Protein AF-A0ABD3VM00-F1 (afdb_monomer_lite)

Organism: Sinanodonta woodiana (NCBI:txid1069815)

pLDDT: mean 71.61, std 20.71, range [21.34, 97.69]

Secondary structure (DSSP, 8-state):
-HHHHHHTT-TTSSS---HHHHHHHHHHHHHHS-SSSB-----TT-------B-S-TTTTT--GGGGG-TT--EEE-TTS---B--GGGGG-TT--EEE--S-TT--B--GGGGGS---EEE-TT-TT--BS-HHHHTT-HHHHHHHHHHHTT-EEE--EEEEEEE-STTS-HHHHHHHHHSTTS-----S--PPP-SEEEEEEEEPPTT-SS-EEEEEEEE--SGGGHHHHTTT--SSEEEEEEEEGGG-GGGTTHHHHHHHHHHH-TTS-EEEEEE-TTTS------HHHHHHH-TTEEEEEEE-TTT-TTHHHHHHHHHHHHHTSTTTT-EEEHHHHHHHHHHHHHHHHH---EEEHHHHHHHHHHTT---HHHHHHHHHHHHHHTS-B---STTTTTEEES-HHHHHHHHHHHH--SSSS-BTTEEEGGGHHHHTTTS-GGGHHHHHHHHHHTTS-EE-TTSSEEE-TTTS-SSPPS-PPPPP-GGGT-EEEEEEEEESS--TTHHHHHHHHTGGG--SSSEETTEEEEEETTEEEEEE--SSSEEEEEEEESSTHHHHHHHHHHHHHHHHHH-SS--EEEEEE-HHHHHTT-SS--EEEHHHHHHHHHTT-SEEE-TTT--EEEHHHHHTTS---TTTHHHHHHHHHHHHHHHHHTTS-SEEEE--GGG---TTT-TTS--HHHHHHHHHHTT--EEEES-TTSS-HHHHHHHHHH-SEEEEEE-TTGGG-HHHHHHHHIIIIIS-PPEEEEE-SS--GGGGSTHHHHH--------SEEEEE-GGG-SHHHHTT--PPTTS--S--HHHHHHHHHTTT--EEETTS--SSS-HHHHHHHHHHH-SEEEEE--TTGGG-HHHHHHHHIIIIIS---EEEEE-SS--GGGGSHHHHHHHHTT--EEE-SS--TTHHHHHHHHHHHHS----------THHHHHHHHHHHHHHHHHHHHHHHHHHHHHHHHH-SS---S-EEEEEPPTTTTT------------------------------------------------------------SSEEEEEB--BTTB--B-SSPEEPP---HHHHHHHHHHHHHHHHHHHHHHTTTT---HHHHSHHHHHHHHHHHHHHTT----HHHHHHHHHHHHHTT-TTS-TT-EEEEE-TTS-EEEEEHHHHHHTTTTTTTT--S---------PPPP-----PPP-------------------------------------------------

Sequence (1262 aa):
TRQQLFKEVDIDESYQLTQNEIELLNQQLYKKYSRLGDGYLVNTSSKTYKRVNLVNSATGGFPPVLLNMKSLRSLNLSYHGLRYIPDDIKQLSSLTELNLSNNPYLETLSAELGGIPLKSLILNECPALKTPPKEIVSRGFVAVFGYLKRLRLGSVPCKRTKLMLVGLGGAGKTSLVRAVTSPNYQAYMDYGESITDGIDIMDWQVPLMDEPLPLTYSVWDFAGQTVYYNTHQFFLSNRAVYLLLWNIRLGYEHAGLDFWLSSIACHAPKAPILVVGTHCDKVEKTKLPQEGLQSRFPQIAGFYYVSSYSGEGIQNLKEQLVKITLAQEYMGEQIPQAWLSFEKWLVEEHKNNGTSLLPFKTVESIASACGIFESNELIQAIQFLHDLGSVQFFNTDFLRDQVVIYPQWIVNVMACIVTVHVGPIQDGKLVLKDMKVVWKDYDEQLHPWLLRLTEEFDLTCPLPNEEANIVPCLLPDSEPQFEWPHADPAKNIKESKMVYHFKYLPAGLFNRAQVRLHQYSDGSVLWKKGSFLKKNNHIALILQTGTSEVTVKAQGFRPGNLLFVVHEVFETLISESYSGVKYDFSIPCLDCQNMNVKEPSMIAASKVHRAMELNAPFLQCEKFFHILSIPELQGSMPSDKSDFDNHLRKSVQELIEVNQNISTQVFFLYTKKNVPDLTKEKEVVHPGTLMEDLRKEGFRISYCDQPETADMEALTLSVKQVEVVLIGMSDELCSSDDAKKLLLYIKDVLRKPILLVLLGTTIKWQKSNLSMVFGTEAEDIPECFISYCWTNSHDAIEKGSKKKEGSLGWGDPREIKKFLQEKGISCWLDIERVGGGGLFEDIADGLRKAKVMVAFVSNEYVKSQNCLMEFRFGLTTLRIPVILAIVGTGYKWEESEIGMLAVGHHCPKVNFQFQNDTGHLELLKLVQECLPKGNNSSAKGNQSADVQRQAAFQEVLELAQRKFLRHVSAYAEEVDTIPYARLICVDLVNEEEKTRKTEKKKVNVDGTESNKETSSNKQDLADAGGKKEEVKKEDKQAKEVGQNNASGDVEIVHKSKYCFRLLCEHEQGWHVVFPAIPFPELTVSEEQDFLSSLAPYLMRLMVLLKHSNVQLTCLTTPDGQKFQQKLEEMVAKNEADFKEAYFKIRKSVMEKDMEMVMGNIKRVQLQNGKILWLCDEHKSLASSKTEALYKDKLTVQKVDIPIPTDVAEAPVPISQPQVEEKVEMVDKPNPAPSKRIFKQRGPQIQDRPRLQRQSSQACSVM

Foldseek 3Di:
DVVVLCCVLVVVVPLAGDPVSLVVSQVVCVVPAQLAQWDWDDPVVDPDTDTDRPQPPVAQQDDPVNLCNQNRAEHECASRLGQEHDLSVLSNQNYAYYEHAQNQNHAEYALNLLVHNYNYYHHHNHNLYQAVPPVQVVVHDVSSSVQSPLCVVDKDFDLEFEEEEAWAWPLCRVLQVQQLQDPQSAHDDDPDPDQDFFKDWDKDWACDPPDPGTRIYGYIHGRNDLLCLLVVLVLQEQRYAYEYGAAPVVPPVPGCCVQVLQSNCWFHLNHAYEYEHEDCVPDPDDDDPVVVSCVVRVSHPYYFYAYNHNSPGSVVVSVVSSVVSCPDSNGGYIGRPLLVVLLVVLVVCCVPVVDFKDFVVVSQVSSVVSVNNDVSVSVVSLVVCVNSPQKDADPFPLGNRMIGRHNVVVSLLVSLQRPDDPAPQALQKAALVCLCVSVVVDDPVCSVVSVVVCLLSLQWADAPPHNIIGRLSSHAPDWDPDDDDDADVVLLKFKWKKKKAWPADRPCLVSSLCSVQNVQANPPGGGNFWGWGHDLNKIKIWGPPDRGMIMIMIMGNCRLLVVLVSVVSSVLSSVVRTPPTDIWMWTFDPVCRVVVPPDGQTDIPVVLVVCVVVVNQWDARPPPGDTGGSLVVQLSDHDDPPGLVSVLVVLLVVLVVLVLLVAAQEEEEEAPVQQDDCVPCVPFDGPVVVVVVVVVVPGGYHYDHCLVPDDPVVVVVSLLSHQAYEYADDDVCLVDPSSVVVVCCVVQPSVHHYDYGYTDDDDCSCVPCVVVVVPDPPPVLQQEEEAEDLQAAPVSVVVPDDNDAFSYFQDHSVVLCVLLVVVVGGYDYLPPDDDDDPSLVVLLVSLSSYQAYEYADDPVLLVDPSSVVSLCCNCPVNVHQYAYEYGTADDCSCVGPSVVSCVVSVRHYQYRRHDDPCSSVVVSVVSVVSDDDDDDDDDDDCPVVVVSSVSVSLSSLLVSVVSLQVVQVVLQVVDDPDDDARAKAKFFDDPVLQDDDDDDDDDDDDDDDDDDDDDDDDDDDDDDDDDDDDDDDDDDDDDDDDDDDDPDPDDDHAPDRMFMWGWFPFSSDIETADDTFHADDDDPVVVLVLLLLLLLQRLSVVSSQLPDPYDGNLNPDPVVVVVNVSSVVSVVPDPHDNSSSSVSVVVRRCVRCVVVPGRQWAWFADSSRDITTHHPVVVVCVCVVVCVPQVDDGDGDDDDDDDDDDDDDDDDDDDDDDDDDDDDDDDDDDDDDDDDDDDDDDDDDDDDDDDDDDDDDDDDDD

Structure (mmCIF, N/CA/C/O backbone):
data_AF-A0ABD3VM00-F1
#
_entry.id   AF-A0ABD3VM00-F1
#
loop_
_atom_site.group_PDB
_atom_site.id
_atom_site.type_symbol
_atom_site.label_atom_id
_atom_site.label_alt_id
_atom_site.label_comp_id
_atom_site.label_asym_id
_atom_site.label_entity_id
_atom_site.label_seq_id
_atom_site.pdbx_PDB_ins_code
_atom_site.Cartn_x
_atom_site.Cartn_y
_atom_site.Cartn_z
_atom_site.occupancy
_atom_site.B_iso_or_equiv
_atom_site.auth_seq_id
_atom_site.auth_comp_id
_atom_site.auth_asym_id
_atom_site.auth_atom_id
_atom_site.pdbx_PDB_model_num
ATOM 1 N N . THR A 1 1 ? -52.172 -1.940 -5.697 1.00 51.38 1 THR A N 1
ATOM 2 C CA . THR A 1 1 ? -51.771 -1.663 -4.295 1.00 51.38 1 THR A CA 1
ATOM 3 C C . THR A 1 1 ? -50.749 -2.696 -3.845 1.00 51.38 1 THR A C 1
ATOM 5 O O . THR A 1 1 ? -50.561 -3.676 -4.557 1.00 51.38 1 THR A O 1
ATOM 8 N N . ARG A 1 2 ? -50.083 -2.522 -2.687 1.00 50.72 2 ARG A N 1
ATOM 9 C CA . ARG A 1 2 ? -49.079 -3.494 -2.192 1.00 50.72 2 ARG A CA 1
ATOM 10 C C . ARG A 1 2 ? -49.637 -4.923 -2.073 1.00 50.72 2 ARG A C 1
ATOM 12 O O . ARG A 1 2 ? -48.957 -5.852 -2.464 1.00 50.72 2 ARG A O 1
ATOM 19 N N . GLN A 1 3 ? -50.883 -5.090 -1.623 1.00 54.88 3 GLN A N 1
ATOM 20 C CA . GLN A 1 3 ? -51.535 -6.406 -1.495 1.00 54.88 3 GLN A CA 1
ATOM 21 C C . GLN A 1 3 ? -51.851 -7.091 -2.839 1.00 54.88 3 GLN A C 1
ATOM 23 O O . GLN A 1 3 ? -51.919 -8.313 -2.880 1.00 54.88 3 GLN A O 1
ATOM 28 N N . GLN A 1 4 ? -52.025 -6.337 -3.933 1.00 61.25 4 GLN A N 1
ATOM 29 C CA . GLN A 1 4 ? -52.283 -6.931 -5.255 1.00 61.25 4 GLN A CA 1
ATOM 30 C C . GLN A 1 4 ? -51.038 -7.617 -5.826 1.00 61.25 4 GLN A C 1
ATOM 32 O O . GLN A 1 4 ? -51.168 -8.718 -6.335 1.00 61.25 4 GLN A O 1
ATOM 37 N N . LEU A 1 5 ? -49.840 -7.040 -5.636 1.00 65.12 5 LEU A N 1
ATOM 38 C CA . LEU A 1 5 ? -48.574 -7.674 -6.034 1.00 65.12 5 LEU A CA 1
ATOM 39 C C . LEU A 1 5 ? -48.453 -9.100 -5.481 1.00 65.12 5 LEU A C 1
ATOM 41 O O . LEU A 1 5 ? -48.091 -10.005 -6.217 1.00 65.12 5 LEU A O 1
ATOM 45 N N . PHE A 1 6 ? -48.774 -9.312 -4.206 1.00 66.25 6 PHE A N 1
ATOM 46 C CA . PHE A 1 6 ? -48.646 -10.644 -3.617 1.00 66.25 6 PHE A CA 1
ATOM 47 C C . PHE A 1 6 ? -49.721 -11.605 -4.152 1.00 66.25 6 PHE A C 1
ATOM 49 O O . PHE A 1 6 ? -49.370 -12.711 -4.526 1.00 66.25 6 PHE A O 1
ATOM 56 N N . LYS A 1 7 ? -50.973 -11.164 -4.357 1.00 66.50 7 LYS A N 1
ATOM 57 C CA . LYS A 1 7 ? -52.011 -11.971 -5.044 1.00 66.50 7 LYS A CA 1
ATOM 58 C C . LYS A 1 7 ? -51.703 -12.290 -6.521 1.00 66.50 7 LYS A C 1
ATOM 60 O O . LYS A 1 7 ? -52.303 -13.197 -7.078 1.00 66.50 7 LYS A O 1
ATOM 65 N N . GLU A 1 8 ? -50.806 -11.546 -7.173 1.00 69.12 8 GLU A N 1
ATOM 66 C CA . GLU A 1 8 ? -50.330 -11.839 -8.538 1.00 69.12 8 GLU A CA 1
ATOM 67 C C . GLU A 1 8 ? -49.250 -12.944 -8.578 1.00 69.12 8 GLU A C 1
ATOM 69 O O . GLU A 1 8 ? -48.835 -13.330 -9.669 1.00 69.12 8 GLU A O 1
ATOM 74 N N . VAL A 1 9 ? -48.744 -13.400 -7.421 1.00 70.56 9 VAL A N 1
ATOM 75 C CA . VAL A 1 9 ? -47.571 -14.297 -7.320 1.00 70.56 9 VAL A CA 1
ATOM 76 C C . VAL A 1 9 ? -47.758 -15.441 -6.306 1.00 70.56 9 VAL A C 1
ATOM 78 O O . VAL A 1 9 ? -47.130 -16.479 -6.443 1.00 70.56 9 VAL A O 1
ATOM 81 N N . ASP A 1 10 ? -48.630 -15.271 -5.314 1.00 68.56 10 ASP A N 1
ATOM 82 C CA . ASP A 1 10 ? -49.062 -16.263 -4.321 1.00 68.56 10 ASP A CA 1
ATOM 83 C C . ASP A 1 10 ? -50.487 -16.713 -4.694 1.00 68.56 10 ASP A C 1
ATOM 85 O O . ASP A 1 10 ? -51.479 -16.231 -4.143 1.00 68.56 10 ASP A O 1
ATOM 89 N N . ILE A 1 11 ? -50.588 -17.527 -5.753 1.00 65.00 11 ILE A N 1
ATOM 90 C CA . ILE A 1 11 ? -51.828 -17.728 -6.532 1.00 65.00 11 ILE A CA 1
ATOM 91 C C . ILE A 1 11 ? -52.925 -18.461 -5.737 1.00 65.00 11 ILE A C 1
ATOM 93 O O . ILE A 1 11 ? -54.112 -18.241 -5.984 1.00 65.00 11 ILE A O 1
ATOM 97 N N . ASP A 1 12 ? -52.548 -19.309 -4.779 1.00 69.06 12 ASP A N 1
ATOM 98 C CA . ASP A 1 12 ? -53.469 -20.060 -3.916 1.00 69.06 12 ASP A CA 1
ATOM 99 C C . ASP A 1 12 ? -53.685 -19.420 -2.527 1.00 69.06 12 ASP A C 1
ATOM 101 O O . ASP A 1 12 ? -54.414 -19.968 -1.700 1.00 69.06 12 ASP A O 1
ATOM 105 N N . GLU A 1 13 ? -53.079 -18.250 -2.281 1.00 65.94 13 GLU A N 1
ATOM 106 C CA . GLU A 1 13 ? -53.069 -17.523 -1.000 1.00 65.94 13 GLU A CA 1
ATOM 107 C C . GLU A 1 13 ? -52.536 -18.353 0.195 1.00 65.94 13 GLU A C 1
ATOM 109 O O . GLU A 1 13 ? -52.840 -18.057 1.355 1.00 65.94 13 GLU A O 1
ATOM 114 N N . SER A 1 14 ? -51.734 -19.396 -0.069 1.00 67.38 14 SER A N 1
ATOM 115 C CA . SER A 1 14 ? -51.158 -20.281 0.956 1.00 67.38 14 SER A CA 1
ATOM 116 C C . SER A 1 14 ? -49.847 -19.772 1.567 1.00 67.38 14 SER A C 1
ATOM 118 O O . SER A 1 14 ? -49.382 -20.331 2.568 1.00 67.38 14 SER A O 1
ATOM 120 N N . TYR A 1 15 ? -49.238 -18.739 0.973 1.00 66.50 15 TYR A N 1
ATOM 121 C CA . TYR A 1 15 ? -47.872 -18.278 1.226 1.00 66.50 15 TYR A CA 1
ATOM 122 C C . TYR A 1 15 ? -46.773 -19.318 0.900 1.00 66.50 15 TYR A C 1
ATOM 124 O O . TYR A 1 15 ? -45.655 -19.211 1.425 1.00 66.50 15 TYR A O 1
ATOM 132 N N . GLN A 1 16 ? -47.055 -20.309 0.038 1.00 69.50 16 GLN A N 1
ATOM 133 C CA . GLN A 1 16 ? -46.108 -21.346 -0.408 1.00 69.50 16 GLN A CA 1
ATOM 134 C C . GLN A 1 16 ? -45.683 -21.179 -1.876 1.00 69.50 16 GLN A C 1
ATOM 136 O O . GLN A 1 16 ? -46.054 -21.963 -2.744 1.00 69.50 16 GLN A O 1
ATOM 141 N N . LEU A 1 17 ? -44.825 -20.193 -2.149 1.00 75.75 17 LEU A N 1
ATOM 142 C CA . LEU A 1 17 ? -44.301 -19.952 -3.499 1.00 75.75 17 LEU A CA 1
ATOM 143 C C . LEU A 1 17 ? -43.473 -21.124 -4.051 1.00 75.75 17 LEU A C 1
ATOM 145 O O . LEU A 1 17 ? -42.606 -21.667 -3.354 1.00 75.75 17 LEU A O 1
ATOM 149 N N . THR A 1 18 ? -43.657 -21.413 -5.340 1.00 80.12 18 THR A N 1
ATOM 150 C CA . THR A 1 18 ? -42.732 -22.194 -6.174 1.00 80.12 18 THR A CA 1
ATOM 151 C C . THR A 1 18 ? -41.503 -21.371 -6.590 1.00 80.12 18 THR A C 1
ATOM 153 O O . THR A 1 18 ? -41.467 -20.149 -6.447 1.00 80.12 18 THR A O 1
ATOM 156 N N . GLN A 1 19 ? -40.476 -22.021 -7.152 1.00 78.75 19 GLN A N 1
ATOM 157 C CA . GLN A 1 19 ? -39.251 -21.348 -7.614 1.00 78.75 19 GLN A CA 1
ATOM 158 C C . GLN A 1 19 ? -39.535 -20.234 -8.644 1.00 78.75 19 GLN A C 1
ATOM 160 O O . GLN A 1 19 ? -39.037 -19.118 -8.502 1.00 78.75 19 GLN A O 1
ATOM 165 N N . ASN A 1 20 ? -40.401 -20.502 -9.627 1.00 80.94 20 ASN A N 1
ATOM 166 C CA . ASN A 1 20 ? -40.765 -19.532 -10.665 1.00 80.94 20 ASN A CA 1
ATOM 167 C C . ASN A 1 20 ? -41.493 -18.310 -10.074 1.00 80.94 20 ASN A C 1
ATOM 169 O O . ASN A 1 20 ? -41.302 -17.182 -10.528 1.00 80.94 20 ASN A O 1
ATOM 173 N N . GLU A 1 21 ? -42.310 -18.519 -9.038 1.00 82.06 21 GLU A N 1
ATOM 174 C CA . GLU A 1 21 ? -43.005 -17.446 -8.321 1.00 82.06 21 GLU A CA 1
ATOM 175 C C . GLU A 1 21 ? -42.049 -16.648 -7.424 1.00 82.06 21 GLU A C 1
ATOM 177 O O . GLU A 1 21 ? -42.176 -15.430 -7.339 1.00 82.06 21 GLU A O 1
ATOM 182 N N . ILE A 1 22 ? -41.031 -17.277 -6.827 1.00 80.69 22 ILE A N 1
ATOM 183 C CA . ILE A 1 22 ? -39.949 -16.576 -6.110 1.00 80.69 22 ILE A CA 1
ATOM 184 C C . ILE A 1 22 ? -39.173 -15.654 -7.069 1.00 80.69 22 ILE A C 1
ATOM 186 O O . ILE A 1 22 ? -38.896 -14.496 -6.746 1.00 80.69 22 ILE A O 1
ATOM 190 N N . GLU A 1 23 ? -38.849 -16.124 -8.272 1.00 81.44 23 GLU A N 1
ATOM 191 C CA . GLU A 1 23 ? -38.171 -15.314 -9.291 1.00 81.44 23 GLU A CA 1
ATOM 192 C C . GLU A 1 23 ? -39.061 -14.173 -9.803 1.00 81.44 23 GLU A C 1
ATOM 194 O O . GLU A 1 23 ? -38.615 -13.022 -9.875 1.00 81.44 23 GLU A O 1
ATOM 199 N N . LEU A 1 24 ? -40.341 -14.453 -10.071 1.00 83.31 24 LEU A N 1
ATOM 200 C CA . LEU A 1 24 ? -41.330 -13.441 -10.438 1.00 83.31 24 LEU A CA 1
ATOM 201 C C . LEU A 1 24 ? -41.506 -12.395 -9.326 1.00 83.31 24 LEU A C 1
ATOM 203 O O . LEU A 1 24 ? -41.515 -11.198 -9.620 1.00 83.31 24 LEU A O 1
ATOM 207 N N . LEU A 1 25 ? -41.580 -12.811 -8.057 1.00 84.00 25 LEU A N 1
ATOM 208 C CA . LEU A 1 25 ? -41.658 -11.921 -6.898 1.00 84.00 25 LEU A CA 1
ATOM 209 C C . LEU A 1 25 ? -40.462 -10.969 -6.866 1.00 84.00 25 LEU A C 1
ATOM 211 O O . LEU A 1 25 ? -40.652 -9.758 -6.784 1.00 84.00 25 LEU A O 1
ATOM 215 N N . ASN A 1 26 ? -39.242 -11.494 -6.982 1.00 83.00 26 ASN A N 1
ATOM 216 C CA . ASN A 1 26 ? -38.019 -10.692 -6.956 1.00 83.00 26 ASN A CA 1
ATOM 217 C C . ASN A 1 26 ? -37.961 -9.690 -8.127 1.00 83.00 26 ASN A C 1
ATOM 219 O O . ASN A 1 26 ? -37.671 -8.507 -7.920 1.00 83.00 26 ASN A O 1
ATOM 223 N N . GLN A 1 27 ? -38.331 -10.110 -9.344 1.00 80.62 27 GLN A N 1
ATOM 224 C CA . GLN A 1 27 ? -38.457 -9.199 -10.489 1.00 80.62 27 GLN A CA 1
ATOM 225 C C . GLN A 1 27 ? -39.525 -8.116 -10.273 1.00 80.62 27 GLN A C 1
ATOM 227 O O . GLN A 1 27 ? -39.347 -6.970 -10.698 1.00 80.62 27 GLN A O 1
ATOM 232 N N . GLN A 1 28 ? -40.656 -8.465 -9.655 1.00 80.69 28 GLN A N 1
ATOM 233 C CA . GLN A 1 28 ? -41.757 -7.534 -9.434 1.00 80.69 28 GLN A CA 1
ATOM 234 C C . GLN A 1 28 ? -41.512 -6.582 -8.256 1.00 80.69 28 GLN A C 1
ATOM 236 O O . GLN A 1 28 ? -41.905 -5.421 -8.356 1.00 80.69 28 GLN A O 1
ATOM 241 N N . LEU A 1 29 ? -40.821 -7.005 -7.193 1.00 77.38 29 LEU A N 1
ATOM 242 C CA . LEU A 1 29 ? -40.355 -6.131 -6.109 1.00 77.38 29 LEU A CA 1
ATOM 243 C C . LEU A 1 29 ? -39.474 -5.014 -6.684 1.00 77.38 29 LEU A C 1
ATOM 245 O O . LEU A 1 29 ? -39.818 -3.838 -6.564 1.00 77.38 29 LEU A O 1
ATOM 249 N N . TYR A 1 30 ? -38.441 -5.379 -7.452 1.00 71.19 30 TYR A N 1
ATOM 250 C CA . TYR A 1 30 ? -37.545 -4.433 -8.127 1.00 71.19 30 TYR A CA 1
ATOM 251 C C . TYR A 1 30 ? -38.267 -3.443 -9.069 1.00 71.19 30 TYR A C 1
ATOM 253 O O . TYR A 1 30 ? -37.769 -2.338 -9.310 1.00 71.19 30 TYR A O 1
ATOM 261 N N . LYS A 1 31 ? -39.445 -3.805 -9.604 1.00 70.62 31 LYS A N 1
ATOM 262 C CA . LYS A 1 31 ? -40.283 -2.951 -10.473 1.00 70.62 31 LYS A CA 1
ATOM 263 C C . LYS A 1 31 ? -41.331 -2.119 -9.715 1.00 70.62 31 LYS A C 1
ATOM 265 O O . LYS A 1 31 ? -41.617 -1.005 -10.143 1.00 70.62 31 LYS A O 1
ATOM 270 N N . LYS A 1 32 ? -41.933 -2.640 -8.636 1.00 67.38 32 LYS A N 1
ATOM 271 C CA . LYS A 1 32 ? -43.089 -2.035 -7.935 1.00 67.38 32 LYS A CA 1
ATOM 272 C C . LYS A 1 32 ? -42.744 -1.360 -6.592 1.00 67.38 32 LYS A C 1
ATOM 274 O O . LYS A 1 32 ? -43.611 -0.678 -6.044 1.00 67.38 32 LYS A O 1
ATOM 279 N N . TYR A 1 33 ? -41.531 -1.519 -6.052 1.00 67.06 33 TYR A N 1
ATOM 280 C CA . TYR A 1 33 ? -41.062 -0.807 -4.849 1.00 67.06 33 TYR A CA 1
ATOM 281 C C . TYR A 1 33 ? -40.162 0.403 -5.169 1.00 67.06 33 TYR A C 1
ATOM 283 O O . TYR A 1 33 ? -39.498 0.474 -6.201 1.00 67.06 33 TYR A O 1
ATOM 291 N N . SER A 1 34 ? -40.171 1.394 -4.271 1.00 58.81 34 SER A N 1
ATOM 292 C CA . SER A 1 34 ? -39.415 2.648 -4.392 1.00 58.81 34 SER A CA 1
ATOM 293 C C . SER A 1 34 ? -37.933 2.444 -4.073 1.00 58.81 34 SER A C 1
ATOM 295 O O . SER A 1 34 ? -37.606 2.028 -2.963 1.00 58.81 34 SER A O 1
ATOM 297 N N . ARG A 1 35 ? -37.043 2.788 -5.011 1.00 60.94 35 ARG A N 1
ATOM 298 C CA . ARG A 1 35 ? -35.610 2.455 -4.904 1.00 60.94 35 ARG A CA 1
ATOM 299 C C . ARG A 1 35 ? -34.761 3.414 -4.065 1.00 60.94 35 ARG A C 1
ATOM 301 O O . ARG A 1 35 ? -33.701 3.036 -3.577 1.00 60.94 35 ARG A O 1
ATOM 308 N N . LEU A 1 36 ? -35.226 4.651 -3.893 1.00 53.88 36 LEU A N 1
ATOM 309 C CA . LEU A 1 36 ? -34.603 5.697 -3.078 1.00 53.88 36 LEU A CA 1
ATOM 310 C C . LEU A 1 36 ? -35.688 6.379 -2.230 1.00 53.88 36 LEU A C 1
ATOM 312 O O . LEU A 1 36 ? -36.848 6.438 -2.634 1.00 53.88 36 LEU A O 1
ATOM 316 N N . GLY A 1 37 ? -35.319 6.855 -1.037 1.00 47.41 37 GLY A N 1
ATOM 317 C CA . GLY A 1 37 ? -36.264 7.169 0.048 1.00 47.41 37 GLY A CA 1
ATOM 318 C C . GLY A 1 37 ? -37.098 8.454 -0.074 1.00 47.41 37 GLY A C 1
ATOM 319 O O . GLY A 1 37 ? -37.893 8.721 0.827 1.00 47.41 37 GLY A O 1
ATOM 320 N N . ASP A 1 38 ? -36.937 9.245 -1.139 1.00 38.06 38 ASP A N 1
ATOM 321 C CA . ASP A 1 38 ? -37.672 10.501 -1.369 1.00 38.06 38 ASP A CA 1
ATOM 322 C C . ASP A 1 38 ? -38.830 10.244 -2.359 1.00 38.06 38 ASP A C 1
ATOM 324 O O . ASP A 1 38 ? -38.613 9.980 -3.542 1.00 38.06 38 ASP A O 1
ATOM 328 N N . GLY A 1 39 ? -40.078 10.305 -1.878 1.00 42.88 39 GLY A N 1
ATOM 329 C CA . GLY A 1 39 ? -41.279 10.075 -2.687 1.00 42.88 39 GLY A CA 1
ATOM 330 C C . GLY A 1 39 ? -42.293 11.210 -2.556 1.00 42.88 39 GLY A C 1
ATOM 331 O O . GLY A 1 39 ? -42.884 11.415 -1.497 1.00 42.88 39 GLY A O 1
ATOM 332 N N . TYR A 1 40 ? -42.525 11.940 -3.648 1.00 38.34 40 TYR A N 1
ATOM 333 C CA . TYR A 1 40 ? -43.515 13.015 -3.702 1.00 38.34 40 TYR A CA 1
ATOM 334 C C . TYR A 1 40 ? -44.922 12.451 -3.943 1.00 38.34 40 TYR A C 1
ATOM 336 O O . TYR A 1 40 ? -45.174 11.822 -4.970 1.00 38.34 40 TYR A O 1
ATOM 344 N N . LEU A 1 41 ? -45.867 12.733 -3.041 1.00 40.31 41 LEU A N 1
ATOM 345 C CA . LEU A 1 41 ? -47.293 12.518 -3.302 1.00 40.31 41 LEU A CA 1
ATOM 346 C C . LEU A 1 41 ? -47.906 13.763 -3.952 1.00 40.31 41 LEU A C 1
ATOM 348 O O . LEU A 1 41 ? -47.885 14.853 -3.378 1.00 40.31 41 LEU A O 1
ATOM 352 N N . VAL A 1 42 ? -48.497 13.590 -5.134 1.00 35.53 42 VAL A N 1
ATOM 353 C CA . VAL A 1 42 ? -49.287 14.631 -5.802 1.00 35.53 42 VAL A CA 1
ATOM 354 C C . VAL A 1 42 ? -50.693 14.645 -5.204 1.00 35.53 42 VAL A C 1
ATOM 356 O O . VAL A 1 42 ? -51.497 13.754 -5.469 1.00 35.53 42 VAL A O 1
ATOM 359 N N . ASN A 1 43 ? -51.013 15.673 -4.417 1.00 36.12 43 ASN A N 1
ATOM 360 C CA . ASN A 1 43 ? -52.394 15.955 -4.033 1.00 36.12 43 ASN A CA 1
ATOM 361 C C . ASN A 1 43 ? -53.107 16.631 -5.217 1.00 36.12 43 ASN A C 1
ATOM 363 O O . ASN A 1 43 ? -52.932 17.822 -5.465 1.00 36.12 43 ASN A O 1
ATOM 367 N N . THR A 1 44 ? -53.912 15.869 -5.956 1.00 40.44 44 THR A N 1
ATOM 368 C CA . THR A 1 44 ? -54.622 16.343 -7.157 1.00 40.44 44 THR A CA 1
ATOM 369 C C . THR A 1 44 ? -55.660 17.437 -6.880 1.00 40.44 44 THR A C 1
ATOM 371 O O . THR A 1 44 ? -56.049 18.143 -7.807 1.00 40.44 44 THR A O 1
ATOM 374 N N . SER A 1 45 ? -56.065 17.628 -5.620 1.00 44.31 45 SER A N 1
ATOM 375 C CA . SER A 1 45 ? -56.992 18.682 -5.178 1.00 44.31 45 SER A CA 1
ATOM 376 C C . SER A 1 45 ? -56.321 19.982 -4.706 1.00 44.31 45 SER A C 1
ATOM 378 O O . SER A 1 45 ? -56.993 21.008 -4.628 1.00 44.31 45 SER A O 1
ATOM 380 N N . SER A 1 46 ? -55.013 19.996 -4.417 1.00 43.12 46 SER A N 1
ATOM 381 C CA . SER A 1 46 ? -54.297 21.227 -4.040 1.00 43.12 46 SER A CA 1
ATOM 382 C C . SER A 1 46 ? -52.830 21.191 -4.472 1.00 43.12 46 SER A C 1
ATOM 384 O O . SER A 1 46 ? -52.077 20.326 -4.027 1.00 43.12 46 SER A O 1
ATOM 386 N N . LYS A 1 47 ? -52.402 22.167 -5.288 1.00 40.31 47 LYS A N 1
ATOM 387 C CA . LYS A 1 47 ? -51.033 22.291 -5.837 1.00 40.31 47 LYS A CA 1
ATOM 388 C C . LYS A 1 47 ? -49.994 22.731 -4.786 1.00 40.31 47 LYS A C 1
ATOM 390 O O . LYS A 1 47 ? -49.329 23.751 -4.940 1.00 40.31 47 LYS A O 1
ATOM 395 N N . THR A 1 48 ? -49.861 21.969 -3.706 1.00 37.97 48 THR A N 1
ATOM 396 C CA . THR A 1 48 ? -48.974 22.233 -2.568 1.00 37.97 48 THR A CA 1
ATOM 397 C C . THR A 1 48 ? -48.098 21.014 -2.292 1.00 37.97 48 THR A C 1
ATOM 399 O O . THR A 1 48 ? -48.520 20.038 -1.674 1.00 37.97 48 THR A O 1
ATOM 402 N N . TYR A 1 49 ? -46.847 21.070 -2.753 1.00 37.34 49 TYR A N 1
ATOM 403 C CA . TYR A 1 49 ? -45.867 20.010 -2.526 1.00 37.34 49 TYR A CA 1
ATOM 404 C C . TYR A 1 49 ? -45.474 19.953 -1.047 1.00 37.34 49 TYR A C 1
ATOM 406 O O . TYR A 1 49 ? -44.796 20.846 -0.539 1.00 37.34 49 TYR A O 1
ATOM 414 N N . LYS A 1 50 ? -45.868 18.881 -0.356 1.00 37.50 50 LYS A N 1
ATOM 415 C CA . LYS A 1 50 ? -45.406 18.575 1.000 1.00 37.50 50 LYS A CA 1
ATOM 416 C C . LYS A 1 50 ? -44.502 17.347 0.930 1.00 37.50 50 LYS A C 1
ATOM 418 O O . LYS A 1 50 ? -44.938 16.300 0.460 1.00 37.50 50 LYS A O 1
ATOM 423 N N . ARG A 1 51 ? -43.250 17.467 1.388 1.00 37.94 51 ARG A N 1
ATOM 424 C CA . ARG A 1 51 ? -42.376 16.302 1.606 1.00 37.94 51 ARG A CA 1
ATOM 425 C C . ARG A 1 51 ? -43.040 15.384 2.635 1.00 37.94 51 ARG A C 1
ATOM 427 O O . ARG A 1 51 ? -43.434 15.850 3.703 1.00 37.94 51 ARG A O 1
ATOM 434 N N . VAL A 1 52 ? -43.155 14.100 2.310 1.00 39.31 52 VAL A N 1
ATOM 435 C CA . VAL A 1 52 ? -43.666 13.055 3.202 1.00 39.31 52 VAL A CA 1
ATOM 436 C C . VAL A 1 52 ? -42.641 11.929 3.213 1.00 39.31 52 VAL A C 1
ATOM 438 O O . VAL A 1 52 ? -42.353 11.350 2.170 1.00 39.31 52 VAL A O 1
ATOM 441 N N . ASN A 1 53 ? -42.102 11.604 4.389 1.00 43.91 53 ASN A N 1
ATOM 442 C CA . ASN A 1 53 ? -41.261 10.420 4.549 1.00 43.91 53 ASN A CA 1
ATOM 443 C C . ASN A 1 53 ? -42.145 9.173 4.377 1.00 43.91 53 ASN A C 1
ATOM 445 O O . ASN A 1 53 ? -42.936 8.854 5.261 1.00 43.91 53 ASN A O 1
ATOM 449 N N . LEU A 1 54 ? -42.024 8.483 3.238 1.00 44.91 54 LEU A N 1
ATOM 450 C CA . LEU A 1 54 ? -42.809 7.277 2.918 1.00 44.91 54 LEU A CA 1
ATOM 451 C C . LEU A 1 54 ? -42.163 5.965 3.404 1.00 44.91 54 LEU A C 1
ATOM 453 O O . LEU A 1 54 ? -42.734 4.886 3.223 1.00 44.91 54 LEU A O 1
ATOM 457 N N . VAL A 1 55 ? -40.996 6.044 4.050 1.00 52.97 55 VAL A N 1
ATOM 458 C CA . VAL A 1 55 ? -40.398 4.920 4.781 1.00 52.97 55 VAL A CA 1
ATOM 459 C C . VAL A 1 55 ? -41.265 4.619 6.003 1.00 52.97 55 VAL A C 1
ATOM 461 O O . VAL A 1 55 ? -41.409 5.461 6.887 1.00 52.97 55 VAL A O 1
ATOM 464 N N . ASN A 1 56 ? -41.823 3.407 6.074 1.00 52.66 56 ASN A N 1
ATOM 465 C CA . ASN A 1 56 ? -42.516 2.936 7.272 1.00 52.66 56 ASN A CA 1
ATOM 466 C C . ASN A 1 56 ? -41.511 2.822 8.427 1.00 52.66 56 ASN A C 1
ATOM 468 O O . ASN A 1 56 ? -40.682 1.908 8.430 1.00 52.66 56 ASN A O 1
ATOM 472 N N . SER A 1 57 ? -41.587 3.731 9.400 1.00 54.69 57 SER A N 1
ATOM 473 C CA . SER A 1 57 ? -40.656 3.791 10.533 1.00 54.69 57 SER A CA 1
ATOM 474 C C . SER A 1 57 ? -40.669 2.524 11.390 1.00 54.69 57 SER A C 1
ATOM 476 O O . SER A 1 57 ? -39.635 2.181 11.958 1.00 54.69 57 SER A O 1
ATOM 478 N N . ALA A 1 58 ? -41.798 1.808 11.431 1.00 59.31 58 ALA A N 1
ATOM 479 C CA . ALA A 1 58 ? -41.991 0.593 12.221 1.00 59.31 58 ALA A CA 1
ATOM 480 C C . ALA A 1 58 ? -41.394 -0.690 11.606 1.00 59.31 58 ALA A C 1
ATOM 482 O O . ALA A 1 58 ? -41.340 -1.702 12.294 1.00 59.31 58 ALA A O 1
ATOM 483 N N . THR A 1 59 ? -40.967 -0.681 10.334 1.00 63.66 59 THR A N 1
ATOM 484 C CA . THR A 1 59 ? -40.271 -1.834 9.713 1.00 63.66 59 THR A CA 1
ATOM 485 C C . THR A 1 59 ? -39.036 -1.446 8.899 1.00 63.66 59 THR A C 1
ATOM 487 O O . THR A 1 59 ? -38.575 -2.222 8.069 1.00 63.66 59 THR A O 1
ATOM 490 N N . GLY A 1 60 ? -38.513 -0.227 9.066 1.00 70.44 60 GLY A N 1
ATOM 491 C CA . GLY A 1 60 ? -37.296 0.224 8.378 1.00 70.44 60 GLY A CA 1
ATOM 492 C C . GLY A 1 60 ? -37.408 0.247 6.848 1.00 70.44 60 GLY A C 1
ATOM 493 O O . GLY A 1 60 ? -36.393 0.216 6.162 1.00 70.44 60 GLY A O 1
ATOM 494 N N . GLY A 1 61 ? -38.629 0.264 6.302 1.00 74.38 61 GLY A N 1
ATOM 495 C CA . GLY A 1 61 ? -38.902 0.084 4.870 1.00 74.38 61 GLY A CA 1
ATOM 496 C C . GLY A 1 61 ? -39.100 -1.372 4.417 1.00 74.38 61 GLY A C 1
ATOM 497 O O . GLY A 1 61 ? -39.645 -1.580 3.331 1.00 74.38 61 GLY A O 1
ATOM 498 N N . PHE A 1 62 ? -38.755 -2.370 5.241 1.00 81.94 62 PHE A N 1
ATOM 499 C CA . PHE A 1 62 ? -38.936 -3.789 4.923 1.00 81.94 62 PHE A CA 1
ATOM 500 C C . PHE A 1 62 ? -40.426 -4.117 4.678 1.00 81.94 62 PHE A C 1
ATOM 502 O O . PHE A 1 62 ? -41.269 -3.719 5.496 1.00 81.94 62 PHE A O 1
ATOM 509 N N . PRO A 1 63 ? -40.792 -4.824 3.585 1.00 79.44 63 PRO A N 1
ATOM 510 C CA . PRO A 1 63 ? -42.177 -5.210 3.305 1.00 79.44 63 PRO A CA 1
ATOM 511 C C . PRO A 1 63 ? -42.703 -6.245 4.323 1.00 79.44 63 PRO A C 1
ATOM 513 O O . PRO A 1 63 ? -42.260 -7.392 4.288 1.00 79.44 63 PRO A O 1
ATOM 516 N N . PRO A 1 64 ? -43.680 -5.919 5.196 1.00 76.94 64 PRO A N 1
ATOM 517 C CA . PRO A 1 64 ? -44.053 -6.822 6.292 1.00 76.94 64 PRO A CA 1
ATOM 518 C C . PRO A 1 64 ? -44.700 -8.128 5.813 1.00 76.94 64 PRO A C 1
ATOM 520 O O . PRO A 1 64 ? -44.556 -9.159 6.453 1.00 76.94 64 PRO A O 1
ATOM 523 N N . VAL A 1 65 ? -45.383 -8.095 4.662 1.00 76.81 65 VAL A N 1
ATOM 524 C CA . VAL A 1 65 ? -46.063 -9.262 4.069 1.00 76.81 65 VAL A CA 1
ATOM 525 C C . VAL A 1 65 ? -45.079 -10.382 3.719 1.00 76.81 65 VAL A C 1
ATOM 527 O O . VAL A 1 65 ? -45.437 -11.549 3.846 1.00 76.81 65 VAL A O 1
ATOM 530 N N . LEU A 1 66 ? -43.836 -10.044 3.346 1.00 82.81 66 LEU A N 1
ATOM 531 C CA . LEU A 1 66 ? -42.816 -11.043 3.014 1.00 82.81 66 LEU A CA 1
ATOM 532 C C . LEU A 1 66 ? -42.525 -11.973 4.193 1.00 82.81 66 LEU A C 1
ATOM 534 O O . LEU A 1 66 ? -42.291 -13.149 3.965 1.00 82.81 66 LEU A O 1
ATOM 538 N N . LEU A 1 67 ? -42.590 -11.473 5.433 1.00 84.44 67 LEU A N 1
ATOM 539 C CA . LEU A 1 67 ? -42.256 -12.211 6.660 1.00 84.44 67 LEU A CA 1
ATOM 540 C C . LEU A 1 67 ? -43.142 -13.455 6.866 1.00 84.44 67 LEU A C 1
ATOM 542 O O . LEU A 1 67 ? -42.702 -14.433 7.463 1.00 84.44 67 LEU A O 1
ATOM 546 N N . ASN A 1 68 ? -44.359 -13.450 6.314 1.00 82.19 68 ASN A N 1
ATOM 547 C CA . ASN A 1 68 ? -45.283 -14.583 6.374 1.00 82.19 68 ASN A CA 1
ATOM 548 C C . ASN A 1 68 ? -44.927 -15.715 5.386 1.00 82.19 68 ASN A C 1
ATOM 550 O O . ASN A 1 68 ? -45.478 -16.810 5.498 1.00 82.19 68 ASN A O 1
ATOM 554 N N . MET A 1 69 ? -44.043 -15.473 4.411 1.00 83.38 69 MET A N 1
ATOM 555 C CA . MET A 1 69 ? -43.800 -16.352 3.258 1.00 83.38 69 MET A CA 1
ATOM 556 C C . MET A 1 69 ? -42.778 -17.446 3.589 1.00 83.38 69 MET A C 1
ATOM 558 O O . MET A 1 69 ? -41.639 -17.435 3.129 1.00 83.38 69 MET A O 1
ATOM 562 N N . LYS A 1 70 ? -43.180 -18.401 4.435 1.00 83.62 70 LYS A N 1
ATOM 563 C CA . LYS A 1 70 ? -42.272 -19.373 5.077 1.00 83.62 70 LYS A CA 1
ATOM 564 C C . LYS A 1 70 ? -41.533 -20.309 4.112 1.00 83.62 70 LYS A C 1
ATOM 566 O O . LYS A 1 70 ? -40.518 -20.876 4.515 1.00 83.62 70 LYS A O 1
ATOM 571 N N . SER A 1 71 ? -42.000 -20.481 2.869 1.00 83.44 71 SER A N 1
ATOM 572 C CA . SER A 1 71 ? -41.308 -21.275 1.835 1.00 83.44 71 SER A CA 1
ATOM 573 C C . SER A 1 71 ? -40.208 -20.510 1.085 1.00 83.44 71 SER A C 1
ATOM 575 O O . SER A 1 71 ? -39.416 -21.139 0.384 1.00 83.44 71 SER A O 1
ATOM 577 N N . LEU A 1 72 ? -40.149 -19.178 1.214 1.00 86.88 72 LEU A N 1
ATOM 578 C CA . LEU A 1 72 ? -39.284 -18.294 0.429 1.00 86.88 72 LEU A CA 1
ATOM 579 C C . LEU A 1 72 ? -37.800 -18.656 0.601 1.00 86.88 72 LEU A C 1
ATOM 581 O O . LEU A 1 72 ? -37.265 -18.581 1.705 1.00 86.88 72 LEU A O 1
ATOM 585 N N . ARG A 1 73 ? -37.139 -19.032 -0.504 1.00 89.38 73 ARG A N 1
ATOM 586 C CA . ARG A 1 73 ? -35.735 -19.497 -0.524 1.00 89.38 73 ARG A CA 1
ATOM 587 C C . ARG A 1 73 ? -34.718 -18.417 -0.883 1.00 89.38 73 ARG A C 1
ATOM 589 O O . ARG A 1 73 ? -33.641 -18.389 -0.294 1.00 89.38 73 ARG A O 1
ATOM 596 N N . SER A 1 74 ? -35.058 -17.531 -1.818 1.00 91.19 74 SER A N 1
ATOM 597 C CA . SER A 1 74 ? -34.170 -16.467 -2.301 1.00 91.19 74 SER A CA 1
ATOM 598 C C . SER A 1 74 ? -34.910 -15.135 -2.365 1.00 91.19 74 SER A C 1
ATOM 600 O O . SER A 1 74 ? -35.990 -15.046 -2.953 1.00 91.19 74 SER A O 1
ATOM 602 N N . LEU A 1 75 ? -34.357 -14.100 -1.730 1.00 92.06 75 LEU A N 1
ATOM 603 C CA . LEU A 1 75 ? -34.977 -12.779 -1.613 1.00 92.06 75 LEU A CA 1
ATOM 604 C C . LEU A 1 75 ? -34.001 -11.671 -2.024 1.00 92.06 75 LEU A C 1
ATOM 606 O O . LEU A 1 75 ? -32.936 -11.497 -1.432 1.00 92.06 75 LEU A O 1
ATOM 610 N N . ASN A 1 76 ? -34.393 -10.873 -3.013 1.00 88.06 76 ASN A N 1
ATOM 611 C CA . ASN A 1 76 ? -33.633 -9.736 -3.509 1.00 88.06 76 ASN A CA 1
ATOM 612 C C . ASN A 1 76 ? -34.339 -8.418 -3.161 1.00 88.06 76 ASN A C 1
ATOM 614 O O . ASN A 1 76 ? -35.334 -8.039 -3.777 1.00 88.06 76 ASN A O 1
ATOM 618 N N . LEU A 1 77 ? -33.779 -7.706 -2.183 1.00 88.38 77 LEU A N 1
ATOM 619 C CA . LEU A 1 77 ? -34.170 -6.357 -1.776 1.00 88.38 77 LEU A CA 1
ATOM 620 C C . LEU A 1 77 ? -33.049 -5.344 -2.066 1.00 88.38 77 LEU A C 1
ATOM 622 O O . LEU A 1 77 ? -32.909 -4.337 -1.367 1.00 88.38 77 LEU A O 1
ATOM 626 N N . SER A 1 78 ? -32.235 -5.589 -3.098 1.00 86.94 78 SER A N 1
ATOM 627 C CA . SER A 1 78 ? -31.252 -4.602 -3.551 1.00 86.94 78 SER A CA 1
ATOM 628 C C . SER A 1 78 ? -31.938 -3.336 -4.074 1.00 86.94 78 SER A C 1
ATOM 630 O O . SER A 1 78 ? -33.014 -3.414 -4.671 1.00 86.94 78 SER A O 1
ATOM 632 N N . TYR A 1 79 ? -31.353 -2.160 -3.829 1.00 82.94 79 TYR A N 1
ATOM 633 C CA . TYR A 1 79 ? -31.955 -0.860 -4.173 1.00 82.94 79 TYR A CA 1
ATOM 634 C C . TYR A 1 79 ? -33.402 -0.687 -3.651 1.00 82.94 79 TYR A C 1
ATOM 636 O O . TYR A 1 79 ? -34.301 -0.390 -4.435 1.00 82.94 79 TYR A O 1
ATOM 644 N N . HIS A 1 80 ? -33.666 -0.897 -2.354 1.00 80.75 80 HIS A N 1
ATOM 645 C CA . HIS A 1 80 ? -35.010 -0.739 -1.753 1.00 80.75 80 HIS A CA 1
ATOM 646 C C . HIS A 1 80 ? -35.104 0.373 -0.686 1.00 80.75 80 HIS A C 1
ATOM 648 O O . HIS A 1 80 ? -36.160 0.568 -0.081 1.00 80.75 80 HIS A O 1
ATOM 654 N N . GLY A 1 81 ? -34.020 1.119 -0.444 1.00 75.75 81 GLY A N 1
ATOM 655 C CA . GLY A 1 81 ? -33.972 2.200 0.547 1.00 75.75 81 GLY A CA 1
ATOM 656 C C . GLY A 1 81 ? -34.160 1.742 2.000 1.00 75.75 81 GLY A C 1
ATOM 657 O O . GLY A 1 81 ? -34.631 2.532 2.822 1.00 75.75 81 GLY A O 1
ATOM 658 N N . LEU A 1 82 ? -33.833 0.482 2.308 1.00 85.19 82 LEU A N 1
ATOM 659 C CA . LEU A 1 82 ? -33.986 -0.108 3.642 1.00 85.19 82 LEU A CA 1
ATOM 660 C C . LEU A 1 82 ? -33.136 0.618 4.695 1.00 85.19 82 LEU A C 1
ATOM 662 O O . LEU A 1 82 ? -32.042 1.088 4.390 1.00 85.19 82 LEU A O 1
ATOM 666 N N . ARG A 1 83 ? -33.628 0.650 5.941 1.00 86.19 83 ARG A N 1
ATOM 667 C CA . ARG A 1 83 ? -32.903 1.137 7.129 1.00 86.19 83 ARG A CA 1
ATOM 668 C C . ARG A 1 83 ? -32.483 0.052 8.106 1.00 86.19 83 ARG A C 1
ATOM 670 O O . ARG A 1 83 ? -31.415 0.153 8.693 1.00 86.19 83 ARG A O 1
ATOM 677 N N . TYR A 1 84 ? -33.302 -0.977 8.281 1.00 88.25 84 TYR A N 1
ATOM 678 C CA . TYR A 1 84 ? -32.955 -2.142 9.089 1.00 88.25 84 TYR A CA 1
ATOM 679 C C . TYR A 1 84 ? -33.741 -3.370 8.630 1.00 88.25 84 TYR A C 1
ATOM 681 O O . TYR A 1 84 ? -34.783 -3.245 7.980 1.00 88.25 84 TYR A O 1
ATOM 689 N N . ILE A 1 85 ? -33.242 -4.555 8.979 1.00 91.12 85 ILE A N 1
ATOM 690 C CA . ILE A 1 85 ? -33.975 -5.821 8.843 1.00 91.12 85 ILE A CA 1
ATOM 691 C C . ILE A 1 85 ? -34.680 -6.118 10.178 1.00 91.12 85 ILE A C 1
ATOM 693 O O . ILE A 1 85 ? -34.003 -6.089 11.204 1.00 91.12 85 ILE A O 1
ATOM 697 N N . PRO A 1 86 ? -36.002 -6.378 10.209 1.00 90.56 86 PRO A N 1
ATOM 698 C CA . PRO A 1 86 ? -36.734 -6.644 11.450 1.00 90.56 86 PRO A CA 1
ATOM 699 C C . PRO A 1 86 ? -36.471 -8.058 11.997 1.00 90.56 86 PRO A C 1
ATOM 701 O O . PRO A 1 86 ? -36.247 -8.991 11.229 1.00 90.56 86 PRO A O 1
ATOM 704 N N . ASP A 1 87 ? -36.586 -8.241 13.315 1.00 90.62 87 ASP A N 1
ATOM 705 C CA . ASP A 1 87 ? -36.363 -9.534 13.996 1.00 90.62 87 ASP A CA 1
ATOM 706 C C . ASP A 1 87 ? -37.331 -10.647 13.570 1.00 90.62 87 ASP A C 1
ATOM 708 O O . ASP A 1 87 ? -37.015 -11.832 13.676 1.00 90.62 87 ASP A O 1
ATOM 712 N N . ASP A 1 88 ? -38.492 -10.283 13.025 1.00 90.31 88 ASP A N 1
ATOM 713 C CA . ASP A 1 88 ? -39.441 -11.208 12.400 1.00 90.31 88 ASP A CA 1
ATOM 714 C C . ASP A 1 88 ? -38.883 -11.940 11.170 1.00 90.31 88 ASP A C 1
ATOM 716 O O . ASP A 1 88 ? -39.494 -12.900 10.706 1.00 90.31 88 ASP A O 1
ATOM 720 N N . ILE A 1 89 ? -37.707 -11.562 10.657 1.00 91.25 89 ILE A N 1
ATOM 721 C CA . ILE A 1 89 ? -37.041 -12.267 9.552 1.00 91.25 89 ILE A CA 1
ATOM 722 C C . ILE A 1 89 ? -36.802 -13.762 9.853 1.00 91.25 89 ILE A C 1
ATOM 724 O O . ILE A 1 89 ? -36.772 -14.573 8.930 1.00 91.25 89 ILE A O 1
ATOM 728 N N . LYS A 1 90 ? -36.751 -14.157 11.137 1.00 91.12 90 LYS A N 1
ATOM 729 C CA . LYS A 1 90 ? -36.741 -15.567 11.588 1.00 91.12 90 LYS A CA 1
ATOM 730 C C . LYS A 1 90 ? -37.933 -16.406 11.135 1.00 91.12 90 LYS A C 1
ATOM 732 O O . LYS A 1 90 ? -37.844 -17.630 11.137 1.00 91.12 90 LYS A O 1
ATOM 737 N N . GLN A 1 91 ? -39.047 -15.774 10.767 1.00 89.81 91 GLN A N 1
ATOM 738 C CA . GLN A 1 91 ? -40.214 -16.472 10.235 1.00 89.81 91 GLN A CA 1
ATOM 739 C C . GLN A 1 91 ? -39.927 -17.087 8.849 1.00 89.81 91 GLN A C 1
ATOM 741 O O . GLN A 1 91 ? -40.577 -18.061 8.468 1.00 89.81 91 GLN A O 1
ATOM 746 N N . LEU A 1 92 ? -38.903 -16.598 8.134 1.00 90.56 92 LEU A N 1
ATOM 747 C CA . LEU A 1 92 ? -38.437 -17.118 6.845 1.00 90.56 92 LEU A CA 1
ATOM 748 C C . LEU A 1 92 ? -37.507 -18.328 7.014 1.00 90.56 92 LEU A C 1
ATOM 750 O O . LEU A 1 92 ? -36.358 -18.331 6.574 1.00 90.56 92 LEU A O 1
ATOM 754 N N . SER A 1 93 ? -38.007 -19.383 7.655 1.00 88.62 93 SER A N 1
ATOM 755 C CA . SER A 1 93 ? -37.221 -20.573 8.008 1.00 88.62 93 SER A CA 1
ATOM 756 C C . SER A 1 93 ? -36.662 -21.365 6.815 1.00 88.62 93 SER A C 1
ATOM 758 O O . SER A 1 93 ? -35.838 -22.250 7.026 1.00 88.62 93 SER A O 1
ATOM 760 N N . SER A 1 94 ? -37.095 -21.070 5.584 1.00 90.19 94 SER A N 1
ATOM 761 C CA . SER A 1 94 ? -36.589 -21.683 4.342 1.00 90.19 94 SER A CA 1
ATOM 762 C C . SER A 1 94 ? -35.578 -20.812 3.580 1.00 90.19 94 SER A C 1
ATOM 764 O O . SER A 1 94 ? -35.089 -21.243 2.536 1.00 90.19 94 SER A O 1
ATOM 766 N N . LEU A 1 95 ? -35.275 -19.598 4.059 1.00 94.06 95 LEU A N 1
ATOM 767 C CA . LEU A 1 95 ? -34.479 -18.621 3.314 1.00 94.06 95 LEU A CA 1
ATOM 768 C C . LEU A 1 95 ? -32.990 -18.990 3.312 1.00 94.06 95 LEU A C 1
ATOM 770 O O . LEU A 1 95 ? -32.323 -18.963 4.347 1.00 94.06 95 LEU A O 1
ATOM 774 N N . THR A 1 96 ? -32.469 -19.294 2.125 1.00 93.31 96 THR A N 1
ATOM 775 C CA . THR A 1 96 ? -31.061 -19.628 1.881 1.00 93.31 96 THR A CA 1
ATOM 776 C C . THR A 1 96 ? -30.268 -18.475 1.269 1.00 93.31 96 THR A C 1
ATOM 778 O O . THR A 1 96 ? -29.049 -18.445 1.413 1.00 93.31 96 THR A O 1
ATOM 781 N N . GLU A 1 97 ? -30.913 -17.506 0.620 1.00 93.88 97 GLU A N 1
ATOM 782 C CA . GLU A 1 97 ? -30.234 -16.406 -0.078 1.00 93.88 97 GLU A CA 1
ATOM 783 C C . GLU A 1 97 ? -30.911 -15.058 0.184 1.00 93.88 97 GLU A C 1
ATOM 785 O O . GLU A 1 97 ? -32.132 -14.929 0.065 1.00 93.88 97 GLU A O 1
ATOM 790 N N . LEU A 1 98 ? -30.115 -14.033 0.501 1.00 95.06 98 LEU A N 1
ATOM 791 C CA . LEU A 1 98 ? -30.610 -12.680 0.747 1.00 95.06 98 LEU A CA 1
ATOM 792 C C . LEU A 1 98 ? -29.682 -11.621 0.127 1.00 95.06 98 LEU A C 1
ATOM 794 O O . LEU A 1 98 ? -28.526 -11.478 0.518 1.00 95.06 98 LEU A O 1
ATOM 798 N N . ASN A 1 99 ? -30.186 -10.832 -0.821 1.00 91.75 99 ASN A N 1
ATOM 799 C CA . ASN A 1 99 ? -29.456 -9.700 -1.400 1.00 91.75 99 ASN A CA 1
ATOM 800 C C . ASN A 1 99 ? -30.014 -8.377 -0.858 1.00 91.75 99 ASN A C 1
ATOM 802 O O . ASN A 1 99 ? -31.169 -8.039 -1.115 1.00 91.75 99 ASN A O 1
ATOM 806 N N . LEU A 1 100 ? -29.182 -7.631 -0.125 1.00 92.31 100 LEU A N 1
ATOM 807 C CA . LEU A 1 100 ? -29.496 -6.319 0.454 1.00 92.31 100 LEU A CA 1
ATOM 808 C C . LEU A 1 100 ? -28.609 -5.205 -0.125 1.00 92.31 100 LEU A C 1
ATOM 810 O O . LEU A 1 100 ? -28.562 -4.118 0.446 1.00 92.31 100 LEU A O 1
ATOM 814 N N . SER A 1 101 ? -27.891 -5.454 -1.222 1.00 90.62 101 SER A N 1
ATOM 815 C CA . SER A 1 101 ? -26.930 -4.492 -1.775 1.00 90.62 101 SER A CA 1
ATOM 816 C C . SER A 1 101 ? -27.572 -3.172 -2.222 1.00 90.62 101 SER A C 1
ATOM 818 O O . SER A 1 101 ? -28.757 -3.108 -2.550 1.00 90.62 101 SER A O 1
ATOM 820 N N . ASN A 1 102 ? -26.780 -2.104 -2.284 1.00 86.31 102 ASN A N 1
ATOM 821 C CA . ASN A 1 102 ? -27.215 -0.774 -2.711 1.00 86.31 102 ASN A CA 1
ATOM 822 C C . ASN A 1 102 ? -28.379 -0.215 -1.864 1.00 86.31 102 ASN A C 1
ATOM 824 O O . ASN A 1 102 ? -29.284 0.445 -2.379 1.00 86.31 102 ASN A O 1
ATOM 828 N N . ASN A 1 103 ? -28.376 -0.482 -0.554 1.00 87.12 103 ASN A N 1
ATOM 829 C CA . ASN A 1 103 ? -29.274 0.154 0.410 1.00 87.12 103 ASN A CA 1
ATOM 830 C C . ASN A 1 103 ? -28.475 1.176 1.244 1.00 87.12 103 ASN A C 1
ATOM 832 O O . ASN A 1 103 ? -28.013 0.854 2.340 1.00 87.12 103 ASN A O 1
ATOM 836 N N . PRO A 1 104 ? -28.307 2.426 0.765 1.00 85.00 104 PRO A N 1
ATOM 837 C CA . PRO A 1 104 ? -27.380 3.389 1.368 1.00 85.00 104 PRO A CA 1
ATOM 838 C C . PRO A 1 104 ? -27.781 3.880 2.763 1.00 85.00 104 PRO A C 1
ATOM 840 O O . PRO A 1 104 ? -26.967 4.509 3.432 1.00 85.00 104 PRO A O 1
ATOM 843 N N . TYR A 1 105 ? -29.007 3.589 3.205 1.00 86.31 105 TYR A N 1
ATOM 844 C CA . TYR A 1 105 ? -29.528 3.939 4.527 1.00 86.31 105 TYR A CA 1
ATOM 845 C C . TYR A 1 105 ? -29.600 2.747 5.493 1.00 86.31 105 TYR A C 1
ATOM 847 O O . TYR A 1 105 ? -30.128 2.920 6.585 1.00 86.31 105 TYR A O 1
ATOM 855 N N . LEU A 1 106 ? -29.119 1.556 5.109 1.00 89.75 106 LEU A N 1
ATOM 856 C CA . LEU A 1 106 ? -29.201 0.349 5.934 1.00 89.75 106 LEU A CA 1
ATOM 857 C C . LEU A 1 106 ? -28.212 0.446 7.102 1.00 89.75 106 LEU A C 1
ATOM 859 O O . LEU A 1 106 ? -27.017 0.266 6.907 1.00 89.75 106 LEU A O 1
ATOM 863 N N . GLU A 1 107 ? -28.716 0.734 8.300 1.00 88.75 107 GLU A N 1
ATOM 864 C CA . GLU A 1 107 ? -27.939 0.944 9.526 1.00 88.75 107 GLU A CA 1
ATOM 865 C C . GLU A 1 107 ? -27.633 -0.379 10.250 1.00 88.75 107 GLU A C 1
ATOM 867 O O . GLU A 1 107 ? -26.523 -0.561 10.758 1.00 88.75 107 GLU A O 1
ATOM 872 N N . THR A 1 108 ? -28.587 -1.320 10.290 1.00 89.88 108 THR A N 1
ATOM 873 C CA . THR A 1 108 ? -28.446 -2.588 11.032 1.00 89.88 108 THR A CA 1
ATOM 874 C C . THR A 1 108 ? -29.089 -3.797 10.342 1.00 89.88 108 THR A C 1
ATOM 876 O O . THR A 1 108 ? -30.134 -3.718 9.691 1.00 89.88 108 THR A O 1
ATOM 879 N N . LEU A 1 109 ? -28.476 -4.962 10.543 1.00 93.56 109 LEU A N 1
ATOM 880 C CA . LEU A 1 109 ? -29.084 -6.270 10.328 1.00 93.56 109 LEU A CA 1
ATOM 881 C C . LEU A 1 109 ? -29.606 -6.826 11.659 1.00 93.56 109 LEU A C 1
ATOM 883 O O . LEU A 1 109 ? -28.938 -6.694 12.685 1.00 93.56 109 LEU A O 1
ATOM 887 N N . SER A 1 110 ? -30.757 -7.502 11.641 1.00 91.94 110 SER A N 1
ATOM 888 C CA . SER A 1 110 ? -31.207 -8.279 12.800 1.00 91.94 110 SER A CA 1
ATOM 889 C C . SER A 1 110 ? -30.277 -9.468 13.045 1.00 91.94 110 SER A C 1
ATOM 891 O O . SER A 1 110 ? -29.958 -10.223 12.121 1.00 91.94 110 SER A O 1
ATOM 893 N N . ALA A 1 111 ? -29.918 -9.686 14.312 1.00 93.00 111 ALA A N 1
ATOM 894 C CA . ALA A 1 111 ? -29.208 -10.879 14.765 1.00 93.00 111 ALA A CA 1
ATOM 895 C C . ALA A 1 111 ? -29.957 -12.178 14.413 1.00 93.00 111 ALA A C 1
ATOM 897 O O . ALA A 1 111 ? -29.332 -13.211 14.183 1.00 93.00 111 ALA A O 1
ATOM 898 N N . GLU A 1 112 ? -31.290 -12.135 14.311 1.00 94.19 112 GLU A N 1
ATOM 899 C CA . GLU A 1 112 ? -32.136 -13.293 14.004 1.00 94.19 112 GLU A CA 1
ATOM 900 C C . GLU A 1 112 ? -31.905 -13.865 12.593 1.00 94.19 112 GLU A C 1
ATOM 902 O O . GLU A 1 112 ? -32.240 -15.026 12.350 1.00 94.19 112 GLU A O 1
ATOM 907 N N . LEU A 1 113 ? -31.225 -13.132 11.697 1.00 94.06 113 LEU A N 1
ATOM 908 C CA . LEU A 1 113 ? -30.663 -13.696 10.460 1.00 94.06 113 LEU A CA 1
ATOM 909 C C . LEU A 1 113 ? -29.695 -14.862 10.728 1.00 94.06 113 LEU A C 1
ATOM 911 O O . LEU A 1 113 ? -29.610 -15.774 9.916 1.00 94.06 113 LEU A O 1
ATOM 915 N N . GLY A 1 114 ? -29.003 -14.883 11.871 1.00 90.38 114 GLY A N 1
ATOM 916 C CA . GLY A 1 114 ? -28.184 -16.022 12.300 1.00 90.38 114 GLY A CA 1
ATOM 917 C C . GLY A 1 114 ? -28.994 -17.249 12.749 1.00 90.38 114 GLY A C 1
ATOM 918 O O . GLY A 1 114 ? -28.412 -18.286 13.061 1.00 90.38 114 GLY A O 1
ATOM 919 N N . GLY A 1 115 ? -30.326 -17.143 12.836 1.00 89.19 115 GLY A N 1
ATOM 920 C CA . GLY A 1 115 ? -31.233 -18.231 13.212 1.00 89.19 115 GLY A CA 1
ATOM 921 C C . GLY A 1 115 ? -31.855 -18.998 12.041 1.00 89.19 115 GLY A C 1
ATOM 922 O O . GLY A 1 115 ? -32.418 -20.066 12.269 1.00 89.19 115 GLY A O 1
ATOM 923 N N . ILE A 1 116 ? -31.757 -18.478 10.816 1.00 92.56 116 ILE A N 1
ATOM 924 C CA . ILE A 1 116 ? -32.289 -19.091 9.585 1.00 92.56 116 ILE A CA 1
ATOM 925 C C . ILE A 1 116 ? -31.173 -19.815 8.801 1.00 92.56 116 ILE A C 1
ATOM 927 O O . ILE A 1 116 ? -29.997 -19.497 8.998 1.00 92.56 116 ILE A O 1
ATOM 931 N N . PRO A 1 117 ? -31.486 -20.785 7.915 1.00 91.62 117 PRO A N 1
ATOM 932 C CA . PRO A 1 117 ? -30.490 -21.590 7.193 1.00 91.62 117 PRO A CA 1
ATOM 933 C C . PRO A 1 117 ? -29.867 -20.846 5.993 1.00 91.62 117 PRO A C 1
ATOM 935 O O . PRO A 1 117 ? -29.759 -21.385 4.889 1.00 91.62 117 PRO A O 1
ATOM 938 N N . LEU A 1 118 ? -29.452 -19.597 6.212 1.00 93.38 118 LEU A N 1
ATOM 939 C CA . LEU A 1 118 ? -28.871 -18.738 5.190 1.00 93.38 118 LEU A CA 1
ATOM 940 C C . LEU A 1 118 ? -27.527 -19.311 4.700 1.00 93.38 118 LEU A C 1
ATOM 942 O O . LEU A 1 118 ? -26.710 -19.787 5.487 1.00 93.38 118 LEU A O 1
ATOM 946 N N . LYS A 1 119 ? -27.306 -19.253 3.385 1.00 92.19 119 LYS A N 1
ATOM 947 C CA . LYS A 1 119 ? -26.097 -19.698 2.671 1.00 92.19 119 LYS A CA 1
ATOM 948 C C . LYS A 1 119 ? -25.387 -18.558 1.935 1.00 92.19 119 LYS A C 1
ATOM 950 O O . LYS A 1 119 ? -24.207 -18.683 1.629 1.00 92.19 119 LYS A O 1
ATOM 955 N N . SER A 1 120 ? -26.101 -17.472 1.631 1.00 92.62 120 SER A N 1
ATOM 956 C CA . SER A 1 120 ? -25.565 -16.291 0.953 1.00 92.62 120 SER A CA 1
ATOM 957 C C . SER A 1 120 ? -26.233 -15.010 1.456 1.00 92.62 120 SER A C 1
ATOM 959 O O . SER A 1 120 ? -27.457 -14.953 1.603 1.00 92.62 120 SER A O 1
ATOM 961 N N . LEU A 1 121 ? -25.423 -13.976 1.695 1.00 94.81 121 LEU A N 1
ATOM 962 C CA . LEU A 1 121 ? -25.858 -12.630 2.067 1.00 94.81 121 LEU A CA 1
ATOM 963 C C . LEU A 1 121 ? -25.001 -11.592 1.332 1.00 94.81 121 LEU A C 1
ATOM 965 O O . LEU A 1 121 ? -23.783 -11.572 1.506 1.00 94.81 121 LEU A O 1
ATOM 969 N N . ILE A 1 122 ? -25.626 -10.719 0.539 1.00 91.31 122 ILE A N 1
ATOM 970 C CA . ILE A 1 122 ? -24.926 -9.702 -0.268 1.00 91.31 122 ILE A CA 1
ATOM 971 C C . ILE A 1 122 ? -25.182 -8.305 0.318 1.00 91.31 122 ILE A C 1
ATOM 973 O O . ILE A 1 122 ? -26.336 -7.886 0.427 1.00 91.31 122 ILE A O 1
ATOM 977 N N . LEU A 1 123 ? -24.108 -7.588 0.680 1.00 91.81 123 LEU A N 1
ATOM 978 C CA . LEU A 1 123 ? -24.134 -6.317 1.436 1.00 91.81 123 LEU A CA 1
ATOM 979 C C . LEU A 1 123 ? -23.395 -5.149 0.744 1.00 91.81 123 LEU A C 1
ATOM 981 O O . LEU A 1 123 ? -23.133 -4.123 1.369 1.00 91.81 123 LEU A O 1
ATOM 985 N N . ASN A 1 124 ? -23.037 -5.303 -0.533 1.00 89.69 124 ASN A N 1
ATOM 986 C CA . ASN A 1 124 ? -22.280 -4.311 -1.308 1.00 89.69 124 ASN A CA 1
ATOM 987 C C . ASN A 1 124 ? -23.034 -2.966 -1.365 1.00 89.69 124 ASN A C 1
ATOM 989 O O . ASN A 1 124 ? -24.256 -2.963 -1.466 1.00 89.69 124 ASN A O 1
ATOM 993 N N . GLU A 1 125 ? -22.336 -1.827 -1.346 1.00 86.50 125 GLU A N 1
ATOM 994 C CA . GLU A 1 125 ? -22.951 -0.483 -1.380 1.00 86.50 125 GLU A CA 1
ATOM 995 C C . GLU A 1 125 ? -23.999 -0.205 -0.277 1.00 86.50 125 GLU A C 1
ATOM 997 O O . GLU A 1 125 ? -25.046 0.405 -0.511 1.00 86.50 125 GLU A O 1
ATOM 1002 N N . CYS A 1 126 ? -23.692 -0.613 0.960 1.00 89.19 126 CYS A N 1
ATOM 1003 C CA . CYS A 1 126 ? -24.449 -0.267 2.173 1.00 89.19 126 CYS A CA 1
ATOM 1004 C C . CYS A 1 126 ? -23.623 0.620 3.141 1.00 89.19 126 CYS A C 1
ATOM 1006 O O . CYS A 1 126 ? -23.292 0.184 4.245 1.00 89.19 126 CYS A O 1
ATOM 1008 N N . PRO A 1 127 ? -23.250 1.863 2.764 1.00 85.94 127 PRO A N 1
ATOM 1009 C CA . PRO A 1 127 ? -22.359 2.727 3.550 1.00 85.94 127 PRO A CA 1
ATOM 1010 C C . PRO A 1 127 ? -22.832 3.058 4.974 1.00 85.94 127 PRO A C 1
ATOM 1012 O O . PRO A 1 127 ? -21.980 3.244 5.838 1.00 85.94 127 PRO A O 1
ATOM 1015 N N . ALA A 1 128 ? -24.137 3.108 5.259 1.00 87.19 128 ALA A N 1
ATOM 1016 C CA . ALA A 1 128 ? -24.642 3.392 6.609 1.00 87.19 128 ALA A CA 1
ATOM 1017 C C . ALA A 1 128 ? -24.507 2.220 7.608 1.00 87.19 128 ALA A C 1
ATOM 1019 O O . ALA A 1 128 ? -24.792 2.405 8.791 1.00 87.19 128 ALA A O 1
ATOM 1020 N N . LEU A 1 129 ? -24.085 1.032 7.157 1.00 90.12 129 LEU A N 1
ATOM 1021 C CA . LEU A 1 129 ? -24.137 -0.194 7.953 1.00 90.12 129 LEU A CA 1
ATOM 1022 C C . LEU A 1 129 ? -23.154 -0.163 9.133 1.00 90.12 129 LEU A C 1
ATOM 1024 O O . LEU A 1 129 ? -21.940 -0.052 8.948 1.00 90.12 129 LEU A O 1
ATOM 1028 N N . LYS A 1 130 ? -23.714 -0.283 10.343 1.00 87.75 130 LYS A N 1
ATOM 1029 C CA . LYS A 1 130 ? -23.008 -0.310 11.636 1.00 87.75 130 LYS A CA 1
ATOM 1030 C C . LYS A 1 130 ? -22.941 -1.698 12.264 1.00 87.75 130 LYS A C 1
ATOM 1032 O O . LYS A 1 130 ? -22.121 -1.962 13.133 1.00 87.75 130 LYS A O 1
ATOM 1037 N N . THR A 1 131 ? -23.897 -2.562 11.948 1.00 89.50 131 THR A N 1
ATOM 1038 C CA . THR A 1 131 ? -24.076 -3.865 12.601 1.00 89.50 131 THR A CA 1
ATOM 1039 C C . THR A 1 131 ? -24.523 -4.859 11.534 1.00 89.50 131 THR A C 1
ATOM 1041 O O . THR A 1 131 ? -25.693 -4.822 11.147 1.00 89.50 131 THR A O 1
ATOM 1044 N N . PRO A 1 132 ? -23.617 -5.714 11.019 1.00 89.19 132 PRO A N 1
ATOM 1045 C CA . PRO A 1 132 ? -22.216 -5.884 11.433 1.00 89.19 132 PRO A CA 1
ATOM 1046 C C . PRO A 1 132 ? -21.301 -4.674 11.159 1.00 89.19 132 PRO A C 1
ATOM 1048 O O . PRO A 1 132 ? -21.542 -3.950 10.192 1.00 89.19 132 PRO A O 1
ATOM 1051 N N . PRO A 1 133 ? -20.229 -4.485 11.956 1.00 86.00 133 PRO A N 1
ATOM 1052 C CA . PRO A 1 133 ? -19.118 -3.595 11.635 1.00 86.00 133 PRO A CA 1
ATOM 1053 C C . PRO A 1 133 ? -18.522 -3.884 10.254 1.00 86.00 133 PRO A C 1
ATOM 1055 O O . PRO A 1 133 ? -18.496 -5.030 9.788 1.00 86.00 133 PRO A O 1
ATOM 1058 N N . LYS A 1 134 ? -18.000 -2.845 9.599 1.00 81.88 134 LYS A N 1
ATOM 1059 C CA . LYS A 1 134 ? -17.492 -2.911 8.216 1.00 81.88 134 LYS A CA 1
ATOM 1060 C C . LYS A 1 134 ? -16.286 -3.849 8.094 1.00 81.88 134 LYS A C 1
ATOM 1062 O O . LYS A 1 134 ? -16.102 -4.491 7.064 1.00 81.88 134 LYS A O 1
ATOM 1067 N N . GLU A 1 135 ? -15.536 -3.984 9.181 1.00 78.00 135 GLU A N 1
ATOM 1068 C CA . GLU A 1 135 ? -14.397 -4.874 9.385 1.00 78.00 135 GLU A CA 1
ATOM 1069 C C . GLU A 1 135 ? -14.800 -6.357 9.422 1.00 78.00 135 GLU A C 1
ATOM 1071 O O . GLU A 1 135 ? -13.963 -7.209 9.146 1.00 78.00 135 GLU A O 1
ATOM 1076 N N . ILE A 1 136 ? -16.062 -6.674 9.745 1.00 82.44 136 ILE A N 1
ATOM 1077 C CA . ILE A 1 136 ? -16.630 -8.032 9.677 1.00 82.44 136 ILE A CA 1
ATOM 1078 C C . ILE A 1 136 ? -17.257 -8.268 8.297 1.00 82.44 136 ILE A C 1
ATOM 1080 O O . ILE A 1 136 ? -17.081 -9.339 7.721 1.00 82.44 136 ILE A O 1
ATOM 1084 N N . VAL A 1 137 ? -17.927 -7.259 7.724 1.00 85.44 137 VAL A N 1
ATOM 1085 C CA . VAL A 1 137 ? -18.499 -7.336 6.364 1.00 85.44 137 VAL A CA 1
ATOM 1086 C C . VAL A 1 137 ? -17.419 -7.592 5.307 1.00 85.44 137 VAL A C 1
ATOM 1088 O O . VAL A 1 137 ? -17.629 -8.411 4.413 1.00 85.44 137 VAL A O 1
ATOM 1091 N N . SER A 1 138 ? -16.239 -6.975 5.431 1.00 79.06 138 SER A N 1
ATOM 1092 C CA . SER A 1 138 ? -15.105 -7.205 4.522 1.00 79.06 138 SER A CA 1
ATOM 1093 C C . SER A 1 138 ? -14.519 -8.623 4.589 1.00 79.06 138 SER A C 1
ATOM 1095 O O . SER A 1 138 ? -13.870 -9.051 3.638 1.00 79.06 138 SER A O 1
ATOM 1097 N N . ARG A 1 139 ? -14.779 -9.378 5.669 1.00 75.12 139 ARG A N 1
ATOM 1098 C CA . ARG A 1 139 ? -14.387 -10.794 5.832 1.00 75.12 139 ARG A CA 1
ATOM 1099 C C . ARG A 1 139 ? -15.413 -11.765 5.214 1.00 75.12 139 ARG A C 1
ATOM 1101 O O . ARG A 1 139 ? -15.236 -12.979 5.286 1.00 75.12 139 ARG A O 1
ATOM 1108 N N . GLY A 1 140 ? -16.467 -11.245 4.580 1.00 82.56 140 GLY A N 1
ATOM 1109 C CA . GLY A 1 140 ? -17.437 -12.014 3.802 1.00 82.56 140 GLY A CA 1
ATOM 1110 C C . GLY A 1 140 ? -18.497 -12.751 4.628 1.00 82.56 140 GLY A C 1
ATOM 1111 O O . GLY A 1 140 ? -18.623 -12.588 5.844 1.00 82.56 140 GLY A O 1
ATOM 1112 N N . PHE A 1 141 ? -19.295 -13.571 3.933 1.00 87.50 141 PHE A N 1
ATOM 1113 C CA . PHE A 1 141 ? -20.523 -14.169 4.471 1.00 87.50 141 PHE A CA 1
ATOM 1114 C C . PHE A 1 141 ? -20.323 -14.945 5.782 1.00 87.50 141 PHE A C 1
ATOM 1116 O O . PHE A 1 141 ? -21.091 -14.753 6.721 1.00 87.50 141 PHE A O 1
ATOM 1123 N N . VAL A 1 142 ? -19.293 -15.794 5.868 1.00 84.06 142 VAL A N 1
ATOM 1124 C CA . VAL A 1 142 ? -19.084 -16.687 7.024 1.00 84.06 142 VAL A CA 1
ATOM 1125 C C . VAL A 1 142 ? -18.828 -15.896 8.311 1.00 84.06 142 VAL A C 1
ATOM 1127 O O . VAL A 1 142 ? -19.409 -16.219 9.348 1.00 84.06 142 VAL A O 1
ATOM 1130 N N . ALA A 1 143 ? -18.025 -14.829 8.242 1.00 83.50 143 ALA A N 1
ATOM 1131 C CA . ALA A 1 143 ? -17.759 -13.955 9.383 1.00 83.50 143 ALA A CA 1
ATOM 1132 C C . ALA A 1 143 ? -19.028 -13.200 9.812 1.00 83.50 143 ALA A C 1
ATOM 1134 O O . ALA A 1 143 ? -19.431 -13.257 10.973 1.00 83.50 143 ALA A O 1
ATOM 1135 N N . VAL A 1 144 ? -19.730 -12.582 8.853 1.00 88.94 144 VAL A N 1
ATOM 1136 C CA . VAL A 1 144 ? -21.012 -11.903 9.102 1.00 88.94 144 VAL A CA 1
ATOM 1137 C C . VAL A 1 144 ? -22.033 -12.840 9.754 1.00 88.94 144 VAL A C 1
ATOM 1139 O O . VAL A 1 144 ? -22.663 -12.468 10.742 1.00 88.94 144 VAL A O 1
ATOM 1142 N N . PHE A 1 145 ? -22.190 -14.060 9.244 1.00 88.88 145 PHE A N 1
ATOM 1143 C CA . PHE A 1 145 ? -23.176 -15.021 9.736 1.00 88.88 145 PHE A CA 1
ATOM 1144 C C . PHE A 1 145 ? -22.817 -15.585 11.121 1.00 88.88 145 PHE A C 1
ATOM 1146 O O . PHE A 1 145 ? -23.704 -15.727 11.963 1.00 88.88 145 PHE A O 1
ATOM 1153 N N . GLY A 1 146 ? -21.532 -15.842 11.394 1.00 86.19 146 GLY A N 1
ATOM 1154 C CA . GLY A 1 146 ? -21.043 -16.232 12.723 1.00 86.19 146 GLY A CA 1
ATOM 1155 C C . GLY A 1 146 ? -21.251 -15.132 13.771 1.00 86.19 146 GLY A C 1
ATOM 1156 O O . GLY A 1 146 ? -21.799 -15.384 14.845 1.00 86.19 146 GLY A O 1
ATOM 1157 N N . TYR A 1 147 ? -20.917 -13.888 13.428 1.00 89.06 147 TYR A N 1
ATOM 1158 C CA . TYR A 1 147 ? -21.178 -12.719 14.268 1.00 89.06 147 TYR A CA 1
ATOM 1159 C C . TYR A 1 147 ? -22.685 -12.506 14.525 1.00 89.06 147 TYR A C 1
ATOM 1161 O O . TYR A 1 147 ? -23.086 -12.325 15.675 1.00 89.06 147 TYR A O 1
ATOM 1169 N N . LEU A 1 148 ? -23.544 -12.608 13.498 1.00 91.62 148 LEU A N 1
ATOM 1170 C CA . LEU A 1 148 ? -25.003 -12.490 13.656 1.00 91.62 148 LEU A CA 1
ATOM 1171 C C . LEU A 1 148 ? -25.567 -13.603 14.550 1.00 91.62 148 LEU A C 1
ATOM 1173 O O . LEU A 1 148 ? -26.313 -13.305 15.481 1.00 91.62 148 LEU A O 1
ATOM 1177 N N . LYS A 1 149 ? -25.155 -14.864 14.339 1.00 88.88 149 LYS A N 1
ATOM 1178 C CA . LYS A 1 149 ? -25.457 -15.994 15.240 1.00 88.88 149 LYS A CA 1
ATOM 1179 C C . LYS A 1 149 ? -25.116 -15.667 16.688 1.00 88.88 149 LYS A C 1
ATOM 1181 O O . LYS A 1 149 ? -25.931 -15.914 17.575 1.00 88.88 149 LYS A O 1
ATOM 1186 N N . ARG A 1 150 ? -23.927 -15.109 16.926 1.00 87.69 150 ARG A N 1
ATOM 1187 C CA . ARG A 1 150 ? -23.453 -14.790 18.270 1.00 87.69 150 ARG A CA 1
ATOM 1188 C C . ARG A 1 150 ? -24.226 -13.635 18.911 1.00 87.69 150 A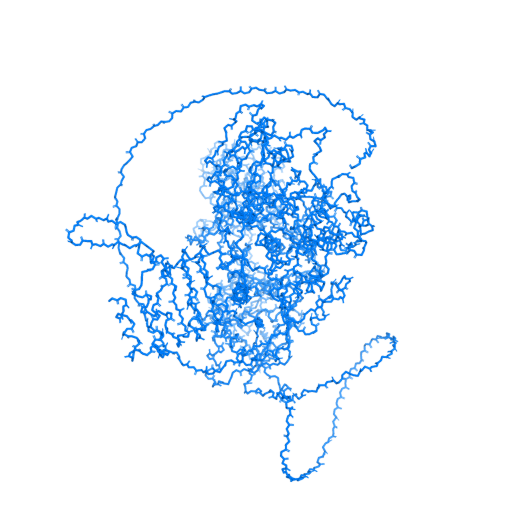RG A C 1
ATOM 1190 O O . ARG A 1 150 ? -24.523 -13.733 20.100 1.00 87.69 150 ARG A O 1
ATOM 1197 N N . LEU A 1 151 ? -24.600 -12.589 18.167 1.00 91.31 151 LEU A N 1
ATOM 1198 C CA . LEU A 1 151 ? -25.422 -11.488 18.697 1.00 91.31 151 LEU A CA 1
ATOM 1199 C C . LEU A 1 151 ? -26.746 -11.985 19.310 1.00 91.31 151 LEU A C 1
ATOM 1201 O O . LEU A 1 151 ? -27.194 -11.427 20.309 1.00 91.31 151 LEU A O 1
ATOM 1205 N N . ARG A 1 152 ? -27.336 -13.073 18.783 1.00 90.25 152 ARG A N 1
ATOM 1206 C CA . ARG A 1 152 ? -28.565 -13.693 19.329 1.00 90.25 152 ARG A CA 1
ATOM 1207 C C . ARG A 1 152 ? -28.413 -14.204 20.766 1.00 90.25 152 ARG A C 1
ATOM 1209 O O . ARG A 1 152 ? -29.413 -14.375 21.453 1.00 90.25 152 ARG A O 1
ATOM 1216 N N . LEU A 1 153 ? -27.182 -14.461 21.216 1.00 88.00 153 LEU A N 1
ATOM 1217 C CA . LEU A 1 153 ? -26.871 -14.899 22.582 1.00 88.00 153 LEU A CA 1
ATOM 1218 C C . LEU A 1 153 ? -26.677 -13.722 23.559 1.00 88.00 153 LEU A C 1
ATOM 1220 O O . LEU A 1 153 ? -26.454 -13.949 24.746 1.00 88.00 153 LEU A O 1
ATOM 1224 N N . GLY A 1 154 ? -26.755 -12.479 23.073 1.00 89.88 154 GLY A N 1
ATOM 1225 C CA . GLY A 1 154 ? -26.636 -11.253 23.859 1.00 89.88 154 GLY A CA 1
ATOM 1226 C C . GLY A 1 154 ? -25.648 -10.264 23.240 1.00 89.88 154 GLY A C 1
ATOM 1227 O O . GLY A 1 154 ? -24.535 -10.635 22.854 1.00 89.88 154 GLY A O 1
ATOM 1228 N N . SER A 1 155 ? -26.037 -8.989 23.189 1.00 90.50 155 SER A N 1
ATOM 1229 C CA . SER A 1 155 ? -25.223 -7.904 22.640 1.00 90.50 155 SER A CA 1
ATOM 1230 C C . SER A 1 155 ? -25.213 -6.654 23.517 1.00 90.50 155 SER A C 1
ATOM 1232 O O . SER A 1 155 ? -26.090 -6.455 24.356 1.00 90.50 155 SER A O 1
ATOM 1234 N N . VAL A 1 156 ? -24.206 -5.807 23.307 1.00 88.44 156 VAL A N 1
ATOM 1235 C CA . VAL A 1 156 ? -24.025 -4.519 23.990 1.00 88.44 156 VAL A CA 1
ATOM 1236 C C . VAL A 1 156 ? -23.678 -3.445 22.950 1.00 88.44 156 VAL A C 1
ATOM 1238 O O . VAL A 1 156 ? -22.840 -3.714 22.085 1.00 88.44 156 VAL A O 1
ATOM 1241 N N . PRO A 1 157 ? -24.257 -2.228 23.013 1.00 89.44 157 PRO A N 1
ATOM 1242 C CA . PRO A 1 157 ? -23.847 -1.119 22.153 1.00 89.44 157 PRO A CA 1
ATOM 1243 C C . PRO A 1 157 ? -22.422 -0.640 22.476 1.00 89.44 157 PRO A C 1
ATOM 1245 O O . PRO A 1 157 ? -22.118 -0.278 23.614 1.00 89.44 157 PRO A O 1
ATOM 1248 N N . CYS A 1 158 ? -21.556 -0.562 21.466 1.00 88.12 158 CYS A N 1
ATOM 1249 C CA . CYS A 1 158 ? -20.218 -0.002 21.601 1.00 88.12 158 CYS A CA 1
ATOM 1250 C C . CYS A 1 158 ? -20.253 1.528 21.670 1.00 88.12 158 CYS A C 1
ATOM 1252 O O . CYS A 1 158 ? -20.749 2.203 20.763 1.00 88.12 158 CYS A O 1
ATOM 1254 N N . LYS A 1 159 ? -19.631 2.079 22.713 1.00 90.00 159 LYS A N 1
ATOM 1255 C CA . LYS A 1 159 ? -19.292 3.503 22.831 1.00 90.00 159 LYS A CA 1
ATOM 1256 C C . LYS A 1 159 ? -17.809 3.650 23.164 1.00 90.00 159 LYS A C 1
ATOM 1258 O O . LYS A 1 159 ? -17.446 4.232 24.184 1.00 90.00 159 LYS A O 1
ATOM 1263 N N . ARG A 1 160 ? -16.948 3.053 22.327 1.00 89.00 160 ARG A N 1
ATOM 1264 C CA . ARG A 1 160 ? -15.489 3.062 22.500 1.00 89.00 160 ARG A CA 1
ATOM 1265 C C . ARG A 1 160 ? -14.740 3.379 21.206 1.00 89.00 160 ARG A C 1
ATOM 1267 O O . ARG A 1 160 ? -15.088 2.882 20.136 1.00 89.00 160 ARG A O 1
ATOM 1274 N N . THR A 1 161 ? -13.704 4.208 21.320 1.00 91.75 161 THR A N 1
ATOM 1275 C CA . THR A 1 161 ? -12.824 4.628 20.217 1.00 91.75 161 THR A CA 1
ATOM 1276 C C . THR A 1 161 ? -11.402 4.884 20.715 1.00 91.75 161 THR A C 1
ATOM 1278 O O . THR A 1 161 ? -11.193 5.121 21.906 1.00 91.75 161 THR A O 1
ATOM 1281 N N . LYS A 1 162 ? -10.433 4.928 19.798 1.00 92.75 162 LYS A N 1
ATOM 1282 C CA . LYS A 1 162 ? -9.122 5.542 20.048 1.00 92.75 162 LYS A CA 1
ATOM 1283 C C . LYS A 1 162 ? -9.222 7.078 20.000 1.00 92.75 162 LYS A C 1
ATOM 1285 O O . LYS A 1 162 ? -9.991 7.614 19.195 1.00 92.75 162 LYS A O 1
ATOM 1290 N N . LEU A 1 163 ? -8.445 7.773 20.833 1.00 94.44 163 LEU A N 1
ATOM 1291 C CA . LEU A 1 163 ? -8.204 9.221 20.822 1.00 94.44 163 LEU A CA 1
ATOM 1292 C C . LEU A 1 163 ? -6.703 9.461 20.648 1.00 94.44 163 LEU A C 1
ATOM 1294 O O . LEU A 1 163 ? -5.921 9.210 21.561 1.00 94.44 163 LEU A O 1
ATOM 1298 N N . MET A 1 164 ? -6.306 9.936 19.475 1.00 94.12 164 MET A N 1
ATOM 1299 C CA . MET A 1 164 ? -4.913 9.940 19.032 1.00 94.12 164 MET A CA 1
ATOM 1300 C C . MET A 1 164 ? -4.352 11.360 19.101 1.00 94.12 164 MET A C 1
ATOM 1302 O O . MET A 1 164 ? -4.768 12.223 18.324 1.00 94.12 164 MET A O 1
ATOM 1306 N N . LEU A 1 165 ? -3.412 11.622 20.011 1.00 94.19 165 LEU A N 1
ATOM 1307 C CA . LEU A 1 165 ? -2.736 12.914 20.107 1.00 94.19 165 LEU A CA 1
ATOM 1308 C C . LEU A 1 165 ? -1.429 12.889 19.319 1.00 94.19 165 LEU A C 1
ATOM 1310 O O . LEU A 1 165 ? -0.466 12.218 19.689 1.00 94.19 165 LEU A O 1
ATOM 1314 N N . VAL A 1 166 ? -1.375 13.679 18.250 1.00 93.19 166 VAL A N 1
ATOM 1315 C CA . VAL A 1 166 ? -0.200 13.803 17.378 1.00 93.19 166 VAL A CA 1
ATOM 1316 C C . VAL A 1 166 ? 0.201 15.264 17.192 1.00 93.19 166 VAL A C 1
ATOM 1318 O O . VAL A 1 166 ? -0.566 16.181 17.485 1.00 93.19 166 VAL A O 1
ATOM 1321 N N . GLY A 1 167 ? 1.442 15.492 16.769 1.00 90.75 167 GLY A N 1
ATOM 1322 C CA . GLY A 1 167 ? 2.066 16.816 16.757 1.00 90.75 167 GLY A CA 1
ATOM 1323 C C . GLY A 1 167 ? 3.506 16.770 17.265 1.00 90.75 167 GLY A C 1
ATOM 1324 O O . GLY A 1 167 ? 3.905 15.820 17.949 1.00 90.75 167 GLY A O 1
ATOM 1325 N N . LEU A 1 168 ? 4.282 17.804 16.928 1.00 88.38 168 LEU A N 1
ATOM 1326 C CA . LEU A 1 168 ? 5.715 17.914 17.235 1.00 88.38 168 LEU A CA 1
ATOM 1327 C C . LEU A 1 168 ? 6.034 17.813 18.743 1.00 88.38 168 LEU A C 1
ATOM 1329 O O . LEU A 1 168 ? 5.174 18.000 19.608 1.00 88.38 168 LEU A O 1
ATOM 1333 N N . GLY A 1 169 ? 7.300 17.532 19.067 1.00 85.19 169 GLY A N 1
ATOM 1334 C CA . GLY A 1 169 ? 7.803 17.604 20.443 1.00 85.19 169 GLY A CA 1
ATOM 1335 C C . GLY A 1 169 ? 7.550 18.992 21.046 1.00 85.19 169 GLY A C 1
ATOM 1336 O O . GLY A 1 169 ? 7.687 20.001 20.360 1.00 85.19 169 GLY A O 1
ATOM 1337 N N . GLY A 1 170 ? 7.117 19.056 22.309 1.00 83.88 170 GLY A N 1
ATOM 1338 C CA . GLY A 1 170 ? 6.764 20.329 22.957 1.00 83.88 170 GLY A CA 1
ATOM 1339 C C . GLY A 1 170 ? 5.459 20.986 22.465 1.00 83.88 170 GLY A C 1
ATOM 1340 O O . GLY A 1 170 ? 5.175 22.131 22.822 1.00 83.88 170 GLY A O 1
ATOM 1341 N N . ALA A 1 171 ? 4.622 20.285 21.685 1.00 88.75 171 ALA A N 1
ATOM 1342 C CA . ALA A 1 171 ? 3.293 20.777 21.291 1.00 88.75 171 ALA A CA 1
ATOM 1343 C C . ALA A 1 171 ? 2.265 20.835 22.447 1.00 88.75 171 ALA A C 1
ATOM 1345 O O . ALA A 1 171 ? 1.158 21.332 22.242 1.00 88.75 171 ALA A O 1
ATOM 1346 N N . GLY A 1 172 ? 2.611 20.360 23.651 1.00 88.88 172 GLY A N 1
ATOM 1347 C CA . GLY A 1 172 ? 1.738 20.367 24.835 1.00 88.88 172 GLY A CA 1
ATOM 1348 C C . GLY A 1 172 ? 0.713 19.229 24.873 1.00 88.88 172 GLY A C 1
ATOM 1349 O O . GLY A 1 172 ? -0.390 19.430 25.370 1.00 88.88 172 GLY A O 1
ATOM 1350 N N . LYS A 1 173 ? 1.045 18.054 24.316 1.00 91.69 173 LYS A N 1
ATOM 1351 C CA . LYS A 1 173 ? 0.110 16.923 24.168 1.00 91.69 173 LYS A CA 1
ATOM 1352 C C . LYS A 1 173 ? -0.268 16.301 25.510 1.00 91.69 173 LYS A C 1
ATOM 1354 O O . LYS A 1 173 ? -1.424 16.409 25.911 1.00 91.69 173 LYS A O 1
ATOM 1359 N N . THR A 1 174 ? 0.713 15.827 26.270 1.00 89.69 174 THR A N 1
ATOM 1360 C CA . THR A 1 174 ? 0.535 15.299 27.632 1.00 89.69 174 THR A CA 1
ATOM 1361 C C . THR A 1 174 ? -0.108 16.333 28.563 1.00 89.69 174 THR A C 1
ATOM 1363 O O . THR A 1 174 ? -0.998 16.018 29.353 1.00 89.69 174 THR A O 1
ATOM 1366 N N . SER A 1 175 ? 0.269 17.607 28.412 1.00 90.25 175 SER A N 1
ATOM 1367 C CA . SER A 1 175 ? -0.314 18.743 29.135 1.00 90.25 175 SER A CA 1
ATOM 1368 C C . SER A 1 175 ? -1.786 18.983 28.762 1.00 90.25 175 SER A C 1
ATOM 1370 O O . SER A 1 175 ? -2.573 19.394 29.612 1.00 90.25 175 SER A O 1
ATOM 1372 N N . LEU A 1 176 ? -2.207 18.729 27.516 1.00 92.75 176 LEU A N 1
ATOM 1373 C CA . LEU A 1 176 ? -3.620 18.775 27.125 1.00 92.75 176 LEU A CA 1
ATOM 1374 C C . LEU A 1 176 ? -4.389 17.562 27.651 1.00 92.75 176 LEU A C 1
ATOM 1376 O O . LEU A 1 176 ? -5.492 17.750 28.152 1.00 92.75 176 LEU A O 1
ATOM 1380 N N . VAL A 1 177 ? -3.813 16.354 27.610 1.00 91.94 177 VAL A N 1
ATOM 1381 C CA . VAL A 1 177 ? -4.429 15.147 28.194 1.00 91.94 177 VAL A CA 1
ATOM 1382 C C . VAL A 1 177 ? -4.759 15.382 29.669 1.00 91.94 177 VAL A C 1
ATOM 1384 O O . VAL A 1 177 ? -5.925 15.297 30.050 1.00 91.94 177 VAL A O 1
ATOM 1387 N N . ARG A 1 178 ? -3.760 15.779 30.473 1.00 90.31 178 ARG A N 1
ATOM 1388 C CA . ARG A 1 178 ? -3.914 16.077 31.912 1.00 90.31 178 ARG A CA 1
ATOM 1389 C C . ARG A 1 178 ? -4.974 17.150 32.194 1.00 90.31 178 ARG A C 1
ATOM 1391 O O . ARG A 1 178 ? -5.653 17.080 33.212 1.00 90.31 178 ARG A O 1
ATOM 1398 N N . ALA A 1 179 ? -5.126 18.135 31.309 1.00 91.31 179 ALA A N 1
ATOM 1399 C CA . ALA A 1 179 ? -6.112 19.204 31.457 1.00 91.31 179 ALA A CA 1
ATOM 1400 C C . ALA A 1 179 ? -7.528 18.800 30.992 1.00 91.31 179 ALA A C 1
ATOM 1402 O O . ALA A 1 179 ? -8.511 19.207 31.595 1.00 91.31 179 ALA A O 1
ATOM 1403 N N . VAL A 1 180 ? -7.668 17.979 29.949 1.00 91.25 180 VAL A N 1
ATOM 1404 C CA . VAL A 1 180 ? -8.973 17.498 29.448 1.00 91.25 180 VAL A CA 1
ATOM 1405 C C . VAL A 1 180 ? -9.616 16.486 30.411 1.00 91.25 180 VAL A C 1
ATOM 1407 O O . VAL A 1 180 ? -10.852 16.431 30.522 1.00 91.25 180 VAL A O 1
ATOM 1410 N N . THR A 1 181 ? -8.795 15.711 31.129 1.00 88.44 181 THR A N 1
ATOM 1411 C CA . THR A 1 181 ? -9.250 14.759 32.152 1.00 88.44 181 THR A CA 1
ATOM 1412 C C . THR A 1 181 ? -9.492 15.383 33.527 1.00 88.44 181 THR A C 1
ATOM 1414 O O . THR A 1 181 ? -10.331 14.858 34.259 1.00 88.44 181 THR A O 1
ATOM 1417 N N . SER A 1 182 ? -8.831 16.492 33.890 1.00 87.69 182 SER A N 1
ATOM 1418 C CA . SER A 1 182 ? -9.003 17.099 35.218 1.00 87.69 182 SER A CA 1
ATOM 1419 C C . SER A 1 182 ? -10.357 17.819 35.384 1.00 87.69 182 SER A C 1
ATOM 1421 O O . SER A 1 182 ? -10.912 18.335 34.408 1.00 87.69 182 SER A O 1
ATOM 1423 N N . PRO A 1 183 ? -10.912 17.904 36.615 1.00 82.88 183 PRO A N 1
ATOM 1424 C CA . PRO A 1 183 ? -12.188 18.589 36.859 1.00 82.88 183 PRO A CA 1
ATOM 1425 C C . PRO A 1 183 ? -12.150 20.097 36.575 1.00 82.88 183 PRO A C 1
ATOM 1427 O O . PRO A 1 183 ? -13.163 20.677 36.195 1.00 82.88 183 PRO A O 1
ATOM 1430 N N . ASN A 1 184 ? -10.981 20.722 36.747 1.00 85.25 184 ASN A N 1
ATOM 1431 C CA . ASN A 1 184 ? -10.794 22.174 36.658 1.00 85.25 184 ASN A CA 1
ATOM 1432 C C . ASN A 1 184 ? -10.293 22.638 35.276 1.00 85.25 184 ASN A C 1
ATOM 1434 O O . ASN A 1 184 ? -9.951 23.806 35.113 1.00 85.25 184 ASN A O 1
ATOM 1438 N N . TYR A 1 185 ? -10.198 21.730 34.299 1.00 88.56 185 TYR A N 1
ATOM 1439 C CA . TYR A 1 185 ? -9.640 21.973 32.963 1.00 88.56 185 TYR A CA 1
ATOM 1440 C C . TYR A 1 185 ? -8.181 22.460 32.924 1.00 88.56 185 TYR A C 1
ATOM 1442 O O . TYR A 1 185 ? -7.739 23.029 31.930 1.00 88.56 185 TYR A O 1
ATOM 1450 N N . GLN A 1 186 ? -7.413 22.226 33.988 1.00 85.69 186 GLN A N 1
ATOM 1451 C CA . GLN A 1 186 ? -6.024 22.669 34.130 1.00 85.69 186 GLN A CA 1
ATOM 1452 C C . GLN A 1 186 ? -5.098 21.474 34.372 1.00 85.69 186 GLN A C 1
ATOM 1454 O O . GLN A 1 186 ? -5.481 20.504 35.030 1.00 85.69 186 GLN A O 1
ATOM 1459 N N . ALA A 1 187 ? -3.879 21.537 33.842 1.00 80.81 187 ALA A N 1
ATOM 1460 C CA . ALA A 1 187 ? -2.833 20.563 34.123 1.00 80.81 187 ALA A CA 1
ATOM 1461 C C . ALA A 1 187 ? -2.062 20.975 35.383 1.00 80.81 187 ALA A C 1
ATOM 1463 O O . ALA A 1 187 ? -1.507 22.072 35.448 1.00 80.81 187 ALA A O 1
ATOM 1464 N N . TYR A 1 188 ? -1.992 20.079 36.368 1.00 68.38 188 TYR A N 1
ATOM 1465 C CA . TYR A 1 188 ? -1.127 20.269 37.530 1.00 68.38 188 TYR A CA 1
ATOM 1466 C C . TYR A 1 188 ? 0.342 20.288 37.086 1.00 68.38 188 TYR A C 1
ATOM 1468 O O . TYR A 1 188 ? 0.806 19.370 36.404 1.00 68.38 188 TYR A O 1
ATOM 1476 N N . MET A 1 189 ? 1.059 21.349 37.460 1.00 55.00 189 MET A N 1
ATOM 1477 C CA . MET A 1 189 ? 2.498 21.470 37.238 1.00 55.00 189 MET A CA 1
ATOM 1478 C C . MET A 1 189 ? 3.249 20.741 38.347 1.00 55.00 189 MET A C 1
ATOM 1480 O O . MET A 1 189 ? 3.384 21.267 39.450 1.00 55.00 189 MET A O 1
ATOM 1484 N N . ASP A 1 190 ? 3.757 19.557 38.022 1.00 45.88 190 ASP A N 1
ATOM 1485 C CA . ASP A 1 190 ? 4.866 18.948 38.753 1.00 45.88 190 ASP A CA 1
ATOM 1486 C C . ASP A 1 190 ? 6.175 19.192 37.981 1.00 45.88 190 ASP A C 1
ATOM 1488 O O . ASP A 1 190 ? 6.161 19.349 36.754 1.00 45.88 190 ASP A O 1
ATOM 1492 N N . TYR A 1 191 ? 7.299 19.301 38.687 1.00 38.66 191 TYR A N 1
ATOM 1493 C CA . TYR A 1 191 ? 8.538 19.900 38.174 1.00 38.66 191 TYR A CA 1
ATOM 1494 C C . TYR A 1 191 ? 9.377 18.932 37.318 1.00 38.66 191 TYR A C 1
ATOM 1496 O O . TYR A 1 191 ? 10.492 18.549 37.666 1.00 38.66 191 TYR A O 1
ATOM 1504 N N . GLY A 1 192 ? 8.853 18.576 36.143 1.00 44.22 192 GLY A N 1
ATOM 1505 C CA . GLY A 1 192 ? 9.567 17.769 35.156 1.00 44.22 192 GLY A CA 1
ATOM 1506 C C . GLY A 1 192 ? 8.786 17.544 33.863 1.00 44.22 192 GLY A C 1
ATOM 1507 O O . GLY A 1 192 ? 8.174 16.495 33.689 1.00 44.22 192 GLY A O 1
ATOM 1508 N N . GLU A 1 193 ? 8.848 18.490 32.919 1.00 49.91 193 GLU A N 1
ATOM 1509 C CA . GLU A 1 193 ? 8.446 18.232 31.525 1.00 49.91 193 GLU A CA 1
ATOM 1510 C C . GLU A 1 193 ? 9.539 17.419 30.805 1.00 49.91 193 GLU A C 1
ATOM 1512 O O . GLU A 1 193 ? 10.285 17.932 29.967 1.00 49.91 193 GLU A O 1
ATOM 1517 N N . SER A 1 194 ? 9.653 16.132 31.147 1.00 57.72 194 SER A N 1
ATOM 1518 C CA . SER A 1 194 ? 10.329 15.163 30.286 1.00 57.72 194 SER A CA 1
ATOM 1519 C C . SER A 1 194 ? 9.597 15.076 28.942 1.00 57.72 194 SER A C 1
ATOM 1521 O O . SER A 1 194 ? 8.370 15.151 28.866 1.00 57.72 194 SER A O 1
ATOM 1523 N N . ILE A 1 195 ? 10.355 14.938 27.854 1.00 66.25 195 ILE A N 1
ATOM 1524 C CA . ILE A 1 195 ? 9.771 14.705 26.530 1.00 66.25 195 ILE A CA 1
ATOM 1525 C C . ILE A 1 195 ? 9.244 13.268 26.509 1.00 66.25 195 ILE A C 1
ATOM 1527 O O . ILE A 1 195 ? 9.996 12.352 26.831 1.00 66.25 195 ILE A O 1
ATOM 1531 N N . THR A 1 196 ? 7.983 13.081 26.111 1.00 72.62 196 THR A N 1
ATOM 1532 C CA . THR A 1 196 ? 7.370 11.762 25.893 1.00 72.62 196 THR A CA 1
ATOM 1533 C C . THR A 1 196 ? 8.264 10.892 25.009 1.00 72.62 196 THR A C 1
ATOM 1535 O O . THR A 1 196 ? 8.738 11.350 23.958 1.00 72.62 196 THR A O 1
ATOM 1538 N N . ASP A 1 197 ? 8.467 9.645 25.421 1.00 70.19 197 ASP A N 1
ATOM 1539 C CA . ASP A 1 197 ? 9.333 8.675 24.758 1.00 70.19 197 ASP A CA 1
ATOM 1540 C C . ASP A 1 197 ? 8.495 7.436 24.408 1.00 70.19 197 ASP A C 1
ATOM 1542 O O . ASP A 1 197 ? 7.801 6.896 25.263 1.00 70.19 197 ASP A O 1
ATOM 1546 N N . GLY A 1 198 ? 8.466 7.037 23.134 1.00 75.69 198 GLY A N 1
ATOM 1547 C CA . GLY A 1 198 ? 7.493 6.056 22.638 1.00 75.69 198 GLY A CA 1
ATOM 1548 C C . GLY A 1 198 ? 6.078 6.635 22.466 1.00 75.69 198 GLY A C 1
ATOM 1549 O O . GLY A 1 198 ? 5.888 7.636 21.775 1.00 75.69 198 GLY A O 1
ATOM 1550 N N . ILE A 1 199 ? 5.062 5.971 23.021 1.00 82.19 199 ILE A N 1
ATOM 1551 C CA . ILE A 1 199 ? 3.648 6.390 22.974 1.00 82.19 199 ILE A CA 1
ATOM 1552 C C . ILE A 1 199 ? 3.009 6.004 24.312 1.00 82.19 199 ILE A C 1
ATOM 1554 O O . ILE A 1 199 ? 3.085 4.835 24.673 1.00 82.19 199 ILE A O 1
ATOM 1558 N N . ASP A 1 200 ? 2.360 6.926 25.021 1.00 85.38 200 ASP A N 1
ATOM 1559 C CA . ASP A 1 200 ? 1.662 6.611 26.279 1.00 85.38 200 ASP A CA 1
ATOM 1560 C C . ASP A 1 200 ? 0.186 6.264 26.019 1.00 85.38 200 ASP A C 1
ATOM 1562 O O . ASP A 1 200 ? -0.512 7.017 25.334 1.00 85.38 200 ASP A O 1
ATOM 1566 N N . ILE A 1 201 ? -0.309 5.155 26.584 1.00 87.44 201 ILE A N 1
ATOM 1567 C CA . ILE A 1 201 ? -1.699 4.689 26.434 1.00 87.44 201 ILE A CA 1
ATOM 1568 C C . ILE A 1 201 ? -2.438 4.693 27.782 1.00 87.44 201 ILE A C 1
ATOM 1570 O O . ILE A 1 201 ? -1.983 4.098 28.758 1.00 87.44 201 ILE A O 1
ATOM 1574 N N . MET A 1 202 ? -3.633 5.293 27.830 1.00 88.81 202 MET A N 1
ATOM 1575 C CA . MET A 1 202 ? -4.523 5.262 29.004 1.00 88.81 202 MET A CA 1
ATOM 1576 C C . MET A 1 202 ? -6.011 5.209 28.614 1.00 88.81 202 MET A C 1
ATOM 1578 O O . MET A 1 202 ? -6.403 5.770 27.595 1.00 88.81 202 MET A O 1
ATOM 1582 N N . ASP A 1 203 ? -6.874 4.599 29.431 1.00 89.00 203 ASP A N 1
ATOM 1583 C CA . ASP A 1 203 ? -8.331 4.697 29.242 1.00 89.00 203 ASP A CA 1
ATOM 1584 C C . ASP A 1 203 ? -8.894 5.967 29.913 1.00 89.00 203 ASP A C 1
ATOM 1586 O O . ASP A 1 203 ? -8.585 6.284 31.063 1.00 89.00 203 ASP A O 1
ATOM 1590 N N . TRP A 1 204 ? -9.783 6.677 29.216 1.00 91.88 204 TRP A N 1
ATOM 1591 C CA . TRP A 1 204 ? -10.512 7.844 29.713 1.00 91.88 204 TRP A CA 1
ATOM 1592 C C . TRP A 1 204 ? -12.014 7.687 29.465 1.00 91.88 204 TRP A C 1
ATOM 1594 O O . TRP A 1 204 ? -12.471 7.627 28.323 1.00 91.88 204 TRP A O 1
ATOM 1604 N N . GLN A 1 205 ? -12.799 7.640 30.541 1.00 93.12 205 GLN A N 1
ATOM 1605 C CA . GLN A 1 205 ? -14.258 7.553 30.471 1.00 93.12 205 GLN A CA 1
ATOM 1606 C C . GLN A 1 205 ? -14.897 8.937 30.617 1.00 93.12 205 GLN A C 1
ATOM 1608 O O . GLN A 1 205 ? -14.546 9.714 31.507 1.00 93.12 205 GLN A O 1
ATOM 1613 N N . VAL A 1 206 ? -15.867 9.228 29.752 1.00 92.38 206 VAL A N 1
ATOM 1614 C CA . VAL A 1 206 ? -16.674 10.449 29.774 1.00 92.38 206 VAL A CA 1
ATOM 1615 C C . VAL A 1 206 ? -18.137 10.065 30.013 1.00 92.38 206 VAL A C 1
ATOM 1617 O O . VAL A 1 206 ? -18.721 9.376 29.170 1.00 92.38 206 VAL A O 1
ATOM 1620 N N . PRO A 1 207 ? -18.755 10.485 31.134 1.00 90.31 207 PRO A N 1
ATOM 1621 C CA . PRO A 1 207 ? -20.178 10.263 31.351 1.00 90.31 207 PRO A CA 1
ATOM 1622 C C . PRO A 1 207 ? -20.991 11.042 30.313 1.00 90.31 207 PRO A C 1
ATOM 1624 O O . PRO A 1 207 ? -20.675 12.187 29.985 1.00 90.31 207 PRO A O 1
ATOM 1627 N N . LEU A 1 208 ? -22.040 10.407 29.801 1.00 88.19 208 LEU A N 1
ATOM 1628 C CA . LEU A 1 208 ? -23.000 11.011 28.885 1.00 88.19 208 LEU A CA 1
ATOM 1629 C C . LEU A 1 208 ? -24.258 11.407 29.668 1.00 88.19 208 LEU A C 1
ATOM 1631 O O . LEU A 1 208 ? -24.612 10.751 30.646 1.00 88.19 208 LEU A O 1
ATOM 1635 N N . MET A 1 209 ? -24.929 12.481 29.250 1.00 81.44 209 MET A N 1
ATOM 1636 C CA . MET A 1 209 ? -26.245 12.825 29.798 1.00 81.44 209 MET A CA 1
ATOM 1637 C C . MET A 1 209 ? -27.285 11.814 29.298 1.00 81.44 209 MET A C 1
ATOM 1639 O O . MET A 1 209 ? -27.197 11.364 28.157 1.00 81.44 209 MET A O 1
ATOM 1643 N N . ASP A 1 210 ? -28.242 11.466 30.162 1.00 80.50 210 ASP A N 1
ATOM 1644 C CA . ASP A 1 210 ? -29.404 10.607 29.872 1.00 80.50 210 ASP A CA 1
ATOM 1645 C C . ASP A 1 210 ? -29.089 9.187 29.342 1.00 80.50 210 ASP A C 1
ATOM 1647 O O . ASP A 1 210 ? -29.951 8.507 28.787 1.00 80.50 210 ASP A O 1
ATOM 1651 N N . GLU A 1 211 ? -27.858 8.706 29.547 1.00 80.75 211 GLU A N 1
ATOM 1652 C CA . GLU A 1 211 ? -27.314 7.488 28.933 1.00 80.75 211 GLU A CA 1
ATOM 1653 C C . GLU A 1 211 ? -26.573 6.614 29.970 1.00 80.75 211 GLU A C 1
ATOM 1655 O O . GLU A 1 211 ? -25.667 7.105 30.646 1.00 80.75 211 GLU A O 1
ATOM 1660 N N . PRO A 1 212 ? -26.905 5.312 30.115 1.00 78.75 212 PRO A N 1
ATOM 1661 C CA . PRO A 1 212 ? -26.380 4.468 31.196 1.00 78.75 212 PRO A CA 1
ATOM 1662 C C . PRO A 1 212 ? -24.945 3.964 30.972 1.00 78.75 212 PRO A C 1
ATOM 1664 O O . PRO A 1 212 ? -24.346 3.406 31.891 1.00 78.75 212 PRO A O 1
ATOM 1667 N N . LEU A 1 213 ? -24.395 4.118 29.762 1.00 83.25 213 LEU A N 1
ATOM 1668 C CA . LEU A 1 213 ? -23.042 3.688 29.404 1.00 83.25 213 LEU A CA 1
ATOM 1669 C C . LEU A 1 213 ? -22.185 4.902 29.003 1.00 83.25 213 LEU A C 1
ATOM 1671 O O . LEU A 1 213 ? -22.582 5.640 28.094 1.00 83.25 213 LEU A O 1
ATOM 1675 N N . PRO A 1 214 ? -21.010 5.113 29.632 1.00 91.19 214 PRO A N 1
ATOM 1676 C CA . PRO A 1 214 ? -20.127 6.226 29.303 1.00 91.19 214 PRO A CA 1
ATOM 1677 C C . PRO A 1 214 ? -19.468 6.040 27.933 1.00 91.19 214 PRO A C 1
ATOM 1679 O O . PRO A 1 214 ? -19.266 4.923 27.452 1.00 91.19 214 PRO A O 1
ATOM 1682 N N . LEU A 1 215 ? -19.052 7.154 27.334 1.00 93.00 215 LEU A N 1
ATOM 1683 C CA . LEU A 1 215 ? -18.168 7.149 26.175 1.00 93.00 215 LEU A CA 1
ATOM 1684 C C . LEU A 1 215 ? -16.733 6.891 26.646 1.00 93.00 215 LEU A C 1
ATOM 1686 O O . LEU A 1 215 ? -16.191 7.660 27.437 1.00 93.00 215 LEU A O 1
ATOM 1690 N N . THR A 1 216 ? -16.117 5.812 26.168 1.00 92.12 216 THR A N 1
ATOM 1691 C CA . THR A 1 216 ? -14.756 5.415 26.552 1.00 92.12 216 THR A CA 1
ATOM 1692 C C . THR A 1 216 ? -13.767 5.733 25.434 1.00 92.12 216 THR A C 1
ATOM 1694 O O . THR A 1 216 ? -13.913 5.272 24.303 1.00 92.12 216 THR A O 1
ATOM 1697 N N . TYR A 1 217 ? -12.723 6.484 25.755 1.00 92.69 217 TYR A N 1
ATOM 1698 C CA . TYR A 1 217 ? -11.578 6.705 24.883 1.00 92.69 217 TYR A CA 1
ATOM 1699 C C . TYR A 1 217 ? -10.402 5.856 25.361 1.00 92.69 217 TYR A C 1
ATOM 1701 O O . TYR A 1 217 ? -10.009 5.967 26.517 1.00 92.69 217 TYR A O 1
ATOM 1709 N N . SER A 1 218 ? -9.796 5.076 24.470 1.00 91.12 218 SER A N 1
ATOM 1710 C CA . SER A 1 218 ? -8.394 4.685 24.636 1.00 91.12 218 SER A CA 1
ATOM 1711 C C . SER A 1 218 ? -7.557 5.854 24.115 1.00 91.12 218 SER A C 1
ATOM 1713 O O . SER A 1 218 ? -7.622 6.173 22.930 1.00 91.12 218 SER A O 1
ATOM 1715 N N . VAL A 1 219 ? -6.860 6.569 24.992 1.00 92.31 219 VAL A N 1
ATOM 1716 C CA . VAL A 1 219 ? -6.091 7.782 24.681 1.00 92.31 219 VAL A CA 1
ATOM 1717 C C . VAL A 1 219 ? -4.635 7.406 24.434 1.00 92.31 219 VAL A C 1
ATOM 1719 O O . VAL A 1 219 ? -4.042 6.743 25.276 1.00 92.31 219 VAL A O 1
ATOM 1722 N N . TRP A 1 220 ? -4.084 7.829 23.295 1.00 91.94 220 TRP A N 1
ATOM 1723 C CA . TRP A 1 220 ? -2.721 7.523 22.847 1.00 91.94 220 TRP A CA 1
ATOM 1724 C C . TRP A 1 220 ? -1.956 8.840 22.635 1.00 91.94 220 TRP A C 1
ATOM 1726 O O . TRP A 1 220 ? -2.302 9.610 21.731 1.00 91.94 220 TRP A O 1
ATOM 1736 N N . ASP A 1 221 ? -0.936 9.118 23.450 1.00 89.56 221 ASP A N 1
ATOM 1737 C CA . ASP A 1 221 ? -0.080 10.310 23.342 1.00 89.56 221 ASP A CA 1
ATOM 1738 C C . ASP A 1 221 ? 1.275 9.965 22.712 1.00 89.56 221 ASP A C 1
ATOM 1740 O O . ASP A 1 221 ? 2.141 9.356 23.335 1.00 89.56 221 ASP A O 1
ATOM 1744 N N . PHE A 1 222 ? 1.450 10.324 21.439 1.00 84.94 222 PHE A N 1
ATOM 1745 C CA . PHE A 1 222 ? 2.604 9.921 20.631 1.00 84.94 222 PHE A CA 1
ATOM 1746 C C . PHE A 1 222 ? 3.819 10.827 20.865 1.00 84.94 222 PHE A C 1
ATOM 1748 O O . PHE A 1 222 ? 3.705 12.050 20.749 1.00 84.94 222 PHE A O 1
ATOM 1755 N N . ALA A 1 223 ? 5.019 10.277 21.071 1.00 81.56 223 ALA A N 1
ATOM 1756 C CA . ALA A 1 223 ? 6.246 11.070 21.130 1.00 81.56 223 ALA A CA 1
ATOM 1757 C C . ALA A 1 223 ? 6.415 11.929 19.866 1.00 81.56 223 ALA A C 1
ATOM 1759 O O . ALA A 1 223 ? 6.481 11.450 18.739 1.00 81.56 223 ALA A O 1
ATOM 1760 N N . GLY A 1 224 ? 6.518 13.250 20.031 1.00 71.88 224 GLY A N 1
ATOM 1761 C CA . GLY A 1 224 ? 6.573 14.182 18.896 1.00 71.88 224 GLY A CA 1
ATOM 1762 C C . GLY A 1 224 ? 7.906 14.197 18.127 1.00 71.88 224 GLY A C 1
ATOM 1763 O O . GLY A 1 224 ? 8.135 15.115 17.337 1.00 71.88 224 GLY A O 1
ATOM 1764 N N . GLN A 1 225 ? 8.785 13.226 18.385 1.00 73.50 225 GLN A N 1
ATOM 1765 C CA . GLN A 1 225 ? 10.163 13.139 17.900 1.00 73.50 225 GLN A CA 1
ATOM 1766 C C . GLN A 1 225 ? 10.227 12.355 16.577 1.00 73.50 225 GLN A C 1
ATOM 1768 O O . GLN A 1 225 ? 9.582 11.319 16.438 1.00 73.50 225 GLN A O 1
ATOM 1773 N N . THR A 1 226 ? 11.031 12.814 15.614 1.00 71.38 226 THR A N 1
ATOM 1774 C CA . THR A 1 226 ? 11.063 12.270 14.237 1.00 71.38 226 THR A CA 1
ATOM 1775 C C . THR A 1 226 ? 11.470 10.799 14.133 1.00 71.38 226 THR A C 1
ATOM 1777 O O . THR A 1 226 ? 11.101 10.139 13.165 1.00 71.38 226 THR A O 1
ATOM 1780 N N . VAL A 1 227 ? 12.200 10.276 15.120 1.00 69.12 227 VAL A N 1
ATOM 1781 C CA . VAL A 1 227 ? 12.647 8.874 15.180 1.00 69.12 227 VAL A CA 1
ATOM 1782 C C . VAL A 1 227 ? 11.483 7.881 15.252 1.00 69.12 227 VAL A C 1
ATOM 1784 O O . VAL A 1 227 ? 11.523 6.838 14.603 1.00 69.12 227 VAL A O 1
ATOM 1787 N N . TYR A 1 228 ? 10.406 8.238 15.958 1.00 77.06 228 TYR A N 1
ATOM 1788 C CA . TYR A 1 228 ? 9.248 7.368 16.163 1.00 77.06 228 TYR A CA 1
ATOM 1789 C C . TYR A 1 228 ? 8.275 7.371 14.978 1.00 77.06 228 TYR A C 1
ATOM 1791 O O . TYR A 1 228 ? 7.380 6.534 14.907 1.00 77.06 228 TYR A O 1
ATOM 1799 N N . TYR A 1 229 ? 8.440 8.260 13.991 1.00 78.44 229 TYR A N 1
ATOM 1800 C CA . TYR A 1 229 ? 7.464 8.406 12.902 1.00 78.44 229 TYR A CA 1
ATOM 1801 C C . TYR A 1 229 ? 7.318 7.129 12.052 1.00 78.44 229 TYR A C 1
ATOM 1803 O O . TYR A 1 229 ? 6.256 6.898 11.479 1.00 78.44 229 TYR A O 1
ATOM 1811 N N . ASN A 1 230 ? 8.342 6.268 12.034 1.00 75.81 230 ASN A N 1
ATOM 1812 C CA . ASN A 1 230 ? 8.316 4.975 11.345 1.00 75.81 230 ASN A CA 1
ATOM 1813 C C . ASN A 1 230 ? 7.626 3.858 12.149 1.00 75.81 230 ASN A C 1
ATOM 1815 O O . ASN A 1 230 ? 7.226 2.864 11.551 1.00 75.81 230 ASN A O 1
ATOM 1819 N N . THR A 1 231 ? 7.469 4.003 13.471 1.00 79.75 231 THR A N 1
ATOM 1820 C CA . THR A 1 231 ? 6.705 3.065 14.316 1.00 79.75 231 THR A CA 1
ATOM 1821 C C . THR A 1 231 ? 5.272 3.548 14.548 1.00 79.75 231 THR A C 1
ATOM 1823 O O . THR A 1 231 ? 4.360 2.734 14.653 1.00 79.75 231 THR A O 1
ATOM 1826 N N . HIS A 1 232 ? 5.038 4.866 14.533 1.00 78.44 232 HIS A N 1
ATOM 1827 C CA . HIS A 1 232 ? 3.711 5.478 14.669 1.00 78.44 232 HIS A CA 1
ATOM 1828 C C . HIS A 1 232 ? 2.673 4.899 13.701 1.00 78.44 232 HIS A C 1
ATOM 1830 O O . HIS A 1 232 ? 1.537 4.646 14.100 1.00 78.44 232 HIS A O 1
ATOM 1836 N N . GLN A 1 233 ? 3.064 4.690 12.438 1.00 77.31 233 GLN A N 1
ATOM 1837 C CA . GLN A 1 233 ? 2.180 4.242 11.357 1.00 77.31 233 GLN A CA 1
ATOM 1838 C C . GLN A 1 233 ? 1.427 2.938 11.662 1.00 77.31 233 GLN A C 1
ATOM 1840 O O . GLN A 1 233 ? 0.300 2.785 11.206 1.00 77.31 233 GLN A O 1
ATOM 1845 N N . PHE A 1 234 ? 1.992 2.044 12.481 1.00 76.94 234 PHE A N 1
ATOM 1846 C CA . PHE A 1 234 ? 1.373 0.762 12.841 1.00 76.94 234 PHE A CA 1
ATOM 1847 C C . PHE A 1 234 ? 0.225 0.892 13.855 1.00 76.94 234 PHE A C 1
ATOM 1849 O O . PHE A 1 234 ? -0.557 -0.038 14.026 1.00 76.94 234 PHE A O 1
ATOM 1856 N N . PHE A 1 235 ? 0.112 2.045 14.519 1.00 80.31 235 PHE A N 1
ATOM 1857 C CA . PHE A 1 235 ? -0.924 2.329 15.516 1.00 80.31 235 PHE A CA 1
ATOM 1858 C C . PHE A 1 235 ? -2.002 3.294 14.991 1.00 80.31 235 PHE A C 1
ATOM 1860 O O . PHE A 1 235 ? -3.092 3.392 15.564 1.00 80.31 235 PHE A O 1
ATOM 1867 N N . LEU A 1 236 ? -1.733 3.997 13.883 1.00 84.94 236 LEU A N 1
ATOM 1868 C CA . LEU A 1 236 ? -2.721 4.829 13.194 1.00 84.94 236 LEU A CA 1
ATOM 1869 C C . LEU A 1 236 ? -3.838 3.948 12.613 1.00 84.94 236 LEU A C 1
ATOM 1871 O O . LEU A 1 236 ? -3.578 2.910 12.018 1.00 84.94 236 LEU A O 1
ATOM 1875 N N . SER A 1 237 ? -5.099 4.343 12.799 1.00 85.06 237 SER A N 1
ATOM 1876 C CA . SER A 1 237 ? -6.246 3.537 12.361 1.00 85.06 237 SER A CA 1
ATOM 1877 C C . SER A 1 237 ? -7.488 4.395 12.119 1.00 85.06 237 SER A C 1
ATOM 1879 O O . SER A 1 237 ? -7.676 5.432 12.750 1.00 85.06 237 SER A O 1
ATOM 1881 N N . ASN A 1 238 ? -8.358 3.964 11.197 1.00 86.69 238 ASN A N 1
ATOM 1882 C CA . ASN A 1 238 ? -9.575 4.707 10.834 1.00 86.69 238 ASN A CA 1
ATOM 1883 C C . ASN A 1 238 ? -10.613 4.775 11.972 1.00 86.69 238 ASN A C 1
ATOM 1885 O O . ASN A 1 238 ? -11.433 5.689 11.994 1.00 86.69 238 ASN A O 1
ATOM 1889 N N . ARG A 1 239 ? -10.573 3.836 12.928 1.00 89.50 239 ARG A N 1
ATOM 1890 C CA . ARG A 1 239 ? -11.475 3.771 14.090 1.00 89.50 239 ARG A CA 1
ATOM 1891 C C . ARG A 1 239 ? -10.966 4.627 15.261 1.00 89.50 239 ARG A C 1
ATOM 1893 O O . ARG A 1 239 ? -10.793 4.159 16.390 1.00 89.50 239 ARG A O 1
ATOM 1900 N N . ALA A 1 240 ? -10.663 5.884 14.963 1.00 93.06 240 ALA A N 1
ATOM 1901 C CA . ALA A 1 240 ? -10.036 6.818 15.884 1.00 93.06 240 ALA A CA 1
ATOM 1902 C C . ALA A 1 240 ? -10.536 8.251 15.671 1.00 93.06 240 ALA A C 1
ATOM 1904 O O . ALA A 1 240 ? -11.007 8.608 14.596 1.00 93.06 240 ALA A O 1
ATOM 1905 N N . VAL A 1 241 ? -10.360 9.093 16.688 1.00 95.81 241 VAL A N 1
ATOM 1906 C CA . VAL A 1 241 ? -10.500 10.550 16.577 1.00 95.81 241 VAL A CA 1
ATOM 1907 C C . VAL A 1 241 ? -9.143 11.185 16.859 1.00 95.81 241 VAL A C 1
ATOM 1909 O O . VAL A 1 241 ? -8.485 10.835 17.838 1.00 95.81 241 VAL A O 1
ATOM 1912 N N . TYR A 1 242 ? -8.705 12.101 15.998 1.00 97.31 242 TYR A N 1
ATOM 1913 C CA . TYR A 1 242 ? -7.372 12.696 16.058 1.00 97.31 242 TYR A CA 1
ATOM 1914 C C . TYR A 1 242 ? -7.403 14.106 16.643 1.00 97.31 242 TYR A C 1
ATOM 1916 O O . TYR A 1 242 ? -8.150 14.970 16.181 1.00 97.31 242 TYR A O 1
ATOM 1924 N N . LEU A 1 243 ? -6.520 14.365 17.605 1.00 97.31 243 LEU A N 1
ATOM 1925 C CA . LEU A 1 243 ? -6.147 15.710 18.026 1.00 97.31 243 LEU A CA 1
ATOM 1926 C C . LEU A 1 243 ? -4.764 16.021 17.440 1.00 97.31 243 LEU A C 1
ATOM 1928 O O . LEU A 1 243 ? -3.757 15.461 17.876 1.00 97.31 243 LEU A O 1
ATOM 1932 N N . LEU A 1 244 ? -4.707 16.921 16.456 1.00 96.25 244 LEU A N 1
ATOM 1933 C CA . LEU A 1 244 ? -3.446 17.433 15.918 1.00 96.25 244 LEU A CA 1
ATOM 1934 C C . LEU A 1 244 ? -3.060 18.708 16.669 1.00 96.25 244 LEU A C 1
ATOM 1936 O O . LEU A 1 244 ? -3.599 19.784 16.399 1.00 96.25 244 LEU A O 1
ATOM 1940 N N . LEU A 1 245 ? -2.134 18.581 17.617 1.00 94.62 245 LEU A N 1
ATOM 1941 C CA . LEU A 1 245 ? -1.685 19.684 18.458 1.00 94.62 245 LEU A CA 1
ATOM 1942 C C . LEU A 1 245 ? -0.495 20.417 17.841 1.00 94.62 245 LEU A C 1
ATOM 1944 O O . LEU A 1 245 ? 0.452 19.808 17.340 1.00 94.62 245 LEU A O 1
ATOM 1948 N N . TRP A 1 246 ? -0.501 21.740 17.977 1.00 93.56 246 TRP A N 1
ATOM 1949 C CA . TRP A 1 246 ? 0.642 22.589 17.663 1.00 93.56 246 TRP A CA 1
ATOM 1950 C C . TRP A 1 246 ? 0.787 23.727 18.672 1.00 93.56 246 TRP A C 1
ATOM 1952 O O . TRP A 1 246 ? -0.199 24.276 19.159 1.00 93.56 246 TRP A O 1
ATOM 1962 N N . ASN A 1 247 ? 2.030 24.098 18.977 1.00 90.81 247 ASN A N 1
ATOM 1963 C CA . ASN A 1 247 ? 2.332 25.206 19.876 1.00 90.81 247 ASN A CA 1
ATOM 1964 C C . ASN A 1 247 ? 2.247 26.530 19.105 1.00 90.81 247 ASN A C 1
ATOM 1966 O O . ASN A 1 247 ? 3.090 26.790 18.242 1.00 90.81 247 ASN A O 1
ATOM 1970 N N . ILE A 1 248 ? 1.258 27.380 19.407 1.00 91.31 248 ILE A N 1
ATOM 1971 C CA . ILE A 1 248 ? 1.019 28.585 18.593 1.00 91.31 248 ILE A CA 1
ATOM 1972 C C . ILE A 1 248 ? 2.169 29.599 18.657 1.00 91.31 248 ILE A C 1
ATOM 1974 O O . ILE A 1 248 ? 2.342 30.397 17.738 1.00 91.31 248 ILE A O 1
ATOM 1978 N N . ARG A 1 249 ? 3.013 29.519 19.697 1.00 88.06 249 ARG A N 1
ATOM 1979 C CA . ARG A 1 249 ? 4.204 30.364 19.885 1.00 88.06 249 ARG A CA 1
ATOM 1980 C C . ARG A 1 249 ? 5.261 30.178 18.788 1.00 88.06 249 ARG A C 1
ATOM 1982 O O . ARG A 1 249 ? 6.112 31.046 18.636 1.00 88.06 249 ARG A O 1
ATOM 1989 N N . LEU A 1 250 ? 5.224 29.061 18.056 1.00 84.56 250 LEU A N 1
ATOM 1990 C CA . LEU A 1 250 ? 6.150 28.755 16.957 1.00 84.56 250 LEU A CA 1
ATOM 1991 C C . LEU A 1 250 ? 5.659 29.266 15.590 1.00 84.56 250 LEU A C 1
ATOM 1993 O O . LEU A 1 250 ? 6.419 29.249 14.626 1.00 84.56 250 LEU A O 1
ATOM 1997 N N . GLY A 1 251 ? 4.398 29.704 15.494 1.00 82.62 251 GLY A N 1
ATOM 1998 C CA . GLY A 1 251 ? 3.736 29.968 14.217 1.00 82.62 251 GLY A CA 1
ATOM 1999 C C . GLY A 1 251 ? 3.355 28.685 13.463 1.00 82.62 251 GLY A C 1
ATOM 2000 O O . GLY A 1 251 ? 3.940 27.617 13.642 1.00 82.62 251 GLY A O 1
ATOM 2001 N N . TYR A 1 252 ? 2.338 28.778 12.605 1.00 81.75 252 TYR A N 1
ATOM 2002 C CA . TYR A 1 252 ? 1.791 27.609 11.902 1.00 81.75 252 TYR A CA 1
ATOM 2003 C C . TYR A 1 252 ? 2.746 27.042 10.830 1.00 81.75 252 TYR A C 1
ATOM 2005 O O . TYR A 1 252 ? 2.713 25.849 10.544 1.00 81.75 252 TYR A O 1
ATOM 2013 N N . GLU A 1 253 ? 3.639 27.875 10.289 1.00 78.94 253 GLU A N 1
ATOM 2014 C CA . GLU A 1 253 ? 4.630 27.508 9.262 1.00 78.94 253 GLU A CA 1
ATOM 2015 C C . GLU A 1 253 ? 5.728 26.577 9.808 1.00 78.94 253 GLU A C 1
ATOM 2017 O O . GLU A 1 253 ? 6.332 25.813 9.058 1.00 78.94 253 GLU A O 1
ATOM 2022 N N . HIS A 1 254 ? 5.954 26.585 11.126 1.00 77.25 254 HIS A N 1
ATOM 2023 C CA . HIS A 1 254 ? 6.909 25.707 11.815 1.00 77.25 254 HIS A CA 1
ATOM 2024 C C . HIS A 1 254 ? 6.226 24.619 12.659 1.00 77.25 254 HIS A C 1
ATOM 2026 O O . HIS A 1 254 ? 6.893 23.807 13.293 1.00 77.25 254 HIS A O 1
ATOM 2032 N N . ALA A 1 255 ? 4.892 24.558 12.640 1.00 79.19 255 ALA A N 1
ATOM 2033 C CA . ALA A 1 255 ? 4.094 23.612 13.418 1.00 79.19 255 ALA A CA 1
ATOM 2034 C C . ALA A 1 255 ? 4.077 22.173 12.864 1.00 79.19 255 ALA A C 1
ATOM 2036 O O . ALA A 1 255 ? 3.544 21.272 13.511 1.00 79.19 255 ALA A O 1
ATOM 2037 N N . GLY A 1 256 ? 4.604 21.944 11.656 1.00 83.81 256 GLY A N 1
ATOM 2038 C CA . GLY A 1 256 ? 4.594 20.627 11.006 1.00 83.81 256 GLY A CA 1
ATOM 2039 C C . GLY A 1 256 ? 3.197 20.126 10.609 1.00 83.81 256 GLY A C 1
ATOM 2040 O O . GLY A 1 256 ? 3.031 18.932 10.367 1.00 83.81 256 GLY A O 1
ATOM 2041 N N . LEU A 1 257 ? 2.191 21.011 10.545 1.00 88.69 257 LEU A N 1
ATOM 2042 C CA . LEU A 1 257 ? 0.791 20.642 10.286 1.00 88.69 257 LEU A CA 1
ATOM 2043 C C . LEU A 1 257 ? 0.632 19.861 8.977 1.00 88.69 257 LEU A C 1
ATOM 2045 O O . LEU A 1 257 ? -0.003 18.814 8.977 1.00 88.69 257 LEU A O 1
ATOM 2049 N N . ASP A 1 258 ? 1.256 20.312 7.886 1.00 87.19 258 ASP A N 1
ATOM 2050 C CA . ASP A 1 258 ? 1.221 19.618 6.594 1.00 87.19 258 ASP A CA 1
ATOM 2051 C C . ASP A 1 258 ? 1.777 18.191 6.646 1.00 87.19 258 ASP A C 1
ATOM 2053 O O . ASP A 1 258 ? 1.225 17.302 5.997 1.00 87.19 258 ASP A O 1
ATOM 2057 N N . PHE A 1 259 ? 2.829 17.951 7.436 1.00 86.56 259 PHE A N 1
ATOM 2058 C CA . PHE A 1 259 ? 3.390 16.614 7.625 1.00 86.56 259 PHE A CA 1
ATOM 2059 C C . PHE A 1 259 ? 2.393 15.701 8.349 1.00 86.56 259 PHE A C 1
ATOM 2061 O O . PHE A 1 259 ? 2.082 14.620 7.853 1.00 86.56 259 PHE A O 1
ATOM 2068 N N . TRP A 1 260 ? 1.850 16.148 9.485 1.00 89.56 260 TRP A N 1
ATOM 2069 C CA . TRP A 1 260 ? 0.931 15.337 10.288 1.00 89.56 260 TRP A CA 1
ATOM 2070 C C . TRP A 1 260 ? -0.425 15.127 9.609 1.00 89.56 260 TRP A C 1
ATOM 2072 O O . TRP A 1 260 ? -0.941 14.014 9.626 1.00 89.56 260 TRP A O 1
ATOM 2082 N N . LEU A 1 261 ? -0.983 16.151 8.955 1.00 91.88 261 LEU A N 1
ATOM 2083 C CA . LEU A 1 261 ? -2.221 16.030 8.178 1.00 91.88 261 LEU A CA 1
ATOM 2084 C C . LEU A 1 261 ? -2.057 15.056 7.006 1.00 91.88 261 LEU A C 1
ATOM 2086 O O . LEU A 1 261 ? -2.959 14.258 6.758 1.00 91.88 261 LEU A O 1
ATOM 2090 N N . SER A 1 262 ? -0.906 15.080 6.324 1.00 89.06 262 SER A N 1
ATOM 2091 C CA . SER A 1 262 ? -0.610 14.132 5.241 1.00 89.06 262 SER A CA 1
ATOM 2092 C C . SER A 1 262 ? -0.371 12.717 5.769 1.00 89.06 26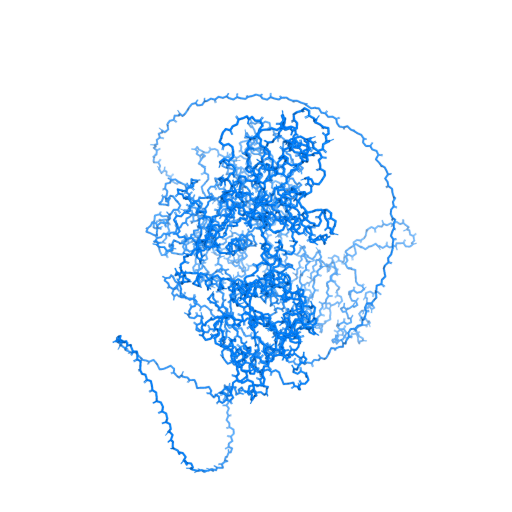2 SER A C 1
ATOM 2094 O O . SER A 1 262 ? -0.883 11.773 5.181 1.00 89.06 262 SER A O 1
ATOM 2096 N N . SER A 1 263 ? 0.317 12.559 6.906 1.00 88.25 263 SER A N 1
ATOM 2097 C CA . SER A 1 263 ? 0.493 11.262 7.573 1.00 88.25 263 SER A CA 1
ATOM 2098 C C . SER A 1 263 ? -0.853 10.648 7.984 1.00 88.25 263 SER A C 1
ATOM 2100 O O . SER A 1 263 ? -1.145 9.523 7.586 1.00 88.25 263 SER A O 1
ATOM 2102 N N . ILE A 1 264 ? -1.730 11.393 8.673 1.00 90.75 264 ILE A N 1
ATOM 2103 C CA . ILE A 1 264 ? -3.073 10.896 9.028 1.00 90.75 264 ILE A CA 1
ATOM 2104 C C . ILE A 1 264 ? -3.880 10.582 7.760 1.00 90.75 264 ILE A C 1
ATOM 2106 O O . ILE A 1 264 ? -4.470 9.511 7.680 1.00 90.75 264 ILE A O 1
ATOM 2110 N N . ALA A 1 265 ? -3.856 11.444 6.735 1.00 90.38 265 ALA A N 1
ATOM 2111 C CA . ALA A 1 265 ? -4.536 11.169 5.463 1.00 90.38 265 ALA A CA 1
ATOM 2112 C C . ALA A 1 265 ? -4.024 9.898 4.751 1.00 90.38 265 ALA A C 1
ATOM 2114 O O . ALA A 1 265 ? -4.788 9.267 4.025 1.00 90.38 265 ALA A O 1
ATOM 2115 N N . CYS A 1 266 ? -2.760 9.511 4.959 1.00 88.25 266 CYS A N 1
ATOM 2116 C CA . CYS A 1 266 ? -2.181 8.302 4.370 1.00 88.25 266 CYS A CA 1
ATOM 2117 C C . CYS A 1 266 ? -2.516 7.009 5.132 1.00 88.25 266 CYS A C 1
ATOM 2119 O O . CYS A 1 266 ? -2.408 5.948 4.533 1.00 88.25 266 CYS A O 1
ATOM 2121 N N . HIS A 1 267 ? -2.920 7.061 6.407 1.00 86.38 267 HIS A N 1
ATOM 2122 C CA . HIS A 1 267 ? -3.168 5.851 7.218 1.00 86.38 267 HIS A CA 1
ATOM 2123 C C . HIS A 1 267 ? -4.597 5.743 7.782 1.00 86.38 267 HIS A C 1
ATOM 2125 O O . HIS A 1 267 ? -5.112 4.645 7.991 1.00 86.38 267 HIS A O 1
ATOM 2131 N N . ALA A 1 268 ? -5.263 6.873 8.016 1.00 89.88 268 ALA A N 1
ATOM 2132 C CA . ALA A 1 268 ? -6.595 6.962 8.607 1.00 89.88 268 ALA A CA 1
ATOM 2133 C C . ALA A 1 268 ? -7.479 8.016 7.889 1.00 89.88 268 ALA A C 1
ATOM 2135 O O . ALA A 1 268 ? -8.013 8.912 8.542 1.00 89.88 268 ALA A O 1
ATOM 2136 N N . PRO A 1 269 ? -7.671 7.928 6.554 1.00 89.75 269 PRO A N 1
ATOM 2137 C CA . PRO A 1 269 ? -8.345 8.946 5.730 1.00 89.75 269 PRO A CA 1
ATOM 2138 C C . PRO A 1 269 ? -9.827 9.184 6.065 1.00 89.75 269 PRO A C 1
ATOM 2140 O O . PRO A 1 269 ? -10.427 10.127 5.550 1.00 89.75 269 PRO A O 1
ATOM 2143 N N . LYS A 1 270 ? -10.448 8.303 6.861 1.00 89.12 270 LYS A N 1
ATOM 2144 C CA . LYS A 1 270 ? -11.837 8.437 7.327 1.00 89.12 270 LYS A CA 1
ATOM 2145 C C . LYS A 1 270 ? -11.939 9.014 8.744 1.00 89.12 270 LYS A C 1
ATOM 2147 O O . LYS A 1 270 ? -13.040 9.340 9.174 1.00 89.12 270 LYS A O 1
ATOM 2152 N N . ALA A 1 271 ? -10.826 9.123 9.471 1.00 93.12 271 ALA A N 1
ATOM 2153 C CA . ALA A 1 271 ? -10.820 9.520 10.873 1.00 93.12 271 ALA A CA 1
ATOM 2154 C C . ALA A 1 271 ? -10.867 11.056 11.026 1.00 93.12 271 ALA A C 1
ATOM 2156 O O . ALA A 1 271 ? -10.047 11.756 10.425 1.00 93.12 271 ALA A O 1
ATOM 2157 N N . PRO A 1 272 ? -11.781 11.617 11.838 1.00 96.81 272 PRO A N 1
ATOM 2158 C CA . PRO A 1 272 ? -11.895 13.061 12.016 1.00 96.81 272 PRO A CA 1
ATOM 2159 C C . PRO A 1 272 ? -10.688 13.649 12.757 1.00 96.81 272 PRO A C 1
ATOM 2161 O O . PRO A 1 272 ? -10.238 13.115 13.773 1.00 96.81 272 PRO A O 1
ATOM 2164 N N . ILE A 1 273 ? -10.218 14.808 12.291 1.00 97.69 273 ILE A N 1
ATOM 2165 C CA . ILE A 1 273 ? -9.137 15.586 12.906 1.00 97.69 273 ILE A CA 1
ATOM 2166 C C . ILE A 1 273 ? -9.694 16.878 13.506 1.00 97.69 273 ILE A C 1
ATOM 2168 O O . ILE A 1 273 ? -10.292 17.695 12.804 1.00 97.69 273 ILE A O 1
ATOM 2172 N N . LEU A 1 274 ? -9.415 17.109 14.786 1.00 97.56 274 LEU A N 1
ATOM 2173 C CA . LEU A 1 274 ? -9.521 18.415 15.426 1.00 97.56 274 LEU A CA 1
ATOM 2174 C C . LEU A 1 274 ? -8.110 19.019 15.483 1.00 97.56 274 LEU A C 1
ATOM 2176 O O . LEU A 1 274 ? -7.198 18.430 16.064 1.00 97.56 274 LEU A O 1
ATOM 2180 N N . VAL A 1 275 ? -7.909 20.189 14.874 1.00 96.44 275 VAL A N 1
ATOM 2181 C CA . VAL A 1 275 ? -6.612 20.887 14.884 1.00 96.44 275 VAL A CA 1
ATOM 2182 C C . VAL A 1 275 ? -6.579 21.855 16.066 1.00 96.44 275 VAL A C 1
ATOM 2184 O O . VAL A 1 275 ? -7.409 22.759 16.158 1.00 96.44 275 VAL A O 1
ATOM 2187 N N . VAL A 1 276 ? -5.629 21.667 16.982 1.00 96.00 276 VAL A N 1
ATOM 2188 C CA . VAL A 1 276 ? -5.621 22.302 18.307 1.00 96.00 276 VAL A CA 1
ATOM 2189 C C . VAL A 1 276 ? -4.356 23.142 18.504 1.00 96.00 276 VAL A C 1
ATOM 2191 O O . VAL A 1 276 ? -3.257 22.617 18.661 1.00 96.00 276 VAL A O 1
ATOM 2194 N N . GLY A 1 277 ? -4.512 24.466 18.521 1.00 94.50 277 GLY A N 1
ATOM 2195 C CA . GLY A 1 277 ? -3.453 25.404 18.889 1.00 94.50 277 GLY A CA 1
ATOM 2196 C C . GLY A 1 277 ? -3.327 25.524 20.407 1.00 94.50 277 GLY A C 1
ATOM 2197 O O . GLY A 1 277 ? -4.198 26.107 21.052 1.00 94.50 277 GLY A O 1
ATOM 2198 N N . THR A 1 278 ? -2.253 24.994 20.986 1.00 93.12 278 THR A N 1
ATOM 2199 C CA . THR A 1 278 ? -1.968 25.075 22.428 1.00 93.12 278 THR A CA 1
ATOM 2200 C C . THR A 1 278 ? -1.220 26.360 22.790 1.00 93.12 278 THR A C 1
ATOM 2202 O O . THR A 1 278 ? -0.569 26.962 21.936 1.00 93.12 278 THR A O 1
ATOM 2205 N N . HIS A 1 279 ? -1.245 26.733 24.075 1.00 91.31 279 HIS A N 1
ATOM 2206 C CA . HIS A 1 279 ? -0.614 27.938 24.641 1.00 91.31 279 HIS A CA 1
ATOM 2207 C C . HIS A 1 279 ? -1.294 29.266 24.241 1.00 91.31 279 HIS A C 1
ATOM 2209 O O . HIS A 1 279 ? -0.620 30.289 24.086 1.00 91.31 279 HIS A O 1
ATOM 2215 N N . CYS A 1 280 ? -2.627 29.282 24.091 1.00 90.81 280 CYS A N 1
ATOM 2216 C CA . CYS A 1 280 ? -3.368 30.506 23.739 1.00 90.81 280 CYS A CA 1
ATOM 2217 C C . CYS A 1 280 ? -3.341 31.617 24.805 1.00 90.81 280 CYS A C 1
ATOM 2219 O O . CYS A 1 280 ? -3.712 32.747 24.510 1.00 90.81 280 CYS A O 1
ATOM 2221 N N . ASP A 1 281 ? -2.839 31.322 26.005 1.00 87.50 281 ASP A N 1
ATOM 2222 C CA . ASP A 1 281 ? -2.581 32.283 27.078 1.00 87.50 281 ASP A CA 1
ATOM 2223 C C . ASP A 1 281 ? -1.247 33.044 26.927 1.00 87.50 281 ASP A C 1
ATOM 2225 O O . ASP A 1 281 ? -0.979 33.960 27.703 1.00 87.50 281 ASP A O 1
ATOM 2229 N N . LYS A 1 282 ? -0.380 32.660 25.973 1.00 86.19 282 LYS A N 1
ATOM 2230 C CA . LYS A 1 282 ? 0.969 33.243 25.816 1.00 86.19 282 LYS A CA 1
ATOM 2231 C C . LYS A 1 282 ? 1.121 34.215 24.644 1.00 86.19 282 LYS A C 1
ATOM 2233 O O . LYS A 1 282 ? 2.020 35.049 24.697 1.00 86.19 282 LYS A O 1
ATOM 2238 N N . VAL A 1 283 ? 0.303 34.104 23.595 1.00 85.38 283 VAL A N 1
ATOM 2239 C CA . VAL A 1 283 ? 0.319 34.979 22.403 1.00 85.38 283 VAL A CA 1
ATOM 2240 C C . VAL A 1 283 ? -1.078 35.066 21.778 1.00 85.38 283 VAL A C 1
ATOM 2242 O O . VAL A 1 283 ? -1.919 34.198 22.006 1.00 85.38 283 VAL A O 1
ATOM 2245 N N . GLU A 1 284 ? -1.322 36.088 20.953 1.00 80.19 284 GLU A N 1
ATOM 2246 C CA . GLU A 1 284 ? -2.581 36.219 20.210 1.00 80.19 284 GLU A CA 1
ATOM 2247 C C . GLU A 1 284 ? -2.836 35.038 19.253 1.00 80.19 284 GLU A C 1
ATOM 2249 O O . GLU A 1 284 ? -1.919 34.435 18.688 1.00 80.19 284 GLU A O 1
ATOM 2254 N N . LYS A 1 285 ? -4.119 34.721 19.042 1.00 81.06 285 LYS A N 1
ATOM 2255 C CA . LYS A 1 285 ? -4.568 33.554 18.268 1.00 81.06 285 LYS A CA 1
ATOM 2256 C C . LYS A 1 285 ? -4.259 33.732 16.778 1.00 81.06 285 LYS A C 1
ATOM 2258 O O . LYS A 1 285 ? -4.977 34.415 16.048 1.00 81.06 285 LYS A O 1
ATOM 2263 N N . THR A 1 286 ? -3.177 33.099 16.326 1.00 74.31 286 THR A N 1
ATOM 2264 C CA . THR A 1 286 ? -2.676 33.164 14.946 1.00 74.31 286 THR A CA 1
ATOM 2265 C C . THR A 1 286 ? -3.719 32.668 13.944 1.00 74.31 286 THR A C 1
ATOM 2267 O O . THR A 1 286 ? -4.271 31.581 14.115 1.00 74.31 286 THR A O 1
ATOM 2270 N N . LYS A 1 287 ? -3.955 33.414 12.858 1.00 76.25 287 LYS A N 1
ATOM 2271 C CA . LYS A 1 287 ? -4.893 33.011 11.797 1.00 76.25 287 LYS A CA 1
ATOM 2272 C C . LYS A 1 287 ? -4.319 31.868 10.954 1.00 76.25 287 LYS A C 1
ATOM 2274 O O . LYS A 1 287 ? -3.397 32.082 10.174 1.00 76.25 287 LYS A O 1
ATOM 2279 N N . LEU A 1 288 ? -4.895 30.674 11.090 1.00 85.56 288 LEU A N 1
ATOM 2280 C CA . LEU A 1 288 ? -4.641 29.539 10.197 1.00 85.56 288 LEU A CA 1
ATOM 2281 C C . LEU A 1 288 ? -5.356 29.720 8.841 1.00 85.56 288 LEU A C 1
ATOM 2283 O O . LEU A 1 288 ? -6.464 30.262 8.815 1.00 85.56 288 LEU A O 1
ATOM 2287 N N . PRO A 1 289 ? -4.803 29.204 7.726 1.00 88.12 289 PRO A N 1
ATOM 2288 C CA . PRO A 1 289 ? -5.475 29.158 6.424 1.00 88.12 289 PRO A CA 1
ATOM 2289 C C . PRO A 1 289 ? -6.518 28.019 6.375 1.00 88.12 289 PRO A C 1
ATOM 2291 O O . PRO A 1 289 ? -6.361 27.038 5.649 1.00 88.12 289 PRO A O 1
ATOM 2294 N N . GLN A 1 290 ? -7.575 28.135 7.188 1.00 91.00 290 GLN A N 1
ATOM 2295 C CA . GLN A 1 290 ? -8.532 27.056 7.481 1.00 91.00 290 GLN A CA 1
ATOM 2296 C C . GLN A 1 290 ? -9.175 26.444 6.225 1.00 91.00 290 GLN A C 1
ATOM 2298 O O . GLN A 1 290 ? -9.088 25.233 6.036 1.00 91.00 290 GLN A O 1
ATOM 2303 N N . GLU A 1 291 ? -9.722 27.270 5.326 1.00 88.94 291 GLU A N 1
ATOM 2304 C CA . GLU A 1 291 ? -10.349 26.824 4.068 1.00 88.94 291 GLU A CA 1
ATOM 2305 C C . GLU A 1 291 ? -9.378 26.027 3.178 1.00 88.94 291 GLU A C 1
ATOM 2307 O O . GLU A 1 291 ? -9.733 24.987 2.624 1.00 88.94 291 GLU A O 1
ATOM 2312 N N . GLY A 1 292 ? -8.126 26.486 3.071 1.00 90.31 292 GLY A N 1
ATOM 2313 C CA . GLY A 1 292 ? -7.087 25.831 2.273 1.00 90.31 292 GLY A CA 1
ATOM 2314 C C . GLY A 1 292 ? -6.631 24.495 2.861 1.00 90.31 292 GLY A C 1
ATOM 2315 O O . GLY A 1 292 ? -6.300 23.575 2.112 1.00 90.31 292 GLY A O 1
ATOM 2316 N N . LEU A 1 293 ? -6.652 24.360 4.191 1.00 90.69 293 LEU A N 1
ATOM 2317 C CA . LEU A 1 293 ? -6.397 23.091 4.872 1.00 90.69 293 LEU A CA 1
ATOM 2318 C C . LEU A 1 293 ? -7.586 22.132 4.727 1.00 90.69 293 LEU A C 1
ATOM 2320 O O . LEU A 1 293 ? -7.374 20.988 4.343 1.00 90.69 293 LEU A O 1
ATOM 2324 N N . GLN A 1 294 ? -8.824 22.585 4.943 1.00 93.00 294 GLN A N 1
ATOM 2325 C CA . GLN A 1 294 ? -10.027 21.745 4.820 1.00 93.00 294 GLN A CA 1
ATOM 2326 C C . GLN A 1 294 ? -10.277 21.270 3.381 1.00 93.00 294 GLN A C 1
ATOM 2328 O O . GLN A 1 294 ? -10.619 20.112 3.169 1.00 93.00 294 GLN A O 1
ATOM 2333 N N . SER A 1 295 ? -10.020 22.118 2.379 1.00 91.19 295 SER A N 1
ATOM 2334 C CA . SER A 1 295 ? -10.082 21.745 0.956 1.00 91.19 295 SER A CA 1
ATOM 2335 C C . SER A 1 295 ? -9.072 20.646 0.585 1.00 91.19 295 SER A C 1
ATOM 2337 O O . SER A 1 295 ? -9.352 19.778 -0.241 1.00 91.19 295 SER A O 1
ATOM 2339 N N . ARG A 1 296 ? -7.896 20.637 1.231 1.00 88.56 296 ARG A N 1
ATOM 2340 C CA . ARG A 1 296 ? -6.861 19.605 1.042 1.00 88.56 296 ARG A CA 1
ATOM 2341 C C . ARG A 1 296 ? -7.077 18.356 1.897 1.00 88.56 296 ARG A C 1
ATOM 2343 O O . ARG A 1 296 ? -6.657 17.278 1.485 1.00 88.56 296 ARG A O 1
ATOM 2350 N N . PHE A 1 297 ? -7.699 18.510 3.062 1.00 92.31 297 PHE A N 1
ATOM 2351 C CA . PHE A 1 297 ? -7.899 17.477 4.074 1.00 92.31 297 PHE A CA 1
ATOM 2352 C C . PHE A 1 297 ? -9.346 17.544 4.612 1.00 92.31 297 PHE A C 1
ATOM 2354 O O . PHE A 1 297 ? -9.569 18.079 5.702 1.00 92.31 297 PHE A O 1
ATOM 2361 N N . PRO A 1 298 ? -10.341 16.987 3.887 1.00 91.81 298 PRO A N 1
ATOM 2362 C CA . PRO A 1 298 ? -11.760 17.067 4.270 1.00 91.81 298 PRO A CA 1
ATOM 2363 C C . PRO A 1 298 ? -12.091 16.455 5.641 1.00 91.81 298 PRO A C 1
ATOM 2365 O O . PRO A 1 298 ? -13.101 16.795 6.246 1.00 91.81 298 PRO A O 1
ATOM 2368 N N . GLN A 1 299 ? -11.209 15.592 6.148 1.00 93.75 299 GLN A N 1
ATOM 2369 C CA . GLN A 1 299 ? -11.236 15.009 7.491 1.00 93.75 299 GLN A CA 1
ATOM 2370 C C . GLN A 1 299 ? -11.072 16.028 8.646 1.00 93.75 299 GLN A C 1
ATOM 2372 O O . GLN A 1 299 ? -11.281 15.668 9.803 1.00 93.75 299 GLN A O 1
ATOM 2377 N N . ILE A 1 300 ? -10.698 17.290 8.384 1.00 96.62 300 ILE A N 1
ATOM 2378 C CA . ILE A 1 300 ? -10.584 18.327 9.428 1.00 96.62 300 ILE A CA 1
ATOM 2379 C C . ILE A 1 300 ? -11.979 18.806 9.866 1.00 96.62 300 ILE A C 1
ATOM 2381 O O . ILE A 1 300 ? -12.601 19.663 9.231 1.00 96.62 300 ILE A O 1
ATOM 2385 N N . ALA A 1 301 ? -12.430 18.286 11.008 1.00 95.50 301 ALA A N 1
ATOM 2386 C CA . ALA A 1 301 ? -13.730 18.567 11.611 1.00 95.50 301 ALA A CA 1
ATOM 2387 C C . ALA A 1 301 ? -13.801 19.932 12.326 1.00 95.50 301 ALA A C 1
ATOM 2389 O O . ALA A 1 301 ? -14.891 20.479 12.489 1.00 95.50 301 ALA A O 1
ATOM 2390 N N . GLY A 1 302 ? -12.665 20.505 12.746 1.00 94.75 302 GLY A N 1
ATOM 2391 C CA . GLY A 1 302 ? -12.642 21.828 13.375 1.00 94.75 302 GLY A CA 1
ATOM 2392 C C . GLY A 1 302 ? -11.260 22.321 13.808 1.00 94.75 302 GLY A C 1
ATOM 2393 O O . GLY A 1 302 ? -10.290 21.562 13.851 1.00 94.75 302 GLY A O 1
ATOM 2394 N N . PHE A 1 303 ? -11.197 23.609 14.157 1.00 95.19 303 PHE A N 1
ATOM 2395 C CA . PHE A 1 303 ? -10.006 24.297 14.661 1.00 95.19 303 PHE A CA 1
ATOM 2396 C C . PHE A 1 303 ? -10.287 24.900 16.040 1.00 95.19 303 PHE A C 1
ATOM 2398 O O . PHE A 1 303 ? -11.277 25.611 16.216 1.00 95.19 303 PHE A O 1
ATOM 2405 N N . TYR A 1 304 ? -9.398 24.657 17.002 1.00 95.31 304 TYR A N 1
ATOM 2406 C CA . TYR A 1 304 ? -9.566 25.056 18.401 1.00 95.31 304 TYR A CA 1
ATOM 2407 C C . TYR A 1 304 ? -8.285 25.693 18.942 1.00 95.31 304 TYR A C 1
ATOM 2409 O O . TYR A 1 304 ? -7.186 25.358 18.507 1.00 95.31 304 TYR A O 1
ATOM 2417 N N . TYR A 1 305 ? -8.426 26.595 19.912 1.00 94.75 305 TYR A N 1
ATOM 2418 C CA . TYR A 1 305 ? -7.308 27.212 20.629 1.00 94.75 305 TYR A CA 1
ATOM 2419 C C . TYR A 1 305 ? -7.509 26.992 22.123 1.00 94.75 305 TYR A C 1
ATOM 2421 O O . TYR A 1 305 ? -8.612 27.227 22.620 1.00 94.75 305 TYR A O 1
ATOM 2429 N N . VAL A 1 306 ? -6.470 26.514 22.807 1.00 94.75 306 VAL A N 1
ATOM 2430 C CA . VAL A 1 306 ? -6.547 26.068 24.202 1.00 94.75 306 VAL A CA 1
ATOM 2431 C C . VAL A 1 306 ? -5.317 26.447 25.022 1.00 94.75 306 VAL A C 1
ATOM 2433 O O . VAL A 1 306 ? -4.204 26.578 24.500 1.00 94.75 306 VAL A O 1
ATOM 2436 N N . SER A 1 307 ? -5.503 26.541 26.337 1.00 93.25 307 SER A N 1
ATOM 2437 C CA . SER A 1 307 ? -4.409 26.593 27.303 1.00 93.25 307 SER A CA 1
ATOM 2438 C C . SER A 1 307 ? -4.633 25.589 28.425 1.00 93.25 307 SER A C 1
ATOM 2440 O O . SER A 1 307 ? -5.559 25.732 29.218 1.00 93.25 307 SER A O 1
ATOM 2442 N N . SER A 1 308 ? -3.728 24.617 28.543 1.00 91.25 308 SER A N 1
ATOM 2443 C CA . SER A 1 308 ? -3.666 23.691 29.682 1.00 91.25 308 SER A CA 1
ATOM 2444 C C . SER A 1 308 ? -3.302 24.368 31.007 1.00 91.25 308 SER A C 1
ATOM 2446 O O . SER A 1 308 ? -3.402 23.730 32.050 1.00 91.25 308 SER A O 1
ATOM 2448 N N . TYR A 1 309 ? -2.856 25.630 30.975 1.00 88.69 309 TYR A N 1
ATOM 2449 C CA . TYR A 1 309 ? -2.482 26.394 32.163 1.00 88.69 309 TYR A CA 1
ATOM 2450 C C . TYR A 1 309 ? -3.667 27.183 32.734 1.00 88.69 309 TYR A C 1
ATOM 2452 O O . TYR A 1 309 ? -3.935 27.100 33.927 1.00 88.69 309 TYR A O 1
ATOM 2460 N N . SER A 1 310 ? -4.407 27.923 31.898 1.00 89.19 310 SER A N 1
ATOM 2461 C CA . SER A 1 310 ? -5.587 28.675 32.357 1.00 89.19 310 SER A CA 1
ATOM 2462 C C . SER A 1 310 ? -6.888 27.868 32.315 1.00 89.19 310 SER A C 1
ATOM 2464 O O . SER A 1 310 ? -7.828 28.201 33.035 1.00 89.19 310 SER A O 1
ATOM 2466 N N . GLY A 1 311 ? -6.955 26.821 31.489 1.00 89.88 311 GLY A N 1
ATOM 2467 C CA . GLY A 1 311 ? -8.180 26.090 31.149 1.00 89.88 311 GLY A CA 1
ATOM 2468 C C . GLY A 1 311 ? -8.989 26.714 30.007 1.00 89.88 311 GLY A C 1
ATOM 2469 O O . GLY A 1 311 ? -10.043 26.192 29.636 1.00 89.88 311 GLY A O 1
ATOM 2470 N N . GLU A 1 312 ? -8.508 27.812 29.408 1.00 93.56 312 GLU A N 1
ATOM 2471 C CA . GLU A 1 312 ? -9.196 28.471 28.295 1.00 93.56 312 GLU A CA 1
ATOM 2472 C C . GLU A 1 312 ? -9.422 27.499 27.123 1.00 93.56 312 GLU A C 1
ATOM 2474 O O . GLU A 1 312 ? -8.516 26.776 26.707 1.00 93.56 312 GLU A O 1
ATOM 2479 N N . GLY A 1 313 ? -10.645 27.485 26.583 1.00 93.38 313 GLY A N 1
ATOM 2480 C CA . GLY A 1 313 ? -11.028 26.720 25.391 1.00 93.38 313 GLY A CA 1
ATOM 2481 C C . GLY A 1 313 ? -11.211 25.211 25.595 1.00 93.38 313 GLY A C 1
ATOM 2482 O O . GLY A 1 313 ? -11.867 24.574 24.770 1.00 93.38 313 GLY A O 1
ATOM 2483 N N . ILE A 1 314 ? -10.698 24.634 26.687 1.00 94.81 314 ILE A N 1
ATOM 2484 C CA . ILE A 1 314 ? -10.658 23.178 26.899 1.00 94.81 314 ILE A CA 1
ATOM 2485 C C . ILE A 1 314 ? -12.056 22.569 27.067 1.00 94.81 314 ILE A C 1
ATOM 2487 O O . ILE A 1 314 ? -12.318 21.510 26.497 1.00 94.81 314 ILE A O 1
ATOM 2491 N N . GLN A 1 315 ? -12.985 23.254 27.744 1.00 94.12 315 GLN A N 1
ATOM 2492 C CA . GLN A 1 315 ? -14.381 22.804 27.832 1.00 94.12 315 GLN A CA 1
ATOM 2493 C C . GLN A 1 315 ? -15.034 22.689 26.440 1.00 94.12 315 GLN A C 1
ATOM 2495 O O . GLN A 1 315 ? -15.568 21.638 26.099 1.00 94.12 315 GLN A O 1
ATOM 2500 N N . ASN A 1 316 ? -14.930 23.727 25.602 1.00 95.56 316 ASN A N 1
ATOM 2501 C CA . ASN A 1 316 ? -15.480 23.717 24.240 1.00 95.56 316 ASN A CA 1
ATOM 2502 C C . ASN A 1 316 ? -14.829 22.620 23.374 1.00 95.56 316 ASN A C 1
ATOM 2504 O O . ASN A 1 316 ? -15.523 21.901 22.659 1.00 95.56 316 ASN A O 1
ATOM 2508 N N . LEU A 1 317 ? -13.505 22.432 23.478 1.00 96.44 317 LEU A N 1
ATOM 2509 C CA . LEU A 1 317 ? -12.817 21.328 22.802 1.00 96.44 317 LEU A CA 1
ATOM 2510 C C . LEU A 1 317 ? -13.375 19.963 23.242 1.00 96.44 317 LEU A C 1
ATOM 2512 O O . LEU A 1 317 ? -13.635 19.122 22.390 1.00 96.44 317 LEU A O 1
ATOM 2516 N N . LYS A 1 318 ? -13.603 19.753 24.544 1.00 95.06 318 LYS A N 1
ATOM 2517 C CA . LYS A 1 318 ? -14.174 18.518 25.109 1.00 95.06 318 LYS A CA 1
ATOM 2518 C C . LYS A 1 318 ? -15.610 18.273 24.633 1.00 95.06 318 LYS A C 1
ATOM 2520 O O . LYS A 1 318 ? -15.933 17.157 24.236 1.00 95.06 318 LYS A O 1
ATOM 2525 N N . GLU A 1 319 ? -16.446 19.309 24.606 1.00 94.19 319 GLU A N 1
ATOM 2526 C CA . GLU A 1 319 ? -17.826 19.246 24.105 1.00 94.19 319 GLU A CA 1
ATOM 2527 C C . GLU A 1 319 ? -17.884 18.906 22.607 1.00 94.19 319 GLU A C 1
ATOM 2529 O O . GLU A 1 319 ? -18.605 17.987 22.209 1.00 94.19 319 GLU A O 1
ATOM 2534 N N . GLN A 1 320 ? -17.095 19.588 21.764 1.00 96.56 320 GLN A N 1
ATOM 2535 C CA . GLN A 1 320 ? -17.057 19.272 20.332 1.00 96.56 320 GLN A CA 1
ATOM 2536 C C . GLN A 1 320 ? -16.392 17.918 20.058 1.00 96.56 320 GLN A C 1
ATOM 2538 O O . GLN A 1 320 ? -16.856 17.206 19.173 1.00 96.56 320 GLN A O 1
ATOM 2543 N N . LEU A 1 321 ? -15.374 17.518 20.829 1.00 96.31 321 LEU A N 1
ATOM 2544 C CA . LEU A 1 321 ? -14.765 16.189 20.740 1.00 96.31 321 LEU A CA 1
ATOM 2545 C C . LEU A 1 321 ? -15.804 15.092 20.999 1.00 96.31 321 LEU A C 1
ATOM 2547 O O . LEU A 1 321 ? -15.972 14.219 20.156 1.00 96.31 321 LEU A O 1
ATOM 2551 N N . VAL A 1 322 ? -16.560 15.158 22.100 1.00 95.25 322 VAL A N 1
ATOM 2552 C CA . VAL A 1 322 ? -17.633 14.186 22.393 1.00 95.25 322 VAL A CA 1
ATOM 2553 C C . VAL A 1 322 ? -18.683 14.163 21.278 1.00 95.25 322 VAL A C 1
ATOM 2555 O O . VAL A 1 322 ? -19.060 13.088 20.818 1.00 95.25 322 VAL A O 1
ATOM 2558 N N . LYS A 1 323 ? -19.107 15.330 20.783 1.00 95.31 323 LYS A N 1
ATOM 2559 C CA . LYS A 1 323 ? -20.081 15.446 19.687 1.00 95.31 323 LYS A CA 1
ATOM 2560 C C . LYS A 1 323 ? -19.582 14.838 18.367 1.00 95.31 323 LYS A C 1
ATOM 2562 O O . LYS A 1 323 ? -20.332 14.115 17.717 1.00 95.31 323 LYS A O 1
ATOM 2567 N N . ILE A 1 324 ? -18.340 15.121 17.968 1.00 96.25 324 ILE A N 1
ATOM 2568 C CA . ILE A 1 324 ? -17.713 14.580 16.749 1.00 96.25 324 ILE A CA 1
ATOM 2569 C C . ILE A 1 324 ? -17.511 13.068 16.886 1.00 96.25 324 ILE A C 1
ATOM 2571 O O . ILE A 1 324 ? -17.796 12.330 15.944 1.00 96.25 324 ILE A O 1
ATOM 2575 N N . THR A 1 325 ? -17.087 12.605 18.064 1.00 95.25 325 THR A N 1
ATOM 2576 C CA . THR A 1 325 ? -16.930 11.182 18.376 1.00 95.25 325 THR A CA 1
ATOM 2577 C C . THR A 1 325 ? -18.255 10.436 18.263 1.00 95.25 325 THR A C 1
ATOM 2579 O O . THR A 1 325 ? -18.324 9.463 17.523 1.00 95.25 325 THR A O 1
ATOM 2582 N N . LEU A 1 326 ? -19.324 10.899 18.924 1.00 92.88 326 LEU A N 1
ATOM 2583 C CA . LEU A 1 326 ? -20.645 10.251 18.882 1.00 92.88 326 LEU A CA 1
ATOM 2584 C C . LEU A 1 326 ? -21.291 10.259 17.485 1.00 92.88 326 LEU A C 1
ATOM 2586 O O . LEU A 1 326 ? -22.156 9.430 17.212 1.00 92.88 326 LEU A O 1
ATOM 2590 N N . ALA A 1 327 ? -20.863 11.162 16.599 1.00 92.38 327 ALA A N 1
ATOM 2591 C CA . ALA A 1 327 ? -21.302 11.216 15.206 1.00 92.38 327 ALA A CA 1
ATOM 2592 C C . ALA A 1 327 ? -20.568 10.230 14.271 1.00 92.38 327 ALA A C 1
ATOM 2594 O O . ALA A 1 327 ? -20.926 10.150 13.096 1.00 92.38 327 ALA A O 1
ATOM 2595 N N . GLN A 1 328 ? -19.555 9.491 14.746 1.00 91.25 328 GLN A N 1
ATOM 2596 C CA . GLN A 1 328 ? -18.843 8.513 13.915 1.00 91.25 328 GLN A CA 1
ATOM 2597 C C . GLN A 1 328 ? -19.718 7.306 13.559 1.00 91.25 328 GLN A C 1
ATOM 2599 O O . GLN A 1 328 ? -20.535 6.847 14.357 1.00 91.25 328 GLN A O 1
ATOM 2604 N N . GLU A 1 329 ? -19.514 6.761 12.355 1.00 86.94 329 GLU A N 1
ATOM 2605 C CA . GLU A 1 329 ? -20.336 5.675 11.801 1.00 86.94 329 GLU A CA 1
ATOM 2606 C C . GLU A 1 329 ? -20.406 4.459 12.739 1.00 86.94 329 GLU A C 1
ATOM 2608 O O . GLU A 1 329 ? -21.484 3.924 12.976 1.00 86.94 329 GLU A O 1
ATOM 2613 N N . TYR A 1 330 ? -19.273 4.079 13.335 1.00 87.31 330 TYR A N 1
ATOM 2614 C CA . TYR A 1 330 ? -19.125 2.919 14.219 1.00 87.31 330 TYR A CA 1
ATOM 2615 C C . TYR A 1 330 ? -19.666 3.120 15.650 1.00 87.31 330 TYR A C 1
ATOM 2617 O O . TYR A 1 330 ? -19.601 2.210 16.473 1.00 87.31 330 TYR A O 1
ATOM 2625 N N . MET A 1 331 ? -20.219 4.290 15.992 1.00 89.38 331 MET A N 1
ATOM 2626 C CA . MET A 1 331 ? -20.821 4.504 17.314 1.00 89.38 331 MET A CA 1
ATOM 2627 C C . MET A 1 331 ? -22.199 3.855 17.427 1.00 89.38 331 MET A C 1
ATOM 2629 O O . MET A 1 331 ? -23.077 4.070 16.583 1.00 89.38 331 MET A O 1
ATOM 2633 N N . GLY A 1 332 ? -22.400 3.108 18.516 1.00 86.25 332 GLY A N 1
ATOM 2634 C CA . GLY A 1 332 ? -23.644 2.399 18.817 1.00 86.25 332 GLY A CA 1
ATOM 2635 C C . GLY A 1 332 ? -23.808 1.053 18.102 1.00 86.25 332 GLY A C 1
ATOM 2636 O O . GLY A 1 332 ? -24.863 0.436 18.245 1.00 86.25 332 GLY A O 1
ATOM 2637 N N . GLU A 1 333 ? -22.793 0.584 17.364 1.00 89.69 333 GLU A N 1
ATOM 2638 C CA . GLU A 1 333 ? -22.758 -0.787 16.835 1.00 89.69 333 GLU A CA 1
ATOM 2639 C C . GLU A 1 333 ? -22.972 -1.818 17.955 1.00 89.69 333 GLU A C 1
ATOM 2641 O O . GLU A 1 333 ? -22.564 -1.601 19.096 1.00 89.69 333 GLU A O 1
ATOM 2646 N N . GLN A 1 334 ? -23.591 -2.954 17.649 1.00 90.31 334 GLN A N 1
ATOM 2647 C CA . GLN A 1 334 ? -23.731 -4.039 18.617 1.00 90.31 334 GLN A CA 1
ATOM 2648 C C . GLN A 1 334 ? -22.482 -4.929 18.624 1.00 90.31 334 GLN A C 1
ATOM 2650 O O . GLN A 1 334 ? -22.012 -5.359 17.573 1.00 90.31 334 GLN A O 1
ATOM 2655 N N . ILE A 1 335 ? -21.971 -5.267 19.807 1.00 90.12 335 ILE A N 1
ATOM 2656 C CA . ILE A 1 335 ? -20.909 -6.267 19.990 1.00 90.12 335 ILE A CA 1
ATOM 2657 C C . ILE A 1 335 ? -21.492 -7.463 20.753 1.00 90.12 335 ILE A C 1
ATOM 2659 O O . ILE A 1 335 ? -22.220 -7.246 21.726 1.00 90.12 335 ILE A O 1
ATOM 2663 N N . PRO A 1 336 ? -21.157 -8.713 20.386 1.00 91.69 336 PRO A N 1
ATOM 2664 C CA . PRO A 1 336 ? -21.312 -9.877 21.251 1.00 91.69 336 PRO A CA 1
ATOM 2665 C C . PRO A 1 336 ? -20.914 -9.641 22.713 1.00 91.69 336 PRO A C 1
ATOM 2667 O O . PRO A 1 336 ? -19.767 -9.310 23.016 1.00 91.69 336 PRO A O 1
ATOM 2670 N N . GLN A 1 337 ? -21.828 -9.921 23.646 1.00 89.94 337 GLN A N 1
ATOM 2671 C CA . GLN A 1 337 ? -21.547 -9.826 25.083 1.00 89.94 337 GLN A CA 1
ATOM 2672 C C . GLN A 1 337 ? -20.347 -10.705 25.492 1.00 89.94 337 GLN A C 1
ATOM 2674 O O . GLN A 1 337 ? -19.550 -10.301 26.339 1.00 89.94 337 GLN A O 1
ATOM 2679 N N . ALA A 1 338 ? -20.176 -11.870 24.857 1.00 89.88 338 ALA A N 1
ATOM 2680 C CA . ALA A 1 338 ? -19.055 -12.777 25.106 1.00 89.88 338 ALA A CA 1
ATOM 2681 C C . ALA A 1 338 ? -17.683 -12.164 24.764 1.00 89.88 338 ALA A C 1
ATOM 2683 O O . ALA A 1 338 ? -16.728 -12.385 25.504 1.00 89.88 338 ALA A O 1
ATOM 2684 N N . TRP A 1 339 ? -17.579 -11.351 23.704 1.00 90.75 339 TRP A N 1
ATOM 2685 C CA . TRP A 1 339 ? -16.312 -10.714 23.313 1.00 90.75 339 TRP A CA 1
ATOM 2686 C C . TRP A 1 339 ? -15.877 -9.658 24.337 1.00 90.75 339 TRP A C 1
ATOM 2688 O O . TRP A 1 339 ? -14.691 -9.535 24.623 1.00 90.75 339 TRP A O 1
ATOM 2698 N N . LEU A 1 340 ? -16.834 -8.951 24.950 1.00 87.00 340 LEU A N 1
ATOM 2699 C CA . LEU A 1 340 ? -16.566 -8.009 26.044 1.00 87.00 340 LEU A CA 1
ATOM 2700 C C . LEU A 1 340 ? -16.243 -8.716 27.370 1.00 87.00 340 LEU A C 1
ATOM 2702 O O . LEU A 1 340 ? -15.458 -8.200 28.161 1.00 87.00 340 LEU A O 1
ATOM 2706 N N . SER A 1 341 ? -16.825 -9.890 27.634 1.00 89.44 341 SER A N 1
ATOM 2707 C CA . SER A 1 341 ? -16.442 -10.721 28.788 1.00 89.44 341 SER A CA 1
ATOM 2708 C C . SER A 1 341 ? -15.013 -11.254 28.640 1.00 89.44 341 SER A C 1
ATOM 2710 O O . SER A 1 341 ? -14.237 -11.209 29.590 1.00 89.44 341 SER A O 1
ATOM 2712 N N . PHE A 1 342 ? -14.658 -11.690 27.431 1.00 92.25 342 PHE A N 1
ATOM 2713 C CA . PHE A 1 342 ? -13.313 -12.114 27.050 1.00 92.25 342 PHE A CA 1
ATOM 2714 C C . PHE A 1 342 ? -12.299 -10.961 27.141 1.00 92.25 342 PHE A C 1
ATOM 2716 O O . PHE A 1 342 ? -11.272 -11.116 27.794 1.00 92.25 342 PHE A O 1
ATOM 2723 N N . GLU A 1 343 ? -12.614 -9.775 26.605 1.00 90.88 343 GLU A N 1
ATOM 2724 C CA . GLU A 1 343 ? -11.777 -8.573 26.751 1.00 90.88 343 GLU A CA 1
ATOM 2725 C C . GLU A 1 343 ? -11.486 -8.238 28.221 1.00 90.88 343 GLU A C 1
ATOM 2727 O O . GLU A 1 343 ? -10.330 -8.022 28.589 1.00 90.88 343 GLU A O 1
ATOM 2732 N N . LYS A 1 344 ? -12.521 -8.220 29.073 1.00 89.06 344 LYS A N 1
ATOM 2733 C CA . LYS A 1 344 ? -12.363 -7.957 30.512 1.00 89.06 344 LYS A CA 1
ATOM 2734 C C . LYS A 1 344 ? -11.427 -8.958 31.172 1.00 89.06 344 LYS A C 1
ATOM 2736 O O . LYS A 1 344 ? -10.553 -8.535 31.921 1.00 89.06 344 LYS A O 1
ATOM 2741 N N . TRP A 1 345 ? -11.565 -10.246 30.853 1.00 91.19 345 TRP A N 1
ATOM 2742 C CA . TRP A 1 345 ? -10.695 -11.287 31.392 1.00 91.19 345 TRP A CA 1
ATOM 2743 C C . TRP A 1 345 ? -9.225 -11.033 31.028 1.00 91.19 345 TRP A C 1
ATOM 2745 O O . TRP A 1 345 ? -8.374 -11.040 31.911 1.00 91.19 345 TRP A O 1
ATOM 2755 N N . LEU A 1 346 ? -8.918 -10.721 29.760 1.00 91.12 346 LEU A N 1
ATOM 2756 C CA . LEU A 1 346 ? -7.542 -10.419 29.325 1.00 91.12 346 LEU A CA 1
ATOM 2757 C C . LEU A 1 346 ? -6.963 -9.183 30.045 1.00 91.12 346 LEU A C 1
ATOM 2759 O O . LEU A 1 346 ? -5.790 -9.168 30.417 1.00 91.12 346 LEU A O 1
ATOM 2763 N N . VAL A 1 347 ? -7.787 -8.159 30.286 1.00 86.19 347 VAL A N 1
ATOM 2764 C CA . VAL A 1 347 ? -7.391 -6.947 31.026 1.00 86.19 347 VAL A CA 1
ATOM 2765 C C . VAL A 1 347 ? -7.205 -7.214 32.527 1.00 86.19 347 VAL A C 1
ATOM 2767 O O . VAL A 1 347 ? -6.343 -6.599 33.158 1.00 86.19 347 VAL A O 1
ATOM 2770 N N . GLU A 1 348 ? -7.996 -8.108 33.120 1.00 88.31 348 GLU A N 1
ATOM 2771 C CA . GLU A 1 348 ? -7.869 -8.524 34.522 1.00 88.31 348 GLU A CA 1
ATOM 2772 C C . GLU A 1 348 ? -6.643 -9.423 34.738 1.00 88.31 348 GLU A C 1
ATOM 2774 O O . GLU A 1 348 ? -5.907 -9.212 35.698 1.00 88.31 348 GLU A O 1
ATOM 2779 N N . GLU A 1 349 ? -6.345 -10.337 33.811 1.00 89.19 349 GLU A N 1
ATOM 2780 C CA . GLU A 1 349 ? -5.124 -11.157 33.812 1.00 89.19 349 GLU A CA 1
ATOM 2781 C C . GLU A 1 349 ? -3.856 -10.291 33.814 1.00 89.19 349 GLU A C 1
ATOM 2783 O O . GLU A 1 349 ? -2.964 -10.491 34.642 1.00 89.19 349 GLU A O 1
ATOM 2788 N N . HIS A 1 350 ? -3.803 -9.260 32.961 1.00 89.12 350 HIS A N 1
ATOM 2789 C CA . HIS A 1 350 ? -2.697 -8.302 32.973 1.00 89.12 350 HIS A CA 1
ATOM 2790 C C . HIS A 1 350 ? -2.568 -7.573 34.322 1.00 89.12 350 HIS A C 1
ATOM 2792 O O . HIS A 1 350 ? -1.470 -7.463 34.865 1.00 89.12 350 HIS A O 1
ATOM 2798 N N . LYS A 1 351 ? -3.683 -7.102 34.894 1.00 86.06 351 LYS A N 1
ATOM 2799 C CA . LYS A 1 351 ? -3.689 -6.355 36.167 1.00 86.06 351 LYS A CA 1
ATOM 2800 C C . LYS A 1 351 ? -3.314 -7.208 37.378 1.00 86.06 351 LYS A C 1
ATOM 2802 O O . LYS A 1 351 ? -2.692 -6.691 38.300 1.00 86.06 351 LYS A O 1
ATOM 2807 N N . ASN A 1 352 ? -3.704 -8.481 37.385 1.00 88.31 352 ASN A N 1
ATOM 2808 C CA . ASN A 1 352 ? -3.484 -9.388 38.510 1.00 88.31 352 ASN A CA 1
ATOM 2809 C C . ASN A 1 352 ? -2.093 -10.037 38.459 1.00 88.31 352 ASN A C 1
ATOM 2811 O O . ASN A 1 352 ? -1.423 -10.124 39.485 1.00 88.31 352 ASN A O 1
ATOM 2815 N N . ASN A 1 353 ? -1.651 -10.459 37.268 1.00 87.50 353 ASN A N 1
ATOM 2816 C CA . ASN A 1 353 ? -0.452 -11.283 37.083 1.00 87.50 353 ASN A CA 1
ATOM 2817 C C . ASN A 1 353 ? 0.685 -10.558 36.332 1.00 87.50 353 ASN A C 1
ATOM 2819 O O . ASN A 1 353 ? 1.692 -11.182 36.002 1.00 87.50 353 ASN A O 1
ATOM 2823 N N . GLY A 1 354 ? 0.529 -9.271 35.988 1.00 83.88 354 GLY A N 1
ATOM 2824 C CA . GLY A 1 354 ? 1.507 -8.469 35.227 1.00 83.88 354 GLY A CA 1
ATOM 2825 C C . GLY A 1 354 ? 1.710 -8.905 33.767 1.00 83.88 354 GLY A C 1
ATOM 2826 O O . GLY A 1 354 ? 2.496 -8.311 33.024 1.00 83.88 354 GLY A O 1
ATOM 2827 N N . THR A 1 355 ? 1.014 -9.956 33.334 1.00 86.75 355 THR A N 1
ATOM 2828 C CA . THR A 1 355 ? 1.273 -10.640 32.066 1.00 86.75 355 THR A CA 1
ATOM 2829 C C . THR A 1 355 ? 0.832 -9.772 30.892 1.00 86.75 355 THR A C 1
ATOM 2831 O O . THR A 1 355 ? -0.289 -9.280 30.856 1.00 86.75 355 THR A O 1
ATOM 2834 N N . SER A 1 356 ? 1.729 -9.533 29.933 1.00 89.62 356 SER A N 1
ATOM 2835 C CA . SER A 1 356 ? 1.475 -8.647 28.778 1.00 89.62 356 SER A CA 1
ATOM 2836 C C . SER A 1 356 ? 1.347 -9.396 27.444 1.00 89.62 356 SER A C 1
ATOM 2838 O O . SER A 1 356 ? 0.872 -8.832 26.458 1.00 89.62 356 SER A O 1
ATOM 2840 N N . LEU A 1 357 ? 1.740 -10.672 27.424 1.00 90.88 357 LEU A N 1
ATOM 2841 C CA . LEU A 1 357 ? 1.783 -11.561 26.265 1.00 90.88 357 LEU A CA 1
ATOM 2842 C C . LEU A 1 357 ? 1.256 -12.940 26.692 1.00 90.88 357 LEU A C 1
ATOM 2844 O O . LEU A 1 357 ? 1.685 -13.450 27.725 1.00 90.88 357 LEU A O 1
ATOM 2848 N N . LEU A 1 358 ? 0.351 -13.541 25.918 1.00 91.88 358 LEU A N 1
ATOM 2849 C CA . LEU A 1 358 ? -0.177 -14.887 26.165 1.00 91.88 358 LEU A CA 1
ATOM 2850 C C . LEU A 1 358 ? -0.027 -15.789 24.930 1.00 91.88 358 LEU A C 1
ATOM 2852 O O . LEU A 1 358 ? -0.386 -15.359 23.831 1.00 91.88 358 LEU A O 1
ATOM 2856 N N . PRO A 1 359 ? 0.383 -17.062 25.091 1.00 92.12 359 PRO A N 1
ATOM 2857 C CA . PRO A 1 359 ? 0.347 -18.038 24.007 1.00 92.12 359 PRO A CA 1
ATOM 2858 C C . PRO A 1 359 ? -1.077 -18.257 23.488 1.00 92.12 359 PRO A C 1
ATOM 2860 O O . PRO A 1 359 ? -2.019 -18.365 24.279 1.00 92.12 359 PRO A O 1
ATOM 2863 N N . PHE A 1 360 ? -1.242 -18.409 22.172 1.00 90.75 360 PHE A N 1
ATOM 2864 C CA . PHE A 1 360 ? -2.565 -18.511 21.538 1.00 90.75 360 PHE A CA 1
ATOM 2865 C C . PHE A 1 360 ? -3.439 -19.632 22.128 1.00 90.75 360 PHE A C 1
ATOM 2867 O O . PHE A 1 360 ? -4.621 -19.422 22.370 1.00 90.75 360 PHE A O 1
ATOM 2874 N N . LYS A 1 361 ? -2.851 -20.784 22.484 1.00 90.75 361 LYS A N 1
ATOM 2875 C CA . LYS A 1 361 ? -3.562 -21.911 23.128 1.00 90.75 361 LYS A CA 1
ATOM 2876 C C . LYS A 1 361 ? -4.125 -21.578 24.515 1.00 90.75 361 LYS A C 1
ATOM 2878 O O . LYS A 1 361 ? -5.169 -22.097 24.915 1.00 90.75 361 LYS A O 1
ATOM 2883 N N . THR A 1 362 ? -3.442 -20.711 25.262 1.00 92.00 362 THR A N 1
ATOM 2884 C CA . THR A 1 362 ? -3.951 -20.185 26.534 1.00 92.00 362 THR A CA 1
ATOM 2885 C C . THR A 1 362 ? -5.158 -19.294 26.256 1.00 92.00 362 THR A C 1
ATOM 2887 O O . THR A 1 362 ? -6.198 -19.451 26.889 1.00 92.00 362 THR A O 1
ATOM 2890 N N . VAL A 1 363 ? -5.061 -18.436 25.236 1.00 92.38 363 VAL A N 1
ATOM 2891 C CA . VAL A 1 363 ? -6.153 -17.561 24.786 1.00 92.38 363 VAL A CA 1
ATOM 2892 C C . VAL A 1 363 ? -7.357 -18.355 24.254 1.00 92.38 363 VAL A C 1
ATOM 2894 O O . VAL A 1 363 ? -8.482 -18.003 24.587 1.00 92.38 363 VAL A O 1
ATOM 2897 N N . GLU A 1 364 ? -7.160 -19.472 23.544 1.00 92.06 364 GLU A N 1
ATOM 2898 C CA . GLU A 1 364 ? -8.223 -20.425 23.163 1.00 92.06 364 GLU A CA 1
ATOM 2899 C C . GLU A 1 364 ? -8.932 -21.039 24.380 1.00 92.06 364 GLU A C 1
ATOM 2901 O O . GLU A 1 364 ? -10.158 -21.187 24.393 1.00 92.06 364 GLU A O 1
ATOM 2906 N N . SER A 1 365 ? -8.174 -21.360 25.430 1.00 90.88 365 SER A N 1
ATOM 2907 C CA . SER A 1 365 ? -8.714 -21.925 26.673 1.00 90.88 365 SER A CA 1
ATOM 2908 C C . SER A 1 365 ? -9.546 -20.892 27.448 1.00 90.88 365 SER A C 1
ATOM 2910 O O . SER A 1 365 ? -10.644 -21.197 27.916 1.00 90.88 365 SER A O 1
ATOM 2912 N N . ILE A 1 366 ? -9.060 -19.648 27.522 1.00 90.50 366 ILE A N 1
ATOM 2913 C CA . ILE A 1 366 ? -9.766 -18.495 28.106 1.00 90.50 366 ILE A CA 1
ATOM 2914 C C . ILE A 1 366 ? -11.042 -18.189 27.313 1.00 90.50 366 ILE A C 1
ATOM 2916 O O . ILE A 1 366 ? -12.120 -18.053 27.889 1.00 90.50 366 ILE A O 1
ATOM 2920 N N . ALA A 1 367 ? -10.940 -18.133 25.985 1.00 91.44 367 ALA A N 1
ATOM 2921 C CA . ALA A 1 367 ? -12.062 -17.908 25.082 1.00 91.44 367 ALA A CA 1
ATOM 2922 C C . ALA A 1 367 ? -13.165 -18.954 25.284 1.00 91.44 367 ALA A C 1
ATOM 2924 O O . ALA A 1 367 ? -14.331 -18.593 25.451 1.00 91.44 367 ALA A O 1
ATOM 2925 N N . SER A 1 368 ? -12.785 -20.231 25.379 1.00 90.06 368 SER A N 1
ATOM 2926 C CA . SER A 1 368 ? -13.702 -21.339 25.660 1.00 90.06 368 SER A CA 1
ATOM 2927 C C . SER A 1 368 ? -14.415 -21.168 27.008 1.00 90.06 368 SER A C 1
ATOM 2929 O O . SER A 1 368 ? -15.621 -21.391 27.093 1.00 90.06 368 SER A O 1
ATOM 2931 N N . ALA A 1 369 ? -13.719 -20.696 28.049 1.00 87.81 369 ALA A N 1
ATOM 2932 C CA . ALA A 1 369 ? -14.332 -20.368 29.341 1.00 87.81 369 ALA A CA 1
ATOM 2933 C C . ALA A 1 369 ? -15.286 -19.155 29.264 1.00 87.81 369 ALA A C 1
ATOM 2935 O O . ALA A 1 369 ? -16.306 -19.126 29.950 1.00 87.81 369 ALA A O 1
ATOM 2936 N N . CYS A 1 370 ? -15.019 -18.192 28.375 1.00 87.06 370 CYS A N 1
ATOM 2937 C CA . CYS A 1 370 ? -15.946 -17.112 28.011 1.00 87.06 370 CYS A CA 1
ATOM 2938 C C . CYS A 1 370 ? -17.063 -17.552 27.036 1.00 87.06 370 CYS A C 1
ATOM 2940 O O . CYS A 1 370 ? -17.872 -16.726 26.605 1.00 87.06 370 CYS A O 1
ATOM 2942 N N . GLY A 1 371 ? -17.130 -18.842 26.687 1.00 83.75 371 GLY A N 1
ATOM 2943 C CA . GLY A 1 371 ? -18.140 -19.432 25.810 1.00 83.75 371 GLY A CA 1
ATOM 2944 C C . GLY A 1 371 ? -17.889 -19.251 24.310 1.00 83.75 371 GLY A C 1
ATOM 2945 O O . GLY A 1 371 ? -18.831 -19.408 23.532 1.00 83.75 371 GLY A O 1
ATOM 2946 N N . ILE A 1 372 ? -16.676 -18.869 23.897 1.00 87.25 372 ILE A N 1
ATOM 2947 C CA . ILE A 1 372 ? -16.192 -18.754 22.508 1.00 87.25 372 ILE A CA 1
ATOM 2948 C C . ILE A 1 372 ? -15.461 -20.058 22.161 1.00 87.25 372 ILE A C 1
ATOM 2950 O O . ILE A 1 372 ? -14.292 -20.227 22.495 1.00 87.25 372 ILE A O 1
ATOM 2954 N N . PHE A 1 373 ? -16.170 -21.000 21.532 1.00 84.56 373 PHE A N 1
ATOM 2955 C CA . PHE A 1 373 ? -15.674 -22.367 21.297 1.00 84.56 373 PHE A CA 1
ATOM 2956 C C . PHE A 1 373 ? -15.123 -22.610 19.883 1.00 84.56 373 PHE A C 1
ATOM 2958 O O . PHE A 1 373 ? -14.364 -23.552 19.673 1.00 84.56 373 PHE A O 1
ATOM 2965 N N . GLU A 1 374 ? -15.515 -21.799 18.898 1.00 82.06 374 GLU A N 1
ATOM 2966 C CA . GLU A 1 374 ? -15.046 -21.935 17.516 1.00 82.06 374 GLU A CA 1
ATOM 2967 C C . GLU A 1 374 ? -13.796 -21.069 17.300 1.00 82.06 374 GLU A C 1
ATOM 2969 O O . GLU A 1 374 ? -13.862 -19.848 17.455 1.00 82.06 374 GLU A O 1
ATOM 2974 N N . SER A 1 375 ? -12.672 -21.651 16.859 1.00 80.81 375 SER A N 1
ATOM 2975 C CA . SER A 1 375 ? -11.438 -20.887 16.577 1.00 80.81 375 SER A CA 1
ATOM 2976 C C . SER A 1 375 ? -11.659 -19.767 15.544 1.00 80.81 375 SER A C 1
ATOM 2978 O O . SER A 1 375 ? -11.039 -18.709 15.631 1.00 80.81 375 SER A O 1
ATOM 2980 N N . ASN A 1 376 ? -12.605 -19.945 14.612 1.00 78.38 376 ASN A N 1
ATOM 2981 C CA . ASN A 1 376 ? -13.021 -18.901 13.669 1.00 78.38 376 ASN A CA 1
ATOM 2982 C C . ASN A 1 376 ? -13.741 -17.724 14.351 1.00 78.38 376 ASN A C 1
ATOM 2984 O O . ASN A 1 376 ? -13.586 -16.588 13.904 1.00 78.38 376 ASN A O 1
ATOM 2988 N N . GLU A 1 377 ? -14.523 -17.962 15.410 1.00 82.31 377 GLU A N 1
ATOM 2989 C CA . GLU A 1 377 ? -15.133 -16.890 16.209 1.00 82.31 377 GLU A CA 1
ATOM 2990 C C . GLU A 1 377 ? -14.067 -16.182 17.055 1.00 82.31 377 GLU A C 1
ATOM 2992 O O . GLU A 1 377 ? -14.051 -14.955 17.129 1.00 82.31 377 GLU A O 1
ATOM 2997 N N . LEU A 1 378 ? -13.127 -16.940 17.630 1.00 88.44 378 LEU A N 1
ATOM 2998 C CA . LEU A 1 378 ? -12.025 -16.384 18.411 1.00 88.44 378 LEU A CA 1
ATOM 2999 C C . LEU A 1 378 ? -11.132 -15.452 17.585 1.00 88.44 378 LEU A C 1
ATOM 3001 O O . LEU A 1 378 ? -10.825 -14.349 18.029 1.00 88.44 378 LEU A O 1
ATOM 3005 N N . ILE A 1 379 ? -10.743 -15.859 16.374 1.00 85.19 379 ILE A N 1
ATOM 3006 C CA . ILE A 1 379 ? -9.936 -15.017 15.479 1.00 85.19 379 ILE A CA 1
ATOM 3007 C C . ILE A 1 379 ? -10.687 -13.718 15.145 1.00 85.19 379 ILE A C 1
ATOM 3009 O O . ILE A 1 379 ? -10.085 -12.645 15.179 1.00 85.19 379 ILE A O 1
ATOM 3013 N N . GLN A 1 380 ? -12.004 -13.780 14.907 1.00 82.31 380 GLN A N 1
ATOM 3014 C CA . GLN A 1 380 ? -12.830 -12.584 14.697 1.00 82.31 380 GLN A CA 1
ATOM 3015 C C . GLN A 1 380 ? -12.851 -11.672 15.932 1.00 82.31 380 GLN A C 1
ATOM 3017 O O . GLN A 1 380 ? -12.647 -10.465 15.784 1.00 82.31 380 GLN A O 1
ATOM 3022 N N . ALA A 1 381 ? -13.035 -12.241 17.128 1.00 87.88 381 ALA A N 1
ATOM 3023 C CA . ALA A 1 381 ? -13.043 -11.511 18.391 1.00 87.88 381 ALA A CA 1
ATOM 3024 C C . ALA A 1 381 ? -11.692 -10.830 18.669 1.00 87.88 381 ALA A C 1
ATOM 3026 O O . ALA A 1 381 ? -11.654 -9.626 18.902 1.00 87.88 381 ALA A O 1
ATOM 3027 N N . ILE A 1 382 ? -10.573 -11.561 18.581 1.00 89.38 382 ILE A N 1
ATOM 3028 C CA . ILE A 1 382 ? -9.219 -11.020 18.796 1.00 89.38 382 ILE A CA 1
ATOM 3029 C C . ILE A 1 382 ? -8.912 -9.900 17.794 1.00 89.38 382 ILE A C 1
ATOM 3031 O O . ILE A 1 382 ? -8.423 -8.844 18.191 1.00 89.38 382 ILE A O 1
ATOM 3035 N N . GLN A 1 383 ? -9.232 -10.094 16.510 1.00 83.00 383 GLN A N 1
ATOM 3036 C CA . GLN A 1 383 ? -9.048 -9.062 15.485 1.00 83.00 383 GLN A CA 1
ATOM 3037 C C . GLN A 1 383 ? -9.882 -7.809 15.791 1.00 83.00 383 GLN A C 1
ATOM 3039 O O . GLN A 1 383 ? -9.360 -6.704 15.715 1.00 83.00 383 GLN A O 1
ATOM 3044 N N . PHE A 1 384 ? -11.134 -7.963 16.229 1.00 83.38 384 PHE A N 1
ATOM 3045 C CA . PHE A 1 384 ? -11.971 -6.834 16.641 1.00 83.38 384 PHE A CA 1
ATOM 3046 C C . PHE A 1 384 ? -11.423 -6.104 17.888 1.00 83.38 384 PHE A C 1
ATOM 3048 O O . PHE A 1 384 ? -11.453 -4.874 17.954 1.00 83.38 384 PHE A O 1
ATOM 3055 N N . LEU A 1 385 ? -10.852 -6.825 18.861 1.00 86.88 385 LEU A N 1
ATOM 3056 C CA . LEU A 1 385 ? -10.163 -6.213 20.008 1.00 86.88 385 LEU A CA 1
ATOM 3057 C C . LEU A 1 385 ? -8.854 -5.502 19.606 1.00 86.88 385 LEU A C 1
ATOM 3059 O O . LEU A 1 385 ? -8.461 -4.533 20.257 1.00 86.88 385 LEU A O 1
ATOM 3063 N N . HIS A 1 386 ? -8.208 -5.920 18.516 1.00 85.00 386 HIS A N 1
ATOM 3064 C CA . HIS A 1 386 ? -7.085 -5.209 17.893 1.00 85.00 386 HIS A CA 1
ATOM 3065 C C . HIS A 1 386 ? -7.534 -3.942 17.139 1.00 85.00 386 HIS A C 1
ATOM 3067 O O . HIS A 1 386 ? -6.934 -2.874 17.313 1.00 85.00 386 HIS A O 1
ATOM 3073 N N . ASP A 1 387 ? -8.661 -4.005 16.423 1.00 78.75 387 ASP A N 1
ATOM 3074 C CA . ASP A 1 387 ? -9.299 -2.844 15.788 1.00 78.75 387 ASP A CA 1
ATOM 3075 C C . ASP A 1 387 ? -9.680 -1.775 16.841 1.00 78.75 387 ASP A C 1
ATOM 3077 O O . ASP A 1 387 ? -9.388 -0.585 16.662 1.00 78.75 387 ASP A O 1
ATOM 3081 N N . LEU A 1 388 ? -10.222 -2.190 17.998 1.00 79.69 388 LEU A N 1
ATOM 3082 C CA . LEU A 1 388 ? -10.435 -1.330 19.178 1.00 79.69 388 LEU A CA 1
ATOM 3083 C C . LEU A 1 388 ? -9.131 -0.842 19.831 1.00 79.69 388 LEU A C 1
ATOM 3085 O O . LEU A 1 388 ? -9.113 0.236 20.424 1.00 79.69 388 LEU A O 1
ATOM 3089 N N . GLY A 1 389 ? -8.034 -1.587 19.683 1.00 77.94 389 GLY A N 1
ATOM 3090 C CA . GLY A 1 389 ? -6.727 -1.280 20.265 1.00 77.94 389 GLY A CA 1
ATOM 3091 C C . GLY A 1 389 ? -6.545 -1.759 21.702 1.00 77.94 389 GLY A C 1
ATOM 3092 O O . GLY A 1 389 ? -5.695 -1.205 22.387 1.00 77.94 389 GLY A O 1
ATOM 3093 N N . SER A 1 390 ? -7.315 -2.752 22.153 1.00 82.50 390 SER A N 1
ATOM 3094 C CA . SER A 1 390 ? -7.192 -3.377 23.485 1.00 82.50 390 SER A CA 1
ATOM 3095 C C . SER A 1 390 ? -6.217 -4.553 23.515 1.00 82.50 390 SER A C 1
ATOM 3097 O O . SER A 1 390 ? -5.682 -4.882 24.565 1.00 82.50 390 SER A O 1
ATOM 3099 N N . VAL A 1 391 ? -6.017 -5.197 22.365 1.00 88.56 391 VAL A N 1
ATOM 3100 C CA . VAL A 1 391 ? -5.151 -6.366 22.140 1.00 88.56 391 VAL A CA 1
ATOM 3101 C C . VAL A 1 391 ? -4.286 -6.065 20.910 1.00 88.56 391 VAL A C 1
ATOM 3103 O O . VAL A 1 391 ? -4.656 -5.224 20.093 1.00 88.56 391 VAL A O 1
ATOM 3106 N N . GLN A 1 392 ? -3.136 -6.715 20.738 1.00 86.75 392 GLN A N 1
ATOM 3107 C CA . GLN A 1 392 ? -2.390 -6.699 19.473 1.00 86.75 392 GLN A CA 1
ATOM 3108 C C . GLN A 1 392 ? -2.082 -8.141 19.050 1.00 86.75 392 GLN A C 1
ATOM 3110 O O . GLN A 1 392 ? -1.550 -8.930 19.832 1.00 86.75 392 GLN A O 1
ATOM 3115 N N . PHE A 1 393 ? -2.472 -8.505 17.827 1.00 86.06 393 PHE A N 1
ATOM 3116 C CA . PHE A 1 393 ? -2.390 -9.873 17.317 1.00 86.06 393 PHE A CA 1
ATOM 3117 C C . PHE A 1 393 ? -2.014 -9.869 15.839 1.00 86.06 393 PHE A C 1
ATOM 3119 O O . PHE A 1 393 ? -2.653 -9.198 15.031 1.00 86.06 393 PHE A O 1
ATOM 3126 N N . PHE A 1 394 ? -0.996 -10.650 15.489 1.00 82.75 394 PHE A N 1
ATOM 3127 C CA . PHE A 1 394 ? -0.412 -10.670 14.153 1.00 82.75 394 PHE A CA 1
ATOM 3128 C C . PHE A 1 394 ? -0.575 -12.071 13.570 1.00 82.75 394 PHE A C 1
ATOM 3130 O O . PHE A 1 394 ? 0.102 -13.014 13.972 1.00 82.75 394 PHE A O 1
ATOM 3137 N N . ASN A 1 395 ? -1.524 -12.223 12.646 1.00 74.31 395 ASN A N 1
ATOM 3138 C CA . ASN A 1 395 ? -1.969 -13.524 12.143 1.00 74.31 395 ASN A CA 1
ATOM 3139 C C . ASN A 1 395 ? -1.036 -14.108 11.054 1.00 74.31 395 ASN A C 1
ATOM 3141 O O . ASN A 1 395 ? -1.504 -14.506 9.989 1.00 74.31 395 ASN A O 1
ATOM 3145 N N . THR A 1 396 ? 0.277 -14.135 11.307 1.00 74.19 396 THR A N 1
ATOM 3146 C CA . THR A 1 396 ? 1.300 -14.767 10.447 1.00 74.19 396 THR A CA 1
ATOM 3147 C C . THR A 1 396 ? 1.850 -16.035 11.116 1.00 74.19 396 THR A C 1
ATOM 3149 O O . THR A 1 396 ? 1.792 -16.161 12.339 1.00 74.19 396 THR A O 1
ATOM 3152 N N . ASP A 1 397 ? 2.364 -17.012 10.352 1.00 61.03 397 ASP A N 1
ATOM 3153 C CA . ASP A 1 397 ? 2.728 -18.358 10.859 1.00 61.03 397 ASP A CA 1
ATOM 3154 C C . ASP A 1 397 ? 3.775 -18.387 11.998 1.00 61.03 397 ASP A C 1
ATOM 3156 O O . ASP A 1 397 ? 3.895 -19.405 12.692 1.00 61.03 397 ASP A O 1
ATOM 3160 N N . PHE A 1 398 ? 4.516 -17.292 12.205 1.00 69.00 398 PHE A N 1
ATOM 3161 C CA . PHE A 1 398 ? 5.481 -17.123 13.299 1.00 69.00 398 PHE A CA 1
ATOM 3162 C C . PHE A 1 398 ? 4.967 -16.243 14.445 1.00 69.00 398 PHE A C 1
ATOM 3164 O O . PHE A 1 398 ? 5.308 -16.506 15.598 1.00 69.00 398 PHE A O 1
ATOM 3171 N N . LEU A 1 399 ? 4.145 -15.227 14.165 1.00 80.88 399 LEU A N 1
ATOM 3172 C CA . LEU A 1 399 ? 3.674 -14.302 15.198 1.00 80.88 399 LEU A CA 1
ATOM 3173 C C . LEU A 1 399 ? 2.370 -14.752 15.868 1.00 80.88 399 LEU A C 1
ATOM 3175 O O . LEU A 1 399 ? 2.206 -14.500 17.061 1.00 80.88 399 LEU A O 1
ATOM 3179 N N . ARG A 1 400 ? 1.495 -15.485 15.160 1.00 84.00 400 ARG A N 1
ATOM 3180 C CA . ARG A 1 400 ? 0.170 -15.909 15.663 1.00 84.00 400 ARG A CA 1
ATOM 3181 C C . ARG A 1 400 ? 0.217 -16.778 16.917 1.00 84.00 400 ARG A C 1
ATOM 3183 O O . ARG A 1 400 ? -0.794 -16.921 17.594 1.00 84.00 400 ARG A O 1
ATOM 3190 N N . ASP A 1 401 ? 1.360 -17.404 17.194 1.00 85.38 401 ASP A N 1
ATOM 3191 C CA . ASP A 1 401 ? 1.532 -18.299 18.339 1.00 85.38 401 ASP A CA 1
ATOM 3192 C C . ASP A 1 401 ? 1.474 -17.519 19.678 1.00 85.38 401 ASP A C 1
ATOM 3194 O O . ASP A 1 401 ? 1.311 -18.131 20.735 1.00 85.38 401 ASP A O 1
ATOM 3198 N N . GLN A 1 402 ? 1.544 -16.178 19.632 1.00 88.69 402 GLN A N 1
ATOM 3199 C CA . GLN A 1 402 ? 1.441 -15.253 20.765 1.00 88.69 402 GLN A CA 1
ATOM 3200 C C . GLN A 1 402 ? 0.388 -14.152 20.522 1.00 88.69 402 GLN A C 1
ATOM 3202 O O . GLN A 1 402 ? 0.163 -13.704 19.398 1.00 88.69 402 GLN A O 1
ATOM 3207 N N . VAL A 1 403 ? -0.226 -13.667 21.602 1.00 90.50 403 VAL A N 1
ATOM 3208 C CA . VAL A 1 403 ? -1.217 -12.580 21.616 1.00 90.50 403 VAL A CA 1
ATOM 3209 C C . VAL A 1 403 ? -0.783 -11.534 22.643 1.00 90.50 403 VAL A C 1
ATOM 3211 O O . VAL A 1 403 ? -0.618 -11.853 23.820 1.00 90.50 403 VAL A O 1
ATOM 3214 N N . VAL A 1 404 ? -0.605 -10.278 22.230 1.00 90.62 404 VAL A N 1
ATOM 3215 C CA . VAL A 1 404 ? -0.247 -9.184 23.146 1.00 90.62 404 VAL A CA 1
ATOM 3216 C C . VAL A 1 404 ? -1.523 -8.656 23.793 1.00 90.62 404 VAL A C 1
ATOM 3218 O O . VAL A 1 404 ? -2.340 -8.013 23.136 1.00 90.62 404 VAL A O 1
ATOM 3221 N N . ILE A 1 405 ? -1.694 -8.907 25.087 1.00 91.50 405 ILE A N 1
ATOM 3222 C CA . ILE A 1 405 ? -2.892 -8.504 25.842 1.00 91.50 405 ILE A CA 1
ATOM 3223 C C . ILE A 1 405 ? -2.769 -7.116 26.483 1.00 91.50 405 ILE A C 1
ATOM 3225 O O . ILE A 1 405 ? -3.756 -6.584 26.979 1.00 91.50 405 ILE A O 1
ATOM 3229 N N . TYR A 1 406 ? -1.578 -6.507 26.435 1.00 89.94 406 TYR A N 1
ATOM 3230 C CA . TYR A 1 406 ? -1.344 -5.136 26.887 1.00 89.94 406 TYR A CA 1
ATOM 3231 C C . TYR A 1 406 ? -0.644 -4.300 25.794 1.00 89.94 406 TYR A C 1
ATOM 3233 O O . TYR A 1 406 ? 0.565 -4.427 25.605 1.00 89.94 406 TYR A O 1
ATOM 3241 N N . PRO A 1 407 ? -1.365 -3.437 25.050 1.00 86.44 407 PRO A N 1
ATOM 3242 C CA . PRO A 1 407 ? -0.833 -2.726 23.878 1.00 86.44 407 PRO A CA 1
ATOM 3243 C C . PRO A 1 407 ? 0.408 -1.859 24.137 1.00 86.44 407 PRO A C 1
ATOM 3245 O O . PRO A 1 407 ? 1.272 -1.761 23.268 1.00 86.44 407 PRO A O 1
ATOM 3248 N N . GLN A 1 408 ? 0.545 -1.283 25.336 1.00 87.19 408 GLN A N 1
ATOM 3249 C CA . GLN A 1 408 ? 1.725 -0.501 25.731 1.00 87.19 408 GLN A CA 1
ATOM 3250 C C . GLN A 1 408 ? 3.019 -1.329 25.651 1.00 87.19 408 GLN A C 1
ATOM 3252 O O . GLN A 1 408 ? 4.081 -0.805 25.326 1.00 87.19 408 GLN A O 1
ATOM 3257 N N . TRP A 1 409 ? 2.936 -2.641 25.887 1.00 88.56 409 TRP A N 1
ATOM 3258 C CA . TRP A 1 409 ? 4.078 -3.546 25.800 1.00 88.56 409 TRP A CA 1
ATOM 3259 C C . TRP A 1 409 ? 4.660 -3.597 24.380 1.00 88.56 409 TRP A C 1
ATOM 3261 O O . TRP A 1 409 ? 5.872 -3.483 24.220 1.00 88.56 409 TRP A O 1
ATOM 3271 N N . ILE A 1 410 ? 3.820 -3.670 23.334 1.00 86.25 410 ILE A N 1
ATOM 3272 C CA . ILE A 1 410 ? 4.322 -3.699 21.947 1.00 86.25 410 ILE A CA 1
ATOM 3273 C C . ILE A 1 410 ? 4.863 -2.337 21.498 1.00 86.25 410 ILE A C 1
ATOM 3275 O O . ILE A 1 410 ? 5.822 -2.284 20.731 1.00 86.25 410 ILE A O 1
ATOM 3279 N N . VAL A 1 411 ? 4.301 -1.234 22.008 1.00 82.94 411 VAL A N 1
ATOM 3280 C CA . VAL A 1 411 ? 4.867 0.111 21.815 1.00 82.94 411 VAL A CA 1
ATOM 3281 C C . VAL A 1 411 ? 6.286 0.168 22.375 1.00 82.94 411 VAL A C 1
ATOM 3283 O O . VAL A 1 411 ? 7.202 0.594 21.672 1.00 82.94 411 VAL A O 1
ATOM 3286 N N . ASN A 1 412 ? 6.481 -0.302 23.609 1.00 84.56 412 ASN A N 1
ATOM 3287 C CA . ASN A 1 412 ? 7.779 -0.275 24.277 1.00 84.56 412 ASN A CA 1
ATOM 3288 C C . ASN A 1 412 ? 8.801 -1.178 23.558 1.00 84.56 412 ASN A C 1
ATOM 3290 O O . ASN A 1 412 ? 9.941 -0.763 23.362 1.00 84.56 412 ASN A O 1
ATOM 3294 N N . VAL A 1 413 ? 8.389 -2.361 23.080 1.00 85.88 413 VAL A N 1
ATOM 3295 C CA . VAL A 1 413 ? 9.219 -3.256 22.244 1.00 85.88 413 VAL A CA 1
ATOM 3296 C C . VAL A 1 413 ? 9.713 -2.555 20.977 1.00 85.88 413 VAL A C 1
ATOM 3298 O O . VAL A 1 413 ? 10.889 -2.673 20.629 1.00 85.88 413 VAL A O 1
ATOM 3301 N N . MET A 1 414 ? 8.834 -1.813 20.294 1.00 81.75 414 MET A N 1
ATOM 3302 C CA . MET A 1 414 ? 9.192 -1.053 19.092 1.00 81.75 414 MET A CA 1
ATOM 3303 C C . MET A 1 414 ? 10.069 0.160 19.416 1.00 81.75 414 MET A C 1
ATOM 3305 O O . MET A 1 414 ? 10.961 0.499 18.637 1.00 81.75 414 MET A O 1
ATOM 3309 N N . ALA A 1 415 ? 9.850 0.803 20.568 1.00 79.25 415 ALA A N 1
ATOM 3310 C CA . ALA A 1 415 ? 10.662 1.923 21.025 1.00 79.25 415 ALA A CA 1
ATOM 3311 C C . ALA A 1 415 ? 12.132 1.517 21.211 1.00 79.25 415 ALA A C 1
ATOM 3313 O O . ALA A 1 415 ? 12.995 2.237 20.717 1.00 79.25 415 ALA A O 1
ATOM 3314 N N . CYS A 1 416 ? 12.422 0.335 21.775 1.00 81.50 416 CYS A N 1
ATOM 3315 C CA . CYS A 1 416 ? 13.788 -0.187 21.967 1.00 81.50 416 CYS A CA 1
ATOM 3316 C C . CYS A 1 416 ? 14.677 -0.171 20.701 1.00 81.50 416 CYS A C 1
ATOM 3318 O O . CYS A 1 416 ? 15.902 -0.154 20.818 1.00 81.50 416 CYS A O 1
ATOM 3320 N N . ILE A 1 417 ? 14.088 -0.172 19.498 1.00 79.81 417 ILE A N 1
ATOM 3321 C CA . ILE A 1 417 ? 14.810 -0.170 18.212 1.00 79.81 417 ILE A CA 1
ATOM 3322 C C . ILE A 1 417 ? 15.030 1.242 17.655 1.00 79.81 417 ILE A C 1
ATOM 3324 O O . ILE A 1 417 ? 15.945 1.444 16.859 1.00 79.81 417 ILE A O 1
ATOM 3328 N N . VAL A 1 418 ? 14.212 2.225 18.047 1.00 73.19 418 VAL A N 1
ATOM 3329 C CA . VAL A 1 418 ? 14.233 3.592 17.482 1.00 73.19 418 VAL A CA 1
ATOM 3330 C C . VAL A 1 418 ? 14.559 4.693 18.505 1.00 73.19 418 VAL A C 1
ATOM 3332 O O . VAL A 1 418 ? 14.789 5.838 18.112 1.00 73.19 418 VAL A O 1
ATOM 3335 N N . THR A 1 419 ? 14.628 4.360 19.800 1.00 68.69 419 THR A N 1
ATOM 3336 C CA . THR A 1 419 ? 15.150 5.217 20.882 1.00 68.69 419 THR A CA 1
ATOM 3337 C C . THR A 1 419 ? 16.585 5.671 20.602 1.00 68.69 419 THR A C 1
ATOM 3339 O O . THR A 1 419 ? 17.385 4.935 20.023 1.00 68.69 419 THR A O 1
ATOM 3342 N N . VAL A 1 420 ? 16.935 6.894 21.012 1.00 54.94 420 VAL A N 1
ATOM 3343 C CA . VAL A 1 420 ? 18.051 7.629 20.391 1.00 54.94 420 VAL A CA 1
ATOM 3344 C C . VAL A 1 420 ? 19.330 7.704 21.235 1.00 54.94 420 VAL A C 1
ATOM 3346 O O . VAL A 1 420 ? 19.313 7.920 22.443 1.00 54.94 420 VAL A O 1
ATOM 3349 N N . HIS A 1 421 ? 20.465 7.652 20.534 1.00 47.72 421 HIS A N 1
ATOM 3350 C CA . HIS A 1 421 ? 21.796 8.135 20.937 1.00 47.72 421 HIS A CA 1
ATOM 3351 C C . HIS A 1 421 ? 22.595 7.402 22.035 1.00 47.72 421 HIS A C 1
ATOM 3353 O O . HIS A 1 421 ? 23.787 7.687 22.134 1.00 47.72 421 HIS A O 1
ATOM 3359 N N . VAL A 1 422 ? 22.043 6.453 22.805 1.00 50.28 422 VAL A N 1
ATOM 3360 C CA . VAL A 1 422 ? 22.850 5.608 23.731 1.00 50.28 422 VAL A CA 1
ATOM 3361 C C . VAL A 1 422 ? 22.416 4.126 23.745 1.00 50.28 422 VAL A C 1
ATOM 3363 O O . VAL A 1 422 ? 22.499 3.449 24.767 1.00 50.28 422 VAL A O 1
ATOM 3366 N N . GLY A 1 423 ? 21.930 3.613 22.612 1.00 63.81 423 GLY A N 1
ATOM 3367 C CA . GLY A 1 423 ? 21.645 2.183 22.428 1.00 63.81 423 GLY A CA 1
ATOM 3368 C C . GLY A 1 423 ? 22.868 1.379 21.952 1.00 63.81 423 GLY A C 1
ATOM 3369 O O . GLY A 1 423 ? 23.858 1.969 21.513 1.00 63.81 423 GLY A O 1
ATOM 3370 N N . PRO A 1 424 ? 22.809 0.033 21.974 1.00 70.12 424 PRO A N 1
ATOM 3371 C CA . PRO A 1 424 ? 23.831 -0.813 21.350 1.00 70.12 424 PRO A CA 1
ATOM 3372 C C . PRO A 1 424 ? 23.773 -0.774 19.811 1.00 70.12 424 PRO A C 1
ATOM 3374 O O . PRO A 1 424 ? 24.753 -1.099 19.152 1.00 70.12 424 PRO A O 1
ATOM 3377 N N . ILE A 1 425 ? 22.643 -0.346 19.233 1.00 80.81 425 ILE A N 1
ATOM 3378 C CA . ILE A 1 425 ? 22.470 -0.164 17.789 1.00 80.81 425 ILE A CA 1
ATOM 3379 C C . ILE A 1 425 ? 23.274 1.070 17.359 1.00 80.81 425 ILE A C 1
ATOM 3381 O O . ILE A 1 425 ? 22.880 2.204 17.637 1.00 80.81 425 ILE A O 1
ATOM 3385 N N . GLN A 1 426 ? 24.408 0.846 16.696 1.00 79.94 426 GLN A N 1
ATOM 3386 C CA . GLN A 1 426 ? 25.321 1.888 16.214 1.00 79.94 426 GLN A CA 1
ATOM 3387 C C . GLN A 1 426 ? 25.296 1.929 14.684 1.00 79.94 426 GLN A C 1
ATOM 3389 O O . GLN A 1 426 ? 25.221 0.883 14.043 1.00 79.94 426 GLN A O 1
ATOM 3394 N N . ASP A 1 427 ? 25.290 3.133 14.102 1.00 82.81 427 ASP A N 1
ATOM 3395 C CA . ASP A 1 427 ? 25.188 3.379 12.651 1.00 82.81 427 ASP A CA 1
ATOM 3396 C C . ASP A 1 427 ? 24.093 2.555 11.936 1.00 82.81 427 ASP A C 1
ATOM 3398 O O . ASP A 1 427 ? 24.231 2.152 10.783 1.00 82.81 427 ASP A O 1
ATOM 3402 N N . GLY A 1 428 ? 22.980 2.291 12.628 1.00 86.12 428 GLY A N 1
ATOM 3403 C CA . GLY A 1 428 ? 21.859 1.507 12.107 1.00 86.12 428 GLY A CA 1
ATOM 3404 C C . GLY A 1 428 ? 22.089 -0.004 12.043 1.00 86.12 428 GLY A C 1
ATOM 3405 O O . GLY A 1 428 ? 21.313 -0.682 11.378 1.00 86.12 428 GLY A O 1
ATOM 3406 N N . LYS A 1 429 ? 23.106 -0.551 12.718 1.00 88.00 429 LYS A N 1
ATOM 3407 C CA . LYS A 1 429 ? 23.403 -1.991 12.774 1.00 88.00 429 LYS A CA 1
ATOM 3408 C C . LYS A 1 429 ? 23.111 -2.566 14.165 1.00 88.00 429 LYS A C 1
ATOM 3410 O O . LYS A 1 429 ? 23.679 -2.128 15.162 1.00 88.00 429 LYS A O 1
ATOM 3415 N N . LEU A 1 430 ? 22.229 -3.562 14.216 1.00 89.38 430 LEU A N 1
ATOM 3416 C CA . LEU A 1 430 ? 21.872 -4.355 15.394 1.00 89.38 430 LEU A CA 1
ATOM 3417 C C . LEU A 1 430 ? 22.585 -5.709 15.315 1.00 89.38 430 LEU A C 1
ATOM 3419 O O . LEU A 1 430 ? 22.162 -6.587 14.569 1.00 89.38 430 LEU A O 1
ATOM 3423 N N . VAL A 1 431 ? 23.663 -5.893 16.076 1.00 89.06 431 VAL A N 1
ATOM 3424 C CA . VAL A 1 431 ? 24.349 -7.192 16.178 1.00 89.06 431 VAL A CA 1
ATOM 3425 C C . VAL A 1 431 ? 23.509 -8.140 17.037 1.00 89.06 431 VAL A C 1
ATOM 3427 O O . VAL A 1 431 ? 23.052 -7.758 18.112 1.00 89.06 431 VAL A O 1
ATOM 3430 N N . LEU A 1 432 ? 23.327 -9.394 16.608 1.00 85.44 432 LEU A N 1
ATOM 3431 C CA . LEU A 1 432 ? 22.436 -10.349 17.293 1.00 85.44 432 LEU A CA 1
ATOM 3432 C C . LEU A 1 432 ? 22.868 -10.642 18.747 1.00 85.44 432 LEU A C 1
ATOM 3434 O O . LEU A 1 432 ? 22.045 -10.935 19.610 1.00 85.44 432 LEU A O 1
ATOM 3438 N N . LYS A 1 433 ? 24.160 -10.487 19.053 1.00 85.38 433 LYS A N 1
ATOM 3439 C CA . LYS A 1 433 ? 24.720 -10.613 20.414 1.00 85.38 433 LYS A CA 1
ATOM 3440 C C . LYS A 1 433 ? 24.204 -9.530 21.370 1.00 85.38 433 LYS A C 1
ATOM 3442 O O . LYS A 1 433 ? 24.061 -9.796 22.561 1.00 85.38 433 LYS A O 1
ATOM 3447 N N . ASP A 1 434 ? 23.852 -8.360 20.841 1.00 86.12 434 ASP A N 1
ATOM 3448 C CA . ASP A 1 434 ? 23.366 -7.213 21.610 1.00 86.12 434 ASP A CA 1
ATOM 3449 C C . ASP A 1 434 ? 21.832 -7.161 21.726 1.00 86.12 434 ASP A C 1
ATOM 3451 O O . ASP A 1 434 ? 21.298 -6.271 22.390 1.00 86.12 434 ASP A O 1
ATOM 3455 N N . MET A 1 435 ? 21.101 -8.142 21.174 1.00 86.25 435 MET A N 1
ATOM 3456 C CA . MET A 1 435 ? 19.650 -8.304 21.395 1.00 86.25 435 MET A CA 1
ATOM 3457 C C . MET A 1 435 ? 19.307 -8.323 22.894 1.00 86.25 435 MET A C 1
ATOM 3459 O O . MET A 1 435 ? 18.344 -7.687 23.321 1.00 86.25 435 MET A O 1
ATOM 3463 N N . LYS A 1 436 ? 20.173 -8.951 23.703 1.00 85.12 436 LYS A N 1
ATOM 3464 C CA . LYS A 1 436 ? 20.090 -8.987 25.172 1.00 85.12 436 LYS A CA 1
ATOM 3465 C C . LYS A 1 436 ? 20.229 -7.620 25.848 1.00 85.12 436 LYS A C 1
ATOM 3467 O O . LYS A 1 436 ? 19.807 -7.458 26.987 1.00 85.12 436 LYS A O 1
ATOM 3472 N N . VAL A 1 437 ? 20.829 -6.645 25.166 1.00 86.00 437 VAL A N 1
ATOM 3473 C CA . VAL A 1 437 ? 21.000 -5.265 25.643 1.00 86.00 437 VAL A CA 1
ATOM 3474 C C . VAL A 1 437 ? 19.845 -4.381 25.159 1.00 86.00 437 VAL A C 1
ATOM 3476 O O . VAL A 1 437 ? 19.368 -3.546 25.925 1.00 86.00 437 VAL A O 1
ATOM 3479 N N . VAL A 1 438 ? 19.355 -4.596 23.929 1.00 85.69 438 VAL A N 1
ATOM 3480 C CA . VAL A 1 438 ? 18.161 -3.922 23.374 1.00 85.69 438 VAL A CA 1
ATOM 3481 C C . VAL A 1 438 ? 16.905 -4.271 24.172 1.00 85.69 438 VAL A C 1
ATOM 3483 O O . VAL A 1 438 ? 16.185 -3.377 24.611 1.00 85.69 438 VAL A O 1
ATOM 3486 N N . TRP A 1 439 ? 16.661 -5.564 24.394 1.00 88.81 439 TRP A N 1
ATOM 3487 C CA . TRP A 1 439 ? 15.473 -6.082 25.077 1.00 88.81 439 TRP A CA 1
ATOM 3488 C C . TRP A 1 439 ? 15.790 -6.630 26.473 1.00 88.81 439 TRP A C 1
ATOM 3490 O O . TRP A 1 439 ? 15.165 -7.584 26.929 1.00 88.81 439 TRP A O 1
ATOM 3500 N N . LYS A 1 440 ? 16.738 -6.002 27.179 1.00 86.12 440 LYS A N 1
ATOM 3501 C CA . LYS A 1 440 ? 17.158 -6.358 28.551 1.00 86.12 440 LYS A CA 1
ATOM 3502 C C . LYS A 1 440 ? 15.995 -6.487 29.558 1.00 86.12 440 LYS A C 1
ATOM 3504 O O . LYS A 1 440 ? 16.118 -7.205 30.543 1.00 86.12 440 LYS A O 1
ATOM 3509 N N . ASP A 1 441 ? 14.897 -5.763 29.320 1.00 85.12 441 ASP A N 1
ATOM 3510 C CA . ASP A 1 441 ? 13.711 -5.689 30.185 1.00 85.12 441 ASP A CA 1
ATOM 3511 C C . ASP A 1 441 ? 12.635 -6.740 29.807 1.00 85.12 441 ASP A C 1
ATOM 3513 O O . ASP A 1 441 ? 11.527 -6.724 30.342 1.00 85.12 441 ASP A O 1
ATOM 3517 N N . TYR A 1 442 ? 12.952 -7.659 28.883 1.00 87.88 442 TYR A N 1
ATOM 3518 C CA . TYR A 1 442 ? 12.084 -8.729 28.378 1.00 87.88 442 TYR A CA 1
ATOM 3519 C C . TYR A 1 442 ? 12.810 -10.087 28.453 1.00 87.88 442 TYR A C 1
ATOM 3521 O O . TYR A 1 442 ? 14.033 -10.143 28.328 1.00 87.88 442 TYR A O 1
ATOM 3529 N N . ASP A 1 443 ? 12.066 -11.190 28.610 1.00 87.31 443 ASP A N 1
ATOM 3530 C CA . ASP A 1 443 ? 12.624 -12.555 28.670 1.00 87.31 443 ASP A CA 1
ATOM 3531 C C . ASP A 1 443 ? 13.460 -12.886 27.417 1.00 87.31 443 ASP A C 1
ATOM 3533 O O . ASP A 1 443 ? 13.001 -12.700 26.287 1.00 87.31 443 ASP A O 1
ATOM 3537 N N . GLU A 1 444 ? 14.672 -13.416 27.615 1.00 87.12 444 GLU A N 1
ATOM 3538 C CA . GLU A 1 444 ? 15.584 -13.833 26.542 1.00 87.12 444 GLU A CA 1
ATOM 3539 C C . GLU A 1 444 ? 14.953 -14.853 25.582 1.00 87.12 444 GLU A C 1
ATOM 3541 O O . GLU A 1 444 ? 15.256 -14.848 24.389 1.00 87.12 444 GLU A O 1
ATOM 3546 N N . GLN A 1 445 ? 14.030 -15.690 26.070 1.00 88.31 445 GLN A N 1
ATOM 3547 C CA . GLN A 1 445 ? 13.278 -16.642 25.246 1.00 88.31 445 GLN A CA 1
ATOM 3548 C C . GLN A 1 445 ? 12.385 -15.950 24.206 1.00 88.31 445 GLN A C 1
ATOM 3550 O O . GLN A 1 445 ? 12.077 -16.537 23.169 1.00 88.31 445 GLN A O 1
ATOM 3555 N N . LEU A 1 446 ? 11.982 -14.700 24.456 1.00 88.12 446 LEU A N 1
ATOM 3556 C CA . LEU A 1 446 ? 11.184 -13.904 23.528 1.00 88.12 446 LEU A CA 1
ATOM 3557 C C . LEU A 1 446 ? 12.045 -13.134 22.521 1.00 88.12 446 LEU A C 1
ATOM 3559 O O . LEU A 1 446 ? 11.519 -12.759 21.479 1.00 88.12 446 LEU A O 1
ATOM 3563 N N . HIS A 1 447 ? 13.342 -12.908 22.765 1.00 89.81 447 HIS A N 1
ATOM 3564 C CA . HIS A 1 447 ? 14.177 -12.053 21.900 1.00 89.81 447 HIS A CA 1
ATOM 3565 C C . HIS A 1 447 ? 14.176 -12.468 20.410 1.00 89.81 447 HIS A C 1
ATOM 3567 O O . HIS A 1 447 ? 14.091 -11.572 19.571 1.00 89.81 447 HIS A O 1
ATOM 3573 N N . PRO A 1 448 ? 14.170 -13.765 20.024 1.00 88.56 448 PRO A N 1
ATOM 3574 C CA . PRO A 1 448 ? 14.011 -14.164 18.620 1.00 88.56 448 PRO A CA 1
ATOM 3575 C C . PRO A 1 448 ? 12.638 -13.803 18.026 1.00 88.56 448 PRO A C 1
ATOM 3577 O O . PRO A 1 448 ? 12.546 -13.426 16.859 1.00 88.56 448 PRO A O 1
ATOM 3580 N N . TRP A 1 449 ? 11.569 -13.876 18.827 1.00 88.31 449 TRP A N 1
ATOM 3581 C CA . TRP A 1 449 ? 10.215 -13.477 18.421 1.00 88.31 449 TRP A CA 1
ATOM 3582 C C . TRP A 1 449 ? 10.091 -11.949 18.317 1.00 88.31 449 TRP A C 1
ATOM 3584 O O . TRP A 1 449 ? 9.497 -11.453 17.364 1.00 88.31 449 TRP A O 1
ATOM 3594 N N . LEU A 1 450 ? 10.716 -11.200 19.237 1.00 89.12 450 LEU A N 1
ATOM 3595 C CA . LEU A 1 450 ? 10.802 -9.734 19.197 1.00 89.12 450 LEU A CA 1
ATOM 3596 C C . LEU A 1 450 ? 11.589 -9.245 17.974 1.00 89.12 450 LEU A C 1
ATOM 3598 O O . LEU A 1 450 ? 11.163 -8.295 17.321 1.00 89.12 450 LEU A O 1
ATOM 3602 N N . LEU A 1 451 ? 12.689 -9.915 17.611 1.00 88.31 451 LEU A N 1
ATOM 3603 C CA . LEU A 1 451 ? 13.393 -9.627 16.363 1.00 88.31 451 LEU A CA 1
ATOM 3604 C C . LEU A 1 451 ? 12.482 -9.890 15.164 1.00 88.31 451 LEU A C 1
ATOM 3606 O O . LEU A 1 451 ? 12.272 -8.981 14.360 1.00 88.31 451 LEU A O 1
ATOM 3610 N N . ARG A 1 452 ? 11.871 -11.082 15.084 1.00 86.56 452 ARG A N 1
ATOM 3611 C CA . ARG A 1 452 ? 11.042 -11.456 13.933 1.00 86.56 452 ARG A CA 1
ATOM 3612 C C . ARG A 1 452 ? 9.839 -10.537 13.734 1.00 86.56 452 ARG A C 1
ATOM 3614 O O . ARG A 1 452 ? 9.559 -10.136 12.609 1.00 86.56 452 ARG A O 1
ATOM 3621 N N . LEU A 1 453 ? 9.173 -10.152 14.819 1.00 86.19 453 LEU A N 1
ATOM 3622 C CA . LEU A 1 453 ? 8.126 -9.130 14.831 1.00 86.19 453 LEU A CA 1
ATOM 3623 C C . LEU A 1 453 ? 8.558 -7.879 14.047 1.00 86.19 453 LEU A C 1
ATOM 3625 O O . LEU A 1 453 ? 7.791 -7.340 13.258 1.00 86.19 453 LEU A O 1
ATOM 3629 N N . THR A 1 454 ? 9.798 -7.431 14.229 1.00 87.00 454 THR A N 1
ATOM 3630 C CA . THR A 1 454 ? 10.293 -6.174 13.647 1.00 87.00 454 THR A CA 1
ATOM 3631 C C . THR A 1 454 ? 10.772 -6.317 12.201 1.00 87.00 454 THR A C 1
ATOM 3633 O O . THR A 1 454 ? 10.797 -5.328 11.469 1.00 87.00 454 THR A O 1
ATOM 3636 N N . GLU A 1 455 ? 11.082 -7.538 11.762 1.00 86.81 455 GLU A N 1
ATOM 3637 C CA . GLU A 1 455 ? 11.264 -7.874 10.344 1.00 86.81 455 GLU A CA 1
ATOM 3638 C C . GLU A 1 455 ? 9.914 -7.864 9.609 1.00 86.81 455 GLU A C 1
ATOM 3640 O O . GLU A 1 455 ? 9.789 -7.245 8.556 1.00 86.81 455 GLU A O 1
ATOM 3645 N N . GLU A 1 456 ? 8.877 -8.478 10.193 1.00 83.06 456 GLU A N 1
ATOM 3646 C CA . GLU A 1 456 ? 7.520 -8.541 9.615 1.00 83.06 456 GLU A CA 1
ATOM 3647 C C . GLU A 1 456 ? 6.864 -7.144 9.525 1.00 83.06 456 GLU A C 1
ATOM 3649 O O . GLU A 1 456 ? 6.034 -6.899 8.652 1.00 83.06 456 GLU A O 1
ATOM 3654 N N . PHE A 1 457 ? 7.275 -6.203 10.384 1.00 80.12 457 PHE A N 1
ATOM 3655 C CA . PHE A 1 457 ? 6.893 -4.785 10.331 1.00 80.12 457 PHE A CA 1
ATOM 3656 C C . PHE A 1 457 ? 7.767 -3.916 9.396 1.00 80.12 457 PHE A C 1
ATOM 3658 O O . PHE A 1 457 ? 7.606 -2.695 9.364 1.00 80.12 457 PHE A O 1
ATOM 3665 N N . ASP A 1 458 ? 8.688 -4.511 8.628 1.00 87.12 458 ASP A N 1
ATOM 3666 C CA . ASP A 1 458 ? 9.662 -3.822 7.766 1.00 87.12 458 ASP A CA 1
ATOM 3667 C C . ASP A 1 458 ? 10.523 -2.757 8.499 1.00 87.12 458 ASP A C 1
ATOM 3669 O O . ASP A 1 458 ? 10.935 -1.755 7.903 1.00 87.12 458 ASP A O 1
ATOM 3673 N N . LEU A 1 459 ? 10.794 -2.935 9.799 1.00 87.31 459 LEU A N 1
ATOM 3674 C CA . LEU A 1 459 ? 11.665 -2.044 10.584 1.00 87.31 459 LEU A CA 1
ATOM 3675 C C . LEU A 1 459 ? 13.132 -2.478 10.563 1.00 87.31 459 LEU A C 1
ATOM 3677 O O . LEU A 1 459 ? 14.018 -1.623 10.637 1.00 87.31 459 LEU A O 1
ATOM 3681 N N . THR A 1 460 ? 13.388 -3.786 10.486 1.00 89.75 460 THR A N 1
ATOM 3682 C CA . THR A 1 460 ? 14.743 -4.347 10.413 1.00 89.75 460 THR A CA 1
ATOM 3683 C C . THR A 1 460 ? 14.860 -5.394 9.306 1.00 89.75 460 THR A C 1
ATOM 3685 O O . THR A 1 460 ? 13.855 -5.944 8.855 1.00 89.75 460 THR A O 1
ATOM 3688 N N . CYS A 1 461 ? 16.079 -5.660 8.838 1.00 89.12 461 CYS A N 1
ATOM 3689 C CA . CYS A 1 461 ? 16.359 -6.731 7.880 1.00 89.12 461 CYS A CA 1
ATOM 3690 C C . CYS A 1 461 ? 17.719 -7.400 8.143 1.00 89.12 461 CYS A C 1
ATOM 3692 O O . CYS A 1 461 ? 18.668 -6.697 8.495 1.00 89.12 461 CYS A O 1
ATOM 3694 N N . PRO A 1 462 ? 17.853 -8.727 7.967 1.00 88.19 462 PRO A N 1
ATOM 3695 C CA . PRO A 1 462 ? 19.110 -9.437 8.197 1.00 88.19 462 PRO A CA 1
ATOM 3696 C C . PRO A 1 462 ? 20.163 -9.116 7.127 1.00 88.19 462 PRO A C 1
ATOM 3698 O O . PRO A 1 462 ? 19.845 -8.935 5.948 1.00 88.19 462 PRO A O 1
ATOM 3701 N N . LEU A 1 463 ? 21.438 -9.082 7.527 1.00 83.81 463 LEU A N 1
ATOM 3702 C CA . LEU A 1 463 ? 22.565 -8.954 6.602 1.00 83.81 463 LEU A CA 1
ATOM 3703 C C . LEU A 1 463 ? 22.979 -10.326 6.038 1.00 83.81 463 LEU A C 1
ATOM 3705 O O . LEU A 1 463 ? 23.175 -11.258 6.816 1.00 83.81 463 LEU A O 1
ATOM 3709 N N . PRO A 1 464 ? 23.208 -10.475 4.715 1.00 72.12 464 PRO A N 1
ATOM 3710 C CA . PRO A 1 464 ? 23.490 -11.786 4.114 1.00 72.12 464 PRO A CA 1
ATOM 3711 C C . PRO A 1 464 ? 24.759 -12.501 4.608 1.00 72.12 464 PRO A C 1
ATOM 3713 O O . PRO A 1 464 ? 24.885 -13.705 4.407 1.00 72.12 464 PRO A O 1
ATOM 3716 N N . ASN A 1 465 ? 25.711 -11.768 5.196 1.00 73.06 465 ASN A N 1
ATOM 3717 C CA . ASN A 1 465 ? 27.053 -12.261 5.533 1.00 73.06 465 ASN A CA 1
ATOM 3718 C C . ASN A 1 465 ? 27.459 -12.008 7.002 1.00 73.06 465 ASN A C 1
ATOM 3720 O O . ASN A 1 465 ? 28.622 -12.208 7.347 1.00 73.06 465 ASN A O 1
ATOM 3724 N N . GLU A 1 466 ? 26.550 -11.532 7.862 1.00 79.94 466 GLU A N 1
ATOM 3725 C CA . GLU A 1 466 ? 26.868 -11.138 9.244 1.00 79.94 466 GLU A CA 1
ATOM 3726 C C . GLU A 1 466 ? 25.752 -11.518 10.228 1.00 79.94 466 GLU A C 1
ATOM 3728 O O . GLU A 1 466 ? 24.574 -11.460 9.893 1.00 79.94 466 GLU A O 1
ATOM 3733 N N . GLU A 1 467 ? 26.109 -11.823 11.482 1.00 86.69 467 GLU A N 1
ATOM 3734 C CA . GLU A 1 467 ? 25.161 -11.998 12.599 1.00 86.69 467 GLU A CA 1
ATOM 3735 C C . GLU A 1 467 ? 24.599 -10.638 13.076 1.00 86.69 467 GLU A C 1
ATOM 3737 O O . GLU A 1 467 ? 24.801 -10.227 14.225 1.00 86.69 467 GLU A O 1
ATOM 3742 N N . ALA A 1 468 ? 23.938 -9.899 12.181 1.00 88.00 468 ALA A N 1
ATOM 3743 C CA . ALA A 1 468 ? 23.356 -8.590 12.461 1.00 88.00 468 ALA A CA 1
ATOM 3744 C C . ALA A 1 468 ? 22.190 -8.240 11.518 1.00 88.00 468 ALA A C 1
ATOM 3746 O O . ALA A 1 468 ? 22.223 -8.565 10.331 1.00 88.00 468 ALA A O 1
ATOM 3747 N N . ASN A 1 469 ? 21.217 -7.484 12.032 1.00 90.75 469 ASN A N 1
ATOM 3748 C CA . ASN A 1 469 ? 20.177 -6.835 11.233 1.00 90.75 469 ASN A CA 1
ATOM 3749 C C . ASN A 1 469 ? 20.513 -5.345 11.028 1.00 90.75 469 ASN A C 1
ATOM 3751 O O . ASN A 1 469 ? 21.058 -4.687 11.917 1.00 90.75 469 ASN A O 1
ATOM 3755 N N . ILE A 1 470 ? 20.151 -4.784 9.875 1.00 89.88 470 ILE A N 1
ATOM 3756 C CA . ILE A 1 470 ? 20.110 -3.334 9.650 1.00 89.88 470 ILE A CA 1
ATOM 3757 C C . ILE A 1 470 ? 18.761 -2.784 10.114 1.00 89.88 470 ILE A C 1
ATOM 3759 O O . ILE A 1 470 ? 17.722 -3.415 9.939 1.00 89.88 470 ILE A O 1
ATOM 3763 N N . VAL A 1 471 ? 18.792 -1.573 10.664 1.00 90.44 471 VAL A N 1
ATOM 3764 C CA . VAL A 1 471 ? 17.660 -0.758 11.108 1.00 90.44 471 VAL A CA 1
ATOM 3765 C C . VAL A 1 471 ? 17.666 0.528 10.265 1.00 90.44 471 VAL A C 1
ATOM 3767 O O . VAL A 1 471 ? 18.296 1.516 10.663 1.00 90.44 471 VAL A O 1
ATOM 3770 N N . PRO A 1 472 ? 17.027 0.569 9.074 1.00 89.69 472 PRO A N 1
ATOM 3771 C CA . PRO A 1 472 ? 17.315 1.610 8.079 1.00 89.69 472 PRO A CA 1
ATOM 3772 C C . PRO A 1 472 ? 17.028 3.051 8.521 1.00 89.69 472 PRO A C 1
ATOM 3774 O O . PRO A 1 472 ? 17.574 3.999 7.965 1.00 89.69 472 PRO A O 1
ATOM 3777 N N . CYS A 1 473 ? 16.182 3.254 9.536 1.00 85.19 473 CYS A N 1
ATOM 3778 C CA . CYS A 1 473 ? 15.915 4.579 10.104 1.00 85.19 473 CYS A CA 1
ATOM 3779 C C . CYS A 1 473 ? 17.017 5.137 11.013 1.00 85.19 473 CYS A C 1
ATOM 3781 O O . CYS A 1 473 ? 17.056 6.355 11.212 1.00 85.19 473 CYS A O 1
ATOM 3783 N N . LEU A 1 474 ? 17.896 4.276 11.533 1.00 87.12 474 LEU A N 1
ATOM 3784 C CA . LEU A 1 474 ? 19.053 4.647 12.351 1.00 87.12 474 LEU A CA 1
ATOM 3785 C C . LEU A 1 474 ? 20.383 4.619 11.576 1.00 87.12 474 LEU A C 1
ATOM 3787 O O . LEU A 1 474 ? 21.415 4.959 12.151 1.00 87.12 474 LEU A O 1
ATOM 3791 N N . LEU A 1 475 ? 20.365 4.267 10.284 1.00 89.44 475 LEU A N 1
ATOM 3792 C CA . LEU A 1 475 ? 21.523 4.424 9.397 1.00 89.44 475 LEU A CA 1
ATOM 3793 C C . LEU A 1 475 ? 22.028 5.886 9.385 1.00 89.44 475 LEU A C 1
ATOM 3795 O O . LEU A 1 475 ? 21.238 6.814 9.606 1.00 89.44 475 LEU A O 1
ATOM 3799 N N . PRO A 1 476 ? 23.310 6.129 9.053 1.00 89.19 476 PRO A N 1
ATOM 3800 C CA . PRO A 1 476 ? 23.842 7.476 8.888 1.00 89.19 476 PRO A CA 1
ATOM 3801 C C . PRO A 1 476 ? 23.075 8.308 7.850 1.00 89.19 476 PRO A C 1
ATOM 3803 O O . PRO A 1 476 ? 22.612 7.807 6.823 1.00 89.19 476 PRO A O 1
ATOM 3806 N N . ASP A 1 477 ? 22.976 9.616 8.094 1.00 87.00 477 ASP A N 1
ATOM 3807 C CA . ASP A 1 477 ? 22.451 10.590 7.125 1.00 87.00 477 ASP A CA 1
ATOM 3808 C C . ASP A 1 477 ? 23.472 10.937 6.017 1.00 87.00 477 ASP A C 1
ATOM 3810 O O . ASP A 1 477 ? 23.095 11.502 4.989 1.00 87.00 477 ASP A O 1
ATOM 3814 N N . SER A 1 478 ? 24.752 10.605 6.221 1.00 86.94 478 SER A N 1
ATOM 3815 C CA . SER A 1 478 ? 25.855 10.791 5.272 1.00 86.94 478 SER A CA 1
ATOM 3816 C C . SER A 1 478 ? 25.927 9.668 4.238 1.00 86.94 478 SER A C 1
ATOM 3818 O O . SER A 1 478 ? 25.927 8.493 4.601 1.00 86.94 478 SER A O 1
ATOM 3820 N N . GLU A 1 479 ? 26.068 10.036 2.967 1.00 87.38 479 GLU A N 1
ATOM 3821 C CA . GLU A 1 479 ? 26.362 9.107 1.871 1.00 87.38 479 GLU A CA 1
ATOM 3822 C C . GLU A 1 479 ? 27.770 8.490 2.047 1.00 87.38 479 GLU A C 1
ATOM 3824 O O . GLU A 1 479 ? 28.723 9.228 2.326 1.00 87.38 479 GLU A O 1
ATOM 3829 N N . PRO A 1 480 ? 27.925 7.154 1.943 1.00 87.62 480 PRO A N 1
ATOM 3830 C CA . PRO A 1 480 ? 29.221 6.486 2.038 1.00 87.62 480 PRO A CA 1
ATOM 3831 C C . PRO A 1 480 ? 30.093 6.780 0.809 1.00 87.62 480 PRO A C 1
ATOM 3833 O O . PRO A 1 480 ? 29.599 7.156 -0.252 1.00 87.62 480 PRO A O 1
ATOM 3836 N N . GLN A 1 481 ? 31.408 6.567 0.924 1.00 83.50 481 GLN A N 1
ATOM 3837 C CA . GLN A 1 481 ? 32.321 6.714 -0.214 1.00 83.50 481 GLN A CA 1
ATOM 3838 C C . GLN A 1 481 ? 32.092 5.591 -1.235 1.00 83.50 481 GLN A C 1
ATOM 3840 O O . GLN A 1 481 ? 32.573 4.473 -1.067 1.00 83.50 481 GLN A O 1
ATOM 3845 N N . PHE A 1 482 ? 31.347 5.907 -2.291 1.00 83.81 482 PHE A N 1
ATOM 3846 C CA . PHE A 1 482 ? 30.990 4.992 -3.368 1.00 83.81 482 PHE A CA 1
ATOM 3847 C C . PHE A 1 482 ? 31.024 5.721 -4.717 1.00 83.81 482 PHE A C 1
ATOM 3849 O O . PHE A 1 482 ? 30.409 6.774 -4.882 1.00 83.81 482 PHE A O 1
ATOM 3856 N N . GLU A 1 483 ? 31.715 5.143 -5.700 1.00 83.69 483 GLU A N 1
ATOM 3857 C CA . GLU A 1 483 ? 31.711 5.629 -7.081 1.00 83.69 483 GLU A CA 1
ATOM 3858 C C . GLU A 1 483 ? 30.763 4.775 -7.929 1.00 83.69 483 GLU A C 1
ATOM 3860 O O . GLU A 1 483 ? 30.969 3.573 -8.108 1.00 83.69 483 GLU A O 1
ATOM 3865 N N . TRP A 1 484 ? 29.720 5.401 -8.481 1.00 87.56 484 TRP A N 1
ATOM 3866 C CA . TRP A 1 484 ? 28.849 4.749 -9.458 1.00 87.56 484 TRP A CA 1
ATOM 3867 C C . TRP A 1 484 ? 29.636 4.511 -10.759 1.00 87.56 484 TRP A C 1
ATOM 3869 O O . TRP A 1 484 ? 30.129 5.482 -11.343 1.00 87.56 484 TRP A O 1
ATOM 3879 N N . PRO A 1 485 ? 29.788 3.255 -11.219 1.00 85.00 485 PRO A N 1
ATOM 3880 C CA . PRO A 1 485 ? 30.676 2.938 -12.329 1.00 85.00 485 PRO A CA 1
ATOM 3881 C C . PRO A 1 485 ? 30.138 3.491 -13.650 1.00 85.00 485 PRO A C 1
ATOM 3883 O O . PRO A 1 485 ? 28.935 3.588 -13.870 1.00 85.00 485 PRO A O 1
ATOM 3886 N N . HIS A 1 486 ? 31.031 3.813 -14.583 1.00 79.94 486 HIS A N 1
ATOM 3887 C CA . HIS A 1 486 ? 30.605 4.222 -15.918 1.00 79.94 486 HIS A CA 1
ATOM 3888 C C . HIS A 1 486 ? 29.981 3.054 -16.695 1.00 79.94 486 HIS A C 1
ATOM 3890 O O . HIS A 1 486 ? 30.450 1.915 -16.628 1.00 79.94 486 HIS A O 1
ATOM 3896 N N . ALA A 1 487 ? 28.927 3.347 -17.462 1.00 73.75 487 ALA A N 1
ATOM 3897 C CA . ALA A 1 487 ? 28.416 2.441 -18.483 1.00 73.75 487 ALA A CA 1
ATOM 3898 C C . ALA A 1 487 ? 29.504 2.185 -19.539 1.00 73.75 487 ALA A C 1
ATOM 3900 O O . ALA A 1 487 ? 30.143 3.124 -20.013 1.00 73.75 487 ALA A O 1
ATOM 3901 N N . ASP A 1 488 ? 29.719 0.915 -19.886 1.00 69.75 488 ASP A N 1
ATOM 3902 C CA . ASP A 1 488 ? 30.718 0.480 -20.864 1.00 69.75 488 ASP A CA 1
ATOM 3903 C C . ASP A 1 488 ? 30.014 0.053 -22.165 1.00 69.75 488 ASP A C 1
ATOM 3905 O O . ASP A 1 488 ? 29.441 -1.047 -22.220 1.00 69.75 488 ASP A O 1
ATOM 3909 N N . PRO A 1 489 ? 30.051 0.885 -23.227 1.00 61.09 489 PRO A N 1
ATOM 3910 C CA . PRO A 1 489 ? 29.386 0.572 -24.487 1.00 61.09 489 PRO A CA 1
ATOM 3911 C C . PRO A 1 489 ? 29.980 -0.658 -25.182 1.00 61.09 489 PRO A C 1
ATOM 3913 O O . PRO A 1 489 ? 29.250 -1.387 -25.850 1.00 61.09 489 PRO A O 1
ATOM 3916 N N . ALA A 1 490 ? 31.277 -0.938 -24.996 1.00 53.94 490 ALA A N 1
ATOM 3917 C CA . ALA A 1 490 ? 31.946 -2.087 -25.607 1.00 53.94 490 ALA A CA 1
ATOM 3918 C C . ALA A 1 490 ? 31.519 -3.425 -24.976 1.00 53.94 490 ALA A C 1
ATOM 3920 O O . ALA A 1 490 ? 31.685 -4.475 -25.592 1.00 53.94 490 ALA A O 1
ATOM 3921 N N . LYS A 1 491 ? 30.922 -3.390 -23.776 1.00 57.00 491 LYS A N 1
ATOM 3922 C CA . LYS A 1 491 ? 30.282 -4.541 -23.117 1.00 57.00 491 LYS A CA 1
ATOM 3923 C C . LYS A 1 491 ? 28.750 -4.555 -23.264 1.00 57.00 491 LYS A C 1
ATOM 3925 O O . LYS A 1 491 ? 28.093 -5.367 -22.619 1.00 57.00 491 LYS A O 1
ATOM 3930 N N . ASN A 1 492 ? 28.173 -3.658 -24.075 1.00 66.50 492 ASN A N 1
ATOM 3931 C CA . ASN A 1 492 ? 26.722 -3.438 -24.203 1.00 66.50 492 ASN A CA 1
ATOM 3932 C C . ASN A 1 492 ? 26.020 -3.214 -22.842 1.00 66.50 492 ASN A C 1
ATOM 3934 O O . ASN A 1 492 ? 24.891 -3.652 -22.620 1.00 66.50 492 ASN A O 1
ATOM 3938 N N . ILE A 1 493 ? 26.711 -2.547 -21.909 1.00 74.25 493 ILE A N 1
ATOM 3939 C CA . ILE A 1 493 ? 26.162 -2.177 -20.603 1.00 74.25 493 ILE A CA 1
ATOM 3940 C C . ILE A 1 493 ? 25.482 -0.814 -20.742 1.00 74.25 493 ILE A C 1
ATOM 3942 O O . ILE A 1 493 ? 26.128 0.177 -21.073 1.00 74.25 493 ILE A O 1
ATOM 3946 N N . LYS A 1 494 ? 24.180 -0.767 -20.465 1.00 77.38 494 LYS A N 1
ATOM 3947 C CA . LYS A 1 494 ? 23.325 0.421 -20.544 1.00 77.38 494 LYS A CA 1
ATOM 3948 C C . LYS A 1 494 ? 22.995 0.939 -19.145 1.00 77.38 494 LYS A C 1
ATOM 3950 O O . LYS A 1 494 ? 22.813 0.147 -18.221 1.00 77.38 494 LYS A O 1
ATOM 3955 N N . GLU A 1 495 ? 22.850 2.255 -19.002 1.00 86.06 495 GLU A N 1
ATOM 3956 C CA . GLU A 1 495 ? 22.259 2.893 -17.816 1.00 86.06 495 GLU A CA 1
ATOM 3957 C C . GLU A 1 495 ? 20.816 3.334 -18.111 1.00 86.06 495 GLU A C 1
ATOM 3959 O O . GLU A 1 495 ? 20.487 3.797 -19.208 1.00 86.06 495 GLU A O 1
ATOM 3964 N N . SER A 1 496 ? 19.937 3.202 -17.120 1.00 87.62 496 SER A N 1
ATOM 3965 C CA . SER A 1 496 ? 18.610 3.810 -17.115 1.00 87.62 496 SER A CA 1
ATOM 3966 C C . SER A 1 496 ? 18.291 4.406 -15.747 1.00 87.62 496 SER A C 1
ATOM 3968 O O . SER A 1 496 ? 18.855 4.018 -14.723 1.00 87.62 496 SER A O 1
ATOM 3970 N N . LYS A 1 497 ? 17.378 5.375 -15.738 1.00 90.31 497 LYS A N 1
ATOM 3971 C CA . LYS A 1 497 ? 16.942 6.110 -14.553 1.00 90.31 497 LYS A CA 1
ATOM 3972 C C . LYS A 1 497 ? 15.419 6.056 -14.474 1.00 90.31 497 LYS A C 1
ATOM 3974 O O . LYS A 1 497 ? 14.749 6.008 -15.495 1.00 90.31 497 LYS A O 1
ATOM 3979 N N . MET A 1 498 ? 14.874 6.148 -13.275 1.00 93.12 498 MET A N 1
ATOM 3980 C CA . MET A 1 498 ? 13.481 6.502 -13.033 1.00 93.12 498 MET A CA 1
ATOM 3981 C C . MET A 1 498 ? 13.437 7.495 -11.874 1.00 93.12 498 MET A C 1
ATOM 3983 O O . MET A 1 498 ? 14.253 7.408 -10.954 1.00 93.12 498 MET A O 1
ATOM 3987 N N . VAL A 1 499 ? 12.536 8.474 -11.929 1.00 94.69 499 VAL A N 1
ATOM 3988 C CA . VAL A 1 499 ? 12.389 9.480 -10.866 1.00 94.69 499 VAL A CA 1
ATOM 3989 C C . VAL A 1 499 ? 10.937 9.549 -10.433 1.00 94.69 499 VAL A C 1
ATOM 3991 O O . VAL A 1 499 ? 10.073 9.873 -11.238 1.00 94.69 499 VAL A O 1
ATOM 3994 N N . TYR A 1 500 ? 10.680 9.241 -9.169 1.00 96.00 500 TYR A N 1
ATOM 3995 C CA . TYR A 1 500 ? 9.370 9.319 -8.539 1.00 96.00 500 TYR A CA 1
ATOM 3996 C C . TYR A 1 500 ? 9.182 10.704 -7.930 1.00 96.00 500 TYR A C 1
ATOM 3998 O O . TYR A 1 500 ? 9.970 11.119 -7.078 1.00 96.00 500 TYR A O 1
ATOM 4006 N N . HIS A 1 501 ? 8.117 11.390 -8.327 1.00 95.06 501 HIS A N 1
ATOM 4007 C CA . HIS A 1 501 ? 7.723 12.700 -7.829 1.00 95.06 501 HIS A CA 1
ATOM 4008 C C . HIS A 1 501 ? 6.449 12.544 -6.992 1.00 95.06 501 HIS A C 1
ATOM 4010 O O . HIS A 1 501 ? 5.331 12.520 -7.511 1.00 95.06 501 HIS A O 1
ATOM 4016 N N . PHE A 1 502 ? 6.615 12.400 -5.680 1.00 92.69 502 PHE A N 1
ATOM 4017 C CA . PHE A 1 502 ? 5.504 12.277 -4.742 1.00 92.69 502 PHE A CA 1
ATOM 4018 C C . PHE A 1 502 ? 4.871 13.650 -4.472 1.00 92.69 502 PHE A C 1
ATOM 4020 O O . PHE A 1 502 ? 5.560 14.662 -4.369 1.00 92.69 502 PHE A O 1
ATOM 4027 N N . LYS A 1 503 ? 3.550 13.695 -4.271 1.00 88.69 503 LYS A N 1
ATOM 4028 C CA . LYS A 1 503 ? 2.875 14.874 -3.695 1.00 88.69 503 LYS A CA 1
ATOM 4029 C C . LYS A 1 503 ? 3.183 15.022 -2.196 1.00 88.69 503 LYS A C 1
ATOM 4031 O O . LYS A 1 503 ? 3.194 16.129 -1.665 1.00 88.69 503 LYS A O 1
ATOM 4036 N N . TYR A 1 504 ? 3.393 13.888 -1.538 1.00 87.44 504 TYR A N 1
ATOM 4037 C CA . TYR A 1 504 ? 3.912 13.720 -0.185 1.00 87.44 504 TYR A CA 1
ATOM 4038 C C . TYR A 1 504 ? 4.524 12.319 -0.137 1.00 87.44 504 TYR A C 1
ATOM 4040 O O . TYR A 1 504 ? 3.843 11.353 -0.482 1.00 87.44 504 TYR A O 1
ATOM 4048 N N . LEU A 1 505 ? 5.799 12.214 0.237 1.00 89.62 505 LEU A N 1
ATOM 4049 C CA . LEU A 1 505 ? 6.463 10.936 0.494 1.00 89.62 505 LEU A CA 1
ATOM 4050 C C . LEU A 1 505 ? 6.218 10.564 1.968 1.00 89.62 505 LEU A C 1
ATOM 4052 O O . LEU A 1 505 ? 6.679 11.307 2.840 1.00 89.62 505 LEU A O 1
ATOM 4056 N N . PRO A 1 506 ? 5.496 9.469 2.276 1.00 87.94 506 PRO A N 1
ATOM 4057 C CA . PRO A 1 506 ? 5.241 9.077 3.657 1.00 87.94 506 PRO A CA 1
ATOM 4058 C C . PRO A 1 506 ? 6.529 8.773 4.422 1.00 87.94 506 PRO A C 1
ATOM 4060 O O . PRO A 1 506 ? 7.471 8.191 3.875 1.00 87.94 506 PRO A O 1
ATOM 4063 N N . ALA A 1 507 ? 6.545 9.118 5.712 1.00 81.56 507 ALA A N 1
ATOM 4064 C CA . ALA A 1 507 ? 7.594 8.658 6.615 1.00 81.56 507 ALA A CA 1
ATOM 4065 C C . ALA A 1 507 ? 7.665 7.121 6.585 1.00 81.56 507 ALA A C 1
ATOM 4067 O O . ALA A 1 507 ? 6.642 6.439 6.550 1.00 81.56 507 ALA A O 1
ATOM 4068 N N . GLY A 1 508 ? 8.880 6.583 6.544 1.00 84.75 508 GLY A N 1
ATOM 4069 C CA . GLY A 1 508 ? 9.123 5.144 6.536 1.00 84.75 508 GLY A CA 1
ATOM 4070 C C . GLY A 1 508 ? 8.979 4.448 5.181 1.00 84.75 508 GLY A C 1
ATOM 4071 O O . GLY A 1 508 ? 9.603 3.406 5.026 1.00 84.75 508 GLY A O 1
ATOM 4072 N N . LEU A 1 509 ? 8.270 4.991 4.178 1.00 90.31 509 LEU A N 1
ATOM 4073 C CA . LEU A 1 509 ? 8.069 4.285 2.895 1.00 90.31 509 LEU A CA 1
ATOM 4074 C C . LEU A 1 509 ? 9.402 3.940 2.202 1.00 90.31 509 LEU A C 1
ATOM 4076 O O . LEU A 1 509 ? 9.586 2.820 1.731 1.00 90.31 509 LEU A O 1
ATOM 4080 N N . PHE A 1 510 ? 10.357 4.875 2.190 1.00 92.50 510 PHE A N 1
ATOM 4081 C CA . PHE A 1 510 ? 11.704 4.641 1.653 1.00 92.50 510 PHE A CA 1
ATOM 4082 C C . PHE A 1 510 ? 12.459 3.558 2.445 1.00 92.50 510 PHE A C 1
ATOM 4084 O O . PHE A 1 510 ? 13.018 2.630 1.868 1.00 92.50 510 PHE A O 1
ATOM 4091 N N . ASN A 1 511 ? 12.418 3.639 3.774 1.00 90.06 511 ASN A N 1
ATOM 4092 C CA . ASN A 1 511 ? 13.101 2.728 4.692 1.00 90.06 511 ASN A CA 1
ATOM 4093 C C . ASN A 1 511 ? 12.542 1.296 4.598 1.00 90.06 511 ASN A C 1
ATOM 4095 O O . ASN A 1 511 ? 13.306 0.334 4.573 1.00 90.06 511 ASN A O 1
ATOM 4099 N N . ARG A 1 512 ? 11.218 1.152 4.468 1.00 90.56 512 ARG A N 1
ATOM 4100 C CA . ARG A 1 512 ? 10.549 -0.135 4.234 1.00 90.56 512 ARG A CA 1
ATOM 4101 C C . ARG A 1 512 ? 10.862 -0.694 2.846 1.00 90.56 512 ARG A C 1
ATOM 4103 O O . ARG A 1 512 ? 11.031 -1.901 2.703 1.00 90.56 512 ARG A O 1
ATOM 4110 N N . ALA A 1 513 ? 11.032 0.162 1.834 1.00 91.62 513 ALA A N 1
ATOM 4111 C CA . ALA A 1 513 ? 11.533 -0.272 0.530 1.00 91.62 513 ALA A CA 1
ATOM 4112 C C . ALA A 1 513 ? 12.979 -0.797 0.626 1.00 91.62 513 ALA A C 1
ATOM 4114 O O . ALA A 1 513 ? 13.272 -1.833 0.034 1.00 91.62 513 ALA A O 1
ATOM 4115 N N . GLN A 1 514 ? 13.857 -0.170 1.426 1.00 91.62 514 GLN A N 1
ATOM 4116 C CA . GLN A 1 514 ? 15.192 -0.719 1.724 1.00 91.62 514 GLN A CA 1
ATOM 4117 C C . GLN A 1 514 ? 15.102 -2.103 2.400 1.00 91.62 514 GLN A C 1
ATOM 4119 O O . GLN A 1 514 ? 15.839 -3.004 2.006 1.00 91.62 514 GLN A O 1
ATOM 4124 N N . VAL A 1 515 ? 14.165 -2.318 3.338 1.00 90.19 515 VAL A N 1
ATOM 4125 C CA . VAL A 1 515 ? 13.917 -3.650 3.929 1.00 90.19 515 VAL A CA 1
ATOM 4126 C C . VAL A 1 515 ? 13.428 -4.659 2.886 1.00 90.19 515 VAL A C 1
ATOM 4128 O O . VAL A 1 515 ? 14.068 -5.692 2.707 1.00 90.19 515 VAL A O 1
ATOM 4131 N N . ARG A 1 516 ? 12.365 -4.382 2.121 1.00 87.56 516 ARG A N 1
ATOM 4132 C CA . ARG A 1 516 ? 11.846 -5.319 1.096 1.00 87.56 516 ARG A CA 1
ATOM 4133 C C . ARG A 1 516 ? 12.862 -5.634 -0.018 1.00 87.56 516 ARG A C 1
ATOM 4135 O O . ARG A 1 516 ? 12.776 -6.691 -0.650 1.00 87.56 516 ARG A O 1
ATOM 4142 N N . LEU A 1 517 ? 13.842 -4.754 -0.243 1.00 88.44 517 LEU A N 1
ATOM 4143 C CA . LEU A 1 517 ? 14.914 -4.909 -1.234 1.00 88.44 517 LEU A CA 1
ATOM 4144 C C . LEU A 1 517 ? 16.242 -5.443 -0.658 1.00 88.44 517 LEU A C 1
ATOM 4146 O O . LEU A 1 517 ? 17.166 -5.662 -1.441 1.00 88.44 517 LEU A O 1
ATOM 4150 N N . HIS A 1 518 ? 16.348 -5.715 0.653 1.00 85.50 518 HIS A N 1
ATOM 4151 C CA . HIS A 1 518 ? 17.605 -6.139 1.302 1.00 85.50 518 HIS A CA 1
ATOM 4152 C C . HIS A 1 518 ? 18.241 -7.382 0.656 1.00 85.50 518 HIS A C 1
ATOM 4154 O O . HIS A 1 518 ? 19.457 -7.452 0.534 1.00 85.50 518 HIS A O 1
ATOM 4160 N N . GLN A 1 519 ? 17.421 -8.311 0.152 1.00 80.94 519 GLN A N 1
ATOM 4161 C CA . GLN A 1 519 ? 17.819 -9.505 -0.612 1.00 80.94 519 GLN A CA 1
ATOM 4162 C C . GLN A 1 519 ? 18.659 -9.221 -1.877 1.00 80.94 519 GLN A C 1
ATOM 4164 O O . GLN A 1 519 ? 19.248 -10.137 -2.447 1.00 80.94 519 GLN A O 1
ATOM 4169 N N . TYR A 1 520 ? 18.686 -7.969 -2.344 1.00 84.00 520 TYR A N 1
ATOM 4170 C CA . TYR A 1 520 ? 19.517 -7.509 -3.456 1.00 84.00 520 TYR A CA 1
ATOM 4171 C C . TYR A 1 520 ? 20.639 -6.569 -3.002 1.00 84.00 520 TYR A C 1
ATOM 4173 O O . TYR A 1 520 ? 21.405 -6.112 -3.840 1.00 84.00 520 TYR A O 1
ATOM 4181 N N . SER A 1 521 ? 20.755 -6.256 -1.711 1.00 81.88 521 SER A N 1
ATOM 4182 C CA . SER A 1 521 ? 21.903 -5.543 -1.154 1.00 81.88 521 SER A CA 1
ATOM 4183 C C . SER A 1 521 ? 22.944 -6.545 -0.652 1.00 81.88 521 SER A C 1
ATOM 4185 O O . SER A 1 521 ? 22.602 -7.601 -0.128 1.00 81.88 521 SER A O 1
ATOM 4187 N N . ASP A 1 522 ? 24.225 -6.203 -0.770 1.00 73.81 522 ASP A N 1
ATOM 4188 C CA . ASP A 1 522 ? 25.312 -6.905 -0.076 1.00 73.81 522 ASP A CA 1
ATOM 4189 C C . ASP A 1 522 ? 25.630 -6.283 1.300 1.00 73.81 522 ASP A C 1
ATOM 4191 O O . ASP A 1 522 ? 26.547 -6.732 1.986 1.00 73.81 522 ASP A O 1
ATOM 4195 N N . GLY A 1 523 ? 24.866 -5.261 1.711 1.00 73.94 523 GLY A N 1
ATOM 4196 C CA . GLY A 1 523 ? 25.046 -4.523 2.961 1.00 73.94 523 GLY A CA 1
ATOM 4197 C C . GLY A 1 523 ? 26.141 -3.452 2.923 1.00 73.94 523 GLY A C 1
ATOM 4198 O O . GLY A 1 523 ? 26.207 -2.637 3.839 1.00 73.94 523 GLY A O 1
ATOM 4199 N N . SER A 1 524 ? 26.981 -3.409 1.880 1.00 75.88 524 SER A N 1
ATOM 4200 C CA . SER A 1 524 ? 28.204 -2.589 1.873 1.00 75.88 524 SER A CA 1
ATOM 4201 C C . SER A 1 524 ? 27.966 -1.088 1.668 1.00 75.88 524 SER A C 1
ATOM 4203 O O . SER A 1 524 ? 28.717 -0.264 2.189 1.00 75.88 524 SER A O 1
ATOM 4205 N N . VAL A 1 525 ? 26.924 -0.723 0.914 1.00 86.06 525 VAL A N 1
ATOM 4206 C CA . VAL A 1 525 ? 26.611 0.661 0.524 1.00 86.06 525 VAL A CA 1
ATOM 4207 C C . VAL A 1 525 ? 25.137 0.938 0.838 1.00 86.06 525 VAL A C 1
ATOM 4209 O O . VAL A 1 525 ? 24.247 0.862 -0.014 1.00 86.06 525 VAL A O 1
ATOM 4212 N N . LEU A 1 526 ? 24.891 1.228 2.118 1.00 89.00 526 LEU A N 1
ATOM 4213 C CA . LEU A 1 526 ? 23.589 1.548 2.703 1.00 89.00 526 LEU A CA 1
ATOM 4214 C C . LEU A 1 526 ? 23.692 2.815 3.555 1.00 89.00 526 LEU A C 1
ATOM 4216 O O . LEU A 1 526 ? 24.613 2.960 4.355 1.00 89.00 526 LEU A O 1
ATOM 4220 N N . TRP A 1 527 ? 22.721 3.716 3.417 1.00 92.62 527 TRP A N 1
ATOM 4221 C CA . TRP A 1 527 ? 22.535 4.850 4.321 1.00 92.62 527 TRP A CA 1
ATOM 4222 C C . TRP A 1 527 ? 21.060 5.263 4.368 1.00 92.62 527 TRP A C 1
ATOM 4224 O O . TRP A 1 527 ? 20.228 4.783 3.599 1.00 92.62 527 TRP A O 1
ATOM 4234 N N . LYS A 1 528 ? 20.702 6.179 5.265 1.00 89.81 528 LYS A N 1
ATOM 4235 C CA . LYS A 1 528 ? 19.303 6.550 5.559 1.00 89.81 528 LYS A CA 1
ATOM 4236 C C . LYS A 1 528 ? 18.525 7.149 4.379 1.00 89.81 528 LYS A C 1
ATOM 4238 O O . LYS A 1 528 ? 17.307 7.276 4.444 1.00 89.81 528 LYS A O 1
ATOM 4243 N N . LYS A 1 529 ? 19.233 7.557 3.321 1.00 92.00 529 LYS A N 1
ATOM 4244 C CA . LYS A 1 529 ? 18.680 8.130 2.084 1.00 92.00 529 LYS A CA 1
ATOM 4245 C C . LYS A 1 529 ? 19.142 7.395 0.824 1.00 92.00 529 LYS A C 1
ATOM 4247 O O . LYS A 1 529 ? 18.894 7.892 -0.273 1.00 92.00 529 LYS A O 1
ATOM 4252 N N . GLY A 1 530 ? 19.798 6.239 0.946 1.00 93.19 530 GLY A N 1
ATOM 4253 C CA . GLY A 1 530 ? 20.284 5.519 -0.224 1.00 93.19 530 GLY A CA 1
ATOM 4254 C C . GLY A 1 530 ? 20.583 4.041 -0.011 1.00 93.19 530 GLY A C 1
ATOM 4255 O O . GLY A 1 530 ? 20.914 3.589 1.083 1.00 93.19 530 GLY A O 1
ATOM 4256 N N . SER A 1 531 ? 20.441 3.272 -1.087 1.00 92.62 531 SER A N 1
ATOM 4257 C CA . SER A 1 531 ? 20.749 1.844 -1.115 1.00 92.62 531 SER A CA 1
ATOM 4258 C C . SER A 1 531 ? 21.338 1.465 -2.461 1.00 92.62 531 SER A C 1
ATOM 4260 O O . SER A 1 531 ? 20.698 1.654 -3.499 1.00 92.62 531 SER A O 1
ATOM 4262 N N . PHE A 1 532 ? 22.524 0.869 -2.435 1.00 92.69 532 PHE A N 1
ATOM 4263 C CA . PHE A 1 532 ? 23.039 0.098 -3.556 1.00 92.69 532 PHE A CA 1
ATOM 4264 C C . PHE A 1 532 ? 22.396 -1.293 -3.572 1.00 92.69 532 PHE A C 1
ATOM 4266 O O . PHE A 1 532 ? 22.187 -1.899 -2.517 1.00 92.69 532 PHE A O 1
ATOM 4273 N N . LEU A 1 533 ? 22.081 -1.786 -4.768 1.00 90.75 533 LEU A N 1
ATOM 4274 C CA . LEU A 1 533 ? 21.546 -3.122 -5.022 1.00 90.75 533 LEU A CA 1
ATOM 4275 C C . LEU A 1 533 ? 22.292 -3.775 -6.192 1.00 90.75 533 LEU A C 1
ATOM 4277 O O . LEU A 1 533 ? 22.750 -3.091 -7.107 1.00 90.75 533 LEU A O 1
ATOM 4281 N N . LYS A 1 534 ? 22.353 -5.105 -6.202 1.00 86.31 534 LYS A N 1
ATOM 4282 C CA . LYS A 1 534 ? 23.045 -5.934 -7.187 1.00 86.31 534 LYS A CA 1
ATOM 4283 C C . LYS A 1 534 ? 22.279 -7.241 -7.414 1.00 86.31 534 LYS A C 1
ATOM 4285 O O . LYS A 1 534 ? 22.013 -7.987 -6.477 1.00 86.31 534 LYS A O 1
ATOM 4290 N N . LYS A 1 535 ? 21.934 -7.545 -8.668 1.00 78.06 535 LYS A N 1
ATOM 4291 C CA . LYS A 1 535 ? 21.219 -8.772 -9.068 1.00 78.06 535 LYS A CA 1
ATOM 4292 C C . LYS A 1 535 ? 21.631 -9.162 -10.484 1.00 78.06 535 LYS A C 1
ATOM 4294 O O . LYS A 1 535 ? 21.590 -8.311 -11.356 1.00 78.06 535 LYS A O 1
ATOM 4299 N N . ASN A 1 536 ? 22.016 -10.416 -10.727 1.00 68.94 536 ASN A N 1
ATOM 4300 C CA . ASN A 1 536 ? 22.352 -10.941 -12.064 1.00 68.94 536 ASN A CA 1
ATOM 4301 C C . ASN A 1 536 ? 23.260 -9.993 -12.890 1.00 68.94 536 ASN A C 1
ATOM 4303 O O . ASN A 1 536 ? 22.900 -9.546 -13.971 1.00 68.94 536 ASN A O 1
ATOM 4307 N N . ASN A 1 537 ? 24.418 -9.598 -12.346 1.00 75.19 537 ASN A N 1
ATOM 4308 C CA . ASN A 1 537 ? 25.348 -8.608 -12.933 1.00 75.19 537 ASN A CA 1
ATOM 4309 C C . ASN A 1 537 ? 24.781 -7.193 -13.205 1.00 75.19 537 ASN A C 1
ATOM 4311 O O . ASN A 1 537 ? 25.542 -6.309 -13.595 1.00 75.19 537 ASN A O 1
ATOM 4315 N N . HIS A 1 538 ? 23.499 -6.946 -12.944 1.00 83.31 538 HIS A N 1
ATOM 4316 C CA . HIS A 1 538 ? 22.914 -5.616 -12.873 1.00 83.31 538 HIS A CA 1
ATOM 4317 C C . HIS A 1 538 ? 23.182 -4.996 -11.506 1.00 83.31 538 HIS A C 1
ATOM 4319 O O . HIS A 1 538 ? 23.259 -5.692 -10.489 1.00 83.31 538 HIS A O 1
ATOM 4325 N N . ILE A 1 539 ? 23.267 -3.672 -11.491 1.00 91.38 539 ILE A N 1
ATOM 4326 C CA . ILE A 1 539 ? 23.371 -2.853 -10.286 1.00 91.38 539 ILE A CA 1
ATOM 4327 C C . ILE A 1 539 ? 22.292 -1.772 -10.299 1.00 91.38 539 ILE A C 1
ATOM 4329 O O . ILE A 1 539 ? 21.856 -1.333 -11.365 1.00 91.38 539 ILE A O 1
ATOM 4333 N N . ALA A 1 540 ? 21.866 -1.323 -9.125 1.00 93.25 540 ALA A N 1
ATOM 4334 C CA . ALA A 1 540 ? 21.009 -0.158 -8.964 1.00 93.25 540 ALA A CA 1
ATOM 4335 C C . ALA A 1 540 ? 21.448 0.689 -7.772 1.00 93.25 540 ALA A C 1
ATOM 4337 O O . ALA A 1 540 ? 22.042 0.189 -6.820 1.00 93.25 540 ALA A O 1
ATOM 4338 N N . LEU A 1 541 ? 21.128 1.977 -7.837 1.00 93.69 541 LEU A N 1
ATOM 4339 C CA . LEU A 1 541 ? 21.300 2.923 -6.746 1.00 93.69 541 LEU A CA 1
ATOM 4340 C C . LEU A 1 541 ? 19.978 3.663 -6.549 1.00 93.69 541 LEU A C 1
ATOM 4342 O O . LEU A 1 541 ? 19.540 4.430 -7.412 1.00 93.69 541 LEU A O 1
ATOM 4346 N N . ILE A 1 542 ? 19.329 3.386 -5.424 1.00 95.00 542 ILE A N 1
ATOM 4347 C CA . ILE A 1 542 ? 18.104 4.051 -4.979 1.00 95.00 542 ILE A CA 1
ATOM 4348 C C . ILE A 1 542 ? 18.522 5.214 -4.085 1.00 95.00 542 ILE A C 1
ATOM 4350 O O . ILE A 1 542 ? 19.336 5.017 -3.189 1.00 95.00 542 ILE A O 1
ATOM 4354 N N . LEU A 1 543 ? 17.974 6.405 -4.323 1.00 94.38 543 LEU A N 1
ATOM 4355 C CA . LEU A 1 543 ? 18.340 7.654 -3.657 1.00 94.38 543 LEU A CA 1
ATOM 4356 C C . LEU A 1 543 ? 17.092 8.472 -3.319 1.00 94.38 543 LEU A C 1
ATOM 4358 O O . LEU A 1 543 ? 16.322 8.816 -4.215 1.00 94.38 543 LEU A O 1
ATOM 4362 N N . GLN A 1 544 ? 16.926 8.872 -2.061 1.00 94.06 544 GLN A N 1
ATOM 4363 C CA . GLN A 1 544 ? 15.985 9.928 -1.696 1.00 94.06 544 GLN A CA 1
ATOM 4364 C C . GLN A 1 544 ? 16.653 11.293 -1.927 1.00 94.06 544 GLN A C 1
ATOM 4366 O O . GLN A 1 544 ? 17.337 11.830 -1.054 1.00 94.06 544 GLN A O 1
ATOM 4371 N N . THR A 1 545 ? 16.452 11.859 -3.117 1.00 85.25 545 THR A N 1
ATOM 4372 C CA . THR A 1 545 ? 17.040 13.138 -3.552 1.00 85.25 545 THR A CA 1
ATOM 4373 C C . THR A 1 545 ? 16.373 14.363 -2.921 1.00 85.25 545 THR A C 1
ATOM 4375 O O . THR A 1 545 ? 16.977 15.434 -2.890 1.00 85.25 545 THR A O 1
ATOM 4378 N N . GLY A 1 546 ? 15.157 14.231 -2.380 1.00 83.25 546 GLY A N 1
ATOM 4379 C CA . GLY A 1 546 ? 14.451 15.334 -1.724 1.00 83.25 546 GLY A CA 1
ATOM 4380 C C . GLY A 1 546 ? 13.369 14.893 -0.737 1.00 83.25 546 GLY A C 1
ATOM 4381 O O . GLY A 1 546 ? 13.163 13.711 -0.473 1.00 83.25 546 GLY A O 1
ATOM 4382 N N . THR A 1 547 ? 12.623 15.854 -0.190 1.00 82.31 547 THR A N 1
ATOM 4383 C CA . THR A 1 547 ? 11.513 15.586 0.748 1.00 82.31 547 THR A CA 1
ATOM 4384 C C . THR A 1 547 ? 10.318 14.879 0.105 1.00 82.31 547 THR A C 1
ATOM 4386 O O . THR A 1 547 ? 9.445 14.390 0.818 1.00 82.31 547 THR A O 1
ATOM 4389 N N . SER A 1 548 ? 10.235 14.837 -1.226 1.00 88.75 548 SER A N 1
ATOM 4390 C CA . SER A 1 548 ? 9.196 14.112 -1.973 1.00 88.75 548 SER A CA 1
ATOM 4391 C C . SER A 1 548 ? 9.686 13.621 -3.345 1.00 88.75 548 SER A C 1
ATOM 4393 O O . SER A 1 548 ? 8.889 13.437 -4.260 1.00 88.75 548 SER A O 1
ATOM 4395 N N . GLU A 1 549 ? 10.996 13.396 -3.495 1.00 94.50 549 GLU A N 1
ATOM 4396 C CA . GLU A 1 549 ? 11.579 12.802 -4.704 1.00 94.50 549 GLU A CA 1
ATOM 4397 C C . GLU A 1 549 ? 12.428 11.576 -4.351 1.00 94.50 549 GLU A C 1
ATOM 4399 O O . GLU A 1 549 ? 13.247 11.627 -3.428 1.00 94.50 549 GLU A O 1
ATOM 4404 N N . VAL A 1 550 ? 12.238 10.493 -5.110 1.00 96.19 550 VAL A N 1
ATOM 4405 C CA . VAL A 1 550 ? 13.098 9.304 -5.086 1.00 96.19 550 VAL A CA 1
ATOM 4406 C C . VAL A 1 550 ? 13.627 9.052 -6.496 1.00 96.19 550 VAL A C 1
ATOM 4408 O O . VAL A 1 550 ? 12.864 8.843 -7.435 1.00 96.19 550 VAL A O 1
ATOM 4411 N N . THR A 1 551 ? 14.946 9.052 -6.655 1.00 95.25 551 THR A N 1
ATOM 4412 C CA . THR A 1 551 ? 15.637 8.628 -7.875 1.00 95.25 551 THR A CA 1
ATOM 4413 C C . THR A 1 551 ? 16.021 7.155 -7.751 1.00 95.25 551 THR A C 1
ATOM 4415 O O . THR A 1 551 ? 16.588 6.741 -6.745 1.00 95.25 551 THR A O 1
ATOM 4418 N N . VAL A 1 552 ? 15.801 6.376 -8.807 1.00 94.75 552 VAL A N 1
ATOM 4419 C CA . VAL A 1 552 ? 16.408 5.053 -8.987 1.00 94.75 552 VAL A CA 1
ATOM 4420 C C . VAL A 1 552 ? 17.270 5.100 -10.242 1.00 94.75 552 VAL A C 1
ATOM 4422 O O . VAL A 1 552 ? 16.771 5.407 -11.323 1.00 94.75 552 VAL A O 1
ATOM 4425 N N . LYS A 1 553 ? 18.562 4.803 -10.114 1.00 93.00 553 LYS A N 1
ATOM 4426 C CA . LYS A 1 553 ? 19.436 4.470 -11.247 1.00 93.00 553 LYS A CA 1
ATOM 4427 C C . LYS A 1 553 ? 19.588 2.959 -11.330 1.00 93.00 553 LYS A C 1
ATOM 4429 O O . LYS A 1 553 ? 19.646 2.307 -10.293 1.00 93.00 553 LYS A O 1
ATOM 4434 N N . ALA A 1 554 ? 19.705 2.416 -12.534 1.00 91.31 554 ALA A N 1
ATOM 4435 C CA . ALA A 1 554 ? 20.057 1.022 -12.766 1.00 91.31 554 ALA A CA 1
ATOM 4436 C C . ALA A 1 554 ? 20.997 0.895 -13.968 1.00 91.31 554 ALA A C 1
ATOM 4438 O O . ALA A 1 554 ? 20.856 1.617 -14.954 1.00 91.31 554 ALA A O 1
ATOM 4439 N N . GLN A 1 555 ? 21.931 -0.049 -13.903 1.00 89.50 555 GLN A N 1
ATOM 4440 C CA . GLN A 1 555 ? 22.913 -0.317 -14.949 1.00 89.50 555 GLN A CA 1
ATOM 4441 C C . GLN A 1 555 ? 23.094 -1.824 -15.144 1.00 89.50 555 GLN A C 1
ATOM 4443 O O . GLN A 1 555 ? 23.059 -2.597 -14.188 1.00 89.50 555 GLN A O 1
ATOM 4448 N N . GLY A 1 556 ? 23.275 -2.240 -16.396 1.00 80.81 556 GLY A N 1
ATOM 4449 C CA . GLY A 1 556 ? 23.491 -3.631 -16.801 1.00 80.81 556 GLY A CA 1
ATOM 4450 C C . GLY A 1 556 ? 23.104 -3.830 -18.266 1.00 80.81 556 GLY A C 1
ATOM 4451 O O . GLY A 1 556 ? 23.050 -2.865 -19.021 1.00 80.81 556 GLY A O 1
ATOM 4452 N N . PHE A 1 557 ? 22.814 -5.057 -18.690 1.00 68.31 557 PHE A N 1
ATOM 4453 C CA . PHE A 1 557 ? 22.379 -5.328 -20.068 1.00 68.31 557 PHE A CA 1
ATOM 4454 C C . PHE A 1 557 ? 20.952 -4.803 -20.344 1.00 68.31 557 PHE A C 1
ATOM 4456 O O . PHE A 1 557 ? 20.677 -4.183 -21.373 1.00 68.31 557 PHE A O 1
ATOM 4463 N N . ARG A 1 558 ? 20.041 -5.004 -19.383 1.00 70.44 558 ARG A N 1
ATOM 4464 C CA . ARG A 1 558 ? 18.633 -4.577 -19.376 1.00 70.44 558 ARG A CA 1
ATOM 4465 C C . ARG A 1 558 ? 18.294 -3.897 -18.034 1.00 70.44 558 ARG A C 1
ATOM 4467 O O . ARG A 1 558 ? 17.552 -4.457 -17.227 1.00 70.44 558 ARG A O 1
ATOM 4474 N N . PRO A 1 559 ? 18.785 -2.664 -17.777 1.00 78.88 559 PRO A N 1
ATOM 4475 C CA . PRO A 1 559 ? 18.590 -1.961 -16.499 1.00 78.88 559 PRO A CA 1
ATOM 4476 C C . PRO A 1 559 ? 17.118 -1.788 -16.085 1.00 78.88 559 PRO A C 1
ATOM 4478 O O . PRO A 1 559 ? 16.818 -1.777 -14.891 1.00 78.88 559 PRO A O 1
ATOM 4481 N N . GLY A 1 560 ? 16.190 -1.740 -17.051 1.00 75.19 560 GLY A N 1
ATOM 4482 C CA . GLY A 1 560 ? 14.744 -1.726 -16.799 1.00 75.19 560 GLY A CA 1
ATOM 4483 C C . GLY A 1 560 ? 14.251 -2.880 -15.915 1.00 75.19 560 GLY A C 1
ATOM 4484 O O . GLY A 1 560 ? 13.359 -2.672 -15.100 1.00 75.19 560 GLY A O 1
ATOM 4485 N N . ASN A 1 561 ? 14.881 -4.060 -15.976 1.00 72.44 561 ASN A N 1
ATOM 4486 C CA . ASN A 1 561 ? 14.514 -5.213 -15.146 1.00 72.44 561 ASN A CA 1
ATOM 4487 C C . ASN A 1 561 ? 14.582 -4.884 -13.646 1.00 72.44 561 ASN A C 1
ATOM 4489 O O . ASN A 1 561 ? 13.673 -5.224 -12.890 1.00 72.44 561 ASN A O 1
ATOM 4493 N N . LEU A 1 562 ? 15.647 -4.200 -13.216 1.00 79.50 562 LEU A N 1
ATOM 4494 C CA . LEU A 1 562 ? 15.852 -3.844 -11.812 1.00 79.50 562 LEU A CA 1
ATOM 4495 C C . LEU A 1 562 ? 15.036 -2.598 -11.424 1.00 79.50 562 LEU A C 1
ATOM 4497 O O . LEU A 1 562 ? 14.516 -2.542 -10.313 1.00 79.50 562 LEU A O 1
ATOM 4501 N N . LEU A 1 563 ? 14.813 -1.664 -12.361 1.00 86.00 563 LEU A N 1
ATOM 4502 C CA . LEU A 1 563 ? 13.857 -0.560 -12.185 1.00 86.00 563 LEU A CA 1
ATOM 4503 C C . LEU A 1 563 ? 12.431 -1.068 -11.900 1.00 86.00 563 LEU A C 1
ATOM 4505 O O . LEU A 1 563 ? 11.781 -0.566 -10.983 1.00 86.00 563 LEU A O 1
ATOM 4509 N N . PHE A 1 564 ? 11.958 -2.082 -12.633 1.00 81.19 564 PHE A N 1
ATOM 4510 C CA . PHE A 1 564 ? 10.624 -2.661 -12.439 1.00 81.19 564 PHE A CA 1
ATOM 4511 C C . PHE A 1 564 ? 10.489 -3.425 -11.115 1.00 81.19 564 PHE A C 1
ATOM 4513 O O . PHE A 1 564 ? 9.431 -3.356 -10.498 1.00 81.19 564 PHE A O 1
ATOM 4520 N N . VAL A 1 565 ? 11.544 -4.100 -10.642 1.00 79.56 565 VAL A N 1
ATOM 4521 C CA . VAL A 1 565 ? 11.552 -4.749 -9.313 1.00 79.56 565 VAL A CA 1
ATOM 4522 C C . VAL A 1 565 ? 11.439 -3.714 -8.189 1.00 79.56 565 VAL A C 1
ATOM 4524 O O . VAL A 1 565 ? 10.688 -3.916 -7.238 1.00 79.56 565 VAL A O 1
ATOM 4527 N N . VAL A 1 566 ? 12.141 -2.582 -8.301 1.00 87.69 566 VAL A N 1
ATOM 4528 C CA . VAL A 1 566 ? 12.037 -1.491 -7.316 1.00 87.69 566 VAL A CA 1
ATOM 4529 C C . VAL A 1 566 ? 10.653 -0.829 -7.366 1.00 87.69 566 VAL A C 1
ATOM 4531 O O . VAL A 1 566 ? 10.096 -0.510 -6.319 1.00 87.69 566 VAL A O 1
ATOM 4534 N N . HIS A 1 567 ? 10.067 -0.675 -8.557 1.00 89.62 567 HIS A N 1
ATOM 4535 C CA . HIS A 1 567 ? 8.698 -0.176 -8.724 1.00 89.62 567 HIS A CA 1
ATOM 4536 C C . HIS A 1 567 ? 7.647 -1.096 -8.094 1.00 89.62 567 HIS A C 1
ATOM 4538 O O . HIS A 1 567 ? 6.805 -0.629 -7.335 1.00 89.62 567 HIS A O 1
ATOM 4544 N N . GLU A 1 568 ? 7.737 -2.405 -8.344 1.00 82.00 568 GLU A N 1
ATOM 4545 C CA . GLU A 1 568 ? 6.844 -3.414 -7.764 1.00 82.00 568 GLU A CA 1
ATOM 4546 C C . GLU A 1 568 ? 6.882 -3.390 -6.227 1.00 82.00 568 GLU A C 1
ATOM 4548 O O . GLU A 1 568 ? 5.835 -3.503 -5.596 1.00 82.00 568 GLU A O 1
ATOM 4553 N N . VAL A 1 569 ? 8.048 -3.147 -5.612 1.00 85.19 569 VAL A N 1
ATOM 4554 C CA . VAL A 1 569 ? 8.161 -2.960 -4.154 1.00 85.19 569 VAL A CA 1
ATOM 4555 C C . VAL A 1 569 ? 7.491 -1.669 -3.671 1.00 85.19 569 VAL A C 1
ATOM 4557 O O . VAL A 1 569 ? 6.781 -1.717 -2.666 1.00 85.19 569 VAL A O 1
ATOM 4560 N N . PHE A 1 570 ? 7.676 -0.533 -4.355 1.00 89.19 570 PHE A N 1
ATOM 4561 C CA . PHE A 1 570 ? 7.008 0.717 -3.969 1.00 89.19 570 PHE A CA 1
ATOM 4562 C C . PHE A 1 570 ? 5.483 0.617 -4.099 1.00 89.19 570 PHE A C 1
ATOM 4564 O O . PHE A 1 570 ? 4.786 0.961 -3.147 1.00 89.19 570 PHE A O 1
ATOM 4571 N N . GLU A 1 571 ? 4.965 0.089 -5.211 1.00 85.94 571 GLU A N 1
ATOM 4572 C CA . GLU A 1 571 ? 3.524 -0.132 -5.403 1.00 85.94 571 GLU A CA 1
ATOM 4573 C C . GLU A 1 571 ? 2.942 -1.095 -4.366 1.00 85.94 571 GLU A C 1
ATOM 4575 O O . GLU A 1 571 ? 1.906 -0.808 -3.765 1.00 85.94 571 GLU A O 1
ATOM 4580 N N . THR A 1 572 ? 3.635 -2.206 -4.095 1.00 82.44 572 THR A N 1
ATOM 4581 C CA . THR A 1 572 ? 3.213 -3.178 -3.078 1.00 82.44 572 THR A CA 1
ATO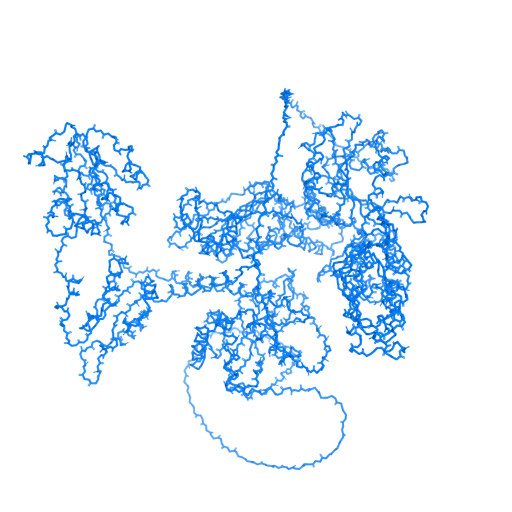M 4582 C C . THR A 1 572 ? 3.112 -2.505 -1.709 1.00 82.44 572 THR A C 1
ATOM 4584 O O . THR A 1 572 ? 2.033 -2.505 -1.120 1.00 82.44 572 THR A O 1
ATOM 4587 N N . LEU A 1 573 ? 4.174 -1.836 -1.242 1.00 85.50 573 LEU A N 1
ATOM 4588 C CA . LEU A 1 573 ? 4.187 -1.143 0.053 1.00 85.50 573 LEU A CA 1
ATOM 4589 C C . LEU A 1 573 ? 3.136 -0.029 0.150 1.00 85.50 573 LEU A C 1
ATOM 4591 O O . LEU A 1 573 ? 2.518 0.123 1.204 1.00 85.50 573 LEU A O 1
ATOM 4595 N N . ILE A 1 574 ? 2.910 0.732 -0.929 1.00 87.81 574 ILE A N 1
ATOM 4596 C CA . ILE A 1 574 ? 1.835 1.731 -0.996 1.00 87.81 574 ILE A CA 1
ATOM 4597 C C . ILE A 1 574 ? 0.481 1.036 -0.809 1.00 87.81 574 ILE A C 1
ATOM 4599 O O . ILE A 1 574 ? -0.257 1.397 0.106 1.00 87.81 574 ILE A O 1
ATOM 4603 N N . SER A 1 575 ? 0.184 -0.000 -1.597 1.00 81.88 575 SER A N 1
ATOM 4604 C CA . SER A 1 575 ? -1.100 -0.711 -1.544 1.00 81.88 575 SER A CA 1
ATOM 4605 C C . SER A 1 575 ? -1.363 -1.453 -0.223 1.00 81.88 575 SER A C 1
ATOM 4607 O O . SER A 1 575 ? -2.508 -1.503 0.221 1.00 81.88 575 SER A O 1
ATOM 4609 N N . GLU A 1 576 ? -0.321 -1.980 0.430 1.00 80.25 576 GLU A N 1
ATOM 4610 C CA . GLU A 1 576 ? -0.410 -2.692 1.711 1.00 80.25 576 GLU A CA 1
ATOM 4611 C C . GLU A 1 576 ? -0.671 -1.767 2.909 1.00 80.25 576 GLU A C 1
ATOM 4613 O O . GLU A 1 576 ? -1.214 -2.212 3.918 1.00 80.25 576 GLU A O 1
ATOM 4618 N N . SER A 1 577 ? -0.196 -0.515 2.877 1.00 78.31 577 SER A N 1
ATOM 4619 C CA . SER A 1 577 ? -0.029 0.286 4.106 1.00 78.31 577 SER A CA 1
ATOM 4620 C C . SER A 1 577 ? -0.396 1.768 4.012 1.00 78.31 577 SER A C 1
ATOM 4622 O O . SER A 1 577 ? -0.426 2.435 5.052 1.00 78.31 577 SER A O 1
ATOM 4624 N N . TYR A 1 578 ? -0.665 2.304 2.816 1.00 84.88 578 TYR A N 1
ATOM 4625 C CA . TYR A 1 578 ? -0.918 3.733 2.630 1.00 84.88 578 TYR A CA 1
ATOM 4626 C C . TYR A 1 578 ? -2.085 4.011 1.668 1.00 84.88 578 TYR A C 1
ATOM 4628 O O . TYR A 1 578 ? -2.031 3.763 0.466 1.00 84.88 578 TYR A O 1
ATOM 4636 N N . SER A 1 579 ? -3.146 4.631 2.173 1.00 81.94 579 SER A N 1
ATOM 4637 C CA . SER A 1 579 ? -4.296 5.059 1.378 1.00 81.94 579 SER A CA 1
ATOM 4638 C C . SER A 1 579 ? -4.084 6.439 0.755 1.00 81.94 579 SER A C 1
ATOM 4640 O O . SER A 1 579 ? -3.816 7.408 1.460 1.00 81.94 579 SER A O 1
ATOM 4642 N N . GLY A 1 580 ? -4.295 6.577 -0.555 1.00 79.69 580 GLY A N 1
ATOM 4643 C CA . GLY A 1 580 ? -4.358 7.895 -1.198 1.00 79.69 580 GLY A CA 1
ATOM 4644 C C . GLY A 1 580 ? -3.020 8.630 -1.346 1.00 79.69 580 GLY A C 1
ATOM 4645 O O . GLY A 1 580 ? -3.030 9.820 -1.672 1.00 79.69 580 GLY A O 1
ATOM 4646 N N . VAL A 1 581 ? -1.885 7.941 -1.167 1.00 86.81 581 VAL A N 1
ATOM 4647 C CA . VAL A 1 581 ? -0.576 8.420 -1.639 1.00 86.81 581 VAL A CA 1
ATOM 4648 C C . VAL A 1 581 ? -0.676 8.682 -3.140 1.00 86.81 581 VAL A C 1
ATOM 4650 O O . VAL A 1 581 ? -1.231 7.879 -3.886 1.00 86.81 581 VAL A O 1
ATOM 4653 N N . LYS A 1 582 ? -0.176 9.837 -3.585 1.00 87.75 582 LYS A N 1
ATOM 4654 C CA . LYS A 1 582 ? -0.174 10.224 -5.000 1.00 87.75 582 LYS A CA 1
ATOM 4655 C C . LYS A 1 582 ? 1.225 10.624 -5.417 1.00 87.75 582 LYS A C 1
ATOM 4657 O O . LYS A 1 582 ? 1.835 11.485 -4.780 1.00 87.75 582 LYS A O 1
ATOM 4662 N N . TYR A 1 583 ? 1.687 10.023 -6.500 1.00 92.75 583 TYR A N 1
ATOM 4663 C CA . TYR A 1 583 ? 2.938 10.342 -7.163 1.00 92.75 583 TYR A CA 1
ATOM 4664 C C . TYR A 1 583 ? 2.747 10.266 -8.681 1.00 92.75 583 TYR A C 1
ATOM 4666 O O . TYR A 1 583 ? 1.737 9.759 -9.163 1.00 92.75 583 TYR A O 1
ATOM 4674 N N . ASP A 1 584 ? 3.712 10.807 -9.409 1.00 94.38 584 ASP A N 1
ATOM 4675 C CA . ASP A 1 584 ? 3.936 10.579 -10.838 1.00 94.38 584 ASP A CA 1
ATOM 4676 C C . ASP A 1 584 ? 5.389 10.105 -10.984 1.00 94.38 584 ASP A C 1
ATOM 4678 O O . ASP A 1 584 ? 6.214 10.385 -10.106 1.00 94.38 584 ASP A O 1
ATOM 4682 N N . PHE A 1 585 ? 5.736 9.387 -12.047 1.00 94.31 585 PHE A N 1
ATOM 4683 C CA . PHE A 1 585 ? 7.111 8.937 -12.266 1.00 94.31 585 PHE A CA 1
ATOM 4684 C C . PHE A 1 585 ? 7.603 9.306 -13.660 1.00 94.31 585 PHE A C 1
ATOM 4686 O O . PHE A 1 585 ? 6.866 9.250 -14.637 1.00 94.31 585 PHE A O 1
ATOM 4693 N N . SER A 1 586 ? 8.873 9.684 -13.758 1.00 94.06 586 SER A N 1
ATOM 4694 C CA . SER A 1 586 ? 9.504 10.073 -15.015 1.00 94.06 586 SER A CA 1
ATOM 4695 C C . SER A 1 586 ? 10.490 9.012 -15.491 1.00 94.06 586 SER A C 1
ATOM 4697 O O . SER A 1 586 ? 11.388 8.620 -14.737 1.00 94.06 586 SER A O 1
ATOM 4699 N N . ILE A 1 587 ? 10.376 8.619 -16.761 1.00 92.00 587 ILE A N 1
ATOM 4700 C CA . ILE A 1 587 ? 11.343 7.779 -17.485 1.00 92.00 587 ILE A CA 1
ATOM 4701 C C . ILE A 1 587 ? 12.187 8.622 -18.459 1.00 92.00 587 ILE A C 1
ATOM 4703 O O . ILE A 1 587 ? 11.734 9.672 -18.915 1.00 92.00 587 ILE A O 1
ATOM 4707 N N . PRO A 1 588 ? 13.429 8.232 -18.781 1.00 91.00 588 PRO A N 1
ATOM 4708 C CA . PRO A 1 588 ? 14.252 8.929 -19.760 1.00 91.00 588 PRO A CA 1
ATOM 4709 C C . PRO A 1 588 ? 13.743 8.735 -21.195 1.00 91.00 588 PRO A C 1
ATOM 4711 O O . PRO A 1 588 ? 13.247 7.678 -21.572 1.00 91.00 588 PRO A O 1
ATOM 4714 N N . CYS A 1 589 ? 13.957 9.751 -22.028 1.00 88.12 589 CYS A N 1
ATOM 4715 C CA . CYS A 1 589 ? 13.848 9.669 -23.481 1.00 88.12 589 CYS A CA 1
ATOM 4716 C C . CYS A 1 589 ? 14.751 8.547 -24.025 1.00 88.12 589 CYS A C 1
ATOM 4718 O O . CYS A 1 589 ? 15.976 8.627 -23.895 1.00 88.12 589 CYS A O 1
ATOM 4720 N N . LEU A 1 590 ? 14.156 7.564 -24.706 1.00 81.00 590 LEU A N 1
ATOM 4721 C CA . LEU A 1 590 ? 14.852 6.383 -25.234 1.00 81.00 590 LEU A CA 1
ATOM 4722 C C . LEU A 1 590 ? 16.023 6.758 -26.157 1.00 81.00 590 LEU A C 1
ATOM 4724 O O . LEU A 1 590 ? 17.134 6.271 -25.966 1.00 81.00 590 LEU A O 1
ATOM 4728 N N . ASP A 1 591 ? 15.835 7.718 -27.065 1.00 79.81 591 ASP A N 1
ATOM 4729 C CA . ASP A 1 591 ? 16.911 8.183 -27.954 1.00 79.81 591 ASP A CA 1
ATOM 4730 C C . ASP A 1 591 ? 18.060 8.893 -27.228 1.00 79.81 591 ASP A C 1
ATOM 4732 O O . ASP A 1 591 ? 19.221 8.751 -27.613 1.00 79.81 591 ASP A O 1
ATOM 4736 N N . CYS A 1 592 ? 17.784 9.600 -26.126 1.00 80.88 592 CYS A N 1
ATOM 4737 C CA . CYS A 1 592 ? 18.849 10.154 -25.292 1.00 80.88 592 CYS A CA 1
ATOM 4738 C C . CYS A 1 592 ? 19.674 9.044 -24.623 1.00 80.88 592 CYS A C 1
ATOM 4740 O O . CYS A 1 592 ? 20.881 9.212 -24.465 1.00 80.88 592 CYS A O 1
ATOM 4742 N N . GLN A 1 593 ? 19.054 7.917 -24.251 1.00 77.25 593 GLN A N 1
ATOM 4743 C CA . GLN A 1 593 ? 19.784 6.753 -23.741 1.00 77.25 593 GLN A CA 1
ATOM 4744 C C . GLN A 1 593 ? 20.565 6.041 -24.851 1.00 77.25 593 GLN A C 1
ATOM 4746 O O . GLN A 1 593 ? 21.728 5.709 -24.651 1.00 77.25 593 GLN A O 1
ATOM 4751 N N . ASN A 1 594 ? 19.962 5.846 -26.029 1.00 71.88 594 ASN A N 1
ATOM 4752 C CA . ASN A 1 594 ? 20.613 5.206 -27.177 1.00 71.88 594 ASN A CA 1
ATOM 4753 C C . ASN A 1 594 ? 21.855 5.987 -27.646 1.00 71.88 594 ASN A C 1
ATOM 4755 O O . ASN A 1 594 ? 22.842 5.381 -28.055 1.00 71.88 594 ASN A O 1
ATOM 4759 N N . MET A 1 595 ? 21.840 7.319 -27.527 1.00 71.56 595 MET A N 1
ATOM 4760 C CA . MET A 1 595 ? 22.999 8.187 -27.778 1.00 71.56 595 MET A CA 1
ATOM 4761 C C . MET A 1 595 ? 23.916 8.395 -26.554 1.00 71.56 595 MET A C 1
ATOM 4763 O O . MET A 1 595 ? 24.828 9.214 -26.614 1.00 71.56 595 MET A O 1
ATOM 4767 N N . ASN A 1 596 ? 23.702 7.669 -25.448 1.00 69.44 596 ASN A N 1
ATOM 4768 C CA . ASN A 1 596 ? 24.477 7.753 -24.198 1.00 69.44 596 ASN A CA 1
ATOM 4769 C C . ASN A 1 596 ? 24.631 9.186 -23.638 1.00 69.44 596 ASN A C 1
ATOM 4771 O O . ASN A 1 596 ? 25.668 9.556 -23.083 1.00 69.44 596 ASN A O 1
ATOM 4775 N N . VAL A 1 597 ? 23.591 10.016 -23.772 1.00 74.69 597 VAL A N 1
ATOM 4776 C CA . VAL A 1 597 ? 23.591 11.397 -23.275 1.00 74.69 597 VAL A CA 1
ATOM 4777 C C . VAL A 1 597 ? 23.598 11.395 -21.744 1.00 74.69 597 VAL A C 1
ATOM 4779 O O . VAL A 1 597 ? 22.663 10.898 -21.121 1.00 74.69 597 VAL A O 1
ATOM 4782 N N . LYS A 1 598 ? 24.621 12.016 -21.136 1.00 70.56 598 LYS A N 1
ATOM 4783 C CA . LYS A 1 598 ? 24.847 12.051 -19.673 1.00 70.56 598 LYS A CA 1
ATOM 4784 C C . LYS A 1 598 ? 23.640 12.532 -18.852 1.00 70.56 598 LYS A C 1
ATOM 4786 O O . LYS A 1 598 ? 23.464 12.103 -17.716 1.00 70.56 598 LYS A O 1
ATOM 4791 N N . GLU A 1 599 ? 22.813 13.409 -19.417 1.00 80.94 599 GLU A N 1
ATOM 4792 C CA . GLU A 1 599 ? 21.520 13.783 -18.841 1.00 80.94 599 GLU A CA 1
ATOM 4793 C C . GLU A 1 599 ? 20.392 13.705 -19.884 1.00 80.94 599 GLU A C 1
ATOM 4795 O O . GLU A 1 599 ? 20.130 14.700 -20.576 1.00 80.94 599 GLU A O 1
ATOM 4800 N N . PRO A 1 600 ? 19.674 12.573 -19.990 1.00 86.38 600 PRO A N 1
ATOM 4801 C CA . PRO A 1 600 ? 18.524 12.475 -20.880 1.00 86.38 600 PRO A CA 1
ATOM 4802 C C . PRO A 1 600 ? 17.425 13.487 -20.513 1.00 86.38 600 PRO A C 1
ATOM 4804 O O . PRO A 1 600 ? 17.346 13.989 -19.387 1.00 86.38 600 PRO A O 1
ATOM 4807 N N . SER A 1 601 ? 16.549 13.792 -21.473 1.00 90.50 601 SER A N 1
ATOM 4808 C CA . SER A 1 601 ? 15.254 14.405 -21.149 1.00 90.50 601 SER A CA 1
ATOM 4809 C C . SER A 1 601 ? 14.404 13.387 -20.390 1.00 90.50 601 SER A C 1
ATOM 4811 O O . SER A 1 601 ? 14.426 12.207 -20.735 1.00 90.50 601 SER A O 1
ATOM 4813 N N . MET A 1 602 ? 13.679 13.834 -19.367 1.00 92.81 602 MET A N 1
ATOM 4814 C CA . MET A 1 602 ? 12.803 12.990 -18.557 1.00 92.81 602 MET A CA 1
ATOM 4815 C C . MET A 1 602 ? 11.345 13.249 -18.949 1.00 92.81 602 MET A C 1
ATOM 4817 O O . MET A 1 602 ? 10.930 14.398 -19.085 1.00 92.81 602 MET A O 1
ATOM 4821 N N . ILE A 1 603 ? 10.576 12.181 -19.130 1.00 93.00 603 ILE A N 1
ATOM 4822 C CA . ILE A 1 603 ? 9.196 12.184 -19.611 1.00 93.00 603 ILE A CA 1
ATOM 4823 C C . ILE A 1 603 ? 8.332 11.565 -18.515 1.00 93.00 603 ILE A C 1
ATOM 4825 O O . ILE A 1 603 ? 8.529 10.409 -18.146 1.00 93.00 603 ILE A O 1
ATOM 4829 N N . ALA A 1 604 ? 7.401 12.354 -17.982 1.00 93.75 604 ALA A N 1
ATOM 4830 C CA . ALA A 1 604 ? 6.470 11.918 -16.947 1.00 93.75 604 ALA A CA 1
ATOM 4831 C C . ALA A 1 604 ? 5.448 10.916 -17.506 1.00 93.75 604 ALA A C 1
ATOM 4833 O O . ALA A 1 604 ? 4.899 11.139 -18.589 1.00 93.75 604 ALA A O 1
ATOM 4834 N N . ALA A 1 605 ? 5.154 9.861 -16.749 1.00 92.25 605 ALA A N 1
ATOM 4835 C CA . ALA A 1 605 ? 4.172 8.835 -17.079 1.00 92.25 605 ALA A CA 1
ATOM 4836 C C . ALA A 1 605 ? 2.810 9.461 -17.399 1.00 92.25 605 ALA A C 1
ATOM 4838 O O . ALA A 1 605 ? 2.223 9.168 -18.440 1.00 92.25 605 ALA A O 1
ATOM 4839 N N . SER A 1 606 ? 2.365 10.433 -16.593 1.00 92.19 606 SER A N 1
ATOM 4840 C CA . SER A 1 606 ? 1.124 11.186 -16.834 1.00 92.19 606 SER A CA 1
ATOM 4841 C C . SER A 1 606 ? 1.030 11.849 -18.221 1.00 92.19 606 SER A C 1
ATOM 4843 O O . SER A 1 606 ? -0.071 11.978 -18.759 1.00 92.19 606 SER A O 1
ATOM 4845 N N . LYS A 1 607 ? 2.157 12.235 -18.845 1.00 91.44 607 LYS A N 1
ATOM 4846 C CA . LYS A 1 607 ? 2.180 12.743 -20.232 1.00 91.44 607 LYS A CA 1
ATOM 4847 C C . LYS A 1 607 ? 1.981 11.619 -21.253 1.00 91.44 607 LYS A C 1
ATOM 4849 O O . LYS A 1 607 ? 1.332 11.856 -22.267 1.00 91.44 607 LYS A O 1
ATOM 4854 N N . VAL A 1 608 ? 2.512 10.422 -20.991 1.00 88.69 608 VAL A N 1
ATOM 4855 C CA . VAL A 1 608 ? 2.378 9.244 -21.867 1.00 88.69 608 VAL A CA 1
ATOM 4856 C C . VAL A 1 608 ? 0.950 8.700 -21.820 1.00 88.69 608 VAL A C 1
ATOM 4858 O O . VAL A 1 608 ? 0.329 8.583 -22.872 1.00 88.69 608 VAL A O 1
ATOM 4861 N N . HIS A 1 609 ? 0.374 8.483 -20.631 1.00 87.19 609 HIS A N 1
ATOM 4862 C CA . HIS A 1 609 ? -1.021 8.034 -20.506 1.00 87.19 609 HIS A CA 1
ATOM 4863 C C . HIS A 1 609 ? -1.992 9.023 -21.160 1.00 87.19 609 HIS A C 1
ATOM 4865 O O . HIS A 1 609 ? -2.841 8.623 -21.948 1.00 87.19 609 HIS A O 1
ATOM 4871 N N . ARG A 1 610 ? -1.813 10.333 -20.942 1.00 86.44 610 ARG A N 1
ATOM 4872 C CA . ARG A 1 610 ? -2.647 11.354 -21.593 1.00 86.44 610 ARG A CA 1
ATOM 4873 C C . ARG A 1 610 ? -2.469 11.408 -23.117 1.00 86.44 610 ARG A C 1
ATOM 4875 O O . ARG A 1 610 ? -3.396 11.777 -23.832 1.00 86.44 610 ARG A O 1
ATOM 4882 N N . ALA A 1 611 ? -1.293 11.058 -23.635 1.00 79.00 611 ALA A N 1
ATOM 4883 C CA . ALA A 1 611 ? -1.088 10.906 -25.073 1.00 79.00 611 ALA A CA 1
ATOM 4884 C C . ALA A 1 611 ? -1.821 9.661 -25.617 1.00 79.00 611 ALA A C 1
ATOM 4886 O O . ALA A 1 611 ? -2.420 9.747 -26.687 1.00 79.00 611 ALA A O 1
ATOM 4887 N N . MET A 1 612 ? -1.864 8.558 -24.858 1.00 77.94 612 MET A N 1
ATOM 4888 C CA . MET A 1 612 ? -2.661 7.363 -25.179 1.00 77.94 612 MET A CA 1
ATOM 4889 C C . MET A 1 612 ? -4.173 7.654 -25.155 1.00 77.94 612 MET A C 1
ATOM 4891 O O . MET A 1 612 ? -4.856 7.342 -26.124 1.00 77.94 612 MET A O 1
ATOM 4895 N N . GLU A 1 613 ? -4.689 8.333 -24.119 1.00 80.00 613 GLU A N 1
ATOM 4896 C CA . GLU A 1 613 ? -6.098 8.780 -24.022 1.00 80.00 613 GLU A CA 1
ATOM 4897 C C . GLU A 1 613 ? -6.548 9.598 -25.248 1.00 80.00 613 GLU A C 1
ATOM 4899 O O . GLU A 1 613 ? -7.703 9.535 -25.669 1.00 80.00 613 GLU A O 1
ATOM 4904 N N . LEU A 1 614 ? -5.628 10.376 -25.825 1.00 75.81 614 LEU A N 1
ATOM 4905 C CA . LEU A 1 614 ? -5.857 11.229 -26.992 1.00 75.81 614 LEU A CA 1
ATOM 4906 C C . LEU A 1 614 ? -5.485 10.555 -28.327 1.00 75.81 614 LEU A C 1
ATOM 4908 O O . LEU A 1 614 ? -5.548 11.211 -29.364 1.00 75.81 614 LEU A O 1
ATOM 4912 N N . ASN A 1 615 ? -5.109 9.270 -28.314 1.00 72.50 615 ASN A N 1
ATOM 4913 C CA . ASN A 1 615 ? -4.636 8.498 -29.472 1.00 72.50 615 ASN A CA 1
ATOM 4914 C C . ASN A 1 615 ? -3.498 9.188 -30.258 1.00 72.50 615 ASN A C 1
ATOM 4916 O O . ASN A 1 615 ? -3.409 9.089 -31.484 1.00 72.50 615 ASN A O 1
ATOM 4920 N N . ALA A 1 616 ? -2.616 9.908 -29.560 1.00 60.38 616 ALA A N 1
ATOM 4921 C CA . ALA A 1 616 ? -1.461 10.549 -30.174 1.00 60.38 616 ALA A CA 1
ATOM 4922 C C . ALA A 1 616 ? -0.403 9.491 -30.563 1.00 60.38 616 ALA A C 1
ATOM 4924 O O . ALA A 1 616 ? -0.049 8.659 -29.729 1.00 60.38 616 ALA A O 1
ATOM 4925 N N . PRO A 1 617 ? 0.151 9.515 -31.791 1.00 58.47 617 PRO A N 1
ATOM 4926 C CA . PRO A 1 617 ? 1.111 8.498 -32.233 1.00 58.47 617 PRO A CA 1
ATOM 4927 C C . PRO A 1 617 ? 2.516 8.665 -31.626 1.00 58.47 617 PRO A C 1
ATOM 4929 O O . PRO A 1 617 ? 3.259 7.689 -31.508 1.00 58.47 617 PRO A O 1
ATOM 4932 N N . PHE A 1 618 ? 2.896 9.887 -31.238 1.00 77.31 618 PHE A N 1
ATOM 4933 C CA . PHE A 1 618 ? 4.226 10.203 -30.716 1.00 77.31 618 PHE A CA 1
ATOM 4934 C C . PHE A 1 618 ? 4.210 11.328 -29.671 1.00 77.31 618 PHE A C 1
ATOM 4936 O O . PHE A 1 618 ? 3.289 12.146 -29.621 1.00 77.31 618 PHE A O 1
ATOM 4943 N N . LEU A 1 619 ? 5.283 11.408 -28.881 1.00 77.25 619 LEU A N 1
ATOM 4944 C CA . LEU A 1 619 ? 5.635 12.551 -28.029 1.00 77.25 619 LEU A CA 1
ATOM 4945 C C . LEU A 1 619 ? 6.995 13.131 -28.439 1.00 77.25 619 LEU A C 1
ATOM 4947 O O . LEU A 1 619 ? 7.804 12.451 -29.066 1.00 77.25 619 LEU A O 1
ATOM 4951 N N . GLN A 1 620 ? 7.263 14.383 -28.057 1.00 81.88 620 GLN A N 1
ATOM 4952 C CA . GLN A 1 620 ? 8.549 15.037 -28.303 1.00 81.88 620 GLN A CA 1
ATOM 4953 C C . GLN A 1 620 ? 9.382 15.189 -27.020 1.00 81.88 620 GLN A C 1
ATOM 4955 O O . GLN A 1 620 ? 8.887 15.604 -25.975 1.00 81.88 620 GLN A O 1
ATOM 4960 N N . CYS A 1 621 ? 10.673 14.875 -27.123 1.00 81.19 621 CYS A N 1
ATOM 4961 C CA . CYS A 1 621 ? 11.691 15.067 -26.092 1.00 81.19 621 CYS A CA 1
ATOM 4962 C C . CYS A 1 621 ? 11.965 16.563 -25.832 1.00 81.19 621 CYS A C 1
ATOM 4964 O O . CYS A 1 621 ? 12.389 17.280 -26.733 1.00 81.19 621 CYS A O 1
ATOM 4966 N N . GLU A 1 622 ? 11.802 17.038 -24.592 1.00 84.31 622 GLU A N 1
ATOM 4967 C CA . GLU A 1 622 ? 11.873 18.478 -24.270 1.00 84.31 622 GLU A CA 1
ATOM 4968 C C . GLU A 1 622 ? 13.290 19.078 -24.337 1.00 84.31 622 GLU A C 1
ATOM 4970 O O . GLU A 1 622 ? 13.429 20.270 -24.593 1.00 84.31 622 GLU A O 1
ATOM 4975 N N . LYS A 1 623 ? 14.350 18.281 -24.113 1.00 83.00 623 LYS A N 1
ATOM 4976 C CA . LYS A 1 623 ? 15.747 18.773 -24.189 1.00 83.00 623 LYS A CA 1
ATOM 4977 C C . LYS A 1 623 ? 16.354 18.696 -25.599 1.00 83.00 623 LYS A C 1
ATOM 4979 O O . LYS A 1 623 ? 17.231 19.493 -25.912 1.00 83.00 623 LYS A O 1
ATOM 4984 N N . PHE A 1 624 ? 15.953 17.709 -26.409 1.00 80.75 624 PHE A N 1
ATOM 4985 C CA . PHE A 1 624 ? 16.650 17.333 -27.655 1.00 80.75 624 PHE A CA 1
ATOM 4986 C C . PHE A 1 624 ? 15.717 17.111 -28.860 1.00 80.75 624 PHE A C 1
ATOM 4988 O O . PHE A 1 624 ? 16.172 16.701 -29.922 1.00 80.75 624 PHE A O 1
ATOM 4995 N N . PHE A 1 625 ? 14.416 17.374 -28.719 1.00 76.50 625 PHE A N 1
ATOM 4996 C CA . PHE A 1 625 ? 13.414 17.383 -29.795 1.00 76.50 625 PHE A CA 1
ATOM 4997 C C . PHE A 1 625 ? 13.198 16.062 -30.565 1.00 76.50 625 PHE A C 1
ATOM 4999 O O . PHE A 1 625 ? 12.423 16.044 -31.523 1.00 76.50 625 PHE A O 1
ATOM 5006 N N . HIS A 1 626 ? 13.791 14.950 -30.111 1.00 74.19 626 HIS A N 1
ATOM 5007 C CA . HIS A 1 626 ? 13.512 13.591 -30.594 1.00 74.19 626 HIS A CA 1
ATOM 5008 C C . HIS A 1 626 ? 12.009 13.280 -30.594 1.00 74.19 626 HIS A C 1
ATOM 5010 O O . HIS A 1 626 ? 11.303 13.656 -29.654 1.00 74.19 626 HIS A O 1
ATOM 5016 N N . ILE A 1 627 ? 11.546 12.570 -31.622 1.00 76.62 627 ILE A N 1
ATOM 5017 C CA . ILE A 1 627 ? 10.155 12.138 -31.791 1.00 76.62 627 ILE A CA 1
ATOM 5018 C C . ILE A 1 627 ? 10.077 10.670 -31.372 1.00 76.62 627 ILE A C 1
ATOM 5020 O O . ILE A 1 627 ? 10.726 9.824 -31.976 1.00 76.62 627 ILE A O 1
ATOM 5024 N N . LEU A 1 628 ? 9.304 10.386 -30.328 1.00 75.12 628 LEU A N 1
ATOM 5025 C CA . LEU A 1 628 ? 9.288 9.103 -29.628 1.00 75.12 628 LEU A CA 1
ATOM 5026 C C . LEU A 1 628 ? 7.933 8.423 -29.802 1.00 75.12 628 LEU A C 1
ATOM 5028 O O . LEU A 1 628 ? 6.899 9.025 -29.503 1.00 75.12 628 LEU A O 1
ATOM 5032 N N . SER A 1 629 ? 7.940 7.167 -30.244 1.00 75.88 629 SER A N 1
ATOM 5033 C CA . SER A 1 629 ? 6.733 6.358 -30.427 1.00 75.88 629 SER A CA 1
ATOM 5034 C C . SER A 1 629 ? 6.049 6.067 -29.088 1.00 75.88 629 SER A C 1
ATOM 5036 O O . SER A 1 629 ? 6.702 5.668 -28.117 1.00 75.88 629 SER A O 1
ATOM 5038 N N . ILE A 1 630 ? 4.723 6.228 -29.022 1.00 74.75 630 ILE A N 1
ATOM 5039 C CA . ILE A 1 630 ? 3.969 5.945 -27.791 1.00 74.75 630 ILE A CA 1
ATOM 5040 C C . ILE A 1 630 ? 4.032 4.464 -27.381 1.00 74.75 630 ILE A C 1
ATOM 5042 O O . ILE A 1 630 ? 4.367 4.214 -26.224 1.00 74.75 630 ILE A O 1
ATOM 5046 N N . PRO A 1 631 ? 3.844 3.480 -28.282 1.00 65.38 631 PRO A N 1
ATOM 5047 C CA . PRO A 1 631 ? 4.093 2.067 -27.975 1.00 65.38 631 PRO A CA 1
ATOM 5048 C C . PRO A 1 631 ? 5.503 1.754 -27.437 1.00 65.38 631 PRO A C 1
ATOM 5050 O O . PRO A 1 631 ? 5.659 0.903 -26.557 1.00 65.38 631 PRO A O 1
ATOM 5053 N N . GLU A 1 632 ? 6.546 2.440 -27.921 1.00 66.94 632 GLU A N 1
ATOM 5054 C CA . GLU A 1 632 ? 7.919 2.218 -27.444 1.00 66.94 632 GLU A CA 1
ATOM 5055 C C . GLU A 1 632 ? 8.110 2.727 -26.013 1.00 66.94 632 GLU A C 1
ATOM 5057 O O . GLU A 1 632 ? 8.657 1.989 -25.181 1.00 66.94 632 GLU A O 1
ATOM 5062 N N . LEU A 1 633 ? 7.619 3.947 -25.743 1.00 75.56 633 LEU A N 1
ATOM 5063 C CA . LEU A 1 633 ? 7.592 4.583 -24.424 1.00 75.56 633 LEU A CA 1
ATOM 5064 C C . LEU A 1 633 ? 6.774 3.754 -23.430 1.00 75.56 633 LEU A C 1
ATOM 5066 O O . LEU A 1 633 ? 7.318 3.364 -22.397 1.00 75.56 633 LEU A O 1
ATOM 5070 N N . GLN A 1 634 ? 5.526 3.415 -23.773 1.00 72.88 634 GLN A N 1
ATOM 5071 C CA . GLN A 1 634 ? 4.644 2.549 -22.986 1.00 72.88 634 GLN A CA 1
ATOM 5072 C C . GLN A 1 634 ? 5.380 1.265 -22.597 1.00 72.88 634 GLN A C 1
ATOM 5074 O O . GLN A 1 634 ? 5.566 0.973 -21.421 1.00 72.88 634 GLN A O 1
ATOM 5079 N N . GLY A 1 635 ? 5.915 0.536 -23.577 1.00 66.31 635 GLY A N 1
ATOM 5080 C CA . GLY A 1 635 ? 6.646 -0.699 -23.324 1.00 66.31 635 GLY A CA 1
ATOM 5081 C C . GLY A 1 635 ? 8.020 -0.530 -22.655 1.00 66.31 635 GLY A C 1
ATOM 5082 O O . GLY A 1 635 ? 8.745 -1.515 -22.536 1.00 66.31 635 GLY A O 1
ATOM 5083 N N . SER A 1 636 ? 8.432 0.684 -22.280 1.00 73.00 636 SER A N 1
ATOM 5084 C CA . SER A 1 636 ? 9.604 0.947 -21.424 1.00 73.00 636 SER A CA 1
ATOM 5085 C C . SER A 1 636 ? 9.223 1.358 -19.995 1.00 73.00 636 SER A C 1
ATOM 5087 O O . SER A 1 636 ? 10.065 1.311 -19.098 1.00 73.00 636 SER A O 1
ATOM 5089 N N . MET A 1 637 ? 7.955 1.707 -19.768 1.00 79.75 637 MET A N 1
ATOM 5090 C CA . MET A 1 637 ? 7.393 1.994 -18.451 1.00 79.75 637 MET A CA 1
ATOM 5091 C C . MET A 1 637 ? 7.086 0.692 -17.684 1.00 79.75 637 MET A C 1
ATOM 5093 O O . MET A 1 637 ? 6.945 -0.379 -18.294 1.00 79.75 637 MET A O 1
ATOM 5097 N N . PRO A 1 638 ? 6.960 0.763 -16.344 1.00 72.69 638 PRO A N 1
ATOM 5098 C CA . PRO A 1 638 ? 6.250 -0.246 -15.568 1.00 72.69 638 PRO A CA 1
ATOM 5099 C C . PRO A 1 638 ? 4.849 -0.501 -16.143 1.00 72.69 638 PRO A C 1
ATOM 5101 O O . PRO A 1 638 ? 4.263 0.361 -16.793 1.00 72.69 638 PRO A O 1
ATOM 5104 N N . SER A 1 639 ? 4.334 -1.710 -15.935 1.00 62.06 639 SER A N 1
ATOM 5105 C CA . SER A 1 639 ? 3.071 -2.158 -16.523 1.00 62.06 639 SER A CA 1
ATOM 5106 C C . SER A 1 639 ? 1.881 -1.885 -15.605 1.00 62.06 639 SER A C 1
ATOM 5108 O O . SER A 1 639 ? 1.741 -2.569 -14.586 1.00 62.06 639 SER A O 1
ATOM 5110 N N . ASP A 1 640 ? 1.017 -0.955 -16.005 1.00 57.34 640 ASP A N 1
ATOM 5111 C CA . ASP A 1 640 ? -0.259 -0.678 -15.341 1.00 57.34 640 ASP A CA 1
ATOM 5112 C C . ASP A 1 640 ? -1.301 -1.782 -15.560 1.00 57.34 640 ASP A C 1
ATOM 5114 O O . ASP A 1 640 ? -1.232 -2.574 -16.506 1.00 57.34 640 ASP A O 1
ATOM 5118 N N . LYS A 1 641 ? -2.320 -1.796 -14.688 1.00 50.38 641 LYS A N 1
ATOM 5119 C CA . LYS A 1 641 ? -3.374 -2.825 -14.669 1.00 50.38 641 LYS A CA 1
ATOM 5120 C C . LYS A 1 641 ? -4.222 -2.906 -15.948 1.00 50.38 641 LYS A C 1
ATOM 5122 O O . LYS A 1 641 ? -4.854 -3.934 -16.165 1.00 50.38 641 LYS A O 1
ATOM 5127 N N . SER A 1 642 ? -4.245 -1.856 -16.767 1.00 41.31 642 SER A N 1
ATOM 5128 C CA . SER A 1 642 ? -5.023 -1.760 -18.011 1.00 41.31 642 SER A CA 1
ATOM 5129 C C . SER A 1 642 ? -4.311 -2.297 -19.256 1.00 41.31 642 SER A C 1
ATOM 5131 O O . SER A 1 642 ? -4.974 -2.605 -20.240 1.00 41.31 642 SER A O 1
ATOM 5133 N N . ASP A 1 643 ? -2.980 -2.410 -19.234 1.00 53.97 643 ASP A N 1
ATOM 5134 C CA . ASP A 1 643 ? -2.170 -2.362 -20.463 1.00 53.97 643 ASP A CA 1
ATOM 5135 C C . ASP A 1 643 ? -1.197 -3.543 -20.643 1.00 53.97 643 ASP A C 1
ATOM 5137 O O . ASP A 1 643 ? -0.404 -3.573 -21.591 1.00 53.97 643 ASP A O 1
ATOM 5141 N N . PHE A 1 644 ? -1.251 -4.541 -19.751 1.00 51.06 644 PHE A N 1
ATOM 5142 C CA . PHE A 1 644 ? -0.312 -5.673 -19.697 1.00 51.06 644 PHE A CA 1
ATOM 5143 C C . PHE A 1 644 ? -0.040 -6.353 -21.047 1.00 51.06 644 PHE A C 1
ATOM 5145 O O . PHE A 1 644 ? 1.110 -6.713 -21.311 1.00 51.06 644 PHE A O 1
ATOM 5152 N N . ASP A 1 645 ? -1.049 -6.494 -21.912 1.00 50.22 645 ASP A N 1
ATOM 5153 C CA . ASP A 1 645 ? -0.911 -7.121 -23.229 1.00 50.22 645 ASP A CA 1
ATOM 5154 C C . ASP A 1 645 ? 0.142 -6.444 -24.113 1.00 50.22 645 ASP A C 1
ATOM 5156 O O . ASP A 1 645 ? 0.910 -7.142 -24.773 1.00 50.22 645 ASP A O 1
ATOM 5160 N N . ASN A 1 646 ? 0.270 -5.114 -24.084 1.00 52.97 646 ASN A N 1
ATOM 5161 C CA . ASN A 1 646 ? 1.305 -4.411 -24.848 1.00 52.97 646 ASN A CA 1
ATOM 5162 C C . ASN A 1 646 ? 2.702 -4.663 -24.258 1.00 52.97 646 ASN A C 1
ATOM 5164 O O . ASN A 1 646 ? 3.657 -4.912 -24.998 1.00 52.97 646 ASN A O 1
ATOM 5168 N N . HIS A 1 647 ? 2.831 -4.697 -22.927 1.00 54.28 647 HIS A N 1
ATOM 5169 C CA . HIS A 1 647 ? 4.101 -5.015 -22.259 1.00 54.28 647 HIS A CA 1
ATOM 5170 C C . HIS A 1 647 ? 4.505 -6.491 -22.413 1.00 54.28 647 HIS A C 1
ATOM 5172 O O . HIS A 1 647 ? 5.704 -6.787 -22.350 1.00 54.28 647 HIS A O 1
ATOM 5178 N N . LEU A 1 648 ? 3.546 -7.410 -22.590 1.00 53.25 648 LEU A N 1
ATOM 5179 C CA . LEU A 1 648 ? 3.790 -8.823 -22.886 1.00 53.25 648 LEU A CA 1
ATOM 5180 C C . LEU A 1 648 ? 4.123 -9.023 -24.367 1.00 53.25 648 LEU A C 1
ATOM 5182 O O . LEU A 1 648 ? 5.146 -9.638 -24.650 1.00 53.25 648 LEU A O 1
ATOM 5186 N N . ARG A 1 649 ? 3.342 -8.450 -25.297 1.00 54.00 649 ARG A N 1
ATOM 5187 C CA . ARG A 1 649 ? 3.649 -8.432 -26.740 1.00 54.00 649 ARG A CA 1
ATOM 5188 C C . ARG A 1 649 ? 5.060 -7.905 -26.974 1.00 54.00 649 ARG A C 1
ATOM 5190 O O . ARG A 1 649 ? 5.851 -8.609 -27.588 1.00 54.00 649 ARG A O 1
ATOM 5197 N N . LYS A 1 650 ? 5.421 -6.753 -26.391 1.00 55.00 650 LYS A N 1
ATOM 5198 C CA . LYS A 1 650 ? 6.777 -6.203 -26.512 1.00 55.00 650 LYS A CA 1
ATOM 5199 C C . LYS A 1 650 ? 7.839 -7.098 -25.875 1.00 55.00 650 LYS A C 1
ATOM 5201 O O . LYS A 1 650 ? 8.873 -7.281 -26.489 1.00 55.00 650 LYS A O 1
ATOM 5206 N N . SER A 1 651 ? 7.628 -7.710 -24.703 1.00 52.12 651 SER A N 1
ATOM 5207 C CA . SER A 1 651 ? 8.657 -8.608 -24.137 1.00 52.12 651 SER A CA 1
ATOM 5208 C C . SER A 1 651 ? 8.764 -9.973 -24.826 1.00 52.12 651 SER A C 1
ATOM 5210 O O . SER A 1 651 ? 9.843 -10.556 -24.806 1.00 52.12 651 SER A O 1
ATOM 5212 N N . VAL A 1 652 ? 7.703 -10.468 -25.467 1.00 53.62 652 VAL A N 1
ATOM 5213 C CA . VAL A 1 652 ? 7.759 -11.644 -26.351 1.00 53.62 652 VAL A CA 1
ATOM 5214 C C . VAL A 1 652 ? 8.428 -11.277 -27.677 1.00 53.62 652 VAL A C 1
ATOM 5216 O O . VAL A 1 652 ? 9.292 -12.016 -28.135 1.00 53.62 652 VAL A O 1
ATOM 5219 N N . GLN A 1 653 ? 8.118 -10.110 -28.247 1.00 52.41 653 GLN A N 1
ATOM 5220 C CA . GLN A 1 653 ? 8.808 -9.566 -29.416 1.00 52.41 653 GLN A CA 1
ATOM 5221 C C . GLN A 1 653 ? 10.291 -9.318 -29.119 1.00 52.41 653 GLN A C 1
ATOM 5223 O O . GLN A 1 653 ? 11.125 -9.738 -29.898 1.00 52.41 653 GLN A O 1
ATOM 5228 N N . GLU A 1 654 ? 10.652 -8.745 -27.972 1.00 53.31 654 GLU A N 1
ATOM 5229 C CA . GLU A 1 654 ? 12.041 -8.577 -27.527 1.00 53.31 654 GLU A CA 1
ATOM 5230 C C . GLU A 1 654 ? 12.749 -9.920 -27.274 1.00 53.31 654 GLU A C 1
ATOM 5232 O O . GLU A 1 654 ? 13.960 -10.014 -27.463 1.00 53.31 654 GLU A O 1
ATOM 5237 N N . LEU A 1 655 ? 12.029 -10.961 -26.840 1.00 52.16 655 LEU A N 1
ATOM 5238 C CA . LEU A 1 655 ? 12.553 -12.330 -26.762 1.00 52.16 655 LEU A CA 1
ATOM 5239 C C . LEU A 1 655 ? 12.840 -12.878 -28.160 1.00 52.16 655 LEU A C 1
ATOM 5241 O O . LEU A 1 655 ? 13.912 -13.430 -28.387 1.00 52.16 655 LEU A O 1
ATOM 5245 N N . ILE A 1 656 ? 11.902 -12.695 -29.091 1.00 48.59 656 ILE A N 1
ATOM 5246 C CA . ILE A 1 656 ? 12.033 -13.075 -30.499 1.00 48.59 656 ILE A CA 1
ATOM 5247 C C . ILE A 1 656 ? 13.174 -12.289 -31.152 1.00 48.59 656 ILE A C 1
ATOM 5249 O O . ILE A 1 656 ? 14.000 -12.898 -31.811 1.00 48.59 656 ILE A O 1
ATOM 5253 N N . GLU A 1 657 ? 13.301 -10.988 -30.906 1.00 47.81 657 GLU A N 1
ATOM 5254 C CA . GLU A 1 657 ? 14.372 -10.127 -31.408 1.00 47.81 657 GLU A CA 1
ATOM 5255 C C . GLU A 1 657 ? 15.726 -10.486 -30.792 1.00 47.81 657 GLU A C 1
ATOM 5257 O O . GLU A 1 657 ? 16.720 -10.507 -31.507 1.00 47.81 657 GLU A O 1
ATOM 5262 N N . VAL A 1 658 ? 15.825 -10.804 -29.496 1.00 48.59 658 VAL A N 1
ATOM 5263 C CA . VAL A 1 658 ? 17.097 -11.276 -28.913 1.00 48.59 658 VAL A CA 1
ATOM 5264 C C . VAL A 1 658 ? 17.440 -12.678 -29.429 1.00 48.59 658 VAL A C 1
ATOM 5266 O O . VAL A 1 658 ? 18.600 -12.925 -29.742 1.00 48.59 658 VAL A O 1
ATOM 5269 N N . ASN A 1 659 ? 16.458 -13.565 -29.613 1.00 45.47 659 ASN A N 1
ATOM 5270 C CA . ASN A 1 659 ? 16.639 -14.874 -30.250 1.00 45.47 659 ASN A CA 1
ATOM 5271 C C . ASN A 1 659 ? 17.048 -14.742 -31.734 1.00 45.47 659 ASN A C 1
ATOM 5273 O O . ASN A 1 659 ? 17.920 -15.471 -32.194 1.00 45.47 659 ASN A O 1
ATOM 5277 N N . GLN A 1 660 ? 16.500 -13.759 -32.455 1.00 42.22 660 GLN A N 1
ATOM 5278 C CA . GLN A 1 660 ? 16.855 -13.407 -33.835 1.00 42.22 660 GLN A CA 1
ATOM 5279 C C . GLN A 1 660 ? 18.255 -12.793 -33.924 1.00 42.22 660 GLN A C 1
ATOM 5281 O O . GLN A 1 660 ? 19.054 -13.228 -34.741 1.00 42.22 660 GLN A O 1
ATOM 5286 N N . ASN A 1 661 ? 18.626 -11.887 -33.017 1.00 43.66 661 ASN A N 1
ATOM 5287 C CA . ASN A 1 661 ? 20.005 -11.399 -32.877 1.00 43.66 661 ASN A CA 1
ATOM 5288 C C . ASN A 1 661 ? 20.982 -12.493 -32.371 1.00 43.66 661 ASN A C 1
ATOM 5290 O O . ASN A 1 661 ? 22.195 -12.295 -32.379 1.00 43.66 661 ASN A O 1
ATOM 5294 N N . ILE A 1 662 ? 20.469 -13.655 -31.944 1.00 50.34 662 ILE A N 1
ATOM 5295 C CA . ILE A 1 662 ? 21.211 -14.895 -31.653 1.00 50.34 662 ILE A CA 1
ATOM 5296 C C . ILE A 1 662 ? 21.147 -15.883 -32.846 1.00 50.34 662 ILE A C 1
ATOM 5298 O O . ILE A 1 662 ? 21.893 -16.869 -32.883 1.00 50.34 662 ILE A O 1
ATOM 5302 N N . SER A 1 663 ? 20.309 -15.641 -33.861 1.00 50.16 663 SER A N 1
ATOM 5303 C CA . SER A 1 663 ? 20.095 -16.531 -35.003 1.00 50.16 663 SER A CA 1
ATOM 5304 C C . SER A 1 663 ? 20.411 -15.856 -36.340 1.00 50.16 663 SER A C 1
ATOM 5306 O O . SER A 1 663 ? 19.653 -15.028 -36.831 1.00 50.16 663 SER A O 1
ATOM 5308 N N . THR A 1 664 ? 21.451 -16.367 -36.998 1.00 55.12 664 THR A N 1
ATOM 5309 C CA . THR A 1 664 ? 21.916 -16.012 -38.351 1.00 55.12 664 THR A CA 1
ATOM 5310 C C . THR A 1 664 ? 23.049 -14.992 -38.396 1.00 55.12 664 THR A C 1
ATOM 5312 O O . THR A 1 664 ? 22.855 -13.792 -38.252 1.00 55.12 664 THR A O 1
ATOM 5315 N N . GLN A 1 665 ? 24.240 -15.492 -38.721 1.00 61.81 665 GLN A N 1
ATOM 5316 C CA . GLN A 1 665 ? 25.392 -14.675 -39.108 1.00 61.81 665 GLN A CA 1
ATOM 5317 C C . GLN A 1 665 ? 25.394 -14.415 -40.620 1.00 61.81 665 GLN A C 1
ATOM 5319 O O . GLN A 1 665 ? 25.885 -13.384 -41.070 1.00 61.81 665 GLN A O 1
ATOM 5324 N N . VAL A 1 666 ? 24.825 -15.340 -41.405 1.00 73.69 666 VAL A N 1
ATOM 5325 C CA . VAL A 1 666 ? 24.890 -15.349 -42.872 1.00 73.69 666 VAL A CA 1
ATOM 5326 C C . VAL A 1 666 ? 23.488 -15.416 -43.487 1.00 73.69 666 VAL A C 1
ATOM 5328 O O . VAL A 1 666 ? 22.773 -16.393 -43.275 1.00 73.69 666 VAL A O 1
ATOM 5331 N N . PHE A 1 667 ? 23.096 -14.427 -44.291 1.00 82.94 667 PHE A N 1
ATOM 5332 C CA . PHE A 1 667 ? 21.899 -14.525 -45.142 1.00 82.94 667 PHE A CA 1
ATOM 5333 C C . PHE A 1 667 ? 22.277 -15.007 -46.545 1.00 82.94 667 PHE A C 1
ATOM 5335 O O . PHE A 1 667 ? 23.220 -14.470 -47.116 1.00 82.94 667 PHE A O 1
ATOM 5342 N N . PHE A 1 668 ? 21.551 -15.962 -47.133 1.00 85.75 668 PHE A N 1
ATOM 5343 C CA . PHE A 1 668 ? 21.797 -16.439 -48.501 1.00 85.75 668 PHE A CA 1
ATOM 5344 C C . PHE A 1 668 ? 20.600 -16.188 -49.427 1.00 85.75 668 PHE A C 1
ATOM 5346 O O . PHE A 1 668 ? 19.544 -16.798 -49.280 1.00 85.75 668 PHE A O 1
ATOM 5353 N N . LEU A 1 669 ? 20.772 -15.302 -50.410 1.00 83.94 669 LEU A N 1
ATOM 5354 C CA . LEU A 1 669 ? 19.773 -15.023 -51.445 1.00 83.94 669 LEU A CA 1
ATOM 5355 C C . LEU A 1 669 ? 20.046 -15.871 -52.696 1.00 83.94 669 LEU A C 1
ATOM 5357 O O . LEU A 1 669 ? 21.098 -15.718 -53.313 1.00 83.94 669 LEU A O 1
ATOM 5361 N N . TYR A 1 670 ? 19.110 -16.728 -53.103 1.00 83.25 670 TYR A N 1
ATOM 5362 C CA . TYR A 1 670 ? 19.170 -17.483 -54.363 1.00 83.25 670 TYR A CA 1
ATOM 5363 C C . TYR A 1 670 ? 17.764 -17.667 -54.971 1.00 83.25 670 TYR A C 1
ATOM 5365 O O . TYR A 1 670 ? 16.824 -16.968 -54.597 1.00 83.25 670 TYR A O 1
ATOM 5373 N N . THR A 1 671 ? 17.603 -18.562 -55.953 1.00 76.75 671 THR A N 1
ATOM 5374 C CA . THR A 1 671 ? 16.287 -18.922 -56.508 1.00 76.75 671 THR A CA 1
ATOM 5375 C C . THR A 1 671 ? 16.144 -20.434 -56.690 1.00 76.75 671 THR A C 1
ATOM 5377 O O . THR A 1 671 ? 17.046 -21.078 -57.228 1.00 76.75 671 THR A O 1
ATOM 5380 N N . LYS A 1 672 ? 15.001 -21.013 -56.285 1.00 71.38 672 LYS A N 1
ATOM 5381 C CA . LYS A 1 672 ? 14.681 -22.449 -56.453 1.00 71.38 672 LYS A CA 1
ATOM 5382 C C . LYS A 1 672 ? 14.735 -22.913 -57.908 1.00 71.38 672 LYS A C 1
ATOM 5384 O O . LYS A 1 672 ? 14.984 -24.087 -58.157 1.00 71.38 672 LYS A O 1
ATOM 5389 N N . LYS A 1 673 ? 14.527 -21.996 -58.861 1.00 67.94 673 LYS A N 1
ATOM 5390 C CA . LYS A 1 673 ? 14.621 -22.263 -60.306 1.00 67.94 673 LYS A CA 1
ATOM 5391 C C . LYS A 1 673 ? 16.020 -22.760 -60.714 1.00 67.94 673 LYS A C 1
ATOM 5393 O O . LYS A 1 673 ? 16.137 -23.464 -61.710 1.00 67.94 673 LYS A O 1
ATOM 5398 N N . ASN A 1 674 ? 17.043 -22.443 -59.911 1.00 60.09 674 ASN A N 1
ATOM 5399 C CA . ASN A 1 674 ? 18.461 -22.600 -60.242 1.00 60.09 674 ASN A CA 1
ATOM 5400 C C . ASN A 1 674 ? 19.183 -23.563 -59.284 1.00 60.09 674 ASN A C 1
ATOM 5402 O O . ASN A 1 674 ? 20.378 -23.423 -59.023 1.00 60.09 674 ASN A O 1
ATOM 5406 N N . VAL A 1 675 ? 18.446 -24.529 -58.732 1.00 64.06 675 VAL A N 1
ATOM 5407 C CA . VAL A 1 675 ? 19.003 -25.661 -57.982 1.00 64.06 675 VAL A CA 1
ATOM 5408 C C . VAL A 1 675 ? 19.445 -26.729 -58.997 1.00 64.06 675 VAL A C 1
ATOM 5410 O O . VAL A 1 675 ? 18.581 -27.260 -59.696 1.00 64.06 675 VAL A O 1
ATOM 5413 N N . PRO A 1 676 ? 20.751 -27.048 -59.119 1.00 62.78 676 PRO A N 1
ATOM 5414 C CA . PRO A 1 676 ? 21.231 -27.983 -60.138 1.00 62.78 676 PRO A CA 1
ATOM 5415 C C . PRO A 1 676 ? 20.684 -29.399 -59.950 1.00 62.78 676 PRO A C 1
ATOM 5417 O O . PRO A 1 676 ? 20.625 -29.911 -58.829 1.00 62.78 676 PRO A O 1
ATOM 5420 N N . ASP A 1 677 ? 20.362 -30.076 -61.054 1.00 60.88 677 ASP A N 1
ATOM 5421 C CA . ASP A 1 677 ? 20.064 -31.508 -61.024 1.00 60.88 677 ASP A CA 1
ATOM 5422 C C . ASP A 1 677 ? 21.367 -32.292 -60.810 1.00 60.88 677 ASP A C 1
ATOM 5424 O O . ASP A 1 677 ? 22.138 -32.537 -61.744 1.00 60.88 677 ASP A O 1
ATOM 5428 N N . LEU A 1 678 ? 21.592 -32.710 -59.563 1.00 58.91 678 LEU A N 1
ATOM 5429 C CA . LEU A 1 678 ? 22.763 -33.472 -59.113 1.00 58.91 678 LEU A CA 1
ATOM 5430 C C . LEU A 1 678 ? 22.981 -34.797 -59.873 1.00 58.91 678 LEU A C 1
ATOM 5432 O O . LEU A 1 678 ? 24.069 -35.371 -59.799 1.00 58.91 678 LEU A O 1
ATOM 5436 N N . THR A 1 679 ? 21.990 -35.294 -60.626 1.00 55.34 679 THR A N 1
ATOM 5437 C CA . THR A 1 679 ? 22.164 -36.467 -61.501 1.00 55.34 679 THR A CA 1
ATOM 5438 C C . THR A 1 679 ? 22.859 -36.138 -62.829 1.00 55.34 679 THR A C 1
ATOM 5440 O O . THR A 1 679 ? 23.384 -37.046 -63.478 1.00 55.34 679 THR A O 1
ATOM 5443 N N . LYS A 1 680 ? 22.905 -34.855 -63.221 1.00 54.94 680 LYS A N 1
ATOM 5444 C CA . LYS A 1 680 ? 23.404 -34.364 -64.519 1.00 54.94 680 LYS A CA 1
ATOM 5445 C C . LYS A 1 680 ? 24.578 -33.388 -64.389 1.00 54.94 680 LYS A C 1
ATOM 5447 O O . LYS A 1 680 ? 25.527 -33.483 -65.161 1.00 54.94 680 LYS A O 1
ATOM 5452 N N . GLU A 1 681 ? 24.542 -32.477 -63.417 1.00 59.41 681 GLU A N 1
ATOM 5453 C CA . GLU A 1 681 ? 25.435 -31.308 -63.344 1.00 59.41 681 GLU A CA 1
ATOM 5454 C C . GLU A 1 681 ? 26.439 -31.412 -62.184 1.00 59.41 681 GLU A C 1
ATOM 5456 O O . GLU A 1 681 ? 26.340 -30.729 -61.168 1.00 59.41 681 GLU A O 1
ATOM 5461 N N . LYS A 1 682 ? 27.433 -32.297 -62.333 1.00 56.00 682 LYS A N 1
ATOM 5462 C CA . LYS A 1 682 ? 28.386 -32.658 -61.260 1.00 56.00 682 LYS A CA 1
ATOM 5463 C C . LYS A 1 682 ? 29.429 -31.594 -60.887 1.00 56.00 682 LYS A C 1
ATOM 5465 O O . LYS A 1 682 ? 30.133 -31.784 -59.901 1.00 56.00 682 LYS A O 1
ATOM 5470 N N . GLU A 1 683 ? 29.551 -30.516 -61.657 1.00 59.91 683 GLU A N 1
ATOM 5471 C CA . GLU A 1 683 ? 30.570 -29.466 -61.463 1.00 59.91 683 GLU A CA 1
ATOM 5472 C C . GLU A 1 683 ? 29.986 -28.141 -60.930 1.00 59.91 683 GLU A C 1
ATOM 5474 O O . GLU A 1 683 ? 30.702 -27.149 -60.815 1.00 59.91 683 GLU A O 1
ATOM 5479 N N . VAL A 1 684 ? 28.690 -28.105 -60.593 1.00 66.12 684 VAL A N 1
ATOM 5480 C CA . VAL A 1 684 ? 27.985 -26.884 -60.166 1.00 66.12 684 VAL A CA 1
ATOM 5481 C C . VAL A 1 684 ? 27.784 -26.862 -58.648 1.00 66.12 684 VAL A C 1
ATOM 5483 O O . VAL A 1 684 ? 27.400 -27.861 -58.042 1.00 66.12 684 VAL A O 1
ATOM 5486 N N . VAL A 1 685 ? 27.998 -25.700 -58.021 1.00 69.06 685 VAL A N 1
ATOM 5487 C CA . VAL A 1 685 ? 27.758 -25.507 -56.582 1.00 69.06 685 VAL A CA 1
ATOM 5488 C C . VAL A 1 685 ? 26.259 -25.599 -56.285 1.00 69.06 685 VAL A C 1
ATOM 5490 O O . VAL A 1 685 ? 25.471 -24.763 -56.722 1.00 69.06 685 VAL A O 1
ATOM 5493 N N . HIS A 1 686 ? 25.859 -26.608 -55.514 1.00 78.62 686 HIS A N 1
ATOM 5494 C CA . HIS A 1 686 ? 24.472 -26.809 -55.101 1.00 78.62 686 HIS A CA 1
ATOM 5495 C C . HIS A 1 686 ? 24.153 -25.989 -53.826 1.00 78.62 686 HIS A C 1
ATOM 5497 O O . HIS A 1 686 ? 24.813 -26.197 -52.800 1.00 78.62 686 HIS A O 1
ATOM 5503 N N . PRO A 1 687 ? 23.140 -25.090 -53.831 1.00 77.25 687 PRO A N 1
ATOM 5504 C CA . PRO A 1 687 ? 22.851 -24.193 -52.702 1.00 77.25 687 PRO A CA 1
ATOM 5505 C C . PRO A 1 687 ? 22.624 -24.899 -51.362 1.00 77.25 687 PRO A C 1
ATOM 5507 O O . PRO A 1 687 ? 23.090 -24.422 -50.327 1.00 77.25 687 PRO A O 1
ATOM 5510 N N . GLY A 1 688 ? 21.948 -26.054 -51.375 1.00 77.19 688 GLY A N 1
ATOM 5511 C CA . GLY A 1 688 ? 21.715 -26.855 -50.170 1.00 77.19 688 GLY A CA 1
ATOM 5512 C C . GLY A 1 688 ? 23.012 -27.362 -49.538 1.00 77.19 688 GLY A C 1
ATOM 5513 O O . GLY A 1 688 ? 23.173 -27.290 -48.325 1.00 77.19 688 GLY A O 1
ATOM 5514 N N . THR A 1 689 ? 23.969 -27.788 -50.364 1.00 77.56 689 THR A N 1
ATOM 5515 C CA . THR A 1 689 ? 25.244 -28.361 -49.912 1.00 77.56 689 THR A CA 1
ATOM 5516 C C . THR A 1 689 ? 26.152 -27.281 -49.330 1.00 77.56 689 THR A C 1
ATOM 5518 O O . THR A 1 689 ? 26.680 -27.457 -48.239 1.00 77.56 689 THR A O 1
ATOM 5521 N N . LEU A 1 690 ? 26.224 -26.108 -49.974 1.00 79.50 690 LEU A N 1
ATOM 5522 C CA . LEU A 1 690 ? 26.928 -24.946 -49.421 1.00 79.50 690 LEU A CA 1
ATOM 5523 C C . LEU A 1 690 ? 26.355 -24.524 -48.055 1.00 79.50 690 LEU A C 1
ATOM 5525 O O . LEU A 1 690 ? 27.111 -24.212 -47.136 1.00 79.50 690 LEU A O 1
ATOM 5529 N N . MET A 1 691 ? 25.026 -24.548 -47.895 1.00 77.25 691 MET A N 1
ATOM 5530 C CA . MET A 1 691 ? 24.391 -24.276 -46.601 1.00 77.25 691 MET A CA 1
ATOM 5531 C C . MET A 1 691 ? 24.654 -25.369 -45.558 1.00 77.25 691 MET A C 1
ATOM 5533 O O . MET A 1 691 ? 24.742 -25.056 -44.375 1.00 77.25 691 MET A O 1
ATOM 5537 N N . GLU A 1 692 ? 24.766 -26.637 -45.948 1.00 77.62 692 GLU A N 1
ATOM 5538 C CA . GLU A 1 692 ? 25.149 -27.716 -45.032 1.00 77.62 692 GLU A CA 1
ATOM 5539 C C . GLU A 1 692 ? 26.606 -27.608 -44.583 1.00 77.62 692 GLU A C 1
ATOM 5541 O O . GLU A 1 692 ? 26.877 -27.764 -43.397 1.00 77.62 692 GLU A O 1
ATOM 5546 N N . ASP A 1 693 ? 27.538 -27.318 -45.490 1.00 77.19 693 ASP A N 1
ATOM 5547 C CA . ASP A 1 693 ? 28.964 -27.231 -45.165 1.00 77.19 693 ASP A CA 1
ATOM 5548 C C . ASP A 1 693 ? 29.268 -26.021 -44.275 1.00 77.19 693 ASP A C 1
ATOM 5550 O O . ASP A 1 693 ? 29.920 -26.160 -43.241 1.00 77.19 693 ASP A O 1
ATOM 5554 N N . LEU A 1 694 ? 28.674 -24.861 -44.565 1.00 73.19 694 LEU A N 1
ATOM 5555 C CA . LEU A 1 694 ? 28.748 -23.700 -43.673 1.00 73.19 694 LEU A CA 1
ATOM 5556 C C . LEU A 1 694 ? 28.101 -23.970 -42.296 1.00 73.19 694 LEU A C 1
ATOM 5558 O O . LEU A 1 694 ? 28.590 -23.463 -41.287 1.00 73.19 694 LEU A O 1
ATOM 5562 N N . ARG A 1 695 ? 27.051 -24.804 -42.212 1.00 73.81 695 ARG A N 1
ATOM 5563 C CA . ARG A 1 695 ? 26.474 -25.243 -40.922 1.00 73.81 695 ARG A CA 1
ATOM 5564 C C . ARG A 1 695 ? 27.382 -26.224 -40.169 1.00 73.81 695 ARG A C 1
ATOM 5566 O O . ARG A 1 695 ? 27.403 -26.168 -38.942 1.00 73.81 695 ARG A O 1
ATOM 5573 N N . LYS A 1 696 ? 28.139 -27.089 -40.861 1.00 69.31 696 LYS A N 1
ATOM 5574 C CA . LYS A 1 696 ? 29.151 -27.983 -40.250 1.00 69.31 696 LYS A CA 1
ATOM 5575 C C . LYS A 1 696 ? 30.293 -27.174 -39.626 1.00 69.31 696 LYS A C 1
ATOM 5577 O O . LYS A 1 696 ? 30.681 -27.460 -38.499 1.00 69.31 696 LYS A O 1
ATOM 5582 N N . GLU A 1 697 ? 30.722 -26.103 -40.293 1.00 70.69 697 GLU A N 1
ATOM 5583 C CA . GLU A 1 697 ? 31.679 -25.110 -39.770 1.00 70.69 697 GLU A CA 1
ATOM 5584 C C . GLU A 1 697 ? 31.071 -24.156 -38.710 1.00 70.69 697 GLU A C 1
ATOM 5586 O O . GLU A 1 697 ? 31.711 -23.203 -38.269 1.00 70.69 697 GLU A O 1
ATOM 5591 N N . GLY A 1 698 ? 29.832 -24.404 -38.265 1.00 54.50 698 GLY A N 1
ATOM 5592 C CA . GLY A 1 698 ? 29.195 -23.726 -37.132 1.00 54.50 698 GLY A CA 1
ATOM 5593 C C . GLY A 1 698 ? 28.418 -22.445 -37.456 1.00 54.50 698 GLY A C 1
ATOM 5594 O O . GLY A 1 698 ? 27.807 -21.874 -36.548 1.00 54.50 698 GLY A O 1
ATOM 5595 N N . PHE A 1 699 ? 28.376 -21.995 -38.714 1.00 66.69 699 PHE A N 1
ATOM 5596 C CA . PHE A 1 699 ? 27.655 -20.775 -39.086 1.00 66.69 699 PHE A CA 1
ATOM 5597 C C . PHE A 1 699 ? 26.134 -20.974 -39.057 1.00 66.69 699 PHE A C 1
ATOM 5599 O O . PHE A 1 699 ? 25.586 -21.938 -39.599 1.00 66.69 699 PHE A O 1
ATOM 5606 N N . ARG A 1 700 ? 25.419 -20.004 -38.475 1.00 62.84 700 ARG A N 1
ATOM 5607 C CA . ARG A 1 700 ? 23.947 -19.940 -38.539 1.00 62.84 700 ARG A CA 1
ATOM 5608 C C . ARG A 1 700 ? 23.516 -19.211 -39.814 1.00 62.84 700 ARG A C 1
ATOM 5610 O O . ARG A 1 700 ? 23.969 -18.089 -40.052 1.00 62.84 700 ARG A O 1
ATOM 5617 N N . ILE A 1 701 ? 22.639 -19.839 -40.605 1.00 72.25 701 ILE A N 1
ATOM 5618 C CA . ILE A 1 701 ? 22.283 -19.403 -41.968 1.00 72.25 701 ILE A CA 1
ATOM 5619 C C . ILE A 1 701 ? 20.765 -19.345 -42.163 1.00 72.25 701 ILE A C 1
ATOM 5621 O O . ILE A 1 701 ? 20.096 -20.379 -42.063 1.00 72.25 701 ILE A O 1
ATOM 5625 N N . SER A 1 702 ? 20.267 -18.164 -42.530 1.00 74.62 702 SER A N 1
ATOM 5626 C CA . SER A 1 702 ? 18.927 -17.932 -43.083 1.00 74.62 702 SER A CA 1
ATOM 5627 C C . SER A 1 702 ? 19.040 -17.726 -44.593 1.00 74.62 702 SER A C 1
ATOM 5629 O O . SER A 1 702 ? 20.104 -17.359 -45.094 1.00 74.62 702 SER A O 1
ATOM 5631 N N . TYR A 1 703 ? 17.972 -17.983 -45.339 1.00 79.94 703 TYR A N 1
ATOM 5632 C CA . TYR A 1 703 ? 17.993 -17.888 -46.794 1.00 79.94 703 TYR A CA 1
ATOM 5633 C C . TYR A 1 703 ? 16.643 -17.457 -47.363 1.00 79.94 703 TYR A C 1
ATOM 5635 O O . TYR A 1 703 ? 15.599 -17.671 -46.752 1.00 79.94 703 TYR A O 1
ATOM 5643 N N . CYS A 1 704 ? 16.680 -16.879 -48.560 1.00 80.00 704 CYS A N 1
ATOM 5644 C CA . CYS A 1 704 ? 15.508 -16.667 -49.399 1.00 80.00 704 CYS A CA 1
ATOM 5645 C C . CYS A 1 704 ? 15.783 -17.278 -50.771 1.00 80.00 704 CYS A C 1
ATOM 5647 O O . CYS A 1 704 ? 16.787 -16.961 -51.408 1.00 80.00 704 CYS A O 1
ATOM 5649 N N . ASP A 1 705 ? 14.892 -18.166 -51.202 1.00 76.94 705 ASP A N 1
ATOM 5650 C CA . ASP A 1 705 ? 14.988 -18.930 -52.445 1.00 76.94 705 ASP A CA 1
ATOM 5651 C C . ASP A 1 705 ? 13.792 -18.693 -53.389 1.00 76.94 705 ASP A C 1
ATOM 5653 O O . ASP A 1 705 ? 13.718 -19.272 -54.475 1.00 76.94 705 ASP A O 1
ATOM 5657 N N . GLN A 1 706 ? 12.862 -17.815 -53.003 1.00 78.31 706 GLN A N 1
ATOM 5658 C CA . GLN A 1 706 ? 11.727 -17.364 -53.813 1.00 78.31 706 GLN A CA 1
ATOM 5659 C C . GLN A 1 706 ? 11.480 -15.850 -53.619 1.00 78.31 706 GLN A C 1
ATOM 5661 O O . GLN A 1 706 ? 10.429 -15.458 -53.111 1.00 78.31 706 GLN A O 1
ATOM 5666 N N . PRO A 1 707 ? 12.425 -14.972 -54.023 1.00 68.75 707 PRO A N 1
ATOM 5667 C CA . PRO A 1 707 ? 12.306 -13.520 -53.823 1.00 68.75 707 PRO A CA 1
ATOM 5668 C C . PRO A 1 707 ? 11.119 -12.877 -54.561 1.00 68.75 707 PRO A C 1
ATOM 5670 O O . PRO A 1 707 ? 10.708 -11.782 -54.209 1.00 68.75 707 PRO A O 1
ATOM 5673 N N . GLU A 1 708 ? 10.546 -13.560 -55.555 1.00 68.50 708 GLU A N 1
ATOM 5674 C CA . GLU A 1 708 ? 9.348 -13.134 -56.300 1.00 68.50 708 GLU A CA 1
ATOM 5675 C C . GLU A 1 708 ? 8.041 -13.229 -55.485 1.00 68.50 708 GLU A C 1
ATOM 5677 O O . GLU A 1 708 ? 7.018 -12.705 -55.916 1.00 68.50 708 GLU A O 1
ATOM 5682 N N . THR A 1 709 ? 8.038 -13.934 -54.346 1.00 67.81 709 THR A N 1
ATOM 5683 C CA . THR A 1 709 ? 6.819 -14.240 -53.565 1.00 67.81 709 THR A CA 1
ATOM 5684 C C . THR A 1 709 ? 6.992 -14.044 -52.056 1.00 67.81 709 THR A C 1
ATOM 5686 O O . THR A 1 709 ? 6.199 -14.565 -51.275 1.00 67.81 709 THR A O 1
ATOM 5689 N N . ALA A 1 710 ? 8.053 -13.362 -51.630 1.00 63.53 710 ALA A N 1
ATOM 5690 C CA . ALA A 1 710 ? 8.407 -13.189 -50.225 1.00 63.53 710 ALA A CA 1
ATOM 5691 C C . ALA A 1 710 ? 8.101 -11.763 -49.743 1.00 63.53 710 ALA A C 1
ATOM 5693 O O . ALA A 1 710 ? 8.231 -10.805 -50.503 1.00 63.53 710 ALA A O 1
ATOM 5694 N N . ASP A 1 711 ? 7.714 -11.622 -48.473 1.00 68.75 711 ASP A N 1
ATOM 5695 C CA . ASP A 1 711 ? 7.466 -10.310 -47.873 1.00 68.75 711 ASP A CA 1
ATOM 5696 C C . ASP A 1 711 ? 8.764 -9.494 -47.795 1.00 68.75 711 ASP A C 1
ATOM 5698 O O . ASP A 1 711 ? 9.737 -9.881 -47.141 1.00 68.75 711 ASP A O 1
ATOM 5702 N N . MET A 1 712 ? 8.761 -8.341 -48.461 1.00 60.28 712 MET A N 1
ATOM 5703 C CA . MET A 1 712 ? 9.900 -7.437 -48.516 1.00 60.28 712 MET A CA 1
ATOM 5704 C C . MET A 1 712 ? 10.195 -6.770 -47.167 1.00 60.28 712 MET A C 1
ATOM 5706 O O . MET A 1 712 ? 11.359 -6.448 -46.926 1.00 60.28 712 MET A O 1
ATOM 5710 N N . GLU A 1 713 ? 9.216 -6.595 -46.271 1.00 55.94 713 GLU A N 1
ATOM 5711 C CA . GLU A 1 713 ? 9.464 -6.045 -44.930 1.00 55.94 713 GLU A CA 1
ATOM 5712 C C . GLU A 1 713 ? 10.151 -7.079 -44.025 1.00 55.94 713 GLU A C 1
ATOM 5714 O O . GLU A 1 713 ? 11.233 -6.802 -43.494 1.00 55.94 713 GLU A O 1
ATOM 5719 N N . ALA A 1 714 ? 9.623 -8.305 -43.932 1.00 53.97 714 ALA A N 1
ATOM 5720 C CA . ALA A 1 714 ? 10.273 -9.408 -43.221 1.00 53.97 714 ALA A CA 1
ATOM 5721 C C . ALA A 1 714 ? 11.665 -9.754 -43.787 1.00 53.97 714 ALA A C 1
ATOM 5723 O O . ALA A 1 714 ? 12.599 -9.998 -43.014 1.00 53.97 714 ALA A O 1
ATOM 5724 N N . LEU A 1 715 ? 11.850 -9.733 -45.115 1.00 60.75 715 LEU A N 1
ATOM 5725 C CA . LEU A 1 715 ? 13.169 -9.895 -45.741 1.00 60.75 715 LEU A CA 1
ATOM 5726 C C . LEU A 1 715 ? 14.121 -8.756 -45.359 1.00 60.75 715 LEU A C 1
ATOM 5728 O O . LEU A 1 715 ? 15.249 -9.016 -44.945 1.00 60.75 715 LEU A O 1
ATOM 5732 N N . THR A 1 716 ? 13.669 -7.504 -45.446 1.00 62.75 716 THR A N 1
ATOM 5733 C CA . THR A 1 716 ? 14.455 -6.318 -45.069 1.00 62.75 716 THR A CA 1
ATOM 5734 C C . THR A 1 716 ? 14.919 -6.402 -43.617 1.00 62.75 716 THR A C 1
ATOM 5736 O O . THR A 1 716 ? 16.091 -6.160 -43.322 1.00 62.75 716 THR A O 1
ATOM 5739 N N . LEU A 1 717 ? 14.028 -6.804 -42.709 1.00 55.66 717 LEU A N 1
ATOM 5740 C CA . LEU A 1 717 ? 14.322 -6.941 -41.288 1.00 55.66 717 LEU A CA 1
ATOM 5741 C C . LEU A 1 717 ? 15.298 -8.100 -41.018 1.00 55.66 717 LEU A C 1
ATOM 5743 O O . LEU A 1 717 ? 16.276 -7.912 -40.295 1.00 55.66 717 LEU A O 1
ATOM 5747 N N . SER A 1 718 ? 15.114 -9.240 -41.692 1.00 58.97 718 SER A N 1
ATOM 5748 C CA . SER A 1 718 ? 16.032 -10.388 -41.628 1.00 58.97 718 SER A CA 1
ATOM 5749 C C . SER A 1 718 ? 17.444 -10.025 -42.102 1.00 58.97 718 SER A C 1
ATOM 5751 O O . SER A 1 718 ? 18.433 -10.330 -41.439 1.00 58.97 718 SER A O 1
ATOM 5753 N N . VAL A 1 719 ? 17.568 -9.326 -43.236 1.00 65.62 719 VAL A N 1
ATOM 5754 C CA . VAL A 1 719 ? 18.873 -8.965 -43.816 1.00 65.62 719 VAL A CA 1
ATOM 5755 C C . VAL A 1 719 ? 19.548 -7.812 -43.059 1.00 65.62 719 VAL A C 1
ATOM 5757 O O . VAL A 1 719 ? 20.777 -7.716 -43.019 1.00 65.62 719 VAL A O 1
ATOM 5760 N N . LYS A 1 720 ? 18.777 -6.962 -42.373 1.00 61.38 720 LYS A N 1
ATOM 5761 C CA . LYS A 1 720 ? 19.310 -5.948 -41.452 1.00 61.38 720 LYS A CA 1
ATOM 5762 C C . LYS A 1 720 ? 20.042 -6.580 -40.256 1.00 61.38 720 LYS A C 1
ATOM 5764 O O . LYS A 1 720 ? 21.039 -6.007 -39.812 1.00 61.38 720 LYS A O 1
ATOM 5769 N N . GLN A 1 721 ? 19.598 -7.746 -39.777 1.00 55.19 721 GLN A N 1
ATOM 5770 C CA . GLN A 1 721 ? 20.135 -8.424 -38.586 1.00 55.19 721 GLN A CA 1
ATOM 5771 C C . GLN A 1 721 ? 21.455 -9.195 -38.823 1.00 55.19 721 GLN A C 1
ATOM 5773 O O . GLN A 1 721 ? 22.266 -9.270 -37.906 1.00 55.19 721 GLN A O 1
ATOM 5778 N N . VAL A 1 722 ? 21.720 -9.721 -40.029 1.00 66.56 722 VAL A N 1
ATOM 5779 C CA . VAL A 1 722 ? 22.894 -10.597 -40.284 1.00 66.56 722 VAL A CA 1
ATOM 5780 C C . VAL A 1 722 ? 24.243 -9.868 -40.381 1.00 66.56 722 VAL A C 1
ATOM 5782 O O . VAL A 1 722 ? 24.300 -8.670 -40.662 1.00 66.56 722 VAL A O 1
ATOM 5785 N N . GLU A 1 723 ? 25.349 -10.599 -40.222 1.00 67.88 723 GLU A N 1
ATOM 5786 C CA . GLU A 1 723 ? 26.719 -10.077 -40.358 1.00 67.88 723 GLU A CA 1
ATOM 5787 C C . GLU A 1 723 ? 27.194 -10.066 -41.828 1.00 67.88 723 GLU A C 1
ATOM 5789 O O . GLU A 1 723 ? 27.807 -9.091 -42.264 1.00 67.88 723 GLU A O 1
ATOM 5794 N N . VAL A 1 724 ? 26.876 -11.110 -42.607 1.00 76.31 724 VAL A N 1
ATOM 5795 C CA . VAL A 1 724 ? 27.320 -11.311 -44.005 1.00 76.31 724 VAL A CA 1
ATOM 5796 C C . VAL A 1 724 ? 26.156 -11.724 -44.913 1.00 76.31 724 VAL A C 1
ATOM 5798 O O . VAL A 1 724 ? 25.235 -12.417 -44.479 1.00 76.31 724 VAL A O 1
ATOM 5801 N N . VAL A 1 725 ? 26.206 -11.337 -46.193 1.00 80.88 725 VAL A N 1
ATOM 5802 C CA . VAL A 1 725 ? 25.235 -11.754 -47.217 1.00 80.88 725 VAL A CA 1
ATOM 5803 C C . VAL A 1 725 ? 25.921 -12.554 -48.331 1.00 80.88 725 VAL A C 1
ATOM 5805 O O . VAL A 1 725 ? 26.790 -12.039 -49.030 1.00 80.88 725 VAL A O 1
ATOM 5808 N N . LEU A 1 726 ? 25.502 -13.803 -48.538 1.00 84.50 726 LEU A N 1
ATOM 5809 C CA . LEU A 1 726 ? 25.791 -14.595 -49.737 1.00 84.50 726 LEU A CA 1
ATOM 5810 C C . LEU A 1 726 ? 24.722 -14.328 -50.803 1.00 84.50 726 LEU A C 1
ATOM 5812 O O . LEU A 1 726 ? 23.533 -14.259 -50.481 1.00 84.50 726 LEU A O 1
ATOM 5816 N N . ILE A 1 727 ? 25.109 -14.248 -52.078 1.00 84.19 727 ILE A N 1
ATOM 5817 C CA . ILE A 1 727 ? 24.160 -14.077 -53.190 1.00 84.19 727 ILE A CA 1
ATOM 5818 C C . ILE A 1 727 ? 24.487 -15.036 -54.340 1.00 84.19 727 ILE A C 1
ATOM 5820 O O . ILE A 1 727 ? 25.574 -14.992 -54.910 1.00 84.19 727 ILE A O 1
ATOM 5824 N N . GLY A 1 728 ? 23.522 -15.893 -54.678 1.00 81.56 728 GLY A N 1
ATOM 5825 C CA . GLY A 1 728 ? 23.584 -16.944 -55.695 1.00 81.56 728 GLY A CA 1
ATOM 5826 C C . GLY A 1 728 ? 23.406 -16.430 -57.125 1.00 81.56 728 GLY A C 1
ATOM 5827 O O . GLY A 1 728 ? 22.363 -16.649 -57.748 1.00 81.56 728 GLY A O 1
ATOM 5828 N N . MET A 1 729 ? 24.416 -15.730 -57.640 1.00 77.75 729 MET A N 1
ATOM 5829 C CA . MET A 1 729 ? 24.428 -15.133 -58.977 1.00 77.75 729 MET A CA 1
ATOM 5830 C C . MET A 1 729 ? 24.194 -16.176 -60.072 1.00 77.75 729 MET A C 1
ATOM 5832 O O . MET A 1 729 ? 24.917 -17.166 -60.177 1.00 77.75 729 MET A O 1
ATOM 5836 N N . SER A 1 730 ? 23.154 -15.935 -60.870 1.00 76.88 730 SER A N 1
ATOM 5837 C CA . SER A 1 730 ? 22.635 -16.845 -61.892 1.00 76.88 730 SER A CA 1
ATOM 5838 C C . SER A 1 730 ? 21.641 -16.113 -62.810 1.00 76.88 730 SER A C 1
ATOM 5840 O O . SER A 1 730 ? 21.116 -15.062 -62.429 1.00 76.88 730 SER A O 1
ATOM 5842 N N . ASP A 1 731 ? 21.400 -16.629 -64.024 1.00 73.50 731 ASP A N 1
ATOM 5843 C CA . ASP A 1 731 ? 20.661 -15.919 -65.089 1.00 73.50 731 ASP A CA 1
ATOM 5844 C C . ASP A 1 731 ? 19.242 -15.482 -64.643 1.00 73.50 731 ASP A C 1
ATOM 5846 O O . ASP A 1 731 ? 18.828 -14.345 -64.878 1.00 73.50 731 ASP A O 1
ATOM 5850 N N . GLU A 1 732 ? 18.528 -16.349 -63.928 1.00 73.69 732 GLU A N 1
ATOM 5851 C CA . GLU A 1 732 ? 17.141 -16.166 -63.495 1.00 73.69 732 GLU A CA 1
ATOM 5852 C C . GLU A 1 732 ? 17.032 -15.288 -62.239 1.00 73.69 732 GLU A C 1
ATOM 5854 O O . GLU A 1 732 ? 16.141 -14.438 -62.183 1.00 73.69 732 GLU A O 1
ATOM 5859 N N . LEU A 1 733 ? 17.947 -15.403 -61.262 1.00 74.75 733 LEU A N 1
ATOM 5860 C CA . LEU A 1 733 ? 17.985 -14.467 -60.124 1.00 74.75 733 LEU A CA 1
ATOM 5861 C C . LEU A 1 733 ? 18.225 -13.036 -60.623 1.00 74.75 733 LEU A C 1
ATOM 5863 O O . LEU A 1 733 ? 17.564 -12.100 -60.177 1.00 74.75 733 LEU A O 1
ATOM 5867 N N . CYS A 1 734 ? 19.107 -12.882 -61.614 1.00 70.25 734 CYS A N 1
ATOM 5868 C CA . CYS A 1 734 ? 19.380 -11.603 -62.260 1.00 70.25 734 CYS A CA 1
ATOM 5869 C C . CYS A 1 734 ? 18.221 -11.087 -63.135 1.00 70.25 734 CYS A C 1
ATOM 5871 O O . CYS A 1 734 ? 18.242 -9.925 -63.546 1.00 70.25 734 CYS A O 1
ATOM 5873 N N . SER A 1 735 ? 17.192 -11.903 -63.395 1.00 69.94 735 SER A N 1
ATOM 5874 C CA . SER A 1 735 ? 15.971 -11.473 -64.089 1.00 69.94 735 SER A CA 1
ATOM 5875 C C . SER A 1 735 ? 14.931 -10.840 -63.152 1.00 69.94 735 SER A C 1
ATOM 5877 O O . SER A 1 735 ? 14.252 -9.904 -63.573 1.00 69.94 735 SER A O 1
ATOM 5879 N N . SER A 1 736 ? 14.858 -11.259 -61.881 1.00 74.44 736 SER A N 1
ATOM 5880 C CA . SER A 1 736 ? 13.856 -10.798 -60.902 1.00 74.44 736 SER A CA 1
ATOM 5881 C C . SER A 1 736 ? 14.075 -9.342 -60.465 1.00 74.44 736 SER A C 1
ATOM 5883 O O . SER A 1 736 ? 15.153 -8.977 -59.995 1.00 74.44 736 SER A O 1
ATOM 5885 N N . ASP A 1 737 ? 13.049 -8.495 -60.593 1.00 71.38 737 ASP A N 1
ATOM 5886 C CA . ASP A 1 737 ? 13.124 -7.085 -60.179 1.00 71.38 737 ASP A CA 1
ATOM 5887 C C . ASP A 1 737 ? 13.115 -6.900 -58.659 1.00 71.38 737 ASP A C 1
ATOM 5889 O O . ASP A 1 737 ? 13.776 -5.995 -58.154 1.00 71.38 737 ASP A O 1
ATOM 5893 N N . ASP A 1 738 ? 12.435 -7.760 -57.904 1.00 69.62 738 ASP A N 1
ATOM 5894 C CA . ASP A 1 738 ? 12.422 -7.679 -56.439 1.00 69.62 738 ASP A CA 1
ATOM 5895 C C . ASP A 1 738 ? 13.740 -8.175 -55.835 1.00 69.62 738 ASP A C 1
ATOM 5897 O O . ASP A 1 738 ? 14.266 -7.552 -54.910 1.00 69.62 738 ASP A O 1
ATOM 5901 N N . ALA A 1 739 ? 14.376 -9.175 -56.461 1.00 70.19 739 ALA A N 1
ATOM 5902 C CA . ALA A 1 739 ? 15.764 -9.516 -56.161 1.00 70.19 739 ALA A CA 1
ATOM 5903 C C . ALA A 1 739 ? 16.708 -8.326 -56.420 1.00 70.19 739 ALA A C 1
ATOM 5905 O O . ALA A 1 739 ? 17.542 -8.037 -55.565 1.00 70.19 739 ALA A O 1
ATOM 5906 N N . LYS A 1 740 ? 16.555 -7.589 -57.538 1.00 72.69 740 LYS A N 1
ATOM 5907 C CA . LYS A 1 740 ? 17.341 -6.366 -57.830 1.00 72.69 740 LYS A CA 1
ATOM 5908 C C . LYS A 1 740 ? 17.116 -5.265 -56.788 1.00 72.69 740 LYS A C 1
ATOM 5910 O O . LYS A 1 740 ? 18.091 -4.682 -56.322 1.00 72.69 740 LYS A O 1
ATOM 5915 N N . LYS A 1 741 ? 15.864 -4.993 -56.394 1.00 72.38 741 LYS A N 1
ATOM 5916 C CA . LYS A 1 741 ? 15.530 -4.005 -55.345 1.00 72.38 741 LYS A CA 1
ATOM 5917 C C . LYS A 1 741 ? 16.195 -4.368 -54.018 1.00 72.38 741 LYS A C 1
ATOM 5919 O O . LYS A 1 741 ? 16.832 -3.515 -53.405 1.00 72.38 741 LYS A O 1
ATOM 5924 N N . LEU A 1 742 ? 16.097 -5.635 -53.607 1.00 72.88 742 LEU A N 1
ATOM 5925 C CA . LEU A 1 742 ? 16.729 -6.136 -52.387 1.00 72.88 742 LEU A CA 1
ATOM 5926 C C . LEU A 1 742 ? 18.263 -6.045 -52.473 1.00 72.88 742 LEU A C 1
ATOM 5928 O O . LEU A 1 742 ? 18.896 -5.565 -51.541 1.00 72.88 742 LEU A O 1
ATOM 5932 N N . LEU A 1 743 ? 18.860 -6.417 -53.609 1.00 73.38 743 LEU A N 1
ATOM 5933 C CA . LEU A 1 743 ? 20.295 -6.288 -53.895 1.00 73.38 743 LEU A CA 1
ATOM 5934 C C . LEU A 1 743 ? 20.811 -4.847 -53.746 1.00 73.38 743 LEU A C 1
ATOM 5936 O O . LEU A 1 743 ? 21.802 -4.622 -53.050 1.00 73.38 743 LEU A O 1
ATOM 5940 N N . LEU A 1 744 ? 20.126 -3.877 -54.360 1.00 69.19 744 LEU A N 1
ATOM 5941 C CA . LEU A 1 744 ? 20.458 -2.452 -54.249 1.00 69.19 744 LEU A CA 1
ATOM 5942 C C . LEU A 1 744 ? 20.279 -1.952 -52.809 1.00 69.19 744 LEU A C 1
ATOM 5944 O O . LEU A 1 744 ? 21.155 -1.284 -52.271 1.00 69.19 744 LEU A O 1
ATOM 5948 N N . TYR A 1 745 ? 19.204 -2.351 -52.124 1.00 66.56 745 TYR A N 1
ATOM 5949 C CA . TYR A 1 745 ? 18.995 -2.008 -50.715 1.00 66.56 745 TYR A CA 1
ATOM 5950 C C . TYR A 1 745 ? 20.110 -2.558 -49.801 1.00 66.56 745 TYR A C 1
ATOM 5952 O O . TYR A 1 745 ? 20.609 -1.849 -48.927 1.00 66.56 745 TYR A O 1
ATOM 5960 N N . ILE A 1 746 ? 20.566 -3.794 -50.028 1.00 67.75 746 ILE A N 1
ATOM 5961 C CA . ILE A 1 746 ? 21.665 -4.420 -49.274 1.00 67.75 746 ILE A CA 1
ATOM 5962 C C . ILE A 1 746 ? 22.991 -3.686 -49.500 1.00 67.75 746 ILE A C 1
ATOM 5964 O O . ILE A 1 746 ? 23.719 -3.425 -48.538 1.00 67.75 746 ILE A O 1
ATOM 5968 N N . LYS A 1 747 ? 23.297 -3.362 -50.760 1.00 66.06 747 LYS A N 1
ATOM 5969 C CA . LYS A 1 747 ? 24.545 -2.712 -51.172 1.00 66.06 747 LYS A CA 1
ATOM 5970 C C . LYS A 1 747 ? 24.591 -1.244 -50.741 1.00 66.06 747 LYS A C 1
ATOM 5972 O O . LYS A 1 747 ? 25.533 -0.827 -50.070 1.00 66.06 747 LYS A O 1
ATOM 5977 N N . ASP A 1 748 ? 23.571 -0.476 -51.106 1.00 58.41 748 ASP A N 1
ATOM 5978 C CA . ASP A 1 748 ? 23.621 0.986 -51.099 1.00 58.41 748 ASP A CA 1
ATOM 5979 C C . ASP A 1 748 ? 23.053 1.584 -49.796 1.00 58.41 748 ASP A C 1
ATOM 5981 O O . ASP A 1 748 ? 23.559 2.605 -49.322 1.00 58.41 748 ASP A O 1
ATOM 5985 N N . VAL A 1 749 ? 22.060 0.924 -49.173 1.00 55.62 749 VAL A N 1
ATOM 5986 C CA . VAL A 1 749 ? 21.417 1.376 -47.919 1.00 55.62 749 VAL A CA 1
ATOM 5987 C C . VAL A 1 749 ? 21.973 0.656 -46.687 1.00 55.62 749 VAL A C 1
ATOM 5989 O O . VAL A 1 749 ? 22.412 1.317 -45.748 1.00 55.62 749 VAL A O 1
ATOM 5992 N N . LEU A 1 750 ? 21.979 -0.684 -46.664 1.00 49.59 750 LEU A N 1
ATOM 5993 C CA . LEU A 1 750 ? 22.470 -1.452 -45.508 1.00 49.59 750 LEU A CA 1
ATOM 5994 C C . LEU A 1 750 ? 24.000 -1.593 -45.461 1.00 49.59 750 LEU A C 1
ATOM 5996 O O . LEU A 1 750 ? 24.537 -1.890 -44.393 1.00 49.59 750 LEU A O 1
ATOM 6000 N N . ARG A 1 751 ? 24.689 -1.414 -46.599 1.00 58.88 751 ARG A N 1
ATOM 6001 C CA . ARG A 1 751 ? 26.154 -1.518 -46.756 1.00 58.88 751 ARG A CA 1
ATOM 6002 C C . ARG A 1 751 ? 26.754 -2.804 -46.155 1.00 58.88 751 ARG A C 1
ATOM 6004 O O . ARG A 1 751 ? 27.848 -2.785 -45.590 1.00 58.88 751 ARG A O 1
ATOM 6011 N N . LYS A 1 752 ? 26.034 -3.930 -46.253 1.00 66.69 752 LYS A N 1
ATOM 6012 C CA . LYS A 1 752 ? 26.495 -5.241 -45.749 1.00 66.69 752 LYS A CA 1
ATOM 6013 C C . LYS A 1 752 ? 27.607 -5.809 -46.646 1.00 66.69 752 LYS A C 1
ATOM 6015 O O . LYS A 1 752 ? 27.571 -5.583 -47.856 1.00 66.69 752 LYS A O 1
ATOM 6020 N N . PRO A 1 753 ? 28.559 -6.595 -46.108 1.00 67.31 753 PRO A N 1
ATOM 6021 C CA . PRO A 1 753 ? 29.517 -7.319 -46.936 1.00 67.31 753 PRO A CA 1
ATOM 6022 C C . PRO A 1 753 ? 28.798 -8.405 -47.751 1.00 67.31 753 PRO A C 1
ATOM 6024 O O . PRO A 1 753 ? 28.171 -9.310 -47.194 1.00 67.31 753 PRO A O 1
ATOM 6027 N N . ILE A 1 754 ? 28.895 -8.292 -49.078 1.00 78.44 754 ILE A N 1
ATOM 6028 C CA . ILE A 1 754 ? 28.317 -9.221 -50.056 1.00 78.44 754 ILE A CA 1
ATOM 6029 C C . ILE A 1 754 ? 29.407 -10.173 -50.562 1.00 78.44 754 ILE A C 1
ATOM 6031 O O . ILE A 1 754 ? 30.463 -9.729 -51.009 1.00 78.44 754 ILE A O 1
ATOM 6035 N N . LEU A 1 755 ? 29.118 -11.474 -50.566 1.00 76.56 755 LEU A N 1
ATOM 6036 C CA . LEU A 1 755 ? 29.898 -12.502 -51.256 1.00 76.56 755 LEU A CA 1
ATOM 6037 C C . LEU A 1 755 ? 29.058 -13.104 -52.387 1.00 76.56 755 LEU A C 1
ATOM 6039 O O . LEU A 1 755 ? 27.942 -13.580 -52.167 1.00 76.56 755 LEU A O 1
ATOM 6043 N N . LEU A 1 756 ? 29.600 -13.096 -53.604 1.00 76.06 756 LEU A N 1
ATOM 6044 C CA . LEU A 1 756 ? 28.935 -13.660 -54.775 1.00 76.06 756 LEU A CA 1
ATOM 6045 C C . LEU A 1 756 ? 29.275 -15.147 -54.910 1.00 76.06 756 LEU A C 1
ATOM 6047 O O . LEU A 1 756 ? 30.441 -15.524 -55.011 1.00 76.06 756 LEU A O 1
ATOM 6051 N N . VAL A 1 757 ? 28.240 -15.982 -54.938 1.00 78.12 757 VAL A N 1
ATOM 6052 C CA . VAL A 1 757 ? 28.311 -17.425 -55.181 1.00 78.12 757 VAL A CA 1
ATOM 6053 C C . VAL A 1 757 ? 27.776 -17.674 -56.586 1.00 78.12 757 VAL A C 1
ATOM 6055 O O . VAL A 1 757 ? 26.660 -17.266 -56.896 1.00 78.12 757 VAL A O 1
ATOM 6058 N N . LEU A 1 758 ? 28.554 -18.328 -57.446 1.00 71.62 758 LEU A N 1
ATOM 6059 C CA . LEU A 1 758 ? 28.119 -18.664 -58.804 1.00 71.62 758 LEU A CA 1
ATOM 6060 C C . LEU A 1 758 ? 27.236 -19.917 -58.782 1.00 71.62 758 LEU A C 1
ATOM 6062 O O . LEU A 1 758 ? 27.669 -20.956 -58.287 1.00 71.62 758 LEU A O 1
ATOM 6066 N N . LEU A 1 759 ? 26.019 -19.817 -59.323 1.00 71.69 759 LEU A N 1
ATOM 6067 C CA . LEU A 1 759 ? 25.071 -20.928 -59.442 1.00 71.69 759 LEU A CA 1
ATOM 6068 C C . LEU A 1 759 ? 24.688 -21.158 -60.913 1.00 71.69 759 LEU A C 1
ATOM 6070 O O . LEU A 1 759 ? 24.378 -20.213 -61.638 1.00 71.69 759 LEU A O 1
ATOM 6074 N N . GLY A 1 760 ? 24.651 -22.424 -61.332 1.00 67.06 760 GLY A N 1
ATOM 6075 C CA . GLY A 1 760 ? 24.330 -22.832 -62.704 1.00 67.06 760 GLY A CA 1
ATOM 6076 C C . GLY A 1 760 ? 25.532 -22.872 -63.657 1.00 67.06 760 GLY A C 1
ATOM 6077 O O . GLY A 1 760 ? 26.650 -22.491 -63.316 1.00 67.06 760 GLY A O 1
ATOM 6078 N N . THR A 1 761 ? 25.290 -23.362 -64.875 1.00 60.16 761 THR A N 1
ATOM 6079 C CA . THR A 1 761 ? 26.310 -23.573 -65.923 1.00 60.16 761 THR A CA 1
ATOM 6080 C C . THR A 1 761 ? 26.468 -22.395 -66.893 1.00 60.16 761 THR A C 1
ATOM 6082 O O . THR A 1 761 ? 27.343 -22.423 -67.761 1.00 60.16 761 THR A O 1
ATOM 6085 N N . THR A 1 762 ? 25.639 -21.349 -66.780 1.00 63.69 762 THR A N 1
ATOM 6086 C CA . THR A 1 762 ? 25.644 -20.189 -67.684 1.00 63.69 762 THR A CA 1
ATOM 6087 C C . THR A 1 762 ? 25.894 -18.867 -66.966 1.00 63.69 762 THR A C 1
ATOM 6089 O O . THR A 1 762 ? 25.509 -18.655 -65.820 1.00 63.69 762 THR A O 1
ATOM 6092 N N . ILE A 1 763 ? 26.555 -17.952 -67.681 1.00 66.38 763 ILE A N 1
ATOM 6093 C CA . ILE A 1 763 ? 26.986 -16.645 -67.169 1.00 66.38 763 ILE A CA 1
ATOM 6094 C C . ILE A 1 763 ? 26.439 -15.512 -68.061 1.00 66.38 763 ILE A C 1
ATOM 6096 O O . ILE A 1 763 ? 27.125 -14.535 -68.359 1.00 66.38 763 ILE A O 1
ATOM 6100 N N . LYS A 1 764 ? 25.203 -15.643 -68.569 1.00 65.06 764 LYS A N 1
ATOM 6101 C CA . LYS A 1 764 ? 24.608 -14.635 -69.470 1.00 65.06 764 LYS A CA 1
ATOM 6102 C C . LYS A 1 764 ? 24.274 -13.354 -68.707 1.00 65.06 764 LYS A C 1
ATOM 6104 O O . LYS A 1 764 ? 24.348 -12.272 -69.286 1.00 65.06 764 LYS A O 1
ATOM 6109 N N . TRP A 1 765 ? 23.995 -13.457 -67.407 1.00 66.50 765 TRP A N 1
ATOM 6110 C CA . TRP A 1 765 ? 23.781 -12.332 -66.496 1.00 66.50 765 TRP A CA 1
ATOM 6111 C C . TRP A 1 765 ? 24.946 -11.329 -66.441 1.00 66.50 765 TRP A C 1
ATOM 6113 O O . TRP A 1 765 ? 24.692 -10.160 -66.153 1.00 66.50 765 TRP A O 1
ATOM 6123 N N . GLN A 1 766 ? 26.179 -11.704 -66.815 1.00 60.62 766 GLN A N 1
ATOM 6124 C CA . GLN A 1 766 ? 27.282 -10.744 -67.013 1.00 60.62 766 GLN A CA 1
ATOM 6125 C C . GLN A 1 766 ? 27.003 -9.710 -68.124 1.00 60.62 766 GLN A C 1
ATOM 6127 O O . GLN A 1 766 ? 27.681 -8.688 -68.194 1.00 60.62 766 GLN A O 1
ATOM 6132 N N . LYS A 1 767 ? 25.996 -9.940 -68.975 1.00 57.19 767 LYS A N 1
ATOM 6133 C CA . LYS A 1 767 ? 25.503 -8.998 -69.996 1.00 57.19 767 LYS A CA 1
ATOM 6134 C C . LYS A 1 767 ? 24.161 -8.347 -69.627 1.00 57.19 767 LYS A C 1
ATOM 6136 O O . LYS A 1 767 ? 23.580 -7.651 -70.453 1.00 57.19 767 LYS A O 1
ATOM 6141 N N . SER A 1 768 ? 23.650 -8.594 -68.419 1.00 60.12 768 SER A N 1
ATOM 6142 C CA . SER A 1 768 ? 22.459 -7.928 -67.874 1.00 60.12 768 SER A CA 1
ATOM 6143 C C . SER A 1 768 ? 22.855 -6.680 -67.085 1.00 60.12 768 SER A C 1
ATOM 6145 O O . SER A 1 768 ? 23.979 -6.600 -66.602 1.00 60.12 768 SER A O 1
ATOM 6147 N N . ASN A 1 769 ? 21.928 -5.748 -66.850 1.00 54.34 769 ASN A N 1
ATOM 6148 C CA . ASN A 1 769 ? 22.207 -4.527 -66.077 1.00 54.34 769 ASN A CA 1
ATOM 6149 C C . ASN A 1 769 ? 22.731 -4.802 -64.648 1.00 54.34 769 ASN A C 1
ATOM 6151 O O . ASN A 1 769 ? 23.360 -3.934 -64.050 1.00 54.34 769 ASN A O 1
ATOM 6155 N N . LEU A 1 770 ? 22.538 -6.009 -64.098 1.00 53.34 770 LEU A N 1
ATOM 6156 C CA . LEU A 1 770 ? 23.127 -6.407 -62.814 1.00 53.34 770 LEU A CA 1
ATOM 6157 C C . LEU A 1 770 ? 24.664 -6.513 -62.861 1.00 53.34 770 LEU A C 1
ATOM 6159 O O . LEU A 1 770 ? 25.314 -6.353 -61.830 1.00 53.34 770 LEU A O 1
ATOM 6163 N N . SER A 1 771 ? 25.270 -6.669 -64.044 1.00 48.56 771 SER A N 1
ATOM 6164 C CA . SER A 1 771 ? 26.722 -6.544 -64.198 1.00 48.56 771 SER A CA 1
ATOM 6165 C C . SER A 1 771 ? 27.222 -5.100 -64.168 1.00 48.56 771 SER A C 1
ATOM 6167 O O . SER A 1 771 ? 28.410 -4.910 -63.968 1.00 48.56 771 SER A O 1
ATOM 6169 N N . MET A 1 772 ? 26.355 -4.082 -64.251 1.00 49.31 772 MET A N 1
ATOM 6170 C CA . MET A 1 772 ? 26.723 -2.698 -63.900 1.00 49.31 772 MET A CA 1
ATOM 6171 C C . MET A 1 772 ? 26.665 -2.460 -62.381 1.00 49.31 772 MET A C 1
ATOM 6173 O O . MET A 1 772 ? 27.358 -1.592 -61.863 1.00 49.31 772 MET A O 1
ATOM 6177 N N . VAL A 1 773 ? 25.887 -3.255 -61.635 1.00 51.72 773 VAL A N 1
ATOM 6178 C CA . VAL A 1 773 ? 25.801 -3.158 -60.162 1.00 51.72 773 VAL A CA 1
ATOM 6179 C C . VAL A 1 773 ? 27.042 -3.753 -59.481 1.00 51.72 773 VAL A C 1
ATOM 6181 O O . VAL A 1 773 ? 27.430 -3.275 -58.411 1.00 51.72 773 VAL A O 1
ATOM 6184 N N . PHE A 1 774 ? 27.674 -4.753 -60.107 1.00 51.94 774 PHE A N 1
ATOM 6185 C CA . PHE A 1 774 ? 28.888 -5.437 -59.628 1.00 51.94 774 PHE A CA 1
ATOM 6186 C C . PHE A 1 774 ? 30.126 -5.257 -60.524 1.00 51.94 774 PHE A C 1
ATOM 6188 O O . PHE A 1 774 ? 31.188 -5.798 -60.219 1.00 51.94 774 PHE A O 1
ATOM 6195 N N . GLY A 1 775 ? 29.998 -4.546 -61.643 1.00 43.59 775 GLY A N 1
ATOM 6196 C CA . GLY A 1 775 ? 31.038 -4.437 -62.661 1.00 43.59 775 GLY A CA 1
ATOM 6197 C C . GLY A 1 775 ? 32.167 -3.509 -62.254 1.00 43.59 775 GLY A C 1
ATOM 6198 O O . GLY A 1 775 ? 31.943 -2.363 -61.876 1.00 43.59 775 GLY A O 1
ATOM 6199 N N . THR A 1 776 ? 33.396 -3.995 -62.391 1.00 42.72 776 THR A N 1
ATOM 6200 C CA . THR A 1 776 ? 34.603 -3.193 -62.211 1.00 42.72 776 THR A CA 1
ATOM 6201 C C . THR A 1 776 ? 34.880 -2.342 -63.450 1.00 42.72 776 THR A C 1
ATOM 6203 O O . THR A 1 776 ? 35.756 -2.669 -64.251 1.00 42.72 776 THR A O 1
ATOM 6206 N N . GLU A 1 777 ? 34.199 -1.206 -63.566 1.00 36.06 777 GLU A N 1
ATOM 6207 C CA . GLU A 1 777 ? 34.976 0.005 -63.825 1.00 36.06 777 GLU A CA 1
ATOM 6208 C C . GLU A 1 777 ? 35.459 0.525 -62.473 1.00 36.06 777 GLU A C 1
ATOM 6210 O O . GLU A 1 777 ? 34.690 0.625 -61.516 1.00 36.06 777 GLU A O 1
ATOM 6215 N N . ALA A 1 778 ? 36.752 0.828 -62.379 1.00 39.44 778 ALA A N 1
ATOM 6216 C CA . ALA A 1 778 ? 37.276 1.580 -61.253 1.00 39.44 778 ALA A CA 1
ATOM 6217 C C . ALA A 1 778 ? 36.890 3.052 -61.450 1.00 39.44 778 ALA A C 1
ATOM 6219 O O . ALA A 1 778 ? 37.712 3.868 -61.862 1.00 39.44 778 ALA A O 1
ATOM 6220 N N . GLU A 1 779 ? 35.628 3.395 -61.170 1.00 42.91 779 GLU A N 1
ATOM 6221 C CA . GLU A 1 779 ? 35.344 4.768 -60.765 1.00 42.91 779 GLU A CA 1
ATOM 6222 C C . GLU A 1 779 ? 36.225 5.060 -59.548 1.00 42.91 779 GLU A C 1
ATOM 6224 O O . GLU A 1 779 ? 36.128 4.362 -58.534 1.00 42.91 779 GLU A O 1
ATOM 6229 N N . ASP A 1 780 ? 37.083 6.077 -59.647 1.00 48.44 780 ASP A N 1
ATOM 6230 C CA . ASP A 1 780 ? 37.822 6.619 -58.509 1.00 48.44 780 ASP A CA 1
ATOM 6231 C C . ASP A 1 780 ? 36.814 7.165 -57.492 1.00 48.44 780 ASP A C 1
ATOM 6233 O O . ASP A 1 780 ? 36.445 8.341 -57.527 1.00 48.44 780 ASP A O 1
ATOM 6237 N N . ILE A 1 781 ? 36.342 6.291 -56.595 1.00 54.81 781 ILE A N 1
ATOM 6238 C CA . ILE A 1 781 ? 35.483 6.645 -55.466 1.00 54.81 781 ILE A CA 1
ATOM 6239 C C . ILE A 1 781 ? 36.225 7.748 -54.702 1.00 54.81 781 ILE A C 1
ATOM 6241 O O . ILE A 1 781 ? 37.306 7.480 -54.163 1.00 54.81 781 ILE A O 1
ATOM 6245 N N . PRO A 1 782 ? 35.707 8.988 -54.686 1.00 62.69 782 PRO A N 1
ATOM 6246 C CA . PRO A 1 782 ? 36.449 10.115 -54.156 1.00 62.69 782 PRO A CA 1
ATOM 6247 C C . PRO A 1 782 ? 36.441 10.026 -52.639 1.00 62.69 782 PRO A C 1
ATOM 6249 O O . PRO A 1 782 ? 35.414 10.237 -52.006 1.00 62.69 782 PRO A O 1
ATOM 6252 N N . GLU A 1 783 ? 37.577 9.711 -52.028 1.00 76.94 783 GLU A N 1
ATOM 6253 C CA . GLU A 1 783 ? 37.682 9.660 -50.574 1.00 76.94 783 GLU A CA 1
ATOM 6254 C C . GLU A 1 783 ? 37.286 11.003 -49.945 1.00 76.94 783 GLU A C 1
ATOM 6256 O O . GLU A 1 783 ? 36.589 11.018 -48.929 1.00 76.94 783 GLU A O 1
ATOM 6261 N N . CYS A 1 784 ? 37.643 12.110 -50.601 1.00 84.88 784 CYS A N 1
ATOM 6262 C CA . CYS A 1 784 ? 37.293 13.470 -50.216 1.00 84.88 784 CYS A CA 1
ATOM 6263 C C . CYS A 1 784 ? 36.358 14.150 -51.239 1.00 84.88 784 CYS A C 1
ATOM 6265 O O . CYS A 1 784 ? 36.684 14.267 -52.421 1.00 84.88 784 CYS A O 1
ATOM 6267 N N . PHE A 1 785 ? 35.229 14.688 -50.778 1.00 88.56 785 PHE A N 1
ATOM 6268 C CA . PHE A 1 785 ? 34.380 15.611 -51.541 1.00 88.56 785 PHE A CA 1
ATOM 6269 C C . PHE A 1 785 ? 34.764 17.061 -51.226 1.00 88.56 785 PHE A C 1
ATOM 6271 O O . PHE A 1 785 ? 34.891 17.411 -50.054 1.00 88.56 785 PHE A O 1
ATOM 6278 N N . ILE A 1 786 ? 34.925 17.921 -52.233 1.00 87.69 786 ILE A N 1
ATOM 6279 C CA . ILE A 1 786 ? 35.244 19.342 -52.043 1.00 87.69 786 ILE A CA 1
ATOM 6280 C C . ILE A 1 786 ? 34.088 20.210 -52.554 1.00 87.69 786 ILE A C 1
ATOM 6282 O O . ILE A 1 786 ? 33.948 20.431 -53.759 1.00 87.69 786 ILE A O 1
ATOM 6286 N N . SER A 1 787 ? 33.296 20.731 -51.612 1.00 88.25 787 SER A N 1
ATOM 6287 C CA . SER A 1 787 ? 32.232 21.714 -51.860 1.00 88.25 787 SER A CA 1
ATOM 6288 C C . SER A 1 787 ? 32.811 23.128 -51.779 1.00 88.25 787 SER A C 1
ATOM 6290 O O . SER A 1 787 ? 33.484 23.475 -50.801 1.00 88.25 787 SER A O 1
ATOM 6292 N N . TYR A 1 788 ? 32.551 23.970 -52.784 1.00 85.12 788 TYR A N 1
ATOM 6293 C CA . TYR A 1 788 ? 33.023 25.356 -52.806 1.00 85.12 788 TYR A CA 1
ATOM 6294 C C . TYR A 1 788 ? 32.113 26.274 -53.628 1.00 85.12 788 TYR A C 1
ATOM 6296 O O . TYR A 1 788 ? 31.559 25.887 -54.648 1.00 85.12 788 TYR A O 1
ATOM 6304 N N . CYS A 1 789 ? 32.021 27.546 -53.237 1.00 78.00 789 CYS A N 1
ATOM 6305 C CA . CYS A 1 789 ? 31.354 28.550 -54.063 1.00 78.00 789 CYS A CA 1
ATOM 6306 C C . CYS A 1 789 ? 32.307 29.048 -55.157 1.00 78.00 789 CYS A C 1
ATOM 6308 O O . CYS A 1 789 ? 33.450 29.391 -54.861 1.00 78.00 789 CYS A O 1
ATOM 6310 N N . TRP A 1 790 ? 31.833 29.166 -56.402 1.00 72.31 790 TRP A N 1
ATOM 6311 C CA . TRP A 1 790 ? 32.639 29.559 -57.574 1.00 72.31 790 TRP A CA 1
ATOM 6312 C C . TRP A 1 790 ? 33.476 30.838 -57.369 1.00 72.31 790 TRP A C 1
ATOM 6314 O O . TRP A 1 790 ? 34.594 30.937 -57.864 1.00 72.31 790 TRP A O 1
ATOM 6324 N N . THR A 1 791 ? 32.986 31.798 -56.576 1.00 69.88 791 THR A N 1
ATOM 6325 C CA . THR A 1 791 ? 33.700 33.045 -56.221 1.00 69.88 791 THR A CA 1
ATOM 6326 C C . THR A 1 791 ? 34.914 32.864 -55.301 1.00 69.88 791 THR A C 1
ATOM 6328 O O . THR A 1 791 ? 35.600 33.848 -55.015 1.00 69.88 791 THR A O 1
ATOM 6331 N N . ASN A 1 792 ? 35.152 31.646 -54.812 1.00 70.19 792 ASN A N 1
ATOM 6332 C CA . ASN A 1 792 ? 36.221 31.285 -53.884 1.00 70.19 792 ASN A CA 1
ATOM 6333 C C . ASN A 1 792 ? 37.421 30.616 -54.603 1.00 70.19 792 ASN A C 1
ATOM 6335 O O . ASN A 1 792 ? 38.276 30.059 -53.923 1.00 70.19 792 ASN A O 1
ATOM 6339 N N . SER A 1 793 ? 37.500 30.651 -55.944 1.00 71.69 793 SER A N 1
ATOM 6340 C CA . SER A 1 793 ? 38.659 30.158 -56.716 1.00 71.69 793 SER A CA 1
ATOM 6341 C C . SER A 1 793 ? 39.174 31.192 -57.734 1.00 71.69 793 SER A C 1
ATOM 6343 O O . SER A 1 793 ? 38.393 31.943 -58.320 1.00 71.69 793 SER A O 1
ATOM 6345 N N . HIS A 1 794 ? 40.490 31.254 -57.942 1.00 67.94 794 HIS A N 1
ATOM 6346 C CA . HIS A 1 794 ? 41.170 32.215 -58.821 1.00 67.94 794 HIS 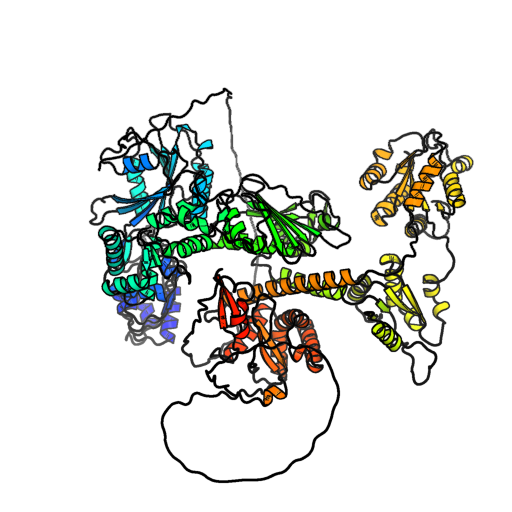A CA 1
ATOM 6347 C C . HIS A 1 794 ? 40.856 31.964 -60.302 1.00 67.94 794 HIS A C 1
ATOM 6349 O O . HIS A 1 794 ? 40.489 32.884 -61.035 1.00 67.94 794 HIS A O 1
ATOM 6355 N N . ASP A 1 795 ? 40.909 30.695 -60.710 1.00 63.44 795 ASP A N 1
ATOM 6356 C CA . ASP A 1 795 ? 40.649 30.203 -62.071 1.00 63.44 795 ASP A CA 1
ATOM 6357 C C . ASP A 1 795 ? 39.236 30.585 -62.574 1.00 63.44 795 ASP A C 1
ATOM 6359 O O . ASP A 1 795 ? 39.006 30.836 -63.758 1.00 63.44 795 ASP A O 1
ATOM 6363 N N . ALA A 1 796 ? 38.280 30.719 -61.649 1.00 60.44 796 ALA A N 1
ATOM 6364 C CA . ALA A 1 796 ? 36.916 31.176 -61.912 1.00 60.44 796 ALA A CA 1
ATOM 6365 C C . ALA A 1 796 ? 36.808 32.684 -62.226 1.00 60.44 796 ALA A C 1
ATOM 6367 O O . ALA A 1 796 ? 35.845 33.116 -62.871 1.00 60.44 796 ALA A O 1
ATOM 6368 N N . ILE A 1 797 ? 37.762 33.503 -61.773 1.00 61.31 797 ILE A N 1
ATOM 6369 C CA . ILE A 1 797 ? 37.811 34.948 -62.048 1.00 61.31 797 ILE A CA 1
ATOM 6370 C C . ILE A 1 797 ? 38.487 35.208 -63.393 1.00 61.31 797 ILE A C 1
ATOM 6372 O O . ILE A 1 797 ? 37.970 35.995 -64.185 1.00 61.31 797 ILE A O 1
ATOM 6376 N N . GLU A 1 798 ? 39.578 34.500 -63.699 1.00 61.94 798 GLU A N 1
ATOM 6377 C CA . GLU A 1 798 ? 40.233 34.578 -65.015 1.00 61.94 798 GLU A CA 1
ATOM 6378 C C . GLU A 1 798 ? 39.283 34.166 -66.150 1.00 61.94 798 GLU A C 1
ATOM 6380 O O . GLU A 1 798 ? 39.283 34.769 -67.222 1.00 61.94 798 GLU A O 1
ATOM 6385 N N . LYS A 1 799 ? 38.375 33.219 -65.877 1.00 58.72 799 LYS A N 1
ATOM 6386 C CA . LYS A 1 799 ? 37.303 32.784 -66.791 1.00 58.72 799 LYS A CA 1
ATOM 6387 C C . LYS A 1 799 ? 36.068 33.705 -66.799 1.00 58.72 799 LYS A C 1
ATOM 6389 O O . LYS A 1 799 ? 35.004 33.314 -67.273 1.00 58.72 799 LYS A O 1
ATOM 6394 N N . GLY A 1 800 ? 36.207 34.947 -66.324 1.00 55.44 800 GLY A N 1
ATOM 6395 C CA . GLY A 1 800 ? 35.274 36.049 -66.591 1.00 55.44 800 GLY A CA 1
ATOM 6396 C C . GLY A 1 800 ? 34.226 36.346 -65.513 1.00 55.44 800 GLY A C 1
ATOM 6397 O O . GLY A 1 800 ? 33.349 37.182 -65.745 1.00 55.44 800 GLY A O 1
ATOM 6398 N N . SER A 1 801 ? 34.282 35.715 -64.335 1.00 59.03 801 SER A N 1
ATOM 6399 C CA . SER A 1 801 ? 33.384 36.090 -63.232 1.00 59.03 801 SER A CA 1
ATOM 6400 C C . SER A 1 801 ? 33.828 37.393 -62.546 1.00 59.03 801 SER A C 1
ATOM 6402 O O . SER A 1 801 ? 35.014 37.708 -62.448 1.00 59.03 801 SER A O 1
ATOM 6404 N N . LYS A 1 802 ? 32.867 38.198 -62.064 1.00 56.97 802 LYS A N 1
ATOM 6405 C CA . LYS A 1 802 ? 33.175 39.478 -61.403 1.00 56.97 802 LYS A CA 1
ATOM 6406 C C . LYS A 1 802 ? 33.867 39.239 -60.058 1.00 56.97 802 LYS A C 1
ATOM 6408 O O . LYS A 1 802 ? 33.206 38.851 -59.094 1.00 56.97 802 LYS A O 1
ATOM 6413 N N . LYS A 1 803 ? 35.165 39.558 -59.982 1.00 56.00 803 LYS A N 1
ATOM 6414 C CA . LYS A 1 803 ? 35.937 39.609 -58.731 1.00 56.00 803 LYS A CA 1
ATOM 6415 C C . LYS A 1 803 ? 35.206 40.459 -57.690 1.00 56.00 803 LYS A C 1
ATOM 6417 O O . LYS A 1 803 ? 35.005 41.655 -57.895 1.00 56.00 803 LYS A O 1
ATOM 6422 N N . LYS A 1 804 ? 34.829 39.841 -56.572 1.00 59.44 804 LYS A N 1
ATOM 6423 C CA . LYS A 1 804 ? 34.413 40.545 -55.355 1.00 59.44 804 LYS A CA 1
ATOM 6424 C C . LYS A 1 804 ? 35.648 40.739 -54.484 1.00 59.44 804 LYS A C 1
ATOM 6426 O O . LYS A 1 804 ? 36.446 39.814 -54.336 1.00 59.44 804 LYS A O 1
ATOM 6431 N N . GLU A 1 805 ? 35.814 41.922 -53.905 1.00 55.06 805 GLU A N 1
ATOM 6432 C CA . GLU A 1 805 ? 36.850 42.111 -52.891 1.00 55.06 805 GLU A CA 1
ATOM 6433 C C . GLU A 1 805 ? 36.563 41.195 -51.698 1.00 55.06 805 GLU A C 1
ATOM 6435 O O . GLU A 1 805 ? 35.462 41.190 -51.150 1.00 55.06 805 GLU A O 1
ATOM 6440 N N . GLY A 1 806 ? 37.556 40.385 -51.333 1.00 58.53 806 GLY A N 1
ATOM 6441 C CA . GLY A 1 806 ? 37.489 39.524 -50.159 1.00 58.53 806 GLY A CA 1
ATOM 6442 C C . GLY A 1 806 ? 36.743 38.192 -50.295 1.00 58.53 806 GLY A C 1
ATOM 6443 O O . GLY A 1 806 ? 36.580 37.525 -49.278 1.00 58.53 806 GLY A O 1
ATOM 6444 N N . SER A 1 807 ? 36.318 37.754 -51.490 1.00 54.94 807 SER A N 1
ATOM 6445 C CA . SER A 1 807 ? 35.790 36.380 -51.658 1.00 54.94 807 SER A CA 1
ATOM 6446 C C . SER A 1 807 ? 36.885 35.310 -51.783 1.00 54.94 807 SER A C 1
ATOM 6448 O O . SER A 1 807 ? 36.617 34.132 -51.565 1.00 54.94 807 SER A O 1
ATOM 6450 N N . LEU A 1 808 ? 38.120 35.720 -52.094 1.00 61.66 808 LEU A N 1
ATOM 6451 C CA . LEU A 1 808 ? 39.309 34.866 -52.121 1.00 61.66 808 LEU A CA 1
ATOM 6452 C C . LEU A 1 808 ? 40.135 35.036 -50.842 1.00 61.66 808 LEU A C 1
ATOM 6454 O O . LEU A 1 808 ? 40.347 36.160 -50.382 1.00 61.66 808 LEU A O 1
ATOM 6458 N N . GLY A 1 809 ? 40.595 33.909 -50.297 1.00 65.50 809 GLY A N 1
ATOM 6459 C CA . GLY A 1 809 ? 41.640 33.830 -49.274 1.00 65.50 809 GLY A CA 1
ATOM 6460 C C . GLY A 1 809 ? 42.909 33.171 -49.830 1.00 65.50 809 GLY A C 1
ATOM 6461 O O . GLY A 1 809 ? 43.117 33.133 -51.039 1.00 65.50 809 GLY A O 1
ATOM 6462 N N . TRP A 1 810 ? 43.718 32.606 -48.937 1.00 72.25 810 TRP A N 1
ATOM 6463 C CA . TRP A 1 810 ? 45.004 31.944 -49.193 1.00 72.25 810 TRP A CA 1
ATOM 6464 C C . TRP A 1 810 ? 44.907 30.409 -49.308 1.00 72.25 810 TRP A C 1
ATOM 6466 O O . TRP A 1 810 ? 45.883 29.699 -49.079 1.00 72.25 810 TRP A O 1
ATOM 6476 N N . GLY A 1 811 ? 43.725 29.883 -49.631 1.00 72.25 811 GLY A N 1
ATOM 6477 C CA . GLY A 1 811 ? 43.503 28.457 -49.870 1.00 72.25 811 GLY A CA 1
ATOM 6478 C C . GLY A 1 811 ? 42.517 28.269 -51.010 1.00 72.25 811 GLY A C 1
ATOM 6479 O O . GLY A 1 811 ? 41.308 28.335 -50.789 1.00 72.25 811 GLY A O 1
ATOM 6480 N N . ASP A 1 812 ? 43.020 28.076 -52.229 1.00 80.00 812 ASP A N 1
ATOM 6481 C CA . ASP A 1 812 ? 42.164 27.803 -53.380 1.00 80.00 812 ASP A CA 1
ATOM 6482 C C . ASP A 1 812 ? 41.668 26.344 -53.336 1.00 80.00 812 ASP A C 1
ATOM 6484 O O . ASP A 1 812 ? 42.486 25.426 -53.197 1.00 80.00 812 ASP A O 1
ATOM 6488 N N . PRO A 1 813 ? 40.357 26.082 -53.507 1.00 81.12 813 PRO A N 1
ATOM 6489 C CA . PRO A 1 813 ? 39.819 24.723 -53.568 1.00 81.12 813 PRO A CA 1
ATOM 6490 C C . PRO A 1 813 ? 40.520 23.830 -54.602 1.00 81.12 813 PRO A C 1
ATOM 6492 O O . PRO A 1 813 ? 40.642 22.624 -54.387 1.00 81.12 813 PRO A O 1
ATOM 6495 N N . ARG A 1 814 ? 41.014 24.402 -55.712 1.00 80.94 814 ARG A N 1
ATOM 6496 C CA . ARG A 1 814 ? 41.697 23.663 -56.790 1.00 80.94 814 ARG A CA 1
ATOM 6497 C C . ARG A 1 814 ? 43.134 23.294 -56.426 1.00 80.94 814 ARG A C 1
ATOM 6499 O O . ARG A 1 814 ? 43.571 22.182 -56.722 1.00 80.94 814 ARG A O 1
ATOM 6506 N N . GLU A 1 815 ? 43.848 24.187 -55.746 1.00 81.38 815 GLU A N 1
ATOM 6507 C CA . GLU A 1 815 ? 45.202 23.925 -55.243 1.00 81.38 815 GLU A CA 1
ATOM 6508 C C . GLU A 1 815 ? 45.173 22.878 -54.128 1.00 81.38 815 GLU A C 1
ATOM 6510 O O . GLU A 1 815 ? 45.943 21.919 -54.160 1.00 81.38 815 GLU A O 1
ATOM 6515 N N . ILE A 1 816 ? 44.215 22.991 -53.203 1.00 84.06 816 ILE A N 1
ATOM 6516 C CA . ILE A 1 816 ? 44.025 22.023 -52.118 1.00 84.06 816 ILE A CA 1
ATOM 6517 C C . ILE A 1 816 ? 43.586 20.655 -52.654 1.00 84.06 816 ILE A C 1
ATOM 6519 O O . ILE A 1 816 ? 44.130 19.644 -52.211 1.00 84.06 816 ILE A O 1
ATOM 6523 N N . LYS A 1 817 ? 42.694 20.593 -53.657 1.00 85.62 817 LYS A N 1
ATOM 6524 C CA . LYS A 1 817 ? 42.372 19.336 -54.357 1.00 85.62 817 LYS A CA 1
ATOM 6525 C C . LYS A 1 817 ? 43.641 18.672 -54.902 1.00 85.62 817 LYS A C 1
ATOM 6527 O O . LYS A 1 817 ? 43.902 17.509 -54.602 1.00 85.62 817 LYS A O 1
ATOM 6532 N N . LYS A 1 818 ? 44.455 19.422 -55.655 1.00 83.56 818 LYS A N 1
ATOM 6533 C CA . LYS A 1 818 ? 45.709 18.921 -56.239 1.00 83.56 818 LYS A CA 1
ATOM 6534 C C . LYS A 1 818 ? 46.686 18.448 -55.161 1.00 83.56 818 LYS A C 1
ATOM 6536 O O . LYS A 1 818 ? 47.253 17.370 -55.297 1.00 83.56 818 LYS A O 1
ATOM 6541 N N . PHE A 1 819 ? 46.831 19.200 -54.071 1.00 85.25 819 PHE A N 1
ATOM 6542 C CA . PHE A 1 819 ? 47.681 18.838 -52.937 1.00 85.25 819 PHE A CA 1
ATOM 6543 C C . PHE A 1 819 ? 47.232 17.537 -52.250 1.00 85.25 819 PHE A C 1
ATOM 6545 O O . PHE A 1 819 ? 48.069 16.685 -51.967 1.00 85.25 819 PHE A O 1
ATOM 6552 N N . LEU A 1 820 ? 45.929 17.339 -52.019 1.00 84.56 820 LEU A N 1
ATOM 6553 C CA . LEU A 1 820 ? 45.399 16.095 -51.444 1.00 84.56 820 LEU A CA 1
ATOM 6554 C C . LEU A 1 820 ? 45.592 14.897 -52.397 1.00 84.56 820 LEU A C 1
ATOM 6556 O O . LEU A 1 820 ? 46.003 13.822 -51.953 1.00 84.56 820 LEU A O 1
ATOM 6560 N N . GLN A 1 821 ? 45.408 15.095 -53.708 1.00 83.69 821 GLN A N 1
ATOM 6561 C CA . GLN A 1 821 ? 45.687 14.075 -54.729 1.00 83.69 821 GLN A CA 1
ATOM 6562 C C . GLN A 1 821 ? 47.186 13.724 -54.812 1.00 83.69 821 GLN A C 1
ATOM 6564 O O . GLN A 1 821 ? 47.537 12.548 -54.877 1.00 83.69 821 GLN A O 1
ATOM 6569 N N . GLU A 1 822 ? 48.089 14.703 -54.689 1.00 84.25 822 GLU A N 1
ATOM 6570 C CA . GLU A 1 822 ? 49.544 14.491 -54.553 1.00 84.25 822 GLU A CA 1
ATOM 6571 C C . GLU A 1 822 ? 49.947 13.776 -53.244 1.00 84.25 822 GLU A C 1
ATOM 6573 O O . GLU A 1 822 ? 51.096 13.349 -53.095 1.00 84.25 822 GLU A O 1
ATOM 6578 N N . LYS A 1 823 ? 49.017 13.618 -52.292 1.00 82.81 823 LYS A N 1
ATOM 6579 C CA . LYS A 1 823 ? 49.165 12.796 -51.076 1.00 82.81 823 LYS A CA 1
ATOM 6580 C C . LYS A 1 823 ? 48.379 11.481 -51.126 1.00 82.81 823 LYS A C 1
ATOM 6582 O O . LYS A 1 823 ? 48.303 10.794 -50.111 1.00 82.81 823 LYS A O 1
ATOM 6587 N N . GLY A 1 824 ? 47.862 11.104 -52.298 1.00 79.00 824 GLY A N 1
ATOM 6588 C CA . GLY A 1 824 ? 47.211 9.815 -52.540 1.00 79.00 824 GLY A CA 1
ATOM 6589 C C . GLY A 1 824 ? 45.734 9.745 -52.148 1.00 79.00 824 GLY A C 1
ATOM 6590 O O . GLY A 1 824 ? 45.188 8.649 -52.117 1.00 79.00 824 GLY A O 1
ATOM 6591 N N . ILE A 1 825 ? 45.089 10.880 -51.861 1.00 81.81 825 ILE A N 1
ATOM 6592 C CA . ILE A 1 825 ? 43.667 10.947 -51.498 1.00 81.81 825 ILE A CA 1
ATOM 6593 C C . ILE A 1 825 ? 42.866 11.338 -52.745 1.00 81.81 825 ILE A C 1
ATOM 6595 O O . ILE A 1 825 ? 43.057 12.426 -53.297 1.00 81.81 825 ILE A O 1
ATOM 6599 N N . SER A 1 826 ? 41.962 10.471 -53.210 1.00 81.81 826 SER A N 1
ATOM 6600 C CA . SER A 1 826 ? 41.094 10.787 -54.351 1.00 81.81 826 SER A CA 1
ATOM 6601 C C . SER A 1 826 ? 40.104 11.896 -53.968 1.00 81.81 826 SER A C 1
ATOM 6603 O O . SER A 1 826 ? 39.456 11.843 -52.922 1.00 81.81 826 SER A O 1
ATOM 6605 N N . CYS A 1 827 ? 40.006 12.933 -54.805 1.00 79.88 827 CYS A N 1
ATOM 6606 C CA . CYS A 1 827 ? 39.216 14.130 -54.511 1.00 79.88 827 CYS A CA 1
ATOM 6607 C C . CYS A 1 827 ? 38.254 14.460 -55.654 1.00 79.88 827 CYS A C 1
ATOM 6609 O O . CYS A 1 827 ? 38.699 14.671 -56.785 1.00 79.88 827 CYS A O 1
ATOM 6611 N N . TRP A 1 828 ? 36.961 14.585 -55.349 1.00 79.44 828 TRP A N 1
ATOM 6612 C CA . TRP A 1 828 ? 35.962 15.157 -56.259 1.00 79.44 828 TRP A CA 1
ATOM 6613 C C . TRP A 1 828 ? 35.766 16.638 -55.951 1.00 79.44 828 TRP A C 1
ATOM 6615 O O . TRP A 1 828 ? 35.826 17.044 -54.791 1.00 79.44 828 TRP A O 1
ATOM 6625 N N . LEU A 1 829 ? 35.544 17.444 -56.986 1.00 76.56 829 LEU A N 1
ATOM 6626 C CA . LEU A 1 829 ? 35.364 18.888 -56.881 1.00 76.56 829 LEU A CA 1
ATOM 6627 C C . LEU A 1 829 ? 34.070 19.279 -57.598 1.00 76.56 829 LEU A C 1
ATOM 6629 O O . LEU A 1 829 ? 33.870 18.888 -58.747 1.00 76.56 829 LEU A O 1
ATOM 6633 N N . ASP A 1 830 ? 33.255 20.088 -56.922 1.00 58.88 830 ASP A N 1
ATOM 6634 C CA . ASP A 1 830 ? 31.817 20.338 -57.148 1.00 58.88 830 ASP A CA 1
ATOM 6635 C C . ASP A 1 830 ? 31.316 20.598 -58.592 1.00 58.88 830 ASP A C 1
ATOM 6637 O O . ASP A 1 830 ? 30.124 20.534 -58.871 1.00 58.88 830 ASP A O 1
ATOM 6641 N N . ILE A 1 831 ? 32.207 20.925 -59.535 1.00 59.19 831 ILE A N 1
ATOM 6642 C CA . ILE A 1 831 ? 31.869 21.452 -60.871 1.00 59.19 831 ILE A CA 1
ATOM 6643 C C . ILE A 1 831 ? 32.562 20.650 -62.009 1.00 59.19 831 ILE A C 1
ATOM 6645 O O . ILE A 1 831 ? 32.573 21.064 -63.166 1.00 59.19 831 ILE A O 1
ATOM 6649 N N . GLU A 1 832 ? 33.149 19.478 -61.727 1.00 51.97 832 GLU A N 1
ATOM 6650 C CA . GLU A 1 832 ? 33.940 18.716 -62.721 1.00 51.97 832 GLU A CA 1
ATOM 6651 C C . GLU A 1 832 ? 33.161 17.744 -63.632 1.00 51.97 832 GLU A C 1
ATOM 6653 O O . GLU A 1 832 ? 33.720 17.279 -64.627 1.00 51.97 832 GLU A O 1
ATOM 6658 N N . ARG A 1 833 ? 31.878 17.465 -63.367 1.00 53.09 833 ARG A N 1
ATOM 6659 C CA . ARG A 1 833 ? 30.991 16.734 -64.294 1.00 53.09 833 ARG A CA 1
ATOM 6660 C C . ARG A 1 833 ? 29.684 17.508 -64.492 1.00 53.09 833 ARG A C 1
ATOM 6662 O O . ARG A 1 833 ? 28.783 17.421 -63.672 1.00 53.09 833 ARG A O 1
ATOM 6669 N N . VAL A 1 834 ? 29.583 18.252 -65.595 1.00 47.28 834 VAL A N 1
ATOM 6670 C CA . VAL A 1 834 ? 28.325 18.858 -66.070 1.00 47.28 834 VAL A CA 1
ATOM 6671 C C . VAL A 1 834 ? 28.002 18.260 -67.436 1.00 47.28 834 VAL A C 1
ATOM 6673 O O . VAL A 1 834 ? 28.543 18.700 -68.450 1.00 47.28 834 VAL A O 1
ATOM 6676 N N . GLY A 1 835 ? 27.147 17.234 -67.470 1.00 42.22 835 GLY A N 1
ATOM 6677 C CA . GLY A 1 835 ? 26.750 16.593 -68.726 1.00 42.22 835 GLY A CA 1
ATOM 6678 C C . GLY A 1 835 ? 26.090 15.226 -68.561 1.00 42.22 835 GLY A C 1
ATOM 6679 O O . GLY A 1 835 ? 26.743 14.207 -68.760 1.00 42.22 835 GLY A O 1
ATOM 6680 N N . GLY A 1 836 ? 24.790 15.206 -68.260 1.00 42.78 836 GLY A N 1
ATOM 6681 C CA . GLY A 1 836 ? 23.998 13.975 -68.231 1.00 42.78 836 GLY A CA 1
ATOM 6682 C C . GLY A 1 836 ? 22.683 14.152 -67.480 1.00 42.78 836 GLY A C 1
ATOM 6683 O O . GLY A 1 836 ? 21.643 14.355 -68.106 1.00 42.78 836 GLY A O 1
ATOM 6684 N N . GLY A 1 837 ? 22.753 14.073 -66.150 1.00 43.53 837 GLY A N 1
ATOM 6685 C CA . GLY A 1 837 ? 21.626 14.296 -65.244 1.00 43.53 837 GLY A CA 1
ATOM 6686 C C . GLY A 1 837 ? 21.428 15.768 -64.876 1.00 43.53 837 GLY A C 1
ATOM 6687 O O . GLY A 1 837 ? 22.039 16.676 -65.450 1.00 43.53 837 GLY A O 1
ATOM 6688 N N . GLY A 1 838 ? 20.551 16.016 -63.903 1.00 50.69 838 GLY A N 1
ATOM 6689 C CA . GLY A 1 838 ? 20.448 17.325 -63.267 1.00 50.69 838 GLY A CA 1
ATOM 6690 C C . GLY A 1 838 ? 21.641 17.584 -62.343 1.00 50.69 838 GLY A C 1
ATOM 6691 O O . GLY A 1 838 ? 22.078 16.684 -61.635 1.00 50.69 838 GLY A O 1
ATOM 6692 N N . LEU A 1 839 ? 22.111 18.837 -62.272 1.00 54.50 839 LEU A N 1
ATOM 6693 C CA . LEU A 1 839 ? 23.263 19.263 -61.449 1.00 54.50 839 LEU A CA 1
ATOM 6694 C C . LEU A 1 839 ? 23.238 18.720 -60.004 1.00 54.50 839 LEU A C 1
ATOM 6696 O O . LEU A 1 839 ? 24.278 18.421 -59.430 1.00 54.50 839 LEU A O 1
ATOM 6700 N N . PHE A 1 840 ? 22.047 18.588 -59.416 1.00 55.56 840 PHE A N 1
ATOM 6701 C CA . PHE A 1 840 ? 21.858 18.082 -58.056 1.00 55.56 840 PHE A CA 1
ATOM 6702 C C . PHE A 1 840 ? 22.064 16.562 -57.919 1.00 55.56 840 PHE A C 1
ATOM 6704 O O . PHE A 1 840 ? 22.441 16.095 -56.849 1.00 55.56 840 PHE A O 1
ATOM 6711 N N . GLU A 1 841 ? 21.822 15.785 -58.975 1.00 56.06 841 GLU A N 1
ATOM 6712 C CA . GLU A 1 841 ? 21.931 14.320 -58.969 1.00 56.06 841 GLU A CA 1
ATOM 6713 C C . GLU A 1 841 ? 23.402 13.890 -59.022 1.00 56.06 841 GLU A C 1
ATOM 6715 O O . GLU A 1 841 ? 23.837 13.107 -58.178 1.00 56.06 841 GLU A O 1
ATOM 6720 N N . ASP A 1 842 ? 24.188 14.492 -59.924 1.00 57.50 842 ASP A N 1
ATOM 6721 C CA . ASP A 1 842 ? 25.641 14.286 -60.019 1.00 57.50 842 ASP A CA 1
ATOM 6722 C C . ASP A 1 842 ? 26.357 14.675 -58.705 1.00 57.50 842 ASP A C 1
ATOM 6724 O O . ASP A 1 842 ? 27.213 13.936 -58.209 1.00 57.50 842 ASP A O 1
ATOM 6728 N N . ILE A 1 843 ? 25.957 15.798 -58.089 1.00 61.31 843 ILE A N 1
ATOM 6729 C CA . ILE A 1 843 ? 26.442 16.252 -56.772 1.00 61.31 843 ILE A CA 1
ATOM 6730 C C . ILE A 1 843 ? 26.034 15.278 -55.654 1.00 61.31 843 ILE A C 1
ATOM 6732 O O . ILE A 1 843 ? 26.860 14.924 -54.808 1.00 61.31 843 ILE A O 1
ATOM 6736 N N . ALA A 1 844 ? 24.780 14.816 -55.637 1.00 61.88 844 ALA A N 1
ATOM 6737 C CA . ALA A 1 844 ? 24.292 13.888 -54.619 1.00 61.88 844 ALA A CA 1
ATOM 6738 C C . ALA A 1 844 ? 25.005 12.528 -54.681 1.00 61.88 844 ALA A C 1
ATOM 6740 O O . ALA A 1 844 ? 25.309 11.962 -53.629 1.00 61.88 844 ALA A O 1
ATOM 6741 N N . ASP A 1 845 ? 25.315 12.018 -55.875 1.00 63.47 845 ASP A N 1
ATOM 6742 C CA . ASP A 1 845 ? 26.087 10.782 -56.047 1.00 63.47 845 ASP A CA 1
ATOM 6743 C C . ASP A 1 845 ? 27.578 10.964 -55.746 1.00 63.47 845 ASP A C 1
ATOM 6745 O O . ASP A 1 845 ? 28.177 10.081 -55.125 1.00 63.47 845 ASP A O 1
ATOM 6749 N N . GLY A 1 846 ? 28.164 12.119 -56.077 1.00 66.06 846 GLY A N 1
ATOM 6750 C CA . GLY A 1 846 ? 29.500 12.497 -55.608 1.00 66.06 846 GLY A CA 1
ATOM 6751 C C . GLY A 1 846 ? 29.591 12.484 -54.077 1.00 66.06 846 GLY A C 1
ATOM 6752 O O . GLY A 1 846 ? 30.510 11.883 -53.518 1.00 66.06 846 GLY A O 1
ATOM 6753 N N . LEU A 1 847 ? 28.597 13.062 -53.390 1.00 69.75 847 LEU A N 1
ATOM 6754 C CA . LEU A 1 847 ? 28.497 13.041 -51.927 1.00 69.75 847 LEU A CA 1
ATOM 6755 C C . LEU A 1 847 ? 28.277 11.625 -51.376 1.00 69.75 847 LEU A C 1
ATOM 6757 O O . LEU A 1 847 ? 28.999 11.212 -50.475 1.00 69.75 847 LEU A O 1
ATOM 6761 N N . ARG A 1 848 ? 27.331 10.842 -51.919 1.00 66.25 848 ARG A N 1
ATOM 6762 C CA . ARG A 1 848 ? 27.035 9.461 -51.466 1.00 66.25 848 ARG A CA 1
ATOM 6763 C C . ARG A 1 848 ? 28.252 8.532 -51.504 1.00 66.25 848 ARG A C 1
ATOM 6765 O O . ARG A 1 848 ? 28.344 7.631 -50.665 1.00 66.25 848 ARG A O 1
ATOM 6772 N N . LYS A 1 849 ? 29.141 8.735 -52.482 1.00 68.94 849 LYS A N 1
ATOM 6773 C CA . LYS A 1 849 ? 30.373 7.958 -52.688 1.00 68.94 849 LYS A CA 1
ATOM 6774 C C . LYS A 1 849 ? 31.529 8.412 -51.780 1.00 68.94 849 LYS A C 1
ATOM 6776 O O . LYS A 1 849 ? 32.467 7.639 -51.590 1.00 68.94 849 LYS A O 1
ATOM 6781 N N . ALA A 1 850 ? 31.471 9.611 -51.196 1.00 76.00 850 ALA A N 1
ATOM 6782 C CA . ALA A 1 850 ? 32.575 10.179 -50.428 1.00 76.00 850 ALA A CA 1
ATOM 6783 C C . ALA A 1 850 ? 32.683 9.680 -48.977 1.00 76.00 850 ALA A C 1
ATOM 6785 O O . ALA A 1 850 ? 31.695 9.306 -48.342 1.00 76.00 850 ALA A O 1
ATOM 6786 N N . LYS A 1 851 ? 33.913 9.695 -48.438 1.00 82.12 851 LYS A N 1
ATOM 6787 C CA . LYS A 1 851 ? 34.225 9.280 -47.054 1.00 82.12 851 LYS A CA 1
ATOM 6788 C C . LYS A 1 851 ? 34.365 10.467 -46.095 1.00 82.12 851 LYS A C 1
ATOM 6790 O O . LYS A 1 851 ? 34.107 10.312 -44.907 1.00 82.12 851 LYS A O 1
ATOM 6795 N N . VAL A 1 852 ? 34.755 11.636 -46.602 1.00 87.88 852 VAL A N 1
ATOM 6796 C CA . VAL A 1 852 ? 34.868 12.915 -45.878 1.00 87.88 852 VAL A CA 1
ATOM 6797 C C . VAL A 1 852 ? 34.544 14.072 -46.832 1.00 87.88 852 VAL A C 1
ATOM 6799 O O . VAL A 1 852 ? 34.787 13.970 -48.033 1.00 87.88 852 VAL A O 1
ATOM 6802 N N . MET A 1 853 ? 33.990 15.174 -46.321 1.00 91.00 853 MET A N 1
ATOM 6803 C CA . MET A 1 853 ? 33.757 16.407 -47.079 1.00 91.00 853 MET A CA 1
ATOM 6804 C C . MET A 1 853 ? 34.606 17.559 -46.532 1.00 91.00 853 MET A C 1
ATOM 6806 O O . MET A 1 853 ? 34.650 17.790 -45.326 1.00 91.00 853 MET A O 1
ATOM 6810 N N . VAL A 1 854 ? 35.220 18.335 -47.423 1.00 91.50 854 VAL A N 1
ATOM 6811 C CA . VAL A 1 854 ? 35.831 19.633 -47.117 1.00 91.50 854 VAL A CA 1
ATOM 6812 C C . VAL A 1 854 ? 34.952 20.732 -47.714 1.00 91.50 854 VAL A C 1
ATOM 6814 O O . VAL A 1 854 ? 34.778 20.813 -48.930 1.00 91.50 854 VAL A O 1
ATOM 6817 N N . ALA A 1 855 ? 34.382 21.573 -46.853 1.00 90.94 855 ALA A N 1
ATOM 6818 C CA . ALA A 1 855 ? 33.505 22.677 -47.231 1.00 90.94 855 ALA A CA 1
ATOM 6819 C C . ALA A 1 855 ? 34.266 24.010 -47.177 1.00 90.94 855 ALA A C 1
ATOM 6821 O O . ALA A 1 855 ? 34.731 24.428 -46.114 1.00 90.94 855 ALA A O 1
ATOM 6822 N N . PHE A 1 856 ? 34.384 24.694 -48.317 1.00 89.31 856 PHE A N 1
ATOM 6823 C CA . PHE A 1 856 ? 35.111 25.962 -48.449 1.00 89.31 856 PHE A CA 1
ATOM 6824 C C . PHE A 1 856 ? 34.234 27.168 -48.101 1.00 89.31 856 PHE A C 1
ATOM 6826 O O . PHE A 1 856 ? 33.776 27.917 -48.974 1.00 89.31 856 PHE A O 1
ATOM 6833 N N . VAL A 1 857 ? 33.974 27.335 -46.804 1.00 87.19 857 VAL A N 1
ATOM 6834 C CA . VAL A 1 857 ? 32.993 28.294 -46.295 1.00 87.19 857 VAL A CA 1
ATOM 6835 C C . VAL A 1 857 ? 33.526 29.730 -46.328 1.00 87.19 857 VAL A C 1
ATOM 6837 O O . VAL A 1 857 ? 34.585 30.052 -45.792 1.00 87.19 857 VAL A O 1
ATOM 6840 N N . SER A 1 858 ? 32.728 30.606 -46.934 1.00 86.19 858 SER A N 1
ATOM 6841 C CA . SER A 1 858 ? 32.885 32.060 -46.971 1.00 86.19 858 SER A CA 1
ATOM 6842 C C . SER A 1 858 ? 31.521 32.738 -46.806 1.00 86.19 858 SER A C 1
ATOM 6844 O O . SER A 1 858 ? 30.472 32.088 -46.864 1.00 86.19 858 SER A O 1
ATOM 6846 N N . ASN A 1 859 ? 31.505 34.070 -46.692 1.00 84.31 859 ASN A N 1
ATOM 6847 C CA . ASN A 1 859 ? 30.261 34.852 -46.739 1.00 84.31 859 ASN A CA 1
ATOM 6848 C C . ASN A 1 859 ? 29.486 34.679 -48.062 1.00 84.31 859 ASN A C 1
ATOM 6850 O O . ASN A 1 859 ? 28.321 35.061 -48.134 1.00 84.31 859 ASN A O 1
ATOM 6854 N N . GLU A 1 860 ? 30.118 34.161 -49.116 1.00 81.12 860 GLU A N 1
ATOM 6855 C CA . GLU A 1 860 ? 29.520 33.913 -50.430 1.00 81.12 860 GLU A CA 1
ATOM 6856 C C . GLU A 1 860 ? 28.997 32.476 -50.534 1.00 81.12 860 GLU A C 1
ATOM 6858 O O . GLU A 1 860 ? 27.915 32.273 -51.078 1.00 81.12 860 GLU A O 1
ATOM 6863 N N . TYR A 1 861 ? 29.697 31.511 -49.925 1.00 84.25 861 TYR A N 1
ATOM 6864 C CA . TYR A 1 861 ? 29.261 30.115 -49.801 1.00 84.25 861 TYR A CA 1
ATOM 6865 C C . TYR A 1 861 ? 27.874 30.009 -49.158 1.00 84.25 861 TYR A C 1
ATOM 6867 O O . TYR A 1 861 ? 26.970 29.413 -49.733 1.00 84.25 861 TYR A O 1
ATOM 6875 N N . VAL A 1 862 ? 27.651 30.698 -48.035 1.00 81.31 862 VAL A N 1
ATOM 6876 C CA . VAL A 1 862 ? 26.359 30.675 -47.316 1.00 81.31 862 VAL A CA 1
ATOM 6877 C C . VAL A 1 862 ? 25.218 31.423 -48.020 1.00 81.31 862 VAL A C 1
ATOM 6879 O O . VAL A 1 862 ? 24.086 31.404 -47.545 1.00 81.31 862 VAL A O 1
ATOM 6882 N N . LYS A 1 863 ? 25.500 32.102 -49.140 1.00 79.44 863 LYS A N 1
ATOM 6883 C CA . LYS A 1 863 ? 24.490 32.728 -50.013 1.00 79.44 863 LYS A CA 1
ATOM 6884 C C . LYS A 1 863 ? 24.139 31.842 -51.214 1.00 79.44 863 LYS A C 1
ATOM 6886 O O . LYS A 1 863 ? 23.188 32.153 -51.928 1.00 79.44 863 LYS A O 1
ATOM 6891 N N . SER A 1 864 ? 24.897 30.771 -51.453 1.00 78.94 864 SER A N 1
ATOM 6892 C CA . SER A 1 864 ? 24.621 29.780 -52.492 1.00 78.94 864 SER A CA 1
ATOM 6893 C C . SER A 1 864 ? 23.663 28.722 -51.948 1.00 78.94 864 SER A C 1
ATOM 6895 O O . SER A 1 864 ? 23.983 28.020 -50.991 1.00 78.94 864 SER A O 1
ATOM 6897 N N . GLN A 1 865 ? 22.484 28.596 -52.561 1.00 72.06 865 GLN A N 1
ATOM 6898 C CA . GLN A 1 865 ? 21.514 27.565 -52.177 1.00 72.06 865 GLN A CA 1
ATOM 6899 C C . GLN A 1 865 ? 22.038 26.154 -52.467 1.00 72.06 865 GLN A C 1
ATOM 6901 O O . GLN A 1 865 ? 21.787 25.254 -51.674 1.00 72.06 865 GLN A O 1
ATOM 6906 N N . ASN A 1 866 ? 22.824 25.970 -53.533 1.00 73.56 866 ASN A N 1
ATOM 6907 C CA . ASN A 1 866 ? 23.475 24.691 -53.825 1.00 73.56 866 ASN A CA 1
ATOM 6908 C C . ASN A 1 866 ? 24.403 24.301 -52.669 1.00 73.56 866 ASN A C 1
ATOM 6910 O O . ASN A 1 866 ? 24.155 23.292 -52.015 1.00 73.56 866 ASN A O 1
ATOM 6914 N N . CYS A 1 867 ? 25.350 25.176 -52.312 1.00 82.25 867 CYS A N 1
ATOM 6915 C CA . CYS A 1 867 ? 26.330 24.906 -51.257 1.00 82.25 867 CYS A CA 1
ATOM 6916 C C . CYS A 1 867 ? 25.671 24.686 -49.885 1.00 82.25 867 CYS A C 1
ATOM 6918 O O . CYS A 1 867 ? 26.147 23.887 -49.083 1.00 82.25 867 CYS A O 1
ATOM 6920 N N . LEU A 1 868 ? 24.537 25.346 -49.620 1.00 76.88 868 LEU A N 1
ATOM 6921 C CA . LEU A 1 868 ? 23.713 25.087 -48.438 1.00 76.88 868 LEU A CA 1
ATOM 6922 C C . LEU A 1 868 ? 23.052 23.699 -48.472 1.00 76.88 868 LEU A C 1
ATOM 6924 O O . LEU A 1 868 ? 23.027 23.015 -47.447 1.00 76.88 868 LEU A O 1
ATOM 6928 N N . MET A 1 869 ? 22.542 23.260 -49.625 1.00 72.50 869 MET A N 1
ATOM 6929 C CA . MET A 1 869 ? 21.972 21.921 -49.793 1.00 72.50 869 MET A CA 1
ATOM 6930 C C . MET A 1 869 ? 23.040 20.820 -49.760 1.00 72.50 869 MET A C 1
ATOM 6932 O O . MET A 1 869 ? 22.820 19.825 -49.078 1.00 72.50 869 MET A O 1
ATOM 6936 N N . GLU A 1 870 ? 24.194 21.000 -50.410 1.00 79.75 870 GLU A N 1
ATOM 6937 C CA . GLU A 1 870 ? 25.367 20.111 -50.319 1.00 79.75 870 GLU A CA 1
ATOM 6938 C C . GLU A 1 870 ? 25.781 19.916 -48.855 1.00 79.75 870 GLU A C 1
ATOM 6940 O O . GLU A 1 870 ? 25.850 18.788 -48.360 1.00 79.75 870 GLU A O 1
ATOM 6945 N N . PHE A 1 871 ? 25.978 21.027 -48.133 1.00 82.06 871 PHE A N 1
ATOM 6946 C CA . PHE A 1 871 ? 26.374 21.024 -46.729 1.00 82.06 871 PHE A CA 1
ATOM 6947 C C . PHE A 1 871 ? 25.342 20.307 -45.851 1.00 82.06 871 PHE A C 1
ATOM 6949 O O . PHE A 1 871 ? 25.693 19.442 -45.046 1.00 82.06 871 PHE A O 1
ATOM 6956 N N . ARG A 1 872 ? 24.051 20.610 -46.046 1.00 74.94 872 ARG A N 1
ATOM 6957 C CA . ARG A 1 872 ? 22.939 19.955 -45.344 1.00 74.94 872 ARG A CA 1
ATOM 6958 C C . ARG A 1 872 ? 22.880 18.458 -45.651 1.00 74.94 872 ARG A C 1
ATOM 6960 O O . ARG A 1 872 ? 22.726 17.663 -44.725 1.00 74.94 872 ARG A O 1
ATOM 6967 N N . PHE A 1 873 ? 22.997 18.064 -46.916 1.00 76.50 873 PHE A N 1
ATOM 6968 C CA . PHE A 1 873 ? 22.871 16.677 -47.359 1.00 76.50 873 PHE A CA 1
ATOM 6969 C C . PHE A 1 873 ? 24.042 15.828 -46.852 1.00 76.50 873 PHE A C 1
ATOM 6971 O O . PHE A 1 873 ? 23.810 14.811 -46.197 1.00 76.50 873 PHE A O 1
ATOM 6978 N N . GLY A 1 874 ? 25.283 16.293 -47.033 1.00 73.12 874 GLY A N 1
ATOM 6979 C CA . GLY A 1 874 ? 26.482 15.637 -46.509 1.00 73.12 874 GLY A CA 1
ATOM 6980 C C . GLY A 1 874 ? 26.458 15.483 -44.984 1.00 73.12 874 GLY A C 1
ATOM 6981 O O . GLY A 1 874 ? 26.610 14.370 -44.480 1.00 73.12 874 GLY A O 1
ATOM 6982 N N . LEU A 1 875 ? 26.200 16.572 -44.247 1.00 75.25 875 LEU A N 1
ATOM 6983 C CA . LEU A 1 875 ? 26.286 16.583 -42.782 1.00 75.25 875 LEU A CA 1
ATOM 6984 C C . LEU A 1 875 ? 25.093 15.913 -42.084 1.00 75.25 875 LEU A C 1
ATOM 6986 O O . LEU A 1 875 ? 25.278 15.133 -41.153 1.00 75.25 875 LEU A O 1
ATOM 6990 N N . THR A 1 876 ? 23.861 16.224 -42.500 1.00 63.00 876 THR A N 1
ATOM 6991 C CA . THR A 1 876 ? 22.651 15.822 -41.752 1.00 63.00 876 THR A CA 1
ATOM 6992 C C . THR A 1 876 ? 22.005 14.550 -42.293 1.00 63.00 876 THR A C 1
ATOM 6994 O O . THR A 1 876 ? 21.484 13.754 -41.511 1.00 63.00 876 THR A O 1
ATOM 6997 N N . THR A 1 877 ? 22.050 14.336 -43.615 1.00 65.81 877 THR A N 1
ATOM 6998 C CA . THR A 1 877 ? 21.365 13.210 -44.277 1.00 65.81 877 THR A CA 1
ATOM 6999 C C . THR A 1 877 ? 22.296 12.013 -44.458 1.00 65.81 877 THR A C 1
ATOM 7001 O O . THR A 1 877 ? 21.947 10.906 -44.061 1.00 65.81 877 THR A O 1
ATOM 7004 N N . LEU A 1 878 ? 23.498 12.234 -45.000 1.00 62.91 878 LEU A N 1
ATOM 7005 C CA . LEU A 1 878 ? 24.506 11.189 -45.212 1.00 62.91 878 LEU A CA 1
ATOM 7006 C C . LEU A 1 878 ? 25.430 10.979 -44.000 1.00 62.91 878 LEU A C 1
ATOM 7008 O O . LEU A 1 878 ? 26.059 9.928 -43.897 1.00 62.91 878 LEU A O 1
ATOM 7012 N N . ARG A 1 879 ? 25.495 11.953 -43.078 1.00 70.69 879 ARG A N 1
ATOM 7013 C CA . ARG A 1 879 ? 26.349 11.953 -41.870 1.00 70.69 879 ARG A CA 1
ATOM 7014 C C . ARG A 1 879 ? 27.840 11.731 -42.162 1.00 70.69 879 ARG A C 1
ATOM 7016 O O . ARG A 1 879 ? 28.553 11.108 -41.377 1.00 70.69 879 ARG A O 1
ATOM 7023 N N . ILE A 1 880 ? 28.306 12.254 -43.292 1.00 79.38 880 ILE A N 1
ATOM 7024 C CA . ILE A 1 880 ? 29.718 12.236 -43.684 1.00 79.38 880 ILE A CA 1
ATOM 7025 C C . ILE A 1 880 ? 30.473 13.253 -42.807 1.00 79.38 880 ILE A C 1
ATOM 7027 O O . ILE A 1 880 ? 29.952 14.350 -42.600 1.00 79.38 880 ILE A O 1
ATOM 7031 N N . PRO A 1 881 ? 31.677 12.942 -42.284 1.00 83.88 881 PRO A N 1
ATOM 7032 C CA . PRO A 1 881 ? 32.506 13.914 -41.572 1.00 83.88 881 PRO A CA 1
ATOM 7033 C C . PRO A 1 881 ? 32.770 15.159 -42.427 1.00 83.88 881 PRO A C 1
ATOM 7035 O O . PRO A 1 881 ? 33.176 15.036 -43.583 1.00 83.88 881 PRO A O 1
ATOM 7038 N N . VAL A 1 882 ? 32.554 16.354 -41.866 1.00 89.00 882 VAL A N 1
ATOM 7039 C CA . VAL A 1 882 ? 32.727 17.627 -42.585 1.00 89.00 882 VAL A CA 1
ATOM 7040 C C . VAL A 1 882 ? 33.794 18.486 -41.919 1.00 89.00 882 VAL A C 1
ATOM 7042 O O . VAL A 1 882 ? 33.698 18.803 -40.735 1.00 89.00 882 VAL A O 1
ATOM 7045 N N . ILE A 1 883 ? 34.790 18.895 -42.699 1.00 91.06 883 ILE A N 1
ATOM 7046 C CA . ILE A 1 883 ? 35.869 19.802 -42.301 1.00 91.06 883 ILE A CA 1
ATOM 7047 C C . ILE A 1 883 ? 35.615 21.160 -42.964 1.00 91.06 883 ILE A C 1
ATOM 7049 O O . ILE A 1 883 ? 35.345 21.223 -44.164 1.00 91.06 883 ILE A O 1
ATOM 7053 N N . LEU A 1 884 ? 35.702 22.258 -42.212 1.00 90.94 884 LEU A N 1
ATOM 7054 C CA . LEU A 1 884 ? 35.534 23.605 -42.760 1.00 90.94 884 LEU A CA 1
ATOM 7055 C C . LEU A 1 884 ? 36.883 24.210 -43.151 1.00 90.94 884 LEU A C 1
ATOM 7057 O O . LEU A 1 884 ? 37.712 24.474 -42.283 1.00 90.94 884 LEU A O 1
ATOM 7061 N N . ALA A 1 885 ? 37.068 24.513 -44.433 1.00 89.62 885 ALA A N 1
ATOM 7062 C CA . ALA A 1 885 ? 38.149 25.366 -44.915 1.00 89.62 885 ALA A CA 1
ATOM 7063 C C . ALA A 1 885 ? 37.635 26.814 -44.999 1.00 89.62 885 ALA A C 1
ATOM 7065 O O . ALA A 1 885 ? 36.903 27.171 -45.922 1.00 89.62 885 ALA A O 1
ATOM 7066 N N . ILE A 1 886 ? 37.966 27.651 -44.012 1.00 87.38 886 ILE A N 1
ATOM 7067 C CA . ILE A 1 886 ? 37.457 29.029 -43.939 1.00 87.38 886 ILE A CA 1
ATOM 7068 C C . ILE A 1 886 ? 38.218 29.915 -44.933 1.00 87.38 886 ILE A C 1
ATOM 7070 O O . ILE A 1 886 ? 39.436 30.055 -44.816 1.00 87.38 886 ILE A O 1
ATOM 7074 N N . VAL A 1 887 ? 37.509 30.546 -45.873 1.00 83.81 887 VAL A N 1
ATOM 7075 C CA . VAL A 1 887 ? 38.092 31.367 -46.952 1.00 83.81 887 VAL A CA 1
ATOM 7076 C C . VAL A 1 887 ? 37.372 32.708 -47.150 1.00 83.81 887 VAL A C 1
ATOM 7078 O O . VAL A 1 887 ? 36.242 32.918 -46.706 1.00 83.81 887 VAL A O 1
ATOM 7081 N N . GLY A 1 888 ? 38.047 33.648 -47.818 1.00 78.69 888 GLY A N 1
ATOM 7082 C CA . GLY A 1 888 ? 37.612 35.044 -47.936 1.00 78.69 888 GLY A CA 1
ATOM 7083 C C . GLY A 1 888 ? 37.897 35.870 -46.673 1.00 78.69 888 GLY A C 1
ATOM 7084 O O . GLY A 1 888 ? 38.610 35.423 -45.782 1.00 78.69 888 GLY A O 1
ATOM 7085 N N . THR A 1 889 ? 37.358 37.086 -46.564 1.00 66.94 889 THR A N 1
ATOM 7086 C CA . THR A 1 889 ? 37.801 38.088 -45.562 1.00 66.94 889 THR A CA 1
ATOM 7087 C C . THR A 1 889 ? 36.811 38.394 -44.430 1.00 66.94 889 THR A C 1
ATOM 7089 O O . THR A 1 889 ? 36.977 39.389 -43.725 1.00 66.94 889 THR A O 1
ATOM 7092 N N . GLY A 1 890 ? 35.774 37.578 -44.205 1.00 67.69 890 GLY A N 1
ATOM 7093 C CA . GLY A 1 890 ? 34.832 37.835 -43.108 1.00 67.69 890 GLY A CA 1
ATOM 7094 C C . GLY A 1 890 ? 34.072 36.615 -42.595 1.00 67.69 890 GLY A C 1
ATOM 7095 O O . GLY A 1 890 ? 33.991 35.594 -43.269 1.00 67.69 890 GLY A O 1
ATOM 7096 N N . TYR A 1 891 ? 33.498 36.772 -41.402 1.00 77.12 891 TYR A N 1
ATOM 7097 C CA . TYR A 1 891 ? 32.973 35.692 -40.554 1.00 77.12 891 TYR A CA 1
ATOM 7098 C C . TYR A 1 891 ? 31.435 35.656 -40.449 1.00 77.12 891 TYR A C 1
ATOM 7100 O O . TYR A 1 891 ? 30.891 34.897 -39.658 1.00 77.12 891 TYR A O 1
ATOM 7108 N N . LYS A 1 892 ? 30.693 36.436 -41.253 1.00 77.38 892 LYS A N 1
ATOM 7109 C CA . LYS A 1 892 ? 29.211 36.480 -41.192 1.00 77.38 892 LYS A CA 1
ATOM 7110 C C . LYS A 1 892 ? 28.547 35.148 -41.553 1.00 77.38 892 LYS A C 1
ATOM 7112 O O . LYS A 1 892 ? 27.371 34.943 -41.281 1.00 77.38 892 LYS A O 1
ATOM 7117 N N . TRP A 1 893 ? 29.296 34.232 -42.159 1.00 84.12 893 TRP A N 1
ATOM 7118 C CA . TRP A 1 893 ? 28.871 32.852 -42.358 1.00 84.12 893 TRP A CA 1
ATOM 7119 C C . TRP A 1 893 ? 28.645 32.092 -41.038 1.00 84.12 893 TRP A C 1
ATOM 7121 O O . TRP A 1 893 ? 27.818 31.181 -41.013 1.00 84.12 893 TRP A O 1
ATOM 7131 N N . GLU A 1 894 ? 29.297 32.478 -39.935 1.00 82.12 894 GLU A N 1
ATOM 7132 C CA . GLU A 1 894 ? 29.097 31.860 -38.616 1.00 82.12 894 GLU A CA 1
ATOM 7133 C C . GLU A 1 894 ? 27.726 32.207 -38.004 1.00 82.12 894 GLU A C 1
ATOM 7135 O O . GLU A 1 894 ? 27.190 31.428 -37.221 1.00 82.12 894 GLU A O 1
ATOM 7140 N N . GLU A 1 895 ? 27.111 33.316 -38.432 1.00 79.19 895 GLU A N 1
ATOM 7141 C CA . GLU A 1 895 ? 25.748 33.737 -38.063 1.00 79.19 895 GLU A CA 1
ATOM 7142 C C . GLU A 1 895 ? 24.653 33.038 -38.908 1.00 79.19 895 GLU A C 1
ATOM 7144 O O . GLU A 1 895 ? 23.465 33.309 -38.740 1.00 79.19 895 GLU A O 1
ATOM 7149 N N . SER A 1 896 ? 25.033 32.160 -39.848 1.00 81.62 896 SER A N 1
ATOM 7150 C CA . SER A 1 896 ? 24.118 31.490 -40.789 1.00 81.62 896 SER A CA 1
ATOM 7151 C C . SER A 1 896 ? 23.760 30.053 -40.380 1.00 81.62 896 SER A C 1
ATOM 7153 O O . SER A 1 896 ? 24.346 29.491 -39.455 1.00 81.62 896 SER A O 1
ATOM 7155 N N . GLU A 1 897 ? 22.848 29.410 -41.122 1.00 76.44 897 GLU A N 1
ATOM 7156 C CA . GLU A 1 897 ? 22.502 27.992 -40.928 1.00 76.44 897 GLU A CA 1
ATOM 7157 C C . GLU A 1 897 ? 23.735 27.068 -40.981 1.00 76.44 897 GLU A C 1
ATOM 7159 O O . GLU A 1 897 ? 23.854 26.176 -40.147 1.00 76.44 897 GLU A O 1
ATOM 7164 N N . ILE A 1 898 ? 24.703 27.327 -41.868 1.00 82.81 898 ILE A N 1
ATOM 7165 C CA . ILE A 1 898 ? 25.962 26.561 -41.942 1.00 82.81 898 ILE A CA 1
ATOM 7166 C C . ILE A 1 898 ? 26.827 26.775 -40.693 1.00 82.81 898 ILE A C 1
ATOM 7168 O O . ILE A 1 898 ? 27.427 25.823 -40.198 1.00 82.81 898 ILE A O 1
ATOM 7172 N N . GLY A 1 899 ? 26.852 27.990 -40.138 1.00 78.25 899 GLY A N 1
ATOM 7173 C CA . GLY A 1 899 ? 27.533 28.285 -38.876 1.00 78.25 899 GLY A CA 1
ATOM 7174 C C . GLY A 1 899 ? 26.916 27.532 -37.696 1.00 78.25 899 GLY A C 1
ATOM 7175 O O . GLY A 1 899 ? 27.624 26.840 -36.962 1.00 78.25 899 GLY A O 1
ATOM 7176 N N . MET A 1 900 ? 25.587 27.590 -37.565 1.00 72.25 900 MET A N 1
ATOM 7177 C CA . MET A 1 900 ? 24.839 26.874 -36.525 1.00 72.25 900 MET A CA 1
ATOM 7178 C C . MET A 1 900 ? 25.002 25.350 -36.635 1.00 72.25 900 MET A C 1
ATOM 7180 O O . MET A 1 900 ? 25.294 24.690 -35.637 1.00 72.25 900 MET A O 1
ATOM 7184 N N . LEU A 1 901 ? 24.871 24.791 -37.844 1.00 69.69 901 LEU A N 1
ATOM 7185 C CA . LEU A 1 901 ? 25.059 23.362 -38.105 1.00 69.69 901 LEU A CA 1
ATOM 7186 C C . LEU A 1 901 ? 26.496 22.913 -37.801 1.00 69.69 901 LEU A C 1
ATOM 7188 O O . LEU A 1 901 ? 26.689 21.905 -37.124 1.00 69.69 901 LEU A O 1
ATOM 7192 N N . ALA A 1 902 ? 27.508 23.672 -38.227 1.00 78.50 902 ALA A N 1
ATOM 7193 C CA . ALA A 1 902 ? 28.906 23.339 -37.962 1.00 78.50 902 ALA A CA 1
ATOM 7194 C C . ALA A 1 902 ? 29.253 23.331 -36.465 1.00 78.50 902 ALA A C 1
ATOM 7196 O O . ALA A 1 902 ? 30.026 22.484 -36.019 1.00 78.50 902 ALA A O 1
ATOM 7197 N N . VAL A 1 903 ? 28.670 24.245 -35.681 1.00 71.25 903 VAL A N 1
ATOM 7198 C CA . VAL A 1 903 ? 28.812 24.257 -34.216 1.00 71.25 903 VAL A CA 1
ATOM 7199 C C . VAL A 1 903 ? 28.098 23.055 -33.591 1.00 71.25 903 VAL A C 1
ATOM 7201 O O . VAL A 1 903 ? 28.705 22.349 -32.783 1.00 71.25 903 VAL A O 1
ATOM 7204 N N . GLY A 1 904 ? 26.850 22.785 -33.994 1.00 59.81 904 GLY A N 1
ATOM 7205 C CA . GLY A 1 904 ? 26.035 21.682 -33.471 1.00 59.81 904 GLY A CA 1
ATOM 7206 C C . GLY A 1 904 ? 26.573 20.281 -33.787 1.00 59.81 904 GLY A C 1
ATOM 7207 O O . GLY A 1 904 ? 26.376 19.365 -32.995 1.00 59.81 904 GLY A O 1
ATOM 7208 N N . HIS A 1 905 ? 27.296 20.124 -34.899 1.00 68.19 905 HIS A N 1
ATOM 7209 C CA . HIS A 1 905 ? 27.954 18.874 -35.300 1.00 68.19 905 HIS A CA 1
ATOM 7210 C C . HIS A 1 905 ? 29.478 18.865 -35.057 1.00 68.19 905 HIS A C 1
ATOM 7212 O O . HIS A 1 905 ? 30.162 17.956 -35.522 1.00 68.19 905 HIS A O 1
ATOM 7218 N N . HIS A 1 906 ? 30.022 19.865 -34.351 1.00 77.06 906 HIS A N 1
ATOM 7219 C CA . HIS A 1 906 ? 31.449 19.977 -33.999 1.00 77.06 906 HIS A CA 1
ATOM 7220 C C . HIS A 1 906 ? 32.426 19.825 -35.187 1.00 77.06 906 HIS A C 1
ATOM 7222 O O . HIS A 1 906 ? 33.488 19.215 -35.061 1.00 77.06 906 HIS A O 1
ATOM 7228 N N . CYS A 1 907 ? 32.078 20.387 -36.349 1.00 82.44 907 CYS A N 1
ATOM 7229 C CA . CYS A 1 907 ? 32.898 20.302 -37.560 1.00 82.44 907 CYS A CA 1
ATOM 7230 C C . CYS A 1 907 ? 34.263 20.997 -37.347 1.00 82.44 907 CYS A C 1
ATOM 7232 O O . CYS A 1 907 ? 34.276 22.201 -37.053 1.00 82.44 907 CYS A O 1
ATOM 7234 N N . PRO A 1 908 ? 35.410 20.299 -37.487 1.00 85.12 908 PRO A N 1
ATOM 7235 C CA . PRO A 1 908 ? 36.728 20.910 -37.321 1.00 85.12 908 PRO A CA 1
ATOM 7236 C C . PRO A 1 908 ? 36.969 21.996 -38.377 1.00 85.12 908 PRO A C 1
ATOM 7238 O O . PRO A 1 908 ? 36.529 21.880 -39.522 1.00 85.12 908 PRO A O 1
ATOM 7241 N N . LYS A 1 909 ? 37.674 23.063 -37.988 1.00 87.38 909 LYS A N 1
ATOM 7242 C CA . LYS A 1 909 ? 37.901 24.259 -38.810 1.00 87.38 909 LYS A CA 1
ATOM 7243 C C . LYS A 1 909 ? 39.392 24.453 -39.090 1.00 87.38 909 LYS A C 1
ATOM 7245 O O . LYS A 1 909 ? 40.181 24.449 -38.153 1.00 87.38 909 LYS A O 1
ATOM 7250 N N . VAL A 1 910 ? 39.744 24.717 -40.346 1.00 87.88 910 VAL A N 1
ATOM 7251 C CA . VAL A 1 910 ? 41.074 25.163 -40.795 1.00 87.88 910 VAL A CA 1
ATOM 7252 C C . VAL A 1 910 ? 40.925 26.550 -41.413 1.00 87.88 910 VAL A C 1
ATOM 7254 O O . VAL A 1 910 ? 40.046 26.765 -42.249 1.00 87.88 910 VAL A O 1
ATOM 7257 N N . ASN A 1 911 ? 41.749 27.515 -40.999 1.00 85.44 911 ASN A N 1
ATOM 7258 C CA . ASN A 1 911 ? 41.623 28.901 -41.454 1.00 85.44 911 ASN A CA 1
ATOM 7259 C C . ASN A 1 911 ? 42.621 29.222 -42.582 1.00 85.44 911 ASN A C 1
ATOM 7261 O O . ASN A 1 911 ? 43.832 29.220 -42.367 1.00 85.44 911 ASN A O 1
ATOM 7265 N N . PHE A 1 912 ? 42.090 29.543 -43.766 1.00 84.44 912 PHE A N 1
ATOM 7266 C CA . PHE A 1 912 ? 42.828 29.961 -44.963 1.00 84.44 912 PHE A CA 1
ATOM 7267 C C . PHE A 1 912 ? 42.552 31.436 -45.329 1.00 84.44 912 PHE A C 1
ATOM 7269 O O . PHE A 1 912 ? 42.738 31.856 -46.469 1.00 84.44 912 PHE A O 1
ATOM 7276 N N . GLN A 1 913 ? 42.075 32.257 -44.391 1.00 78.25 913 GLN A N 1
ATOM 7277 C CA . GLN A 1 913 ? 41.791 33.681 -44.631 1.00 78.25 913 GLN A CA 1
ATOM 7278 C C . GLN A 1 913 ? 43.063 34.545 -44.603 1.00 78.25 913 GLN A C 1
ATOM 7280 O O . GLN A 1 913 ? 43.089 35.639 -45.167 1.00 78.25 913 GLN A O 1
ATOM 7285 N N . PHE A 1 914 ? 44.131 34.030 -43.993 1.00 77.88 914 PHE A N 1
ATOM 7286 C CA . PHE A 1 914 ? 45.454 34.644 -43.898 1.00 77.88 914 PHE A CA 1
ATOM 7287 C C . PHE A 1 914 ? 46.514 33.701 -44.479 1.00 77.88 914 PHE A C 1
ATOM 7289 O O . PHE A 1 914 ? 46.302 32.489 -44.532 1.00 77.88 914 PHE A O 1
ATOM 7296 N N . GLN A 1 915 ? 47.663 34.245 -44.885 1.00 70.56 915 GLN A N 1
ATOM 7297 C CA . GLN A 1 915 ? 48.792 33.440 -45.347 1.00 70.56 915 GLN A CA 1
ATOM 7298 C C . GLN A 1 915 ? 49.316 32.578 -44.187 1.00 70.56 915 GLN A C 1
ATOM 7300 O O . GLN A 1 915 ? 49.748 33.112 -43.166 1.00 70.56 915 GLN A O 1
ATOM 7305 N N . ASN A 1 916 ? 49.249 31.253 -44.334 1.00 66.88 916 ASN A N 1
ATOM 7306 C CA . ASN A 1 916 ? 49.664 30.291 -43.315 1.00 66.88 916 ASN A CA 1
ATOM 7307 C C . ASN A 1 916 ? 50.308 29.059 -43.968 1.00 66.88 916 ASN A C 1
ATOM 7309 O O . ASN A 1 916 ? 49.616 28.221 -44.551 1.00 66.88 916 ASN A O 1
ATOM 7313 N N . ASP A 1 917 ? 51.619 28.909 -43.786 1.00 66.75 917 ASP A N 1
ATOM 7314 C CA . ASP A 1 917 ? 52.420 27.816 -44.354 1.00 66.75 917 ASP A CA 1
ATOM 7315 C C . ASP A 1 917 ? 52.033 26.420 -43.811 1.00 66.75 917 ASP A C 1
ATOM 7317 O O . ASP A 1 917 ? 52.420 25.398 -44.376 1.00 66.75 917 ASP A O 1
ATOM 7321 N N . THR A 1 918 ? 51.250 26.353 -42.724 1.00 75.50 918 THR A N 1
ATOM 7322 C CA . THR A 1 918 ? 50.850 25.093 -42.065 1.00 75.50 918 THR A CA 1
ATOM 7323 C C . THR A 1 918 ? 49.436 24.608 -42.405 1.00 75.50 918 THR A C 1
ATOM 7325 O O . THR A 1 918 ? 49.168 23.414 -42.266 1.00 75.50 918 THR A O 1
ATOM 7328 N N . GLY A 1 919 ? 48.541 25.472 -42.904 1.00 78.88 919 GLY A N 1
ATOM 7329 C CA . GLY A 1 919 ? 47.109 25.150 -43.062 1.00 78.88 919 GLY A CA 1
ATOM 7330 C C . GLY A 1 919 ? 46.824 23.968 -44.001 1.00 78.88 919 GLY A C 1
ATOM 7331 O O . GLY A 1 919 ? 45.937 23.157 -43.746 1.00 78.88 919 GLY A O 1
ATOM 7332 N N . HIS A 1 920 ? 47.639 23.799 -45.045 1.00 83.00 920 HIS A N 1
ATOM 7333 C CA . HIS A 1 920 ? 47.562 22.645 -45.949 1.00 83.00 920 HIS A CA 1
ATOM 7334 C C . HIS A 1 920 ? 47.877 21.315 -45.236 1.00 83.00 920 HIS A C 1
ATOM 7336 O O . HIS A 1 920 ? 47.220 20.304 -45.485 1.00 83.00 920 HIS A O 1
ATOM 7342 N N . LEU A 1 921 ? 48.852 21.309 -44.320 1.00 84.19 921 LEU A N 1
ATOM 7343 C CA . LEU A 1 921 ? 49.239 20.126 -43.542 1.00 84.19 921 LEU A CA 1
ATOM 7344 C C . LEU A 1 921 ? 48.233 19.823 -42.423 1.00 84.19 921 LEU A C 1
ATOM 7346 O O . LEU A 1 921 ? 47.953 18.655 -42.156 1.00 84.19 921 LEU A O 1
ATOM 7350 N N . GLU A 1 922 ? 47.659 20.858 -41.807 1.00 85.19 922 GLU A N 1
ATOM 7351 C CA . GLU A 1 922 ? 46.575 20.726 -40.828 1.00 85.19 922 GLU A CA 1
ATOM 7352 C C . GLU A 1 922 ? 45.320 20.108 -41.463 1.00 85.19 922 GLU A C 1
ATOM 7354 O O . GLU A 1 922 ? 44.777 19.132 -40.941 1.00 85.19 922 GLU A O 1
ATOM 7359 N N . LEU A 1 923 ? 44.917 20.595 -42.643 1.00 87.31 923 LEU A N 1
ATOM 7360 C CA . LEU A 1 923 ? 43.804 20.025 -43.400 1.00 87.31 923 LEU A CA 1
ATOM 7361 C C . LEU A 1 923 ? 44.072 18.570 -43.812 1.00 87.31 923 LEU A C 1
ATOM 7363 O O . LEU A 1 923 ? 43.212 17.718 -43.601 1.00 87.31 923 LEU A O 1
ATOM 7367 N N . LEU A 1 924 ? 45.264 18.259 -44.337 1.00 86.56 924 LEU A N 1
ATOM 7368 C CA . LEU A 1 924 ? 45.651 16.884 -44.682 1.00 86.56 924 LEU A CA 1
ATOM 7369 C C . LEU A 1 924 ? 45.539 15.942 -43.478 1.00 86.56 924 LEU A C 1
ATOM 7371 O O . LEU A 1 924 ? 45.006 14.843 -43.615 1.00 86.56 924 LEU A O 1
ATOM 7375 N N . LYS A 1 925 ? 46.007 16.376 -42.302 1.00 86.69 925 LYS A N 1
ATOM 7376 C CA . LYS A 1 925 ? 45.908 15.596 -41.066 1.00 86.69 925 LYS A CA 1
ATOM 7377 C C . LYS A 1 925 ? 44.446 15.313 -40.707 1.00 86.69 925 LYS A C 1
ATOM 7379 O O . LYS A 1 925 ? 44.111 14.160 -40.455 1.00 86.69 925 LYS A O 1
ATOM 7384 N N . LEU A 1 926 ? 43.576 16.326 -40.724 1.00 85.44 926 LEU A N 1
ATOM 7385 C CA . LEU A 1 926 ? 42.153 16.163 -40.399 1.00 85.44 926 LEU A CA 1
ATOM 7386 C C . LEU A 1 926 ? 41.430 15.243 -41.397 1.00 85.44 926 LEU A C 1
ATOM 7388 O O . LEU A 1 926 ? 40.657 14.380 -40.983 1.00 85.44 926 LEU A O 1
ATOM 7392 N N . VAL A 1 927 ? 41.724 15.368 -42.697 1.00 83.88 927 VAL A N 1
ATOM 7393 C CA . VAL A 1 927 ? 41.210 14.459 -43.738 1.00 83.88 927 VAL A CA 1
ATOM 7394 C C . VAL A 1 927 ? 41.672 13.020 -43.458 1.00 83.88 927 VAL A C 1
ATOM 7396 O O . VAL A 1 927 ? 40.850 12.109 -43.450 1.00 83.88 927 VAL A O 1
ATOM 7399 N N . GLN A 1 928 ? 42.953 12.804 -43.140 1.00 82.56 928 GLN A N 1
ATOM 7400 C CA . GLN A 1 928 ? 43.500 11.479 -42.805 1.00 82.56 928 GLN A CA 1
ATOM 7401 C C . GLN A 1 928 ? 42.994 10.905 -41.468 1.00 82.56 928 GLN A C 1
ATOM 7403 O O . GLN A 1 928 ? 42.966 9.686 -41.303 1.00 82.56 928 GLN A O 1
ATOM 7408 N N . GLU A 1 929 ? 42.590 11.744 -40.513 1.00 79.75 929 GLU A N 1
ATOM 7409 C CA . GLU A 1 929 ? 41.940 11.315 -39.267 1.00 79.75 929 GLU A CA 1
ATOM 7410 C C . GLU A 1 929 ? 40.467 10.922 -39.482 1.00 79.75 929 GLU A C 1
ATOM 7412 O O . GLU A 1 929 ? 39.965 10.062 -38.760 1.00 79.75 929 GLU A O 1
ATOM 7417 N N . CYS A 1 930 ? 39.804 11.466 -40.510 1.00 75.75 930 CYS A N 1
ATOM 7418 C CA . CYS A 1 930 ? 38.453 11.066 -40.921 1.00 75.75 930 CYS A CA 1
ATOM 7419 C C . CYS A 1 930 ? 38.415 9.793 -41.792 1.00 75.75 930 CYS A C 1
ATOM 7421 O O . CYS A 1 930 ? 37.349 9.193 -41.941 1.00 75.75 930 CYS A O 1
ATOM 7423 N N . LEU A 1 931 ? 39.543 9.366 -42.374 1.00 76.44 931 LEU A N 1
ATOM 7424 C CA . LEU A 1 931 ? 39.605 8.184 -43.242 1.00 76.44 931 LEU A CA 1
ATOM 7425 C C . LEU A 1 931 ? 39.842 6.884 -42.438 1.00 76.44 931 LEU A C 1
ATOM 7427 O O . LEU A 1 931 ? 40.722 6.834 -41.573 1.00 76.44 931 LEU A O 1
ATOM 7431 N N . PRO A 1 932 ? 39.084 5.800 -42.707 1.00 55.50 932 PRO A N 1
ATOM 7432 C CA . PRO A 1 932 ? 39.145 4.576 -41.910 1.00 55.50 932 PRO A CA 1
ATOM 7433 C C . PRO A 1 932 ? 40.462 3.816 -42.119 1.00 55.50 932 PRO A C 1
ATOM 7435 O O . PRO A 1 932 ? 40.778 3.357 -43.217 1.00 55.50 932 PRO A O 1
ATOM 7438 N N . LYS A 1 933 ? 41.218 3.628 -41.033 1.00 42.62 933 LYS A N 1
ATOM 7439 C CA . LYS A 1 933 ? 42.494 2.896 -41.032 1.00 42.62 933 LYS A CA 1
ATOM 7440 C C . LYS A 1 933 ? 42.247 1.387 -41.117 1.00 42.62 933 LYS A C 1
ATOM 7442 O O . LYS A 1 933 ? 41.684 0.795 -40.197 1.00 42.62 933 LYS A O 1
ATOM 7447 N N . GLY A 1 934 ? 42.684 0.764 -42.212 1.00 36.94 934 GLY A N 1
ATOM 7448 C CA . GLY A 1 934 ? 42.537 -0.675 -42.442 1.00 36.94 934 GLY A CA 1
ATOM 7449 C C . GLY A 1 934 ? 43.405 -1.517 -41.502 1.00 36.94 934 GLY A C 1
ATOM 7450 O O . GLY A 1 934 ? 44.598 -1.681 -41.743 1.00 36.94 934 GLY A O 1
ATOM 7451 N N . ASN A 1 935 ? 42.801 -2.079 -40.452 1.00 30.84 935 ASN A N 1
ATOM 7452 C CA . ASN A 1 935 ? 43.466 -2.998 -39.529 1.00 30.84 935 ASN A CA 1
ATOM 7453 C C . ASN A 1 935 ? 43.257 -4.462 -39.941 1.00 30.84 935 ASN A C 1
ATOM 7455 O O . ASN A 1 935 ? 42.186 -5.027 -39.732 1.00 30.84 935 ASN A O 1
ATOM 7459 N N . ASN A 1 936 ? 44.324 -5.105 -40.419 1.00 32.34 936 ASN A N 1
ATOM 7460 C CA . ASN A 1 936 ? 44.446 -6.560 -40.356 1.00 32.34 936 ASN A CA 1
ATOM 7461 C C . ASN A 1 936 ? 44.848 -6.964 -38.927 1.00 32.34 936 ASN A C 1
ATOM 7463 O O . ASN A 1 936 ? 46.028 -6.912 -38.578 1.00 32.34 936 ASN A O 1
ATOM 7467 N N . SER A 1 937 ? 43.893 -7.401 -38.106 1.00 28.69 937 SER A N 1
ATOM 7468 C CA . SER A 1 937 ? 44.172 -8.092 -36.839 1.00 28.69 937 SER A CA 1
ATOM 7469 C C . SER A 1 937 ? 43.251 -9.303 -36.664 1.00 28.69 937 SER A C 1
ATOM 7471 O O . SER A 1 937 ? 42.072 -9.277 -37.008 1.00 28.69 937 SER A O 1
ATOM 7473 N N . SER A 1 938 ? 43.827 -10.419 -36.213 1.00 29.06 938 SER A N 1
ATOM 7474 C CA . SER A 1 938 ? 43.217 -11.748 -36.310 1.00 29.06 938 SER A CA 1
ATOM 7475 C C . SER A 1 938 ? 42.238 -12.069 -35.178 1.00 29.06 938 SER A C 1
ATOM 7477 O O . SER A 1 938 ? 42.420 -11.675 -34.026 1.00 29.06 938 SER A O 1
ATOM 7479 N N . ALA A 1 939 ? 41.206 -12.851 -35.502 1.00 31.67 939 ALA A N 1
ATOM 7480 C CA . ALA A 1 939 ? 40.163 -13.243 -34.561 1.00 31.67 939 ALA A CA 1
ATOM 7481 C C . ALA A 1 939 ? 40.681 -14.169 -33.440 1.00 31.67 939 ALA A C 1
ATOM 7483 O O . ALA A 1 939 ? 40.945 -15.350 -33.665 1.00 31.67 939 ALA A O 1
ATOM 7484 N N . LYS A 1 940 ? 40.744 -13.647 -32.207 1.00 29.22 940 LYS A N 1
ATOM 7485 C CA . LYS A 1 940 ? 40.763 -14.417 -30.947 1.00 29.22 940 LYS A CA 1
ATOM 7486 C C . LYS A 1 940 ? 40.019 -13.640 -29.850 1.00 29.22 940 LYS A C 1
ATOM 7488 O O . LYS A 1 940 ? 40.632 -12.826 -29.168 1.00 29.22 940 LYS A O 1
ATOM 7493 N N . GLY A 1 941 ? 38.710 -13.875 -29.679 1.00 30.62 941 GLY A N 1
ATOM 7494 C CA . GLY A 1 941 ? 37.928 -13.108 -28.690 1.00 30.62 941 GLY A CA 1
ATOM 7495 C C . GLY A 1 941 ? 36.478 -13.512 -28.365 1.00 30.62 941 GLY A C 1
ATOM 7496 O O . GLY A 1 941 ? 35.872 -12.836 -27.543 1.00 30.62 941 GLY A O 1
ATOM 7497 N N . ASN A 1 942 ? 35.894 -14.575 -28.937 1.00 32.44 942 ASN A N 1
ATOM 7498 C CA . ASN A 1 942 ? 34.430 -14.772 -28.842 1.00 32.44 942 ASN A CA 1
ATOM 7499 C C . ASN A 1 942 ? 33.903 -15.432 -27.548 1.00 32.44 942 ASN A C 1
ATOM 7501 O O . ASN A 1 942 ? 32.720 -15.290 -27.247 1.00 32.44 942 ASN A O 1
ATOM 7505 N N . GLN A 1 943 ? 34.736 -16.113 -26.749 1.00 31.61 943 GLN A N 1
ATOM 7506 C CA . GLN A 1 943 ? 34.244 -16.890 -25.593 1.00 31.61 943 GLN A CA 1
ATOM 7507 C C . GLN A 1 943 ? 33.606 -16.045 -24.473 1.00 31.61 943 GLN A C 1
ATOM 7509 O O . GLN A 1 943 ? 32.731 -16.544 -23.770 1.00 31.61 943 GLN A O 1
ATOM 7514 N N . SER A 1 944 ? 33.992 -14.777 -24.296 1.00 37.22 944 SER A N 1
ATOM 7515 C CA . SER A 1 944 ? 33.366 -13.890 -23.300 1.00 37.22 944 SER A CA 1
ATOM 7516 C C . SER A 1 944 ? 32.020 -13.325 -23.767 1.00 37.22 944 SER A C 1
ATOM 7518 O O . SER A 1 944 ? 31.108 -13.167 -22.954 1.00 37.22 944 SER A O 1
ATOM 7520 N N . ALA A 1 945 ? 31.881 -13.051 -25.068 1.00 36.34 945 ALA A N 1
ATOM 7521 C CA . ALA A 1 945 ? 30.672 -12.475 -25.647 1.00 36.34 945 ALA A CA 1
ATOM 7522 C C . ALA A 1 945 ? 29.487 -13.448 -25.576 1.00 36.34 945 ALA A C 1
ATOM 7524 O O . ALA A 1 945 ? 28.391 -13.050 -25.187 1.00 36.34 945 ALA A O 1
ATOM 7525 N N . ASP A 1 946 ? 29.697 -14.729 -25.893 1.00 36.03 946 ASP A N 1
ATOM 7526 C CA . ASP A 1 946 ? 28.601 -15.706 -25.927 1.00 36.03 946 ASP A CA 1
ATOM 7527 C C . ASP A 1 946 ? 28.084 -16.080 -24.529 1.00 36.03 946 ASP A C 1
ATOM 7529 O O . ASP A 1 946 ? 26.877 -16.241 -24.356 1.00 36.03 946 ASP A O 1
ATOM 7533 N N . VAL A 1 947 ? 28.943 -16.082 -23.502 1.00 41.91 947 VAL A N 1
ATOM 7534 C CA . VAL A 1 947 ? 28.509 -16.221 -22.097 1.00 41.91 947 VAL A CA 1
ATOM 7535 C C . VAL A 1 947 ? 27.653 -15.024 -21.662 1.00 41.91 947 VAL A C 1
ATOM 7537 O O . VAL A 1 947 ? 26.618 -15.200 -21.018 1.00 41.91 947 VAL A O 1
ATOM 7540 N N . GLN A 1 948 ? 28.029 -13.801 -22.055 1.00 42.06 948 GLN A N 1
ATOM 7541 C CA . GLN A 1 948 ? 27.228 -12.600 -21.782 1.00 42.06 948 GLN A CA 1
ATOM 7542 C C . GLN A 1 948 ? 25.894 -12.605 -22.547 1.00 42.06 948 GLN A C 1
ATOM 7544 O O . GLN A 1 948 ? 24.868 -12.233 -21.979 1.00 42.06 948 GLN A O 1
ATOM 7549 N N . ARG A 1 949 ? 25.876 -13.086 -23.799 1.00 48.72 949 ARG A N 1
ATOM 7550 C CA . ARG A 1 949 ? 24.658 -13.254 -24.616 1.00 48.72 949 ARG A CA 1
ATOM 7551 C C . ARG A 1 949 ? 23.707 -14.309 -24.038 1.00 48.72 949 ARG A C 1
ATOM 7553 O O . ARG A 1 949 ? 22.502 -14.077 -24.018 1.00 48.72 949 ARG A O 1
ATOM 7560 N N . GLN A 1 950 ? 24.224 -15.431 -23.530 1.00 47.34 950 GLN A N 1
ATOM 7561 C CA . GLN A 1 950 ? 23.414 -16.461 -22.865 1.00 47.34 950 GLN A CA 1
ATOM 7562 C C . GLN A 1 950 ? 22.790 -15.949 -21.560 1.00 47.34 950 GLN A C 1
ATOM 7564 O O . GLN A 1 950 ? 21.592 -16.133 -21.350 1.00 47.34 950 GLN A O 1
ATOM 7569 N N . ALA A 1 951 ? 23.563 -15.249 -20.721 1.00 47.56 951 ALA A N 1
ATOM 7570 C CA . ALA A 1 951 ? 23.035 -14.618 -19.510 1.00 47.56 951 ALA A CA 1
ATOM 7571 C C . ALA A 1 951 ? 21.937 -13.589 -19.841 1.00 47.56 951 ALA A C 1
ATOM 7573 O O . ALA A 1 951 ? 20.844 -13.645 -19.281 1.00 47.56 951 ALA A O 1
ATOM 7574 N N . ALA A 1 952 ? 22.192 -12.713 -20.817 1.00 47.69 952 ALA A N 1
ATOM 7575 C CA . ALA A 1 952 ? 21.224 -11.734 -21.301 1.00 47.69 952 ALA A CA 1
ATOM 7576 C C . ALA A 1 952 ? 19.924 -12.372 -21.823 1.00 47.69 952 ALA A C 1
ATOM 7578 O O . ALA A 1 952 ? 18.840 -11.860 -21.550 1.00 47.69 952 ALA A O 1
ATOM 7579 N N . PHE A 1 953 ? 20.017 -13.484 -22.561 1.00 54.00 953 PHE A N 1
ATOM 7580 C CA . PHE A 1 953 ? 18.855 -14.221 -23.064 1.00 54.00 953 PHE A CA 1
ATOM 7581 C C . PHE A 1 953 ? 18.001 -14.793 -21.922 1.00 54.00 953 PHE A C 1
ATOM 7583 O O . PHE A 1 953 ? 16.785 -14.588 -21.900 1.00 54.00 953 PHE A O 1
ATOM 7590 N N . GLN A 1 954 ? 18.645 -15.435 -20.941 1.00 57.19 954 GLN A N 1
ATOM 7591 C CA . GLN A 1 954 ? 17.983 -15.999 -19.763 1.00 57.19 954 GLN A CA 1
ATOM 7592 C C . GLN A 1 954 ? 17.209 -14.932 -18.968 1.00 57.19 954 GLN A C 1
ATOM 7594 O O . GLN A 1 954 ? 16.106 -15.189 -18.493 1.00 57.19 954 GLN A O 1
ATOM 7599 N N . GLU A 1 955 ? 17.732 -13.707 -18.875 1.00 56.53 955 GLU A N 1
ATOM 7600 C CA . GLU A 1 955 ? 17.046 -12.594 -18.208 1.00 56.53 955 GLU A CA 1
ATOM 7601 C C . GLU A 1 955 ? 15.803 -12.089 -18.955 1.00 56.53 955 GLU A C 1
ATOM 7603 O O . GLU A 1 955 ? 14.832 -11.686 -18.307 1.00 56.53 955 GLU A O 1
ATOM 7608 N N . VAL A 1 956 ? 15.793 -12.093 -20.298 1.00 58.66 956 VAL A N 1
ATOM 7609 C CA . VAL A 1 956 ? 14.568 -11.753 -21.056 1.00 58.66 956 VAL A CA 1
ATOM 7610 C C . VAL A 1 956 ? 13.517 -12.840 -20.864 1.00 58.66 956 VAL A C 1
ATOM 7612 O O . VAL A 1 956 ? 12.339 -12.528 -20.684 1.00 58.66 956 VAL A O 1
ATOM 7615 N N . LEU A 1 957 ? 13.952 -14.103 -20.846 1.00 60.66 957 LEU A N 1
ATOM 7616 C CA . LEU A 1 957 ? 13.090 -15.250 -20.595 1.00 60.66 957 LEU A CA 1
ATOM 7617 C C . LEU A 1 957 ? 12.456 -15.180 -19.198 1.00 60.66 957 LEU A C 1
ATOM 7619 O O . LEU A 1 957 ? 11.233 -15.239 -19.091 1.00 60.66 957 LEU A O 1
ATOM 7623 N N . GLU A 1 958 ? 13.250 -14.945 -18.148 1.00 61.84 958 GLU A N 1
ATOM 7624 C CA . GLU A 1 958 ? 12.752 -14.708 -16.786 1.00 61.84 958 GLU A CA 1
ATOM 7625 C C . GLU A 1 958 ? 11.756 -13.536 -16.717 1.00 61.84 958 GLU A C 1
ATOM 7627 O O . GLU A 1 958 ? 10.722 -13.635 -16.051 1.00 61.84 958 GLU A O 1
ATOM 7632 N N . LEU A 1 959 ? 12.049 -12.405 -17.375 1.00 60.09 959 LEU A N 1
ATOM 7633 C CA . LEU A 1 959 ? 11.163 -11.236 -17.374 1.00 60.09 959 LEU A CA 1
ATOM 7634 C C . LEU A 1 959 ? 9.818 -11.560 -18.039 1.00 60.09 959 LEU A C 1
ATOM 7636 O O . LEU A 1 959 ? 8.764 -11.215 -17.500 1.00 60.09 959 LEU A O 1
ATOM 7640 N N . ALA A 1 960 ? 9.846 -12.216 -19.199 1.00 63.28 960 ALA A N 1
ATOM 7641 C CA . ALA A 1 960 ? 8.644 -12.564 -19.943 1.00 63.28 960 ALA A CA 1
ATOM 7642 C C . ALA A 1 960 ? 7.819 -13.644 -19.222 1.00 63.28 960 ALA A C 1
ATOM 7644 O O . ALA A 1 960 ? 6.600 -13.508 -19.142 1.00 63.28 960 ALA A O 1
ATOM 7645 N N . GLN A 1 961 ? 8.465 -14.640 -18.602 1.00 70.31 961 GLN A N 1
ATOM 7646 C CA . GLN A 1 961 ? 7.812 -15.615 -17.719 1.00 70.31 961 GLN A CA 1
ATOM 7647 C C . GLN A 1 961 ? 7.126 -14.928 -16.527 1.00 70.31 961 GLN A C 1
ATOM 7649 O O . GLN A 1 961 ? 5.961 -15.209 -16.249 1.00 70.31 961 GLN A O 1
ATOM 7654 N N . ARG A 1 962 ? 7.788 -13.968 -15.859 1.00 66.94 962 ARG A N 1
ATOM 7655 C CA . ARG A 1 962 ? 7.178 -13.185 -14.763 1.00 66.94 962 ARG A CA 1
ATOM 7656 C C . ARG A 1 962 ? 5.987 -12.346 -15.241 1.00 66.94 962 ARG A C 1
ATOM 7658 O O . ARG A 1 962 ? 4.948 -12.357 -14.584 1.00 66.94 962 ARG A O 1
ATOM 7665 N N . LYS A 1 963 ? 6.098 -11.661 -16.388 1.00 64.50 963 LYS A N 1
ATOM 7666 C CA . LYS A 1 963 ? 4.990 -10.894 -16.995 1.00 64.50 963 LYS A CA 1
ATOM 7667 C C . LYS A 1 963 ? 3.798 -11.789 -17.352 1.00 64.50 963 LYS A C 1
ATOM 7669 O O . LYS A 1 963 ? 2.672 -11.469 -16.979 1.00 64.50 963 LYS A O 1
ATOM 7674 N N . PHE A 1 964 ? 4.049 -12.921 -18.010 1.00 73.25 964 PHE A N 1
ATOM 7675 C CA . PHE A 1 964 ? 3.027 -13.906 -18.369 1.00 73.25 964 PHE A CA 1
ATOM 7676 C C . PHE A 1 964 ? 2.334 -14.476 -17.124 1.00 73.25 964 PHE A C 1
ATOM 7678 O O . PHE A 1 964 ? 1.109 -14.511 -17.064 1.00 73.25 964 PHE A O 1
ATOM 7685 N N . LEU A 1 965 ? 3.093 -14.838 -16.082 1.00 72.94 965 LEU A N 1
ATOM 7686 C CA . LEU A 1 965 ? 2.514 -15.350 -14.840 1.00 72.94 965 LEU A CA 1
ATOM 7687 C C . LEU A 1 965 ? 1.637 -14.304 -14.130 1.00 72.94 965 LEU A C 1
ATOM 7689 O O . LEU A 1 965 ? 0.580 -14.678 -13.627 1.00 72.94 965 LEU A O 1
ATOM 7693 N N . ARG A 1 966 ? 1.997 -13.007 -14.124 1.00 67.44 966 ARG A N 1
ATOM 7694 C CA . ARG A 1 966 ? 1.109 -11.945 -13.597 1.00 67.44 966 ARG A CA 1
ATOM 7695 C C . ARG A 1 966 ? -0.219 -11.880 -14.361 1.00 67.44 966 ARG A C 1
ATOM 7697 O O . ARG A 1 966 ? -1.270 -11.849 -13.732 1.00 67.44 966 ARG A O 1
ATOM 7704 N N . HIS A 1 967 ? -0.169 -11.893 -15.695 1.00 70.56 967 HIS A N 1
ATOM 7705 C CA . HIS A 1 967 ? -1.339 -11.824 -16.590 1.00 70.56 967 HIS A CA 1
ATOM 7706 C C . HIS A 1 967 ? -2.319 -12.978 -16.327 1.00 70.56 967 HIS A C 1
ATOM 7708 O O . HIS A 1 967 ? -3.503 -12.764 -16.077 1.00 70.56 967 HIS A O 1
ATOM 7714 N N . VAL A 1 968 ? -1.784 -14.198 -16.266 1.00 75.56 968 VAL A N 1
ATOM 7715 C CA . VAL A 1 968 ? -2.515 -15.440 -15.972 1.00 75.56 968 VAL A CA 1
ATOM 7716 C C . VAL A 1 968 ? -3.027 -15.490 -14.518 1.00 75.56 968 VAL A C 1
ATOM 7718 O O . VAL A 1 968 ? -4.104 -16.033 -14.263 1.00 75.56 968 VAL A O 1
ATOM 7721 N N . SER A 1 969 ? -2.301 -14.892 -13.563 1.00 71.56 969 SER A N 1
ATOM 7722 C CA . SER A 1 969 ? -2.733 -14.776 -12.158 1.00 71.56 969 SER A CA 1
ATOM 7723 C C . SER A 1 969 ? -3.914 -13.823 -11.995 1.00 71.56 969 SER A C 1
ATOM 7725 O O . SER A 1 969 ? -4.911 -14.207 -11.393 1.00 71.56 969 SER A O 1
ATOM 7727 N N . ALA A 1 970 ? -3.838 -12.625 -12.584 1.00 67.44 970 ALA A N 1
ATOM 7728 C CA . ALA A 1 970 ? -4.907 -11.630 -12.511 1.00 67.44 970 ALA A CA 1
ATOM 7729 C C . ALA A 1 970 ? -6.226 -12.180 -13.076 1.00 67.44 970 ALA A C 1
ATOM 7731 O O . ALA A 1 970 ? -7.274 -12.042 -12.456 1.00 67.44 970 ALA A O 1
ATOM 7732 N N . TYR A 1 971 ? -6.167 -12.890 -14.205 1.00 73.56 971 TYR A N 1
ATOM 7733 C CA . TYR A 1 971 ? -7.342 -13.538 -14.784 1.00 73.56 971 TYR A CA 1
ATOM 7734 C C . TYR A 1 971 ? -7.875 -14.708 -13.941 1.00 73.56 971 TYR A C 1
ATOM 7736 O O . TYR A 1 971 ? -9.087 -14.887 -13.874 1.00 73.56 971 TYR A O 1
ATOM 7744 N N . ALA A 1 972 ? -7.022 -15.486 -13.264 1.00 69.31 972 ALA A N 1
ATOM 7745 C CA . ALA A 1 972 ? -7.507 -16.474 -12.292 1.00 69.31 972 ALA A CA 1
ATOM 7746 C C . ALA A 1 972 ? -8.268 -15.792 -11.136 1.00 69.31 972 ALA A C 1
ATOM 7748 O O . ALA A 1 972 ? -9.350 -16.227 -10.753 1.00 69.31 972 ALA A O 1
ATOM 7749 N N . GLU A 1 973 ? -7.732 -14.679 -10.634 1.00 66.06 973 GLU A N 1
ATOM 7750 C CA . GLU A 1 973 ? -8.294 -13.908 -9.520 1.00 66.06 973 GLU A CA 1
ATOM 7751 C C . GLU A 1 973 ? -9.587 -13.148 -9.888 1.00 66.06 973 GLU A C 1
ATOM 7753 O O . GLU A 1 973 ? -10.417 -12.913 -9.015 1.00 66.06 973 GLU A O 1
ATOM 7758 N N . GLU A 1 974 ? -9.818 -12.829 -11.168 1.00 64.19 974 GLU A N 1
ATOM 7759 C CA . GLU A 1 974 ? -11.092 -12.270 -11.661 1.00 64.19 974 GLU A CA 1
ATOM 7760 C C . GLU A 1 974 ? -12.270 -13.268 -11.655 1.00 64.19 974 GLU A C 1
ATOM 7762 O O . GLU A 1 974 ? -13.424 -12.839 -11.696 1.00 64.19 974 GLU A O 1
ATOM 7767 N N . VAL A 1 975 ? -12.003 -14.581 -11.645 1.00 60.59 975 VAL A N 1
ATOM 7768 C CA . VAL A 1 975 ? -13.021 -15.635 -11.858 1.00 60.59 975 VAL A CA 1
ATOM 7769 C C . VAL A 1 975 ? -13.196 -16.565 -10.648 1.00 60.59 975 VAL A C 1
ATOM 7771 O O . VAL A 1 975 ? -14.254 -17.178 -10.495 1.00 60.59 975 VAL A O 1
ATOM 7774 N N . ASP A 1 976 ? -12.193 -16.686 -9.776 1.00 50.03 976 ASP A N 1
ATOM 7775 C CA . ASP A 1 976 ? -12.165 -17.733 -8.750 1.00 50.03 976 ASP A CA 1
ATOM 7776 C C . ASP A 1 976 ? -13.114 -17.499 -7.563 1.00 50.03 976 ASP A C 1
ATOM 7778 O O . ASP A 1 976 ? -12.854 -16.710 -6.655 1.00 50.03 976 ASP A O 1
ATOM 7782 N N . THR A 1 977 ? -14.138 -18.350 -7.474 1.00 45.88 977 THR A N 1
ATOM 7783 C CA . THR A 1 977 ? -14.697 -18.807 -6.189 1.00 45.88 977 THR A CA 1
ATOM 7784 C C . THR A 1 977 ? -13.955 -20.031 -5.630 1.00 45.88 977 THR A C 1
ATOM 7786 O O . THR A 1 977 ? -14.128 -20.364 -4.458 1.00 45.88 977 THR A O 1
ATOM 7789 N N . ILE A 1 978 ? -13.125 -20.702 -6.443 1.00 55.84 978 ILE A N 1
ATOM 7790 C CA . ILE A 1 978 ? -12.392 -21.932 -6.106 1.00 55.84 978 ILE A CA 1
ATOM 7791 C C . ILE A 1 978 ? -10.949 -21.823 -6.638 1.00 55.84 978 ILE A C 1
ATOM 7793 O O . ILE A 1 978 ? -10.777 -21.682 -7.846 1.00 55.84 978 ILE A O 1
ATOM 7797 N N . PRO A 1 979 ? -9.903 -21.916 -5.792 1.00 66.62 979 PRO A N 1
ATOM 7798 C CA . PRO A 1 979 ? -8.520 -21.733 -6.229 1.00 66.62 979 PRO A CA 1
ATOM 7799 C C . PRO A 1 979 ? -7.975 -22.969 -6.964 1.00 66.62 979 PRO A C 1
ATOM 7801 O O . PRO A 1 979 ? -7.849 -24.034 -6.364 1.00 66.62 979 PRO A O 1
ATOM 7804 N N . TYR A 1 980 ? -7.561 -22.808 -8.224 1.00 77.00 980 TYR A N 1
ATOM 7805 C CA . TYR A 1 980 ? -6.884 -23.851 -9.016 1.00 77.00 980 TYR A CA 1
ATOM 7806 C C . TYR A 1 980 ? -5.608 -23.331 -9.701 1.00 77.00 980 TYR A C 1
ATOM 7808 O O . TYR A 1 980 ? -5.430 -22.117 -9.863 1.00 77.00 980 TYR A O 1
ATOM 7816 N N . ALA A 1 981 ? -4.728 -24.250 -10.113 1.00 78.81 981 ALA A N 1
ATOM 7817 C CA . ALA A 1 981 ? -3.448 -23.959 -10.758 1.00 78.81 981 ALA A CA 1
ATOM 7818 C C . ALA A 1 981 ? -3.585 -23.039 -11.991 1.00 78.81 981 ALA A C 1
ATOM 7820 O O . ALA A 1 981 ? -4.597 -23.040 -12.698 1.00 78.81 981 ALA A O 1
ATOM 7821 N N . ARG A 1 982 ? -2.549 -22.223 -12.226 1.00 83.00 982 ARG A N 1
ATOM 7822 C CA . ARG A 1 982 ? -2.562 -21.126 -13.211 1.00 83.00 982 ARG A CA 1
ATOM 7823 C C . ARG A 1 982 ? -1.924 -21.502 -14.553 1.00 83.00 982 ARG A C 1
ATOM 7825 O O . ARG A 1 982 ? -2.440 -21.147 -15.609 1.00 83.00 982 ARG A O 1
ATOM 7832 N N . LEU A 1 983 ? -0.789 -22.203 -14.528 1.00 86.25 983 LEU A N 1
ATOM 7833 C CA . LEU A 1 983 ? -0.029 -22.553 -15.732 1.00 86.25 983 LEU A CA 1
ATOM 7834 C C . LEU A 1 983 ? -0.447 -23.926 -16.274 1.00 86.25 983 LEU A C 1
ATOM 7836 O O . LEU A 1 983 ? -0.166 -24.958 -15.661 1.00 86.25 983 LEU A O 1
ATOM 7840 N N . ILE A 1 984 ? -1.090 -23.921 -17.442 1.00 88.19 984 ILE A N 1
ATOM 7841 C CA . ILE A 1 984 ? -1.656 -25.099 -18.109 1.00 88.19 984 ILE A CA 1
ATOM 7842 C C . ILE A 1 984 ? -1.111 -25.152 -19.538 1.00 88.19 984 ILE A C 1
ATOM 7844 O O . ILE A 1 984 ? -1.125 -24.145 -20.235 1.00 88.19 984 ILE A O 1
ATOM 7848 N N . CYS A 1 985 ? -0.669 -26.312 -20.016 1.00 88.56 985 CYS A N 1
ATOM 7849 C CA . CYS A 1 985 ? -0.251 -26.503 -21.407 1.00 88.56 985 CYS A CA 1
ATOM 7850 C C . CYS A 1 985 ? -0.889 -27.753 -22.030 1.00 88.56 985 CYS A C 1
ATOM 7852 O O . CYS A 1 985 ? -1.407 -28.618 -21.322 1.00 88.56 985 CYS A O 1
ATOM 7854 N N . VAL A 1 986 ? -0.863 -27.830 -23.364 1.00 88.69 986 VAL A N 1
ATOM 7855 C CA . VAL A 1 986 ? -1.280 -29.009 -24.140 1.00 88.69 986 VAL A CA 1
ATOM 7856 C C . VAL A 1 986 ? -0.034 -29.714 -24.669 1.00 88.69 986 VAL A C 1
ATOM 7858 O O . VAL A 1 986 ? 0.839 -29.077 -25.262 1.00 88.69 986 VAL A O 1
ATOM 7861 N N . ASP A 1 987 ? 0.030 -31.026 -24.470 1.00 87.88 987 ASP A N 1
ATOM 7862 C CA . ASP A 1 987 ? 1.116 -31.891 -24.928 1.00 87.88 987 ASP A CA 1
ATOM 7863 C C . ASP A 1 987 ? 0.582 -33.077 -25.747 1.00 87.88 987 ASP A C 1
ATOM 7865 O O . ASP A 1 987 ? -0.626 -33.312 -25.820 1.00 87.88 987 ASP A O 1
ATOM 7869 N N . LEU A 1 988 ? 1.491 -33.822 -26.375 1.00 84.44 988 LEU A N 1
ATOM 7870 C CA . LEU A 1 988 ? 1.211 -35.104 -27.015 1.00 84.44 988 LEU A CA 1
ATOM 7871 C C . LEU A 1 988 ? 1.397 -36.248 -26.004 1.00 84.44 988 LEU A C 1
ATOM 7873 O O . LEU A 1 988 ? 2.380 -36.284 -25.265 1.00 84.44 988 LEU A O 1
ATOM 7877 N N . VAL A 1 989 ? 0.465 -37.202 -25.993 1.00 81.19 989 VAL A N 1
ATOM 7878 C CA . VAL A 1 989 ? 0.515 -38.396 -25.130 1.00 81.19 989 VAL A CA 1
ATOM 7879 C C . VAL A 1 989 ? 1.653 -39.314 -25.582 1.00 81.19 989 VAL A C 1
ATOM 7881 O O . VAL A 1 989 ? 1.656 -39.766 -26.728 1.00 81.19 989 VAL A O 1
ATOM 7884 N N . ASN A 1 990 ? 2.597 -39.643 -24.693 1.00 68.06 990 ASN A N 1
ATOM 7885 C CA . ASN A 1 990 ? 3.674 -40.577 -25.032 1.00 68.06 990 ASN A CA 1
ATOM 7886 C C . ASN A 1 990 ? 3.178 -42.029 -25.090 1.00 68.06 990 ASN A C 1
ATOM 7888 O O . ASN A 1 990 ? 2.329 -42.442 -24.300 1.00 68.06 990 ASN A O 1
ATOM 7892 N N . GLU A 1 991 ? 3.773 -42.846 -25.966 1.00 56.00 991 GLU A N 1
ATOM 7893 C CA . GLU A 1 991 ? 3.459 -44.283 -26.053 1.00 56.00 991 GLU A CA 1
ATOM 7894 C C . GLU A 1 991 ? 3.706 -45.025 -24.726 1.00 56.00 991 GLU A C 1
ATOM 7896 O O . GLU A 1 991 ? 2.937 -45.914 -24.371 1.00 56.00 991 GLU A O 1
ATOM 7901 N N . GLU A 1 992 ? 4.713 -44.622 -23.938 1.00 52.16 992 GLU A N 1
ATOM 7902 C CA . GLU A 1 992 ? 4.929 -45.178 -22.593 1.00 52.16 992 GLU A CA 1
ATOM 7903 C C . GLU A 1 992 ? 3.782 -44.854 -21.622 1.00 52.16 992 GLU A C 1
ATOM 7905 O O . GLU A 1 992 ? 3.374 -45.710 -20.836 1.00 52.16 992 GLU A O 1
ATOM 7910 N N . GLU A 1 993 ? 3.236 -43.633 -21.669 1.00 54.47 993 GLU A N 1
ATOM 7911 C CA . GLU A 1 993 ? 2.189 -43.177 -20.740 1.00 54.47 993 GLU A CA 1
ATOM 7912 C C . GLU A 1 993 ? 0.881 -43.969 -20.918 1.00 54.47 993 GLU A C 1
ATOM 7914 O O . GLU A 1 993 ? 0.141 -44.141 -19.954 1.00 54.47 993 GLU A O 1
ATOM 7919 N N . LYS A 1 994 ? 0.652 -44.578 -22.091 1.00 52.44 994 LYS A N 1
ATOM 7920 C CA . LYS A 1 994 ? -0.473 -45.498 -22.348 1.00 52.44 994 LYS A CA 1
ATOM 7921 C C . LYS A 1 994 ? -0.403 -46.828 -21.575 1.00 52.44 994 LYS A C 1
ATOM 7923 O O . LYS A 1 994 ? -1.330 -47.627 -21.683 1.00 52.44 994 LYS A O 1
ATOM 7928 N N . THR A 1 995 ? 0.688 -47.113 -20.851 1.00 37.88 995 THR A N 1
ATOM 7929 C CA . THR A 1 995 ? 0.950 -48.445 -20.260 1.00 37.88 995 THR A CA 1
ATOM 7930 C C . THR A 1 995 ? 1.346 -48.456 -18.780 1.00 37.88 995 THR A C 1
ATOM 7932 O O . THR A 1 995 ? 1.412 -49.531 -18.179 1.00 37.88 995 THR A O 1
ATOM 7935 N N . ARG A 1 996 ? 1.602 -47.300 -18.153 1.00 39.66 996 ARG A N 1
ATOM 7936 C CA . ARG A 1 996 ? 2.111 -47.247 -16.771 1.00 39.66 996 ARG A CA 1
ATOM 7937 C C . ARG A 1 996 ? 1.002 -47.446 -15.731 1.00 39.66 996 ARG A C 1
ATOM 7939 O O . ARG A 1 996 ? 0.216 -46.540 -15.477 1.00 39.66 996 ARG A O 1
ATOM 7946 N N . LYS A 1 997 ? 1.011 -48.598 -15.051 1.00 34.78 997 LYS A N 1
ATOM 7947 C CA . LYS A 1 997 ? 0.299 -48.789 -13.773 1.00 34.78 997 LYS A CA 1
ATOM 7948 C C . LYS A 1 997 ? 1.144 -48.251 -12.615 1.00 34.78 997 LYS A C 1
ATOM 7950 O O . LYS A 1 997 ? 2.354 -48.459 -12.579 1.00 34.78 997 LYS A O 1
ATOM 7955 N N . THR A 1 998 ? 0.516 -47.545 -11.680 1.00 32.03 998 THR A N 1
ATOM 7956 C CA . THR A 1 998 ? 1.200 -46.771 -10.632 1.00 32.03 998 THR A CA 1
ATOM 7957 C C . THR A 1 998 ? 1.588 -47.633 -9.426 1.00 32.03 998 THR A C 1
ATOM 7959 O O . THR A 1 998 ? 0.762 -47.929 -8.564 1.00 32.03 998 THR A O 1
ATOM 7962 N N . GLU A 1 999 ? 2.865 -48.004 -9.311 1.00 27.61 999 GLU A N 1
ATOM 7963 C CA . GLU A 1 999 ? 3.376 -48.670 -8.106 1.00 27.61 999 GLU A CA 1
ATOM 7964 C C . GLU A 1 999 ? 3.571 -47.682 -6.942 1.00 27.61 999 GLU A C 1
ATOM 7966 O O . GLU A 1 999 ? 4.425 -46.793 -6.977 1.00 27.61 999 GLU A O 1
ATOM 7971 N N . LYS A 1 1000 ? 2.820 -47.873 -5.852 1.00 27.77 1000 LYS A N 1
ATOM 7972 C CA . LYS A 1 1000 ? 3.045 -47.165 -4.582 1.00 27.77 1000 LYS A CA 1
ATOM 7973 C C . LYS A 1 1000 ? 4.255 -47.774 -3.860 1.00 27.77 1000 LYS A C 1
ATOM 7975 O O . LYS A 1 1000 ? 4.116 -48.782 -3.166 1.00 27.77 1000 LYS A O 1
ATOM 7980 N N . LYS A 1 1001 ? 5.436 -47.150 -3.979 1.00 26.64 1001 LYS A N 1
ATOM 7981 C CA . LYS A 1 1001 ? 6.606 -47.488 -3.142 1.00 26.64 1001 LYS A CA 1
ATOM 7982 C C . LYS A 1 1001 ? 6.229 -47.399 -1.659 1.00 26.64 1001 LYS A C 1
ATOM 7984 O O . LYS A 1 1001 ? 5.915 -46.320 -1.160 1.00 26.64 1001 LYS A O 1
ATOM 7989 N N . LYS A 1 1002 ? 6.310 -48.522 -0.940 1.00 26.17 1002 LYS A N 1
ATOM 7990 C CA . LYS A 1 1002 ? 6.272 -48.517 0.528 1.00 26.17 1002 LYS A CA 1
ATOM 7991 C C . LYS A 1 1002 ? 7.535 -47.844 1.057 1.00 26.17 1002 LYS A C 1
ATOM 7993 O O . LYS A 1 1002 ? 8.640 -48.222 0.674 1.00 26.17 1002 LYS A O 1
ATOM 7998 N N . VAL A 1 1003 ? 7.367 -46.888 1.966 1.00 25.42 1003 VAL A N 1
ATOM 7999 C CA . VAL A 1 1003 ? 8.470 -46.371 2.779 1.00 25.42 1003 VAL A CA 1
ATOM 8000 C C . VAL A 1 1003 ? 8.777 -47.415 3.849 1.00 25.42 1003 VAL A C 1
ATOM 8002 O O . VAL A 1 1003 ? 8.018 -47.556 4.806 1.00 25.42 1003 VAL A O 1
ATOM 8005 N N . ASN A 1 1004 ? 9.876 -48.151 3.685 1.00 24.33 1004 ASN A N 1
ATOM 8006 C CA . ASN A 1 1004 ? 10.489 -48.854 4.807 1.00 24.33 1004 ASN A CA 1
ATOM 8007 C C . ASN A 1 1004 ? 11.349 -47.853 5.579 1.00 24.33 1004 ASN A C 1
ATOM 8009 O O . ASN A 1 1004 ? 12.239 -47.227 5.006 1.00 24.33 1004 ASN A O 1
ATOM 8013 N N . VAL A 1 1005 ? 11.083 -47.729 6.876 1.00 31.38 1005 VAL A N 1
ATOM 8014 C CA . VAL A 1 1005 ? 12.001 -47.091 7.818 1.00 31.38 1005 VAL A CA 1
ATOM 8015 C C . VAL A 1 1005 ? 12.990 -48.152 8.275 1.00 31.38 1005 VAL A C 1
ATOM 8017 O O . VAL A 1 1005 ? 12.582 -49.113 8.912 1.00 31.38 1005 VAL A O 1
ATOM 8020 N N . ASP A 1 1006 ? 14.259 -47.965 7.935 1.00 24.69 1006 ASP A N 1
ATOM 8021 C CA . ASP A 1 1006 ? 15.413 -48.276 8.783 1.00 24.69 1006 ASP A CA 1
ATOM 8022 C C . ASP A 1 1006 ? 16.644 -47.604 8.162 1.00 24.69 1006 ASP A C 1
ATOM 8024 O O . ASP A 1 1006 ? 16.710 -47.414 6.945 1.00 24.69 1006 ASP A O 1
ATOM 8028 N N . GLY A 1 1007 ? 17.599 -47.181 8.989 1.00 25.20 1007 GLY A N 1
ATOM 8029 C CA . GLY A 1 1007 ? 18.762 -46.417 8.536 1.00 25.20 1007 GLY A CA 1
ATOM 8030 C C . GLY A 1 1007 ? 20.082 -47.042 8.959 1.00 25.20 1007 GLY A C 1
ATOM 8031 O O . GLY A 1 1007 ? 20.160 -47.707 9.990 1.00 25.20 1007 GLY A O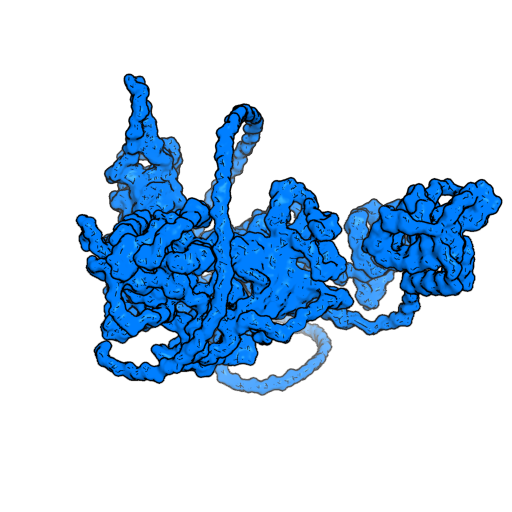 1
ATOM 8032 N N . THR A 1 1008 ? 21.145 -46.790 8.193 1.00 24.27 1008 THR A N 1
ATOM 8033 C CA . THR A 1 1008 ? 22.519 -46.691 8.717 1.00 24.27 1008 THR A CA 1
ATOM 8034 C C . THR A 1 1008 ? 23.459 -46.022 7.709 1.00 24.27 1008 THR A C 1
ATOM 8036 O O . THR A 1 1008 ? 23.106 -45.764 6.561 1.00 24.27 1008 THR A O 1
ATOM 8039 N N . GLU A 1 1009 ? 24.640 -45.671 8.203 1.00 25.78 1009 GLU A N 1
ATOM 8040 C CA . GLU A 1 1009 ? 25.675 -44.840 7.589 1.00 25.78 1009 GLU A CA 1
ATOM 8041 C C . GLU A 1 1009 ? 26.320 -45.458 6.331 1.00 25.78 1009 GLU A C 1
ATOM 8043 O O . GLU A 1 1009 ? 26.527 -46.669 6.256 1.00 25.78 1009 GLU A O 1
ATOM 8048 N N . SER A 1 1010 ? 26.813 -44.626 5.403 1.00 24.70 1010 SER A N 1
ATOM 8049 C CA . SER A 1 1010 ? 28.267 -44.353 5.276 1.00 24.70 1010 SER A CA 1
ATOM 8050 C C . SER A 1 1010 ? 28.658 -43.688 3.943 1.00 24.70 1010 SER A C 1
ATOM 8052 O O . SER A 1 1010 ? 27.948 -43.753 2.942 1.00 24.70 1010 SER A O 1
ATOM 8054 N N . ASN A 1 1011 ? 29.813 -43.014 3.940 1.00 24.73 1011 ASN A N 1
ATOM 8055 C CA . ASN A 1 1011 ? 30.368 -42.316 2.775 1.00 24.73 1011 ASN A CA 1
ATOM 8056 C C . ASN A 1 1011 ? 30.962 -43.276 1.732 1.00 24.73 1011 ASN A C 1
ATOM 8058 O O . ASN A 1 1011 ? 31.660 -44.222 2.109 1.00 24.73 1011 ASN A O 1
ATOM 8062 N N . LYS A 1 1012 ? 30.910 -42.882 0.449 1.00 24.98 1012 LYS A N 1
ATOM 8063 C CA . LYS A 1 1012 ? 32.131 -42.791 -0.378 1.00 24.98 1012 LYS A CA 1
ATOM 8064 C C . LYS A 1 1012 ? 31.963 -41.983 -1.663 1.00 24.98 1012 LYS A C 1
ATOM 8066 O O . LYS A 1 1012 ? 30.971 -42.095 -2.373 1.00 24.98 1012 LYS A O 1
ATOM 8071 N N . GLU A 1 1013 ? 33.003 -41.219 -1.970 1.00 23.69 1013 GLU A N 1
ATOM 8072 C CA . GLU A 1 1013 ? 33.269 -40.653 -3.291 1.00 23.69 1013 GLU A CA 1
ATOM 8073 C C . GLU A 1 1013 ? 33.717 -41.773 -4.245 1.00 23.69 1013 GLU A C 1
ATOM 8075 O O . GLU A 1 1013 ? 34.398 -42.703 -3.808 1.00 23.69 1013 GLU A O 1
ATOM 8080 N N . THR A 1 1014 ? 33.456 -41.655 -5.551 1.00 23.80 1014 THR A N 1
ATOM 8081 C CA . THR A 1 1014 ? 34.523 -41.714 -6.578 1.00 23.80 1014 THR A CA 1
ATOM 8082 C C . THR A 1 1014 ? 34.021 -41.318 -7.969 1.00 23.80 1014 THR A C 1
ATOM 8084 O O . THR A 1 1014 ? 32.833 -41.124 -8.208 1.00 23.80 1014 THR A O 1
ATOM 8087 N N . SER A 1 1015 ? 34.978 -41.098 -8.865 1.00 22.59 1015 SER A N 1
ATOM 8088 C CA . SER A 1 1015 ? 34.851 -40.406 -10.141 1.00 22.59 1015 SER A CA 1
ATOM 8089 C C . SER A 1 1015 ? 34.686 -41.322 -11.365 1.00 22.59 1015 SER A C 1
ATOM 8091 O O . SER A 1 1015 ? 35.031 -42.499 -11.351 1.00 22.59 1015 SER A O 1
ATOM 8093 N N . SER A 1 1016 ? 34.357 -40.664 -12.484 1.00 23.14 1016 SER A N 1
ATOM 8094 C CA . SER A 1 1016 ? 34.874 -40.927 -13.842 1.00 23.14 1016 SER A CA 1
ATOM 8095 C C . SER A 1 1016 ? 34.176 -41.943 -14.772 1.00 23.14 1016 SER A C 1
ATOM 8097 O O . SER A 1 1016 ? 34.173 -43.141 -14.547 1.00 23.14 1016 SER A O 1
ATOM 8099 N N . ASN A 1 1017 ? 33.723 -41.387 -15.909 1.00 23.38 1017 ASN A N 1
ATOM 8100 C CA . ASN A 1 1017 ? 34.012 -41.791 -17.297 1.00 23.38 1017 ASN A CA 1
ATOM 8101 C C . ASN A 1 1017 ? 33.735 -43.217 -17.826 1.00 23.38 1017 ASN A C 1
ATOM 8103 O O . ASN A 1 1017 ? 34.282 -44.191 -17.328 1.00 23.38 1017 ASN A O 1
ATOM 8107 N N . LYS A 1 1018 ? 33.187 -43.220 -19.062 1.00 24.97 1018 LYS A N 1
ATOM 8108 C CA . LYS A 1 1018 ? 33.374 -44.223 -20.143 1.00 24.97 1018 LYS A CA 1
ATOM 8109 C C . LYS A 1 1018 ? 32.701 -45.600 -19.962 1.00 24.97 1018 LYS A C 1
ATOM 8111 O O . LYS A 1 1018 ? 32.538 -46.065 -18.848 1.00 24.97 1018 LYS A O 1
ATOM 8116 N N . GLN A 1 1019 ? 32.340 -46.334 -21.024 1.00 24.38 1019 GLN A N 1
ATOM 8117 C CA . GLN A 1 1019 ? 31.979 -45.992 -22.421 1.00 24.38 1019 GLN A CA 1
ATOM 8118 C C . GLN A 1 1019 ? 31.253 -47.216 -23.046 1.00 24.38 1019 GLN A C 1
ATOM 8120 O O . GLN A 1 1019 ? 31.424 -48.324 -22.553 1.00 24.38 1019 GLN A O 1
ATOM 8125 N N . ASP A 1 1020 ? 30.558 -47.000 -24.168 1.00 24.73 1020 ASP A N 1
ATOM 8126 C CA . ASP A 1 1020 ? 30.357 -47.949 -25.287 1.00 24.73 1020 ASP A CA 1
ATOM 8127 C C . ASP A 1 1020 ? 29.507 -49.252 -25.160 1.00 24.73 1020 ASP A C 1
ATOM 8129 O O . ASP A 1 1020 ? 29.719 -50.116 -24.320 1.00 24.73 1020 ASP A O 1
ATOM 8133 N N . LEU A 1 1021 ? 28.648 -49.419 -26.184 1.00 25.08 1021 LEU A N 1
ATOM 8134 C CA . LEU A 1 1021 ? 28.311 -50.650 -26.941 1.00 25.08 1021 LEU A CA 1
ATOM 8135 C C . LEU A 1 1021 ? 27.452 -51.806 -26.347 1.00 25.08 1021 LEU A C 1
ATOM 8137 O O . LEU A 1 1021 ? 27.952 -52.775 -25.792 1.00 25.08 1021 LEU A O 1
ATOM 8141 N N . ALA A 1 1022 ? 26.170 -51.769 -26.747 1.00 25.14 1022 ALA A N 1
ATOM 8142 C CA . ALA A 1 1022 ? 25.546 -52.681 -27.736 1.00 25.14 1022 ALA A CA 1
ATOM 8143 C C . ALA A 1 1022 ? 24.984 -54.094 -27.383 1.00 25.14 1022 ALA A C 1
ATOM 8145 O O . ALA A 1 1022 ? 25.652 -54.973 -26.857 1.00 25.14 1022 ALA A O 1
ATOM 8146 N N . ASP A 1 1023 ? 23.761 -54.287 -27.906 1.00 23.81 1023 ASP A N 1
ATOM 8147 C CA . ASP A 1 1023 ? 23.178 -55.461 -28.590 1.00 23.81 1023 ASP A CA 1
ATOM 8148 C C . ASP A 1 1023 ? 22.624 -56.738 -27.893 1.00 23.81 1023 ASP A C 1
ATOM 8150 O O . ASP A 1 1023 ? 23.309 -57.556 -27.291 1.00 23.81 1023 ASP A O 1
ATOM 8154 N N . ALA A 1 1024 ? 21.336 -56.965 -28.214 1.00 25.23 1024 ALA A N 1
ATOM 8155 C CA . ALA A 1 1024 ? 20.751 -58.204 -28.761 1.00 25.23 1024 ALA A CA 1
ATOM 8156 C C . ALA A 1 1024 ? 20.590 -59.491 -27.905 1.00 25.23 1024 ALA A C 1
ATOM 8158 O O . ALA A 1 1024 ? 21.194 -60.519 -28.187 1.00 25.23 1024 ALA A O 1
ATOM 8159 N N . GLY A 1 1025 ? 19.578 -59.487 -27.023 1.00 22.58 1025 GLY A N 1
ATOM 8160 C CA . GLY A 1 1025 ? 18.292 -60.197 -27.244 1.00 22.58 1025 GLY A CA 1
ATOM 8161 C C . GLY A 1 1025 ? 18.186 -61.745 -27.230 1.00 22.58 1025 GLY A C 1
ATOM 8162 O O . GLY A 1 1025 ? 19.091 -62.476 -27.608 1.00 22.58 1025 GLY A O 1
ATOM 8163 N N . GLY A 1 1026 ? 16.984 -62.263 -26.903 1.00 23.83 1026 GLY A N 1
ATOM 8164 C CA . GLY A 1 1026 ? 16.620 -63.664 -27.196 1.00 23.83 1026 GLY A CA 1
ATOM 8165 C C . GLY A 1 1026 ? 15.454 -64.303 -26.413 1.00 23.83 1026 GLY A C 1
ATOM 8166 O O . GLY A 1 1026 ? 15.685 -64.810 -25.327 1.00 23.83 1026 GLY A O 1
ATOM 8167 N N . LYS A 1 1027 ? 14.279 -64.429 -27.069 1.00 24.78 1027 LYS A N 1
ATOM 8168 C CA . LYS A 1 1027 ? 13.147 -65.381 -26.819 1.00 24.78 1027 LYS A CA 1
ATOM 8169 C C . LYS A 1 1027 ? 12.410 -65.266 -25.456 1.00 24.78 1027 LYS A C 1
ATOM 8171 O O . LYS A 1 1027 ? 13.030 -65.049 -24.432 1.00 24.78 1027 LYS A O 1
ATOM 8176 N N . LYS A 1 1028 ? 11.069 -65.260 -25.341 1.00 24.77 1028 LYS A N 1
ATOM 8177 C CA . LYS A 1 1028 ? 9.938 -66.050 -25.911 1.00 24.77 1028 LYS A CA 1
ATOM 8178 C C . LYS A 1 1028 ? 9.781 -67.481 -25.370 1.00 24.77 1028 LYS A C 1
ATOM 8180 O O . LYS A 1 1028 ? 10.506 -68.354 -25.822 1.00 24.77 1028 LYS A O 1
ATOM 8185 N N . GLU A 1 1029 ? 8.750 -67.681 -24.536 1.00 24.44 1029 GLU A N 1
ATOM 8186 C CA . GLU A 1 1029 ? 7.619 -68.648 -24.633 1.00 24.44 1029 GLU A CA 1
ATOM 8187 C C . GLU A 1 1029 ? 6.708 -68.422 -23.381 1.00 24.44 1029 GLU A C 1
ATOM 8189 O O . GLU A 1 1029 ? 7.213 -67.996 -22.348 1.00 24.44 1029 GLU A O 1
ATOM 8194 N N . GLU A 1 1030 ? 5.371 -68.279 -23.468 1.00 25.33 1030 GLU A N 1
ATOM 8195 C CA . GLU A 1 1030 ? 4.308 -69.315 -23.584 1.00 25.33 1030 GLU A CA 1
ATOM 8196 C C . GLU A 1 1030 ? 4.117 -70.162 -22.279 1.00 25.33 1030 GLU A C 1
ATOM 8198 O O . GLU A 1 1030 ? 5.103 -70.527 -21.658 1.00 25.33 1030 GLU A O 1
ATOM 8203 N N . VAL A 1 1031 ? 2.913 -70.509 -21.755 1.00 25.70 1031 VAL A N 1
ATOM 8204 C CA . VAL A 1 1031 ? 1.515 -70.361 -22.248 1.00 25.70 1031 VAL A CA 1
ATOM 8205 C C . VAL A 1 1031 ? 0.417 -70.677 -21.169 1.00 25.70 1031 VAL A C 1
ATOM 8207 O O . VAL A 1 1031 ? 0.645 -71.566 -20.359 1.00 25.70 1031 VAL A O 1
ATOM 8210 N N . LYS A 1 1032 ? -0.808 -70.087 -21.265 1.00 24.22 1032 LYS A N 1
ATOM 8211 C CA . LYS A 1 1032 ? -2.149 -70.562 -20.731 1.00 24.22 1032 LYS A CA 1
ATOM 8212 C C . LYS A 1 1032 ? -2.339 -70.735 -19.187 1.00 24.22 1032 LYS A C 1
ATOM 8214 O O . LYS A 1 1032 ? -1.359 -70.769 -18.465 1.00 24.22 1032 LYS A O 1
ATOM 8219 N N . LYS A 1 1033 ? -3.544 -70.904 -18.584 1.00 24.19 1033 LYS A N 1
ATOM 8220 C CA . LYS A 1 1033 ? -4.975 -70.505 -18.821 1.00 24.19 1033 LYS A CA 1
ATOM 8221 C C . LYS A 1 1033 ? -5.830 -70.845 -17.561 1.00 24.19 1033 LYS A C 1
ATOM 8223 O O . LYS A 1 1033 ? -5.470 -71.790 -16.875 1.00 24.19 1033 LYS A O 1
ATOM 8228 N N . GLU A 1 1034 ? -7.014 -70.211 -17.425 1.00 25.22 1034 GLU A N 1
ATOM 8229 C CA . GLU A 1 1034 ? -8.249 -70.733 -16.752 1.00 25.22 1034 GLU A CA 1
ATOM 8230 C C . GLU A 1 1034 ? -8.187 -70.950 -15.201 1.00 25.22 1034 GLU A C 1
ATOM 8232 O O . GLU A 1 1034 ? -7.107 -71.042 -14.637 1.00 25.22 1034 GLU A O 1
ATOM 8237 N N . ASP A 1 1035 ? -9.274 -70.954 -14.398 1.00 25.08 1035 ASP A N 1
ATOM 8238 C CA . ASP A 1 1035 ? -10.730 -70.892 -14.673 1.00 25.08 1035 ASP A CA 1
ATOM 8239 C C . ASP A 1 1035 ? -11.604 -70.336 -13.493 1.00 25.08 1035 ASP A C 1
ATOM 8241 O O . ASP A 1 1035 ? -11.152 -70.266 -12.355 1.00 25.08 1035 ASP A O 1
ATOM 8245 N N . LYS A 1 1036 ? -12.887 -70.039 -13.786 1.00 25.25 1036 LYS A N 1
ATOM 8246 C CA . LYS A 1 1036 ? -14.129 -70.031 -12.944 1.00 25.25 1036 LYS A CA 1
ATOM 8247 C C . LYS A 1 1036 ? -14.249 -69.387 -11.532 1.00 25.25 1036 LYS A C 1
ATOM 8249 O O . LYS A 1 1036 ? -13.848 -69.942 -10.520 1.00 25.25 1036 LYS A O 1
ATOM 8254 N N . GLN A 1 1037 ? -15.101 -68.348 -11.495 1.00 24.75 1037 GLN A N 1
ATOM 8255 C CA . GLN A 1 1037 ? -16.383 -68.223 -10.742 1.00 24.75 1037 GLN A CA 1
ATOM 8256 C C . GLN A 1 1037 ? -16.522 -68.646 -9.253 1.00 24.75 1037 GLN A C 1
ATOM 8258 O O . GLN A 1 1037 ? -16.581 -69.835 -8.957 1.00 24.75 1037 GLN A O 1
ATOM 8263 N N . ALA A 1 1038 ? -16.909 -67.683 -8.393 1.00 24.78 1038 ALA A N 1
ATOM 8264 C CA . ALA A 1 1038 ? -18.045 -67.790 -7.447 1.00 24.78 1038 ALA A CA 1
ATOM 8265 C C . ALA A 1 1038 ? -18.473 -66.401 -6.891 1.00 24.78 1038 ALA A C 1
ATOM 8267 O O . ALA A 1 1038 ? -17.751 -65.419 -7.047 1.00 24.78 1038 ALA A O 1
ATOM 8268 N N . LYS A 1 1039 ? -19.658 -66.324 -6.259 1.00 25.92 1039 LYS A N 1
ATOM 8269 C CA . LYS A 1 1039 ? -20.165 -65.175 -5.463 1.00 25.92 1039 LYS A CA 1
ATOM 8270 C C . LYS A 1 1039 ? -19.728 -65.322 -3.972 1.00 25.92 1039 LYS A C 1
ATOM 8272 O O . LYS A 1 1039 ? -19.068 -66.306 -3.668 1.00 25.92 1039 LYS A O 1
ATOM 8277 N N . GLU A 1 1040 ? -20.038 -64.470 -2.980 1.00 24.92 1040 GLU A N 1
ATOM 8278 C CA . GLU A 1 1040 ? -21.091 -63.445 -2.794 1.00 24.92 1040 GLU A CA 1
ATOM 8279 C C . GLU A 1 1040 ? -20.715 -62.446 -1.654 1.00 24.92 1040 GLU A C 1
ATOM 8281 O O . GLU A 1 1040 ? -19.849 -62.758 -0.849 1.00 24.92 1040 GLU A O 1
ATOM 8286 N N . VAL A 1 1041 ? -21.361 -61.265 -1.613 1.00 29.22 1041 VAL A N 1
ATOM 8287 C CA . VAL A 1 1041 ? -21.426 -60.212 -0.548 1.00 29.22 1041 VAL A CA 1
ATOM 8288 C C . VAL A 1 1041 ? -20.253 -60.028 0.452 1.00 29.22 1041 VAL A C 1
ATOM 8290 O O . VAL A 1 1041 ? -20.018 -60.843 1.338 1.00 29.22 1041 VAL A O 1
ATOM 8293 N N . GLY A 1 1042 ? -19.677 -58.814 0.461 1.00 23.12 1042 GLY A N 1
ATOM 8294 C CA . GLY A 1 1042 ? -18.870 -58.252 1.559 1.00 23.12 1042 GLY A CA 1
ATOM 8295 C C . GLY A 1 1042 ? -18.925 -56.713 1.570 1.00 23.12 1042 GLY A C 1
ATOM 8296 O O . GLY A 1 1042 ? -19.122 -56.106 0.519 1.00 23.12 1042 GLY A O 1
ATOM 8297 N N . GLN A 1 1043 ? -18.806 -56.074 2.741 1.00 26.70 1043 GLN A N 1
ATOM 8298 C CA . GLN A 1 1043 ? -18.940 -54.614 2.911 1.00 26.70 1043 GLN A CA 1
ATOM 8299 C C . GLN A 1 1043 ? -17.598 -53.854 2.955 1.00 26.70 1043 GLN A C 1
ATOM 8301 O O . GLN A 1 1043 ? -16.621 -54.344 3.513 1.00 26.70 1043 GLN A O 1
ATOM 8306 N N . ASN A 1 1044 ? -17.668 -52.582 2.535 1.00 26.50 1044 ASN A N 1
ATOM 8307 C CA . ASN A 1 1044 ? -16.785 -51.447 2.857 1.00 26.50 1044 ASN A CA 1
ATOM 8308 C C . ASN A 1 1044 ? -15.384 -51.356 2.208 1.00 26.50 1044 ASN A C 1
ATOM 8310 O O . ASN A 1 1044 ? -14.723 -52.339 1.899 1.00 26.50 1044 ASN A O 1
ATOM 8314 N N . ASN A 1 1045 ? -14.935 -50.098 2.089 1.00 27.70 1045 ASN A N 1
ATOM 8315 C CA . ASN A 1 1045 ? -13.576 -49.633 1.778 1.00 27.70 1045 ASN A CA 1
ATOM 8316 C C . ASN A 1 1045 ? -13.009 -49.981 0.388 1.00 27.70 1045 ASN A C 1
ATOM 8318 O O . ASN A 1 1045 ? -11.979 -50.639 0.266 1.00 27.70 1045 ASN A O 1
ATOM 8322 N N . ALA A 1 1046 ? -13.611 -49.407 -0.658 1.00 25.48 1046 ALA A N 1
ATOM 8323 C CA . ALA A 1 1046 ? -12.965 -49.240 -1.960 1.00 25.48 1046 ALA A CA 1
ATOM 8324 C C . ALA A 1 1046 ? -12.305 -47.850 -2.064 1.00 25.48 1046 ALA A C 1
ATOM 8326 O O . ALA A 1 1046 ? -12.943 -46.879 -2.464 1.00 25.48 1046 ALA A O 1
ATOM 8327 N N . SER A 1 1047 ? -11.019 -47.745 -1.719 1.00 27.48 1047 SER A N 1
ATOM 8328 C CA . SER A 1 1047 ? -10.185 -46.626 -2.177 1.00 27.48 1047 SER A CA 1
ATOM 8329 C C . SER A 1 1047 ? -9.884 -46.832 -3.664 1.00 27.48 1047 SER A C 1
ATOM 8331 O O . SER A 1 1047 ? -9.108 -47.726 -4.002 1.00 27.48 1047 SER A O 1
ATOM 8333 N N . GLY A 1 1048 ? -10.528 -46.067 -4.545 1.00 28.58 1048 GLY A N 1
ATOM 8334 C CA . GLY A 1 1048 ? -10.390 -46.245 -5.991 1.00 28.58 1048 GLY A CA 1
ATOM 8335 C C . GLY A 1 1048 ? -8.998 -45.869 -6.500 1.00 28.58 1048 GLY A C 1
ATOM 8336 O O . GLY A 1 1048 ? -8.625 -44.701 -6.471 1.00 28.58 1048 GLY A O 1
ATOM 8337 N N . ASP A 1 1049 ? -8.249 -46.845 -7.014 1.00 29.84 1049 ASP A N 1
ATOM 8338 C CA . ASP A 1 1049 ? -7.123 -46.569 -7.907 1.00 29.84 1049 ASP A CA 1
ATOM 8339 C C . ASP A 1 1049 ? -7.688 -46.235 -9.301 1.00 29.84 1049 ASP A C 1
ATOM 8341 O O . ASP A 1 1049 ? -8.275 -47.090 -9.966 1.00 29.84 1049 ASP A O 1
ATOM 8345 N N . VAL A 1 1050 ? -7.561 -44.973 -9.725 1.00 41.22 1050 VAL A N 1
ATOM 8346 C CA . VAL A 1 1050 ? -8.120 -44.471 -10.992 1.00 41.22 1050 VAL A CA 1
ATOM 8347 C C . VAL A 1 1050 ? -7.195 -44.824 -12.162 1.00 41.22 1050 VAL A C 1
ATOM 8349 O O . VAL A 1 1050 ? -6.079 -44.318 -12.261 1.00 41.22 1050 VAL A O 1
ATOM 8352 N N . GLU A 1 1051 ? -7.663 -45.680 -13.073 1.00 44.28 1051 GLU A N 1
ATOM 8353 C CA . GLU A 1 1051 ? -6.939 -46.049 -14.298 1.00 44.28 1051 GLU A CA 1
ATOM 8354 C C . GLU A 1 1051 ? -7.168 -44.971 -15.380 1.00 44.28 1051 GLU A C 1
ATOM 8356 O O . GLU A 1 1051 ? -8.231 -44.898 -15.998 1.00 44.28 1051 GLU A O 1
ATOM 8361 N N . ILE A 1 1052 ? -6.186 -44.081 -15.572 1.00 56.44 1052 ILE A N 1
ATOM 8362 C CA . ILE A 1 1052 ? -6.291 -42.920 -16.476 1.00 56.44 1052 ILE A CA 1
ATOM 8363 C C . ILE A 1 1052 ? -6.111 -43.367 -17.937 1.00 56.44 1052 ILE A C 1
ATOM 8365 O O . ILE A 1 1052 ? -5.006 -43.687 -18.371 1.00 56.44 1052 ILE A O 1
ATOM 8369 N N . VAL A 1 1053 ? -7.196 -43.359 -18.720 1.00 57.69 1053 VAL A N 1
ATOM 8370 C CA . VAL A 1 1053 ? -7.188 -43.763 -20.138 1.00 57.69 1053 VAL A CA 1
ATOM 8371 C C . VAL A 1 1053 ? -7.225 -42.543 -21.065 1.00 57.69 1053 VAL A C 1
ATOM 8373 O O . VAL A 1 1053 ? -8.249 -41.872 -21.198 1.00 57.69 1053 VAL A O 1
ATOM 8376 N N . HIS A 1 1054 ? -6.119 -42.280 -21.765 1.00 64.25 1054 HIS A N 1
ATOM 8377 C CA . HIS A 1 1054 ? -6.030 -41.216 -22.770 1.00 64.25 1054 HIS A CA 1
ATOM 8378 C C . HIS A 1 1054 ? -6.605 -41.669 -24.125 1.00 64.25 1054 HIS A C 1
ATOM 8380 O O . HIS A 1 1054 ? -6.055 -42.560 -24.770 1.00 64.25 1054 HIS A O 1
ATOM 8386 N N . LYS A 1 1055 ? -7.710 -41.045 -24.562 1.00 64.81 1055 LYS A N 1
ATOM 8387 C CA . LYS A 1 1055 ? -8.389 -41.345 -25.843 1.00 64.81 1055 LYS A CA 1
ATOM 8388 C C . LYS A 1 1055 ? -7.998 -40.420 -27.003 1.00 64.81 1055 LYS A C 1
ATOM 8390 O O . LYS A 1 1055 ? -7.993 -40.871 -28.145 1.00 64.81 1055 LYS A O 1
ATOM 8395 N N . SER A 1 1056 ? -7.676 -39.151 -26.736 1.00 75.44 1056 SER A N 1
ATOM 8396 C CA . SER A 1 1056 ? -7.048 -38.269 -27.734 1.00 75.44 1056 SER A CA 1
ATOM 8397 C C . SER A 1 1056 ? -5.526 -38.464 -27.727 1.00 75.44 1056 SER A C 1
ATOM 8399 O O . SER A 1 1056 ? -4.934 -38.898 -26.740 1.00 75.44 1056 SER A O 1
ATOM 8401 N N . LYS A 1 1057 ? -4.895 -38.093 -28.843 1.00 79.06 1057 LYS A N 1
ATOM 8402 C CA . LYS A 1 1057 ? -3.446 -37.860 -28.988 1.00 79.06 1057 LYS A CA 1
ATOM 8403 C C . LYS A 1 1057 ? -2.930 -36.723 -28.095 1.00 79.06 1057 LYS A C 1
ATOM 8405 O O . LYS A 1 1057 ? -1.727 -36.661 -27.857 1.00 79.06 1057 LYS A O 1
ATOM 8410 N N . TYR A 1 1058 ? -3.809 -35.832 -27.631 1.00 86.00 1058 TYR A N 1
ATOM 8411 C CA . TYR A 1 1058 ? -3.467 -34.722 -26.747 1.00 86.00 1058 TYR A CA 1
ATOM 8412 C C . TYR A 1 1058 ? -3.741 -35.042 -25.274 1.00 86.00 1058 TYR A C 1
ATOM 8414 O O . TYR A 1 1058 ? -4.646 -35.808 -24.933 1.00 86.00 1058 TYR A O 1
ATOM 8422 N N . CYS A 1 1059 ? -2.989 -34.390 -24.394 1.00 85.31 1059 CYS A N 1
ATOM 8423 C CA . CYS A 1 1059 ? -3.254 -34.306 -22.962 1.00 85.31 1059 CYS A CA 1
ATOM 8424 C C . CYS A 1 1059 ? -2.992 -32.884 -22.451 1.00 85.31 1059 CYS A C 1
ATOM 8426 O O . CYS A 1 1059 ? -2.304 -32.092 -23.098 1.00 85.31 1059 CYS A O 1
ATOM 8428 N N . PHE A 1 1060 ? -3.541 -32.555 -21.284 1.00 88.69 1060 PHE A N 1
ATOM 8429 C CA . PHE A 1 1060 ? -3.168 -31.351 -20.551 1.00 88.69 1060 PHE A CA 1
ATOM 8430 C C . PHE A 1 1060 ? -2.050 -31.675 -19.552 1.00 88.69 1060 PHE A C 1
ATOM 8432 O O . PHE A 1 1060 ? -2.058 -32.735 -18.921 1.00 88.69 1060 PHE A O 1
ATOM 8439 N N . ARG A 1 1061 ? -1.111 -30.747 -19.358 1.00 86.88 1061 ARG A N 1
ATOM 8440 C CA . ARG A 1 1061 ? -0.101 -30.809 -18.290 1.00 86.88 1061 ARG A CA 1
ATOM 8441 C C . ARG A 1 1061 ? -0.043 -29.486 -17.532 1.00 86.88 1061 ARG A C 1
ATOM 8443 O O . ARG A 1 1061 ? -0.176 -28.419 -18.134 1.00 86.88 1061 ARG A O 1
ATOM 8450 N N . LEU A 1 1062 ? 0.182 -29.558 -16.222 1.00 86.31 1062 LEU A N 1
ATOM 8451 C CA . LEU A 1 1062 ? 0.383 -28.386 -15.366 1.00 86.31 1062 LEU A CA 1
ATOM 8452 C C . LEU A 1 1062 ? 1.877 -28.083 -15.191 1.00 86.31 1062 LEU A C 1
ATOM 8454 O O . LEU A 1 1062 ? 2.715 -28.987 -15.282 1.00 86.31 1062 LEU A O 1
ATOM 8458 N N . LEU A 1 1063 ? 2.203 -26.818 -14.912 1.00 85.38 1063 LEU A N 1
ATOM 8459 C CA . LEU A 1 1063 ? 3.579 -26.364 -14.687 1.00 85.38 1063 LEU A CA 1
ATOM 8460 C C . LEU A 1 1063 ? 3.791 -25.816 -13.268 1.00 85.38 1063 LEU A C 1
ATOM 8462 O O . LEU A 1 1063 ? 2.943 -25.105 -12.732 1.00 85.38 1063 LEU A O 1
ATOM 8466 N N . CYS A 1 1064 ? 4.954 -26.112 -12.684 1.00 79.56 1064 CYS A N 1
ATOM 8467 C CA . CYS A 1 1064 ? 5.375 -25.596 -11.374 1.00 79.56 1064 CYS A CA 1
ATOM 8468 C C . CYS A 1 1064 ? 5.852 -24.132 -11.454 1.00 79.56 1064 CYS A C 1
ATOM 8470 O O . CYS A 1 1064 ? 6.643 -23.780 -12.329 1.00 79.56 1064 CYS A O 1
ATOM 8472 N N . GLU A 1 1065 ? 5.445 -23.297 -10.497 1.00 76.12 1065 GLU A N 1
ATOM 8473 C CA . GLU A 1 1065 ? 5.767 -21.864 -10.404 1.00 76.12 1065 GLU A CA 1
ATOM 8474 C C . GLU A 1 1065 ? 7.044 -21.586 -9.571 1.00 76.12 1065 GLU A C 1
ATOM 8476 O O . GLU A 1 1065 ? 7.035 -20.760 -8.657 1.00 76.12 1065 GLU A O 1
ATOM 8481 N N . HIS A 1 1066 ? 8.153 -22.283 -9.850 1.00 66.94 1066 HIS A N 1
ATOM 8482 C CA . HIS A 1 1066 ? 9.412 -22.113 -9.106 1.00 66.94 1066 HIS A CA 1
ATOM 8483 C C . HIS A 1 1066 ? 10.227 -20.881 -9.565 1.00 66.94 1066 HIS A C 1
ATOM 8485 O O . HIS A 1 1066 ? 10.173 -20.463 -10.722 1.00 66.94 1066 HIS A O 1
ATOM 8491 N N . GLU A 1 1067 ? 11.019 -20.282 -8.664 1.00 51.81 1067 GLU A N 1
ATOM 8492 C CA . GLU A 1 1067 ? 11.730 -19.017 -8.931 1.00 51.81 1067 GLU A CA 1
ATOM 8493 C C . GLU A 1 1067 ? 12.852 -19.123 -9.975 1.00 51.81 1067 GLU A C 1
ATOM 8495 O O . GLU A 1 1067 ? 13.213 -18.114 -10.584 1.00 51.81 1067 GLU A O 1
ATOM 8500 N N . GLN A 1 1068 ? 13.381 -20.331 -10.193 1.00 51.41 1068 GLN A N 1
ATOM 8501 C CA . GLN A 1 1068 ? 14.423 -20.622 -11.187 1.00 51.41 1068 GLN A CA 1
ATOM 8502 C C . GLN A 1 1068 ? 13.851 -21.041 -12.559 1.00 51.41 1068 GLN A C 1
ATOM 8504 O O . GLN A 1 1068 ? 14.614 -21.358 -13.470 1.00 51.41 1068 GLN A O 1
ATOM 8509 N N . GLY A 1 1069 ? 12.522 -21.043 -12.717 1.00 63.66 1069 GLY A N 1
ATOM 8510 C CA . GLY A 1 1069 ? 11.828 -21.378 -13.962 1.00 63.66 1069 GLY A CA 1
ATOM 8511 C C . GLY A 1 1069 ? 10.726 -22.423 -13.782 1.00 63.66 1069 GLY A C 1
ATOM 8512 O O . GLY A 1 1069 ? 10.485 -22.937 -12.690 1.00 63.66 1069 GLY A O 1
ATOM 8513 N N . TRP A 1 1070 ? 10.049 -22.740 -14.884 1.00 80.06 1070 TRP A N 1
ATOM 8514 C CA . TRP A 1 1070 ? 8.953 -23.709 -14.921 1.00 80.06 1070 TRP A CA 1
ATOM 8515 C C . TRP A 1 1070 ? 9.453 -25.126 -15.241 1.00 80.06 1070 TRP A C 1
ATOM 8517 O O . TRP A 1 1070 ? 10.411 -25.294 -15.993 1.00 80.06 1070 TRP A O 1
ATOM 8527 N N . HIS A 1 1071 ? 8.770 -26.150 -14.722 1.00 72.81 1071 HIS A N 1
ATOM 8528 C CA . HIS A 1 1071 ? 8.892 -27.536 -15.201 1.00 72.81 1071 HIS A CA 1
ATOM 8529 C C . HIS A 1 1071 ? 7.517 -28.216 -15.286 1.00 72.81 1071 HIS A C 1
ATOM 8531 O O . HIS A 1 1071 ? 6.553 -27.738 -14.686 1.00 72.81 1071 HIS A O 1
ATOM 8537 N N . VAL A 1 1072 ? 7.434 -29.311 -16.042 1.00 77.69 1072 VAL A N 1
ATOM 8538 C CA . VAL A 1 1072 ? 6.234 -30.152 -16.178 1.00 77.69 1072 VAL A CA 1
ATOM 8539 C C . VAL A 1 1072 ? 6.071 -31.061 -14.966 1.00 77.69 1072 VAL A C 1
ATOM 8541 O O . VAL A 1 1072 ? 7.048 -31.623 -14.476 1.00 77.69 1072 VAL A O 1
ATOM 8544 N N . VAL A 1 1073 ? 4.825 -31.240 -14.527 1.00 74.06 1073 VAL A N 1
ATOM 8545 C CA . VAL A 1 1073 ? 4.454 -32.178 -13.461 1.00 74.06 1073 VAL A CA 1
ATOM 8546 C C . VAL A 1 1073 ? 3.599 -33.314 -14.041 1.00 74.06 1073 VAL A C 1
ATOM 8548 O O . VAL A 1 1073 ? 2.955 -33.157 -15.079 1.00 74.06 1073 VAL A O 1
ATOM 8551 N N . PHE A 1 1074 ? 3.659 -34.481 -13.397 1.00 68.19 1074 PHE A N 1
ATOM 8552 C CA . PHE A 1 1074 ? 3.002 -35.727 -13.801 1.00 68.19 1074 PHE A CA 1
ATOM 8553 C C . PHE A 1 1074 ? 2.059 -36.218 -12.681 1.00 68.19 1074 PHE A C 1
ATOM 8555 O O . PHE A 1 1074 ? 2.373 -35.986 -11.507 1.00 68.19 1074 PHE A O 1
ATOM 8562 N N . PRO A 1 1075 ? 0.982 -36.971 -12.992 1.00 68.44 1075 PRO A N 1
ATOM 8563 C CA . PRO A 1 1075 ? 0.564 -37.454 -14.319 1.00 68.44 1075 PRO A CA 1
ATOM 8564 C C . PRO A 1 1075 ? -0.027 -36.365 -15.237 1.00 68.44 1075 PRO A C 1
ATOM 8566 O O . PRO A 1 1075 ? -0.181 -35.212 -14.850 1.00 68.44 1075 PRO A O 1
ATOM 8569 N N . ALA A 1 1076 ? -0.318 -36.731 -16.488 1.00 75.50 1076 ALA A N 1
ATOM 8570 C CA . ALA A 1 1076 ? -1.015 -35.862 -17.435 1.00 75.50 1076 ALA A CA 1
ATOM 8571 C C . ALA A 1 1076 ? -2.541 -35.974 -17.271 1.00 75.50 1076 ALA A C 1
ATOM 8573 O O . ALA A 1 1076 ? -3.073 -37.059 -17.040 1.00 75.50 1076 ALA A O 1
ATOM 8574 N N . ILE A 1 1077 ? -3.256 -34.864 -17.450 1.00 83.44 1077 ILE A N 1
ATOM 8575 C CA . ILE A 1 1077 ? -4.719 -34.802 -17.334 1.00 83.44 1077 ILE A CA 1
ATOM 8576 C C . ILE A 1 1077 ? -5.348 -35.108 -18.714 1.00 83.44 1077 ILE A C 1
ATOM 8578 O O . ILE A 1 1077 ? -4.867 -34.594 -19.732 1.00 83.44 1077 ILE A O 1
ATOM 8582 N N . PRO A 1 1078 ? -6.406 -35.940 -18.808 1.00 81.69 1078 PRO A N 1
ATOM 8583 C CA . PRO A 1 1078 ? -7.052 -36.256 -20.083 1.00 81.69 1078 PRO A CA 1
ATOM 8584 C C . PRO A 1 1078 ? -7.634 -35.033 -20.809 1.00 81.69 1078 PRO A C 1
ATOM 8586 O O . PRO A 1 1078 ? -8.334 -34.213 -20.217 1.00 81.69 1078 PRO A O 1
ATOM 8589 N N . PHE A 1 1079 ? -7.395 -34.954 -22.119 1.00 84.31 1079 PHE A N 1
ATOM 8590 C CA . PHE A 1 1079 ? -8.034 -33.982 -23.013 1.00 84.31 1079 PHE A CA 1
ATOM 8591 C C . PHE A 1 1079 ? -9.521 -34.345 -23.247 1.00 84.31 1079 PHE A C 1
ATOM 8593 O O . PHE A 1 1079 ? -9.889 -35.512 -23.060 1.00 84.31 1079 PHE A O 1
ATOM 8600 N N . PRO A 1 1080 ? -10.404 -33.403 -23.639 1.00 82.94 1080 PRO A N 1
ATOM 8601 C CA . PRO A 1 1080 ? -11.815 -33.704 -23.878 1.00 82.94 1080 PRO A CA 1
ATOM 8602 C C . PRO A 1 1080 ? -12.032 -34.706 -25.022 1.00 82.94 1080 PRO A C 1
ATOM 8604 O O . PRO A 1 1080 ? -11.253 -34.776 -25.973 1.00 82.94 1080 PRO A O 1
ATOM 8607 N N . GLU A 1 1081 ? -13.115 -35.480 -24.932 1.00 80.12 1081 GLU A N 1
ATOM 8608 C CA . GLU A 1 1081 ? -13.528 -36.411 -25.986 1.00 80.12 1081 GLU A CA 1
ATOM 8609 C C . GLU A 1 1081 ? -14.339 -35.640 -27.033 1.00 80.12 1081 GLU A C 1
ATOM 8611 O O . GLU A 1 1081 ? -15.486 -35.280 -26.784 1.00 80.12 1081 GLU A O 1
ATOM 8616 N N . LEU A 1 1082 ? -13.710 -35.347 -28.173 1.00 82.00 1082 LEU A N 1
ATOM 8617 C CA . LEU A 1 1082 ? -14.234 -34.499 -29.249 1.00 82.00 1082 LEU A CA 1
ATOM 8618 C C . LEU A 1 1082 ? -14.103 -35.211 -30.603 1.00 82.00 1082 LEU A C 1
ATOM 8620 O O . LEU A 1 1082 ? -13.210 -36.042 -30.789 1.00 82.00 1082 LEU A O 1
ATOM 8624 N N . THR A 1 1083 ? -14.948 -34.863 -31.576 1.00 79.31 1083 THR A N 1
ATOM 8625 C CA . THR A 1 1083 ? -14.723 -35.255 -32.978 1.00 79.31 1083 THR A CA 1
ATOM 8626 C C . THR A 1 1083 ? -13.513 -34.525 -33.573 1.00 79.31 1083 THR A C 1
ATOM 8628 O O . THR A 1 1083 ? -13.043 -33.524 -33.039 1.00 79.31 1083 THR A O 1
ATOM 8631 N N . VAL A 1 1084 ? -12.997 -34.992 -34.716 1.00 75.69 1084 VAL A N 1
ATOM 8632 C CA . VAL A 1 1084 ? -11.799 -34.409 -35.361 1.00 75.69 1084 VAL A CA 1
ATOM 8633 C C . VAL A 1 1084 ? -11.992 -32.934 -35.758 1.00 75.69 1084 VAL A C 1
ATOM 8635 O O . VAL A 1 1084 ? -11.035 -32.162 -35.727 1.00 75.69 1084 VAL A O 1
ATOM 8638 N N . SER A 1 1085 ? -13.220 -32.529 -36.098 1.00 75.75 1085 SER A N 1
ATOM 8639 C CA . SER A 1 1085 ? -13.597 -31.128 -36.330 1.00 75.75 1085 SER A CA 1
ATOM 8640 C C . SER A 1 1085 ? -13.613 -30.321 -35.032 1.00 75.75 1085 SER A C 1
ATOM 8642 O O . SER A 1 1085 ? -12.926 -29.309 -34.933 1.00 75.75 1085 SER A O 1
ATOM 8644 N N . GLU A 1 1086 ? -14.311 -30.806 -34.004 1.00 81.31 1086 GLU A N 1
ATOM 8645 C CA . GLU A 1 1086 ? -14.423 -30.109 -32.716 1.00 81.31 1086 GLU A CA 1
ATOM 8646 C C . GLU A 1 1086 ? -13.070 -30.002 -31.998 1.00 81.31 1086 GLU A C 1
ATOM 8648 O O . GLU A 1 1086 ? -12.785 -28.978 -31.389 1.00 81.31 1086 GLU A O 1
ATOM 8653 N N . GLU A 1 1087 ? -12.199 -31.012 -32.108 1.00 81.81 1087 GLU A N 1
ATOM 8654 C CA . GLU A 1 1087 ? -10.817 -30.966 -31.614 1.00 81.81 1087 GLU A CA 1
ATOM 8655 C C . GLU A 1 1087 ? -10.033 -29.828 -32.288 1.00 81.81 1087 GLU A C 1
ATOM 8657 O O . GLU A 1 1087 ? -9.288 -29.104 -31.626 1.00 81.81 1087 GLU A O 1
ATOM 8662 N N . GLN A 1 1088 ? -10.221 -29.634 -33.598 1.00 82.00 1088 GLN A N 1
ATOM 8663 C CA . GLN A 1 1088 ? -9.563 -28.572 -34.356 1.00 82.00 1088 GLN A CA 1
ATOM 8664 C C . GLN A 1 1088 ? -10.103 -27.179 -34.001 1.00 82.00 1088 GLN A C 1
ATOM 8666 O O . GLN A 1 1088 ? -9.301 -26.263 -33.816 1.00 82.00 1088 GLN A O 1
ATOM 8671 N N . ASP A 1 1089 ? -11.418 -27.019 -33.861 1.00 82.06 1089 ASP A N 1
ATOM 8672 C CA . ASP A 1 1089 ? -12.043 -25.740 -33.501 1.00 82.06 1089 ASP A CA 1
ATOM 8673 C C . ASP A 1 1089 ? -11.766 -25.368 -32.034 1.00 82.06 1089 ASP A C 1
ATOM 8675 O O . ASP A 1 1089 ? -11.473 -24.212 -31.713 1.00 82.06 1089 ASP A O 1
ATOM 8679 N N . PHE A 1 1090 ? -11.758 -26.361 -31.138 1.00 86.00 1090 PHE A N 1
ATOM 8680 C CA . PHE A 1 1090 ? -11.348 -26.198 -29.747 1.00 86.00 1090 PHE A CA 1
ATOM 8681 C C . PHE A 1 1090 ? -9.887 -25.741 -29.665 1.00 86.00 1090 PHE A C 1
ATOM 8683 O O . PHE A 1 1090 ? -9.628 -24.684 -29.090 1.00 86.00 1090 PHE A O 1
ATOM 8690 N N . LEU A 1 1091 ? -8.949 -26.441 -30.316 1.00 85.88 1091 LEU A N 1
ATOM 8691 C CA . LEU A 1 1091 ? -7.541 -26.025 -30.378 1.00 85.88 1091 LEU A CA 1
ATOM 8692 C C . LEU A 1 1091 ? -7.363 -24.631 -30.990 1.00 85.88 1091 LEU A C 1
ATOM 8694 O O . LEU A 1 1091 ? -6.608 -23.833 -30.439 1.00 85.88 1091 LEU A O 1
ATOM 8698 N N . SER A 1 1092 ? -8.093 -24.306 -32.062 1.00 84.19 1092 SER A N 1
ATOM 8699 C CA . SER A 1 1092 ? -8.063 -22.973 -32.676 1.00 84.19 1092 SER A CA 1
ATOM 8700 C C . SER A 1 1092 ? -8.464 -21.884 -31.676 1.00 84.19 1092 SER A C 1
ATOM 8702 O O . SER A 1 1092 ? -7.777 -20.872 -31.555 1.00 84.19 1092 SER A O 1
ATOM 8704 N N . SER A 1 1093 ? -9.509 -22.122 -30.875 1.00 85.19 1093 SER A N 1
ATOM 8705 C CA . SER A 1 1093 ? -9.936 -21.199 -29.811 1.00 85.19 1093 SER A CA 1
ATOM 8706 C C . SER A 1 1093 ? -9.001 -21.128 -28.593 1.00 85.19 1093 SER A C 1
ATOM 8708 O O . SER A 1 1093 ? -9.126 -20.205 -27.795 1.00 85.19 1093 SER A O 1
ATOM 8710 N N . LEU A 1 1094 ? -8.058 -22.067 -28.441 1.00 88.44 1094 LEU A N 1
ATOM 8711 C CA . LEU A 1 1094 ? -7.013 -22.023 -27.407 1.00 88.44 1094 LEU A CA 1
ATOM 8712 C C . LEU A 1 1094 ? -5.673 -21.471 -27.928 1.00 88.44 1094 LEU A C 1
ATOM 8714 O O . LEU A 1 1094 ? -4.809 -21.093 -27.132 1.00 88.44 1094 LEU A O 1
ATOM 8718 N N . ALA A 1 1095 ? -5.489 -21.404 -29.250 1.00 82.44 1095 ALA A N 1
ATOM 8719 C CA . ALA A 1 1095 ? -4.234 -21.032 -29.896 1.00 82.44 1095 ALA A CA 1
ATOM 8720 C C . ALA A 1 1095 ? -3.646 -19.671 -29.447 1.00 82.44 1095 ALA A C 1
ATOM 8722 O O . ALA A 1 1095 ? -2.428 -19.619 -29.247 1.00 82.44 1095 ALA A O 1
ATOM 8723 N N . PRO A 1 1096 ? -4.434 -18.600 -29.184 1.00 80.50 1096 PRO A N 1
ATOM 8724 C CA . PRO A 1 1096 ? -3.900 -17.331 -28.677 1.00 80.50 1096 PRO A CA 1
ATOM 8725 C C . PRO A 1 1096 ? -3.150 -17.468 -27.343 1.00 80.50 1096 PRO A C 1
ATOM 8727 O O . PRO A 1 1096 ? -2.131 -16.800 -27.139 1.00 80.50 1096 PRO A O 1
ATOM 8730 N N . TYR A 1 1097 ? -3.632 -18.336 -26.447 1.00 86.06 1097 TYR A N 1
ATOM 8731 C CA . TYR A 1 1097 ? -2.982 -18.643 -25.171 1.00 86.06 1097 TYR A CA 1
ATOM 8732 C C . TYR A 1 1097 ? -1.809 -19.608 -25.362 1.00 86.06 1097 TYR A C 1
ATOM 8734 O O . TYR A 1 1097 ? -0.686 -19.315 -24.943 1.00 86.06 1097 TYR A O 1
ATOM 8742 N N . LEU A 1 1098 ? -2.054 -20.723 -26.060 1.00 85.50 1098 LEU A N 1
ATOM 8743 C CA . LEU A 1 1098 ? -1.066 -21.783 -26.254 1.00 85.50 1098 LEU A CA 1
ATOM 8744 C C . LEU A 1 1098 ? 0.188 -21.287 -26.981 1.00 85.50 1098 LEU A C 1
ATOM 8746 O O . LEU A 1 1098 ? 1.285 -21.591 -26.528 1.00 85.50 1098 LEU A O 1
ATOM 8750 N N . MET A 1 1099 ? 0.069 -20.471 -28.034 1.00 79.69 1099 MET A N 1
ATOM 8751 C CA . MET A 1 1099 ? 1.243 -19.969 -28.762 1.00 79.69 1099 MET A CA 1
ATOM 8752 C C . MET A 1 1099 ? 2.132 -19.060 -27.910 1.00 79.69 1099 MET A C 1
ATOM 8754 O O . MET A 1 1099 ? 3.352 -19.228 -27.904 1.00 79.69 1099 MET A O 1
ATOM 8758 N N . ARG A 1 1100 ? 1.543 -18.134 -27.138 1.00 76.19 1100 ARG A N 1
ATOM 8759 C CA . ARG A 1 1100 ? 2.306 -17.257 -26.230 1.00 76.19 1100 ARG A CA 1
ATOM 8760 C C . ARG A 1 1100 ? 3.038 -18.069 -25.159 1.00 76.19 1100 ARG A C 1
ATOM 8762 O O . ARG A 1 1100 ? 4.198 -17.784 -24.870 1.00 76.19 1100 ARG A O 1
ATOM 8769 N N . LEU A 1 1101 ? 2.393 -19.106 -24.620 1.00 82.50 1101 LEU A N 1
ATOM 8770 C CA . LEU A 1 1101 ? 3.017 -20.021 -23.667 1.00 82.50 1101 LEU A CA 1
ATOM 8771 C C . LEU A 1 1101 ? 4.124 -20.865 -24.324 1.00 82.50 1101 LEU A C 1
ATOM 8773 O O . LEU A 1 1101 ? 5.231 -20.930 -23.798 1.00 82.50 1101 LEU A O 1
ATOM 8777 N N . MET A 1 1102 ? 3.880 -21.462 -25.495 1.00 76.62 1102 MET A N 1
ATOM 8778 C CA . MET A 1 1102 ? 4.857 -22.312 -26.187 1.00 76.62 1102 MET A CA 1
ATOM 8779 C C . MET A 1 1102 ? 6.128 -21.555 -26.592 1.00 76.62 1102 MET A C 1
ATOM 8781 O O . MET A 1 1102 ? 7.207 -22.134 -26.496 1.00 76.62 1102 MET A O 1
ATOM 8785 N N . VAL A 1 1103 ? 6.048 -20.266 -26.949 1.00 71.81 1103 VAL A N 1
ATOM 8786 C CA . VAL A 1 1103 ? 7.243 -19.429 -27.187 1.00 71.81 1103 VAL A CA 1
ATOM 8787 C C . VAL A 1 1103 ? 8.111 -19.301 -25.926 1.00 71.81 1103 VAL A C 1
ATOM 8789 O O . VAL A 1 1103 ? 9.335 -19.353 -26.027 1.00 71.81 1103 VAL A O 1
ATOM 8792 N N . LEU A 1 1104 ? 7.512 -19.205 -24.733 1.00 73.88 1104 LEU A N 1
ATOM 8793 C CA . LEU A 1 1104 ? 8.251 -19.188 -23.463 1.00 73.88 1104 LEU A CA 1
ATOM 8794 C C . LEU A 1 1104 ? 8.794 -20.576 -23.083 1.00 73.88 1104 LEU A C 1
ATOM 8796 O O . LEU A 1 1104 ? 9.895 -20.682 -22.545 1.00 73.88 1104 LEU A O 1
ATOM 8800 N N . LEU A 1 1105 ? 8.047 -21.647 -23.371 1.00 75.06 1105 LEU A N 1
ATOM 8801 C CA . LEU A 1 1105 ? 8.451 -23.014 -23.025 1.00 75.06 1105 LEU A CA 1
ATOM 8802 C C . LEU A 1 1105 ? 9.581 -23.540 -23.920 1.00 75.06 1105 LEU A C 1
ATOM 8804 O O . LEU A 1 1105 ? 10.520 -24.138 -23.399 1.00 75.06 1105 LEU A O 1
ATOM 8808 N N . LYS A 1 1106 ? 9.549 -23.236 -25.225 1.00 70.12 1106 LYS A N 1
ATOM 8809 C CA . LYS A 1 1106 ? 10.544 -23.609 -26.257 1.00 70.12 1106 LYS A CA 1
ATOM 8810 C C . LYS A 1 1106 ? 11.989 -23.219 -25.923 1.00 70.12 1106 LYS A C 1
ATOM 8812 O O . LYS A 1 1106 ? 12.921 -23.790 -26.482 1.00 70.12 1106 LYS A O 1
ATOM 8817 N N . HIS A 1 1107 ? 12.164 -22.253 -25.026 1.00 63.62 1107 HIS A N 1
ATOM 8818 C CA . HIS A 1 1107 ? 13.458 -21.718 -24.607 1.00 63.62 1107 HIS A CA 1
ATOM 8819 C C . HIS A 1 1107 ? 13.787 -21.971 -23.127 1.00 63.62 1107 HIS A C 1
ATOM 8821 O O . HIS A 1 1107 ? 14.828 -21.534 -22.647 1.00 63.62 1107 HIS A O 1
ATOM 8827 N N . SER A 1 1108 ? 12.918 -22.689 -22.415 1.00 68.44 1108 SER A N 1
ATOM 8828 C CA . SER A 1 1108 ? 13.113 -23.111 -21.025 1.00 68.44 1108 SER A CA 1
ATOM 8829 C C . SER A 1 1108 ? 13.584 -24.568 -20.942 1.00 68.44 1108 SER A C 1
ATOM 8831 O O . SER A 1 1108 ? 13.514 -25.307 -21.920 1.00 68.44 1108 SER A O 1
ATOM 8833 N N . ASN A 1 1109 ? 13.980 -25.028 -19.752 1.00 64.94 1109 ASN A N 1
ATOM 8834 C CA . ASN A 1 1109 ? 14.365 -26.428 -19.506 1.00 64.94 1109 ASN A CA 1
ATOM 8835 C C . ASN A 1 1109 ? 13.161 -27.407 -19.463 1.00 64.94 1109 ASN A C 1
ATOM 8837 O O . ASN A 1 1109 ? 13.272 -28.512 -18.932 1.00 64.94 1109 ASN A O 1
ATOM 8841 N N . VAL A 1 1110 ? 11.999 -27.005 -19.988 1.00 75.81 1110 VAL A N 1
ATOM 8842 C CA . VAL A 1 1110 ? 10.760 -27.791 -19.992 1.00 75.81 1110 VAL A CA 1
ATOM 8843 C C . VAL A 1 1110 ? 10.808 -28.865 -21.077 1.00 75.81 1110 VAL A C 1
ATOM 8845 O O . VAL A 1 1110 ? 10.833 -28.569 -22.270 1.00 75.81 1110 VAL A O 1
ATOM 8848 N N . GLN A 1 1111 ? 10.745 -30.130 -20.661 1.00 72.25 1111 GLN A N 1
ATOM 8849 C CA . GLN A 1 1111 ? 10.583 -31.260 -21.573 1.00 72.25 1111 GLN A CA 1
ATOM 8850 C C . GLN A 1 1111 ? 9.090 -31.520 -21.821 1.00 72.25 1111 GLN A C 1
ATOM 8852 O O . GLN A 1 1111 ? 8.358 -31.899 -20.910 1.00 72.25 1111 GLN A O 1
ATOM 8857 N N . LEU A 1 1112 ? 8.656 -31.305 -23.065 1.00 80.12 1112 LEU A N 1
ATOM 8858 C CA . LEU A 1 1112 ? 7.316 -31.603 -23.580 1.00 80.12 1112 LEU A CA 1
ATOM 8859 C C . LEU A 1 1112 ? 7.449 -32.319 -24.924 1.00 80.12 1112 LEU A C 1
ATOM 8861 O O . LEU A 1 1112 ? 8.249 -31.905 -25.769 1.00 80.12 1112 LEU A O 1
ATOM 8865 N N . THR A 1 1113 ? 6.633 -33.342 -25.157 1.00 81.25 1113 THR A N 1
ATOM 8866 C CA . THR A 1 1113 ? 6.627 -34.114 -26.409 1.00 81.25 1113 THR A CA 1
ATOM 8867 C C . THR A 1 1113 ? 6.271 -33.226 -27.611 1.00 81.25 1113 THR A C 1
ATOM 8869 O O . THR A 1 1113 ? 6.835 -33.378 -28.698 1.00 81.25 1113 THR A O 1
ATOM 8872 N N . CYS A 1 1114 ? 5.411 -32.224 -27.410 1.00 81.06 1114 CYS A N 1
ATOM 8873 C CA . CYS A 1 1114 ? 5.026 -31.219 -28.399 1.00 81.06 1114 CYS A CA 1
ATOM 8874 C C . CYS A 1 1114 ? 6.139 -30.202 -28.742 1.00 81.06 1114 CYS A C 1
ATOM 8876 O O . CYS A 1 1114 ? 6.036 -29.505 -29.754 1.00 81.06 1114 CYS A O 1
ATOM 8878 N N . LEU A 1 1115 ? 7.217 -30.134 -27.949 1.00 76.25 1115 LEU A N 1
ATOM 8879 C CA . LEU A 1 1115 ? 8.401 -29.311 -28.229 1.00 76.25 1115 LEU A CA 1
ATOM 8880 C C . LEU A 1 1115 ? 9.549 -30.115 -28.856 1.00 76.25 1115 LEU A C 1
ATOM 8882 O O . LEU A 1 1115 ? 10.281 -29.573 -29.684 1.00 76.25 1115 LEU A O 1
ATOM 8886 N N . THR A 1 1116 ? 9.710 -31.387 -28.480 1.00 74.62 1116 THR A N 1
ATOM 8887 C CA . THR A 1 1116 ? 10.883 -32.206 -28.840 1.00 74.62 1116 THR A CA 1
ATOM 8888 C C . THR A 1 1116 ? 10.687 -33.109 -30.061 1.00 74.62 1116 THR A C 1
ATOM 8890 O O . THR A 1 1116 ? 11.673 -33.462 -30.707 1.00 74.62 1116 THR A O 1
ATOM 8893 N N . THR A 1 1117 ? 9.452 -33.493 -30.403 1.00 76.44 1117 THR A N 1
ATOM 8894 C CA . THR A 1 1117 ? 9.185 -34.476 -31.474 1.00 76.44 1117 THR A CA 1
ATOM 8895 C C . THR A 1 1117 ? 8.836 -33.843 -32.831 1.00 76.44 1117 THR A C 1
ATOM 8897 O O . THR A 1 1117 ? 8.312 -32.726 -32.875 1.00 76.44 1117 THR A O 1
ATOM 8900 N N . PRO A 1 1118 ? 9.034 -34.557 -33.962 1.00 74.06 1118 PRO A N 1
ATOM 8901 C CA . PRO A 1 1118 ? 8.616 -34.082 -35.286 1.00 74.06 1118 PRO A CA 1
ATOM 8902 C C . PRO A 1 1118 ? 7.105 -33.828 -35.414 1.00 74.06 1118 PRO A C 1
ATOM 8904 O O . PRO A 1 1118 ? 6.695 -32.906 -36.114 1.00 74.06 1118 PRO A O 1
ATOM 8907 N N . ASP A 1 1119 ? 6.261 -34.603 -34.727 1.00 74.75 1119 ASP A N 1
ATOM 8908 C CA . ASP A 1 1119 ? 4.813 -34.354 -34.699 1.00 74.75 1119 ASP A CA 1
ATOM 8909 C C . ASP A 1 1119 ? 4.445 -33.173 -33.785 1.00 74.75 1119 ASP A C 1
ATOM 8911 O O . ASP A 1 1119 ? 3.507 -32.432 -34.083 1.00 74.75 1119 ASP A O 1
ATOM 8915 N N . GLY A 1 1120 ? 5.251 -32.905 -32.752 1.00 80.50 1120 GLY A N 1
ATOM 8916 C CA . GLY A 1 1120 ? 5.222 -31.652 -31.998 1.00 80.50 1120 GLY A CA 1
ATOM 8917 C C . GLY A 1 1120 ? 5.540 -30.421 -32.854 1.00 80.50 1120 GLY A C 1
ATOM 8918 O O . GLY A 1 1120 ? 4.856 -29.404 -32.755 1.00 80.50 1120 GLY A O 1
ATOM 8919 N N . GLN A 1 1121 ? 6.510 -30.521 -33.768 1.00 74.38 1121 GLN A N 1
ATOM 8920 C CA . GLN A 1 1121 ? 6.826 -29.444 -34.718 1.00 74.38 1121 GLN A CA 1
ATOM 8921 C C . GLN A 1 1121 ? 5.665 -29.175 -35.692 1.00 74.38 1121 GLN A C 1
ATOM 8923 O O . GLN A 1 1121 ? 5.309 -28.017 -35.909 1.00 74.38 1121 GLN A O 1
ATOM 8928 N N . LYS A 1 1122 ? 5.001 -30.224 -36.205 1.00 79.38 1122 LYS A N 1
ATOM 8929 C CA . LYS A 1 1122 ? 3.769 -30.080 -37.011 1.00 79.38 1122 LYS A CA 1
ATOM 8930 C C . LYS A 1 1122 ? 2.629 -29.440 -36.210 1.00 79.38 1122 LYS A C 1
ATOM 8932 O O . LYS A 1 1122 ? 1.855 -28.659 -36.756 1.00 79.38 1122 LYS A O 1
ATOM 8937 N N . PHE A 1 1123 ? 2.512 -29.759 -34.919 1.00 81.44 1123 PHE A N 1
ATOM 8938 C CA . PHE A 1 1123 ? 1.518 -29.154 -34.029 1.00 81.44 1123 PHE A CA 1
ATOM 8939 C C . PHE A 1 1123 ? 1.790 -27.662 -33.780 1.00 81.44 1123 PHE A C 1
ATOM 8941 O O . PHE A 1 1123 ? 0.853 -26.872 -33.875 1.00 81.44 1123 PHE A O 1
ATOM 8948 N N . GLN A 1 1124 ? 3.052 -27.262 -33.567 1.00 76.12 1124 GLN A N 1
ATOM 8949 C CA . GLN A 1 1124 ? 3.458 -25.848 -33.499 1.00 76.12 1124 GLN A CA 1
ATOM 8950 C C . GLN A 1 1124 ? 3.065 -25.094 -34.779 1.00 76.12 1124 GLN A C 1
ATOM 8952 O O . GLN A 1 1124 ? 2.340 -24.108 -34.698 1.00 76.12 1124 GLN A O 1
ATOM 8957 N N . GLN A 1 1125 ? 3.438 -25.608 -35.957 1.00 77.69 1125 GLN A N 1
ATOM 8958 C CA . GLN A 1 1125 ? 3.079 -25.002 -37.250 1.00 77.69 1125 GLN A CA 1
ATOM 8959 C C . GLN A 1 1125 ? 1.558 -24.879 -37.438 1.00 77.69 1125 GLN A C 1
ATOM 8961 O O . GLN A 1 1125 ? 1.064 -23.854 -37.902 1.00 77.69 1125 GLN A O 1
ATOM 8966 N N . LYS A 1 1126 ? 0.786 -25.893 -37.020 1.00 80.56 1126 LYS A N 1
ATOM 8967 C CA . LYS A 1 1126 ? -0.680 -25.844 -37.093 1.00 80.56 1126 LYS A CA 1
ATOM 8968 C C . LYS A 1 1126 ? -1.279 -24.782 -36.161 1.00 80.56 1126 LYS A C 1
ATOM 8970 O O . LYS A 1 1126 ? -2.265 -24.155 -36.536 1.00 80.56 1126 LYS A O 1
ATOM 8975 N N . LEU A 1 1127 ? -0.704 -24.561 -34.975 1.00 79.75 1127 LEU A N 1
ATOM 8976 C CA . LEU A 1 1127 ? -1.126 -23.489 -34.065 1.00 79.75 1127 LEU A CA 1
ATOM 8977 C C . LEU A 1 1127 ? -0.731 -22.095 -34.587 1.00 79.75 1127 LEU A C 1
ATOM 8979 O O . LEU A 1 1127 ? -1.527 -21.165 -34.470 1.00 79.75 1127 LEU A O 1
ATOM 8983 N N . GLU A 1 1128 ? 0.440 -21.950 -35.213 1.00 74.50 1128 GLU A N 1
ATOM 8984 C CA . GLU A 1 1128 ? 0.855 -20.719 -35.909 1.00 74.50 1128 GLU A CA 1
ATOM 8985 C C . GLU A 1 1128 ? -0.137 -20.369 -37.035 1.00 74.50 1128 GLU A C 1
ATOM 8987 O O . GLU A 1 1128 ? -0.651 -19.250 -37.090 1.00 74.50 1128 GLU A O 1
ATOM 8992 N N . GLU A 1 1129 ? -0.509 -21.352 -37.862 1.00 77.62 1129 GLU A N 1
ATOM 8993 C CA . GLU A 1 1129 ? -1.553 -21.208 -38.884 1.00 77.62 1129 GLU A CA 1
ATOM 8994 C C . GLU A 1 1129 ? -2.947 -20.891 -38.321 1.00 77.62 1129 GLU A C 1
ATOM 8996 O O . GLU A 1 1129 ? -3.735 -20.244 -39.010 1.00 77.62 1129 GLU A O 1
ATOM 9001 N N . MET A 1 1130 ? -3.284 -21.362 -37.114 1.00 79.44 1130 MET A N 1
ATOM 9002 C CA . MET A 1 1130 ? -4.556 -21.042 -36.453 1.00 79.44 1130 MET A CA 1
ATOM 9003 C C . MET A 1 1130 ? -4.584 -19.589 -35.979 1.00 79.44 1130 MET A C 1
ATOM 9005 O O . MET A 1 1130 ? -5.551 -18.887 -36.258 1.00 79.44 1130 MET A O 1
ATOM 9009 N N . VAL A 1 1131 ? -3.522 -19.111 -35.317 1.00 71.75 1131 VAL A N 1
ATOM 9010 C CA . VAL A 1 1131 ? -3.434 -17.711 -34.856 1.00 71.75 1131 VAL A CA 1
ATOM 9011 C C . VAL A 1 1131 ? -3.443 -16.737 -36.037 1.00 71.75 1131 VAL A C 1
ATOM 9013 O O . VAL A 1 1131 ? -4.099 -15.706 -35.964 1.00 71.75 1131 VAL A O 1
ATOM 9016 N N . ALA A 1 1132 ? -2.812 -17.084 -37.162 1.00 66.81 1132 ALA A N 1
ATOM 9017 C CA . ALA A 1 1132 ? -2.854 -16.274 -38.384 1.00 66.81 1132 ALA A CA 1
ATOM 9018 C C . ALA A 1 1132 ? -4.250 -16.183 -39.051 1.00 66.81 1132 ALA A C 1
ATOM 9020 O O . ALA A 1 1132 ? -4.414 -15.435 -40.013 1.00 66.81 1132 ALA A O 1
ATOM 9021 N N . LYS A 1 1133 ? -5.243 -16.954 -38.581 1.00 64.75 1133 LYS A N 1
ATOM 9022 C CA . LYS A 1 1133 ? -6.599 -17.053 -39.156 1.00 64.75 1133 LYS A CA 1
ATOM 9023 C C . LYS A 1 1133 ? -7.716 -16.796 -38.131 1.00 64.75 1133 LYS A C 1
ATOM 9025 O O . LYS A 1 1133 ? -8.882 -16.968 -38.475 1.00 64.75 1133 LYS A O 1
ATOM 9030 N N . ASN A 1 1134 ? -7.387 -16.445 -36.884 1.00 60.72 1134 ASN A N 1
ATOM 9031 C CA . ASN A 1 1134 ? -8.345 -16.382 -35.779 1.00 60.72 1134 ASN A CA 1
ATOM 9032 C C . ASN A 1 1134 ? -8.138 -15.128 -34.911 1.00 60.72 1134 ASN A C 1
ATOM 9034 O O . ASN A 1 1134 ? -7.053 -14.907 -34.381 1.00 60.72 1134 ASN A O 1
ATOM 9038 N N . GLU A 1 1135 ? -9.204 -14.347 -34.726 1.00 56.31 1135 GLU A N 1
ATOM 9039 C CA . GLU A 1 1135 ? -9.215 -13.107 -33.932 1.00 56.31 1135 GLU A CA 1
ATOM 9040 C C . GLU A 1 1135 ? -9.499 -13.336 -32.431 1.00 56.31 1135 GLU A C 1
ATOM 9042 O O . GLU A 1 1135 ? -9.581 -12.373 -31.671 1.00 56.31 1135 GLU A O 1
ATOM 9047 N N . ALA A 1 1136 ? -9.658 -14.593 -31.993 1.00 61.09 1136 ALA A N 1
ATOM 9048 C CA . ALA A 1 1136 ? -10.021 -14.949 -30.619 1.00 61.09 1136 ALA A CA 1
ATOM 9049 C C . ALA A 1 1136 ? -9.109 -14.319 -29.546 1.00 61.09 1136 ALA A C 1
ATOM 9051 O O . ALA A 1 1136 ? -7.876 -14.324 -29.650 1.00 61.09 1136 ALA A O 1
ATOM 9052 N N . ASP A 1 1137 ? -9.727 -13.826 -28.471 1.00 76.38 1137 ASP A N 1
ATOM 9053 C CA . ASP A 1 1137 ? -9.014 -13.131 -27.406 1.00 76.38 1137 ASP A CA 1
ATOM 9054 C C . ASP A 1 1137 ? -8.233 -14.078 -26.469 1.00 76.38 1137 ASP A C 1
ATOM 9056 O O . ASP A 1 1137 ? -8.596 -15.232 -26.225 1.00 76.38 1137 ASP A O 1
ATOM 9060 N N . PHE A 1 1138 ? -7.131 -13.571 -25.910 1.00 79.31 1138 PHE A N 1
ATOM 9061 C CA . PHE A 1 1138 ? -6.255 -14.322 -25.012 1.00 79.31 1138 PHE A CA 1
ATOM 9062 C C . PHE A 1 1138 ? -6.909 -14.648 -23.657 1.00 79.31 1138 PHE A C 1
ATOM 9064 O O . PHE A 1 1138 ? -6.668 -15.730 -23.114 1.00 79.31 1138 PHE A O 1
ATOM 9071 N N . LYS A 1 1139 ? -7.748 -13.755 -23.116 1.00 80.25 1139 LYS A N 1
ATOM 9072 C CA . LYS A 1 1139 ? -8.462 -13.955 -21.847 1.00 80.25 1139 LYS A CA 1
ATOM 9073 C C . LYS A 1 1139 ? -9.525 -15.041 -21.986 1.00 80.25 1139 LYS A C 1
ATOM 9075 O O . LYS A 1 1139 ? -9.582 -15.952 -21.160 1.00 80.25 1139 LYS A O 1
ATOM 9080 N N . GLU A 1 1140 ? -10.300 -15.000 -23.069 1.00 82.44 1140 GLU A N 1
ATOM 9081 C CA . GLU A 1 1140 ? -11.287 -16.038 -23.394 1.00 82.44 1140 GLU A CA 1
ATOM 9082 C C . GLU A 1 1140 ? -10.625 -17.407 -23.610 1.00 82.44 1140 GLU A C 1
ATOM 9084 O O . GLU A 1 1140 ? -11.064 -18.404 -23.030 1.00 82.44 1140 GLU A O 1
ATOM 9089 N N . ALA A 1 1141 ? -9.520 -17.454 -24.366 1.00 84.88 1141 ALA A N 1
ATOM 9090 C CA . ALA A 1 1141 ? -8.734 -18.671 -24.566 1.00 84.88 1141 ALA A CA 1
ATOM 9091 C C . ALA A 1 1141 ? -8.233 -19.265 -23.233 1.00 84.88 1141 ALA A C 1
ATOM 9093 O O . ALA A 1 1141 ? -8.346 -20.474 -23.011 1.00 84.88 1141 ALA A O 1
ATOM 9094 N N . TYR A 1 1142 ? -7.729 -18.427 -22.317 1.00 87.50 1142 TYR A N 1
ATOM 9095 C CA . TYR A 1 1142 ? -7.275 -18.867 -20.996 1.00 87.50 1142 TYR A CA 1
ATOM 9096 C C . TYR A 1 1142 ? -8.421 -19.384 -20.108 1.00 87.50 1142 TYR A C 1
ATOM 9098 O O . TYR A 1 1142 ? -8.305 -20.455 -19.508 1.00 87.50 1142 TYR A O 1
ATOM 9106 N N . PHE A 1 1143 ? -9.558 -18.684 -20.056 1.00 84.12 1143 PHE A N 1
ATOM 9107 C CA . PHE A 1 1143 ? -10.730 -19.156 -19.312 1.00 84.12 1143 PHE A CA 1
ATOM 9108 C C . PHE A 1 1143 ? -11.252 -20.493 -19.849 1.00 84.12 1143 PHE A C 1
ATOM 9110 O O . PHE A 1 1143 ? -11.591 -21.384 -19.066 1.00 84.12 1143 PHE A O 1
ATOM 9117 N N . LYS A 1 1144 ? -11.258 -20.670 -21.176 1.00 86.38 1144 LYS A N 1
ATOM 9118 C CA . LYS A 1 1144 ? -11.735 -21.891 -21.831 1.00 86.38 1144 LYS A CA 1
ATOM 9119 C C . LYS A 1 1144 ? -10.857 -23.108 -21.526 1.00 86.38 1144 LYS A C 1
ATOM 9121 O O . LYS A 1 1144 ? -11.401 -24.157 -21.178 1.00 86.38 1144 LYS A O 1
ATOM 9126 N N . ILE A 1 1145 ? -9.523 -22.982 -21.584 1.00 88.75 1145 ILE A N 1
ATOM 9127 C CA . ILE A 1 1145 ? -8.629 -24.090 -21.197 1.00 88.75 1145 ILE A CA 1
ATOM 9128 C C . ILE A 1 1145 ? -8.720 -24.386 -19.694 1.00 88.75 1145 ILE A C 1
ATOM 9130 O O . ILE A 1 1145 ? -8.817 -25.551 -19.313 1.00 88.75 1145 ILE A O 1
ATOM 9134 N N . ARG A 1 1146 ? -8.765 -23.356 -18.837 1.00 86.19 1146 ARG A N 1
ATOM 9135 C CA . ARG A 1 1146 ? -8.803 -23.534 -17.377 1.00 86.19 1146 ARG A CA 1
ATOM 9136 C C . ARG A 1 1146 ? -10.079 -24.235 -16.912 1.00 86.19 1146 ARG A C 1
ATOM 9138 O O . ARG A 1 1146 ? -9.985 -25.213 -16.173 1.00 86.19 1146 ARG A O 1
ATOM 9145 N N . LYS A 1 1147 ? -11.246 -23.824 -17.424 1.00 84.75 1147 LYS A N 1
ATOM 9146 C CA . LYS A 1 1147 ? -12.520 -24.523 -17.192 1.00 84.75 1147 LYS A CA 1
ATOM 9147 C C . LYS A 1 1147 ? -12.444 -25.991 -17.632 1.00 84.75 1147 LYS A C 1
ATOM 9149 O O . LYS A 1 1147 ? -12.752 -26.875 -16.839 1.00 84.75 1147 LYS A O 1
ATOM 9154 N N . SER A 1 1148 ? -11.957 -26.253 -18.848 1.00 85.88 1148 SER A N 1
ATOM 9155 C CA . SER A 1 1148 ? -11.860 -27.614 -19.396 1.00 85.88 1148 SER A CA 1
ATOM 9156 C C . SER A 1 1148 ? -10.921 -28.544 -18.614 1.00 85.88 1148 SER A C 1
ATOM 9158 O O . SER A 1 1148 ? -11.087 -29.761 -18.703 1.00 85.88 1148 SER A O 1
ATOM 9160 N N . VAL A 1 1149 ? -9.932 -28.013 -17.886 1.00 85.06 1149 VAL A N 1
ATOM 9161 C CA . VAL A 1 1149 ? -9.071 -28.809 -16.995 1.00 85.06 1149 VAL A CA 1
ATOM 9162 C C . VAL A 1 1149 ? -9.741 -29.046 -15.645 1.00 85.06 1149 VAL A C 1
ATOM 9164 O O . VAL A 1 1149 ? -9.741 -30.179 -15.170 1.00 85.06 1149 VAL A O 1
ATOM 9167 N N . MET A 1 1150 ? -10.376 -28.030 -15.055 1.00 80.38 1150 MET A N 1
ATOM 9168 C CA . MET A 1 1150 ? -11.094 -28.170 -13.779 1.00 80.38 1150 MET A CA 1
ATOM 9169 C C . MET A 1 1150 ? -12.274 -29.156 -13.876 1.00 80.38 1150 MET A C 1
ATOM 9171 O O . MET A 1 1150 ? -12.524 -29.901 -12.937 1.00 80.38 1150 MET A O 1
ATOM 9175 N N . GLU A 1 1151 ? -12.937 -29.245 -15.034 1.00 82.19 1151 GLU A N 1
ATOM 9176 C CA . GLU A 1 1151 ? -13.959 -30.268 -15.336 1.00 82.19 1151 GLU A CA 1
ATOM 9177 C C . GLU A 1 1151 ? -13.399 -31.704 -15.432 1.00 82.19 1151 GLU A C 1
ATOM 9179 O O . GLU A 1 1151 ? -14.162 -32.670 -15.378 1.00 82.19 1151 GLU A O 1
ATOM 9184 N N . LYS A 1 1152 ? -12.079 -31.870 -15.594 1.00 79.81 1152 LYS A N 1
ATOM 9185 C CA . LYS A 1 1152 ? -11.402 -33.176 -15.689 1.00 79.81 1152 LYS A CA 1
ATOM 9186 C C . LYS A 1 1152 ? -10.639 -33.562 -14.423 1.00 79.81 1152 LYS A C 1
ATOM 9188 O O . LYS A 1 1152 ? -10.530 -34.750 -14.149 1.00 79.81 1152 LYS A O 1
ATOM 9193 N N . ASP A 1 1153 ? -10.166 -32.594 -13.643 1.00 76.75 1153 ASP A N 1
ATOM 9194 C CA . ASP A 1 1153 ? -9.452 -32.775 -12.371 1.00 76.75 1153 ASP A CA 1
ATOM 9195 C C . ASP A 1 1153 ? -10.256 -32.180 -11.198 1.00 76.75 1153 ASP A C 1
ATOM 9197 O O . ASP A 1 1153 ? -9.747 -31.389 -10.406 1.00 76.75 1153 ASP A O 1
ATOM 9201 N N . MET A 1 1154 ? -11.543 -32.545 -11.094 1.00 60.78 1154 MET A N 1
ATOM 9202 C CA . MET A 1 1154 ? -12.469 -32.004 -10.080 1.00 60.78 1154 MET A CA 1
ATOM 9203 C C . MET A 1 1154 ? -12.019 -32.255 -8.629 1.00 60.78 1154 MET A C 1
ATOM 9205 O O . MET A 1 1154 ? -12.377 -31.488 -7.739 1.00 60.78 1154 MET A O 1
ATOM 9209 N N . GLU A 1 1155 ? -11.231 -33.306 -8.383 1.00 56.50 1155 GLU A N 1
ATOM 9210 C CA . GLU A 1 1155 ? -10.663 -33.614 -7.060 1.00 56.50 1155 GLU A CA 1
ATOM 9211 C C . GLU A 1 1155 ? -9.332 -32.877 -6.784 1.00 56.50 1155 GLU A C 1
ATOM 9213 O O . GLU A 1 1155 ? -8.824 -32.927 -5.666 1.00 56.50 1155 GLU A O 1
ATOM 9218 N N . MET A 1 1156 ? -8.759 -32.188 -7.783 1.00 58.97 1156 MET A N 1
ATOM 9219 C CA . MET A 1 1156 ? -7.435 -31.540 -7.746 1.00 58.97 1156 MET A CA 1
ATOM 9220 C C . MET A 1 1156 ? -6.262 -32.490 -7.427 1.00 58.97 1156 MET A C 1
ATOM 9222 O O . MET A 1 1156 ? -5.255 -32.084 -6.839 1.00 58.97 1156 MET A O 1
ATOM 9226 N N . VAL A 1 1157 ? -6.381 -33.771 -7.792 1.00 55.47 1157 VAL A N 1
ATOM 9227 C CA . VAL A 1 1157 ? -5.401 -34.821 -7.458 1.00 55.47 1157 VAL A CA 1
ATOM 9228 C C . VAL A 1 1157 ? -4.448 -35.101 -8.620 1.00 55.47 1157 VAL A C 1
ATOM 9230 O O . VAL A 1 1157 ? -3.264 -35.355 -8.387 1.00 55.47 1157 VAL A O 1
ATOM 9233 N N . MET A 1 1158 ? -4.918 -35.043 -9.870 1.00 52.25 1158 MET A N 1
ATOM 9234 C CA . MET A 1 1158 ? -4.130 -35.489 -11.027 1.00 52.25 1158 MET A CA 1
ATOM 9235 C C . MET A 1 1158 ? -2.981 -34.540 -11.379 1.00 52.25 1158 MET A C 1
ATOM 9237 O O . MET A 1 1158 ? -2.000 -34.977 -11.970 1.00 52.25 1158 MET A O 1
ATOM 9241 N N . GLY A 1 1159 ? -3.046 -33.269 -10.975 1.00 58.34 1159 GLY A N 1
ATOM 9242 C CA . GLY A 1 1159 ? -1.956 -32.319 -11.197 1.00 58.34 1159 GLY A CA 1
ATOM 9243 C C . GLY A 1 1159 ? -0.705 -32.520 -10.326 1.00 58.34 1159 GLY A C 1
ATOM 9244 O O . GLY A 1 1159 ? 0.371 -32.080 -10.716 1.00 58.34 1159 GLY A O 1
ATOM 9245 N N . ASN A 1 1160 ? -0.837 -33.117 -9.133 1.00 67.75 1160 ASN A N 1
ATOM 9246 C CA . ASN A 1 1160 ? 0.189 -33.196 -8.071 1.00 67.75 1160 ASN A CA 1
ATOM 9247 C C . ASN A 1 1160 ? 0.988 -31.889 -7.797 1.00 67.75 1160 ASN A C 1
ATOM 9249 O O . ASN A 1 1160 ? 2.164 -31.909 -7.421 1.00 67.75 1160 ASN A O 1
ATOM 9253 N N . ILE A 1 1161 ? 0.331 -30.736 -7.953 1.00 72.69 1161 ILE A N 1
ATOM 9254 C CA . ILE A 1 1161 ? 0.844 -29.401 -7.619 1.00 72.69 1161 ILE A CA 1
ATOM 9255 C C . ILE A 1 1161 ? 0.012 -28.832 -6.467 1.00 72.69 1161 ILE A C 1
ATOM 9257 O O . ILE A 1 1161 ? -1.206 -28.982 -6.436 1.00 72.69 1161 ILE A O 1
ATOM 9261 N N . LYS A 1 1162 ? 0.665 -28.177 -5.505 1.00 71.12 1162 LYS A N 1
ATOM 9262 C CA . LYS A 1 1162 ? 0.055 -27.679 -4.267 1.00 71.12 1162 LYS A CA 1
ATOM 9263 C C . LYS A 1 1162 ? 0.200 -26.166 -4.162 1.00 71.12 1162 LYS A C 1
ATOM 9265 O O . LYS A 1 1162 ? 1.249 -25.603 -4.474 1.00 71.12 1162 LYS A O 1
ATOM 9270 N N . ARG A 1 1163 ? -0.864 -25.515 -3.692 1.00 70.75 1163 ARG A N 1
ATOM 9271 C CA . ARG A 1 1163 ? -0.894 -24.086 -3.368 1.00 70.75 1163 ARG A CA 1
ATOM 9272 C C . ARG A 1 1163 ? -0.010 -23.832 -2.144 1.00 70.75 1163 ARG A C 1
ATOM 9274 O O . ARG A 1 1163 ? -0.229 -24.436 -1.096 1.00 70.75 1163 ARG A O 1
ATOM 9281 N N . VAL A 1 1164 ? 0.970 -22.945 -2.273 1.00 65.19 1164 VAL A N 1
ATOM 9282 C CA . VAL A 1 1164 ? 1.905 -22.548 -1.210 1.00 65.19 1164 VAL A CA 1
ATOM 9283 C C . VAL A 1 1164 ? 1.876 -21.030 -1.080 1.00 65.19 1164 VAL A C 1
ATOM 9285 O O . VAL A 1 1164 ? 1.921 -20.321 -2.083 1.00 65.19 1164 VAL A O 1
ATOM 9288 N N . GLN A 1 1165 ? 1.804 -20.523 0.150 1.00 52.81 1165 GLN A N 1
ATOM 9289 C CA . GLN A 1 1165 ? 1.907 -19.095 0.442 1.00 52.81 1165 GLN A CA 1
ATOM 9290 C C . GLN A 1 1165 ? 3.287 -18.797 1.038 1.00 52.81 1165 GLN A C 1
ATOM 9292 O O . GLN A 1 1165 ? 3.735 -19.488 1.951 1.00 52.81 1165 GLN A O 1
ATOM 9297 N N . LEU A 1 1166 ? 3.973 -17.797 0.491 1.00 48.84 1166 LEU A N 1
ATOM 9298 C CA . LEU A 1 1166 ? 5.260 -17.313 0.982 1.00 48.84 1166 LEU A CA 1
ATOM 9299 C C . LEU A 1 1166 ? 5.069 -16.281 2.105 1.00 48.84 1166 LEU A C 1
ATOM 9301 O O . LEU A 1 1166 ? 4.008 -15.671 2.228 1.00 48.84 1166 LEU A O 1
ATOM 9305 N N . GLN A 1 1167 ? 6.128 -16.034 2.884 1.00 40.69 1167 GLN A N 1
ATOM 9306 C CA . GLN A 1 1167 ? 6.124 -15.076 4.005 1.00 40.69 1167 GLN A CA 1
ATOM 9307 C C . GLN A 1 1167 ? 5.723 -13.647 3.583 1.00 40.69 1167 GLN A C 1
ATOM 9309 O O . GLN A 1 1167 ? 5.100 -12.930 4.354 1.00 40.69 1167 GLN A O 1
ATOM 9314 N N . ASN A 1 1168 ? 6.001 -13.249 2.337 1.00 42.31 1168 ASN A N 1
ATOM 9315 C CA . ASN A 1 1168 ? 5.579 -11.968 1.751 1.00 42.31 1168 ASN A CA 1
ATOM 9316 C C . ASN A 1 1168 ? 4.139 -11.986 1.186 1.00 42.31 1168 ASN A C 1
ATOM 9318 O O . ASN A 1 1168 ? 3.821 -11.230 0.272 1.00 42.31 1168 ASN A O 1
ATOM 9322 N N . GLY A 1 1169 ? 3.292 -12.911 1.642 1.00 41.31 1169 GLY A N 1
ATOM 9323 C CA . GLY A 1 1169 ? 1.901 -13.072 1.212 1.00 41.31 1169 GLY A CA 1
ATOM 9324 C C . GLY A 1 1169 ? 1.698 -13.692 -0.177 1.00 41.31 1169 GLY A C 1
ATOM 9325 O O . GLY A 1 1169 ? 0.595 -14.162 -0.460 1.00 41.31 1169 GLY A O 1
ATOM 9326 N N . LYS A 1 1170 ? 2.731 -13.746 -1.032 1.00 52.91 1170 LYS A N 1
ATOM 9327 C CA . LYS A 1 1170 ? 2.651 -14.236 -2.419 1.00 52.91 1170 LYS A CA 1
ATOM 9328 C C . LYS A 1 1170 ? 2.267 -15.717 -2.474 1.00 52.91 1170 LYS A C 1
ATOM 9330 O O . LYS A 1 1170 ? 2.892 -16.553 -1.826 1.00 52.91 1170 LYS A O 1
ATOM 9335 N N . ILE A 1 1171 ? 1.284 -16.049 -3.310 1.00 61.09 1171 ILE A N 1
ATOM 9336 C CA . ILE A 1 1171 ? 0.817 -17.426 -3.524 1.00 61.09 1171 ILE A CA 1
ATOM 9337 C C . ILE A 1 1171 ? 1.425 -17.997 -4.810 1.00 61.09 1171 ILE A C 1
ATOM 9339 O O . ILE A 1 1171 ? 1.297 -17.389 -5.876 1.00 61.09 1171 ILE A O 1
ATOM 9343 N N . LEU A 1 1172 ? 2.040 -19.175 -4.692 1.00 68.81 1172 LEU A N 1
ATOM 9344 C CA . LEU A 1 1172 ? 2.626 -19.979 -5.766 1.00 68.81 1172 LEU A CA 1
ATOM 9345 C C . LEU A 1 1172 ? 1.974 -21.367 -5.844 1.00 68.81 1172 LEU A C 1
ATOM 9347 O O . LEU A 1 1172 ? 1.423 -21.866 -4.861 1.00 68.81 1172 LEU A O 1
ATOM 9351 N N . TRP A 1 1173 ? 2.105 -22.020 -6.995 1.00 76.25 1173 TRP A N 1
ATOM 9352 C CA . TRP A 1 1173 ? 1.726 -23.420 -7.205 1.00 76.25 1173 TRP A CA 1
ATOM 9353 C C . TRP A 1 1173 ? 2.974 -24.292 -7.433 1.00 76.25 1173 TRP A C 1
ATOM 9355 O O . TRP A 1 1173 ? 3.628 -24.185 -8.470 1.00 76.25 1173 TRP A O 1
ATOM 9365 N N . LEU A 1 1174 ? 3.327 -25.146 -6.461 1.00 74.50 1174 LEU A N 1
ATOM 9366 C CA . LEU A 1 1174 ? 4.571 -25.937 -6.452 1.00 74.50 1174 LEU A CA 1
ATOM 9367 C C . LEU A 1 1174 ? 4.322 -27.457 -6.424 1.00 74.50 1174 LEU A C 1
ATOM 9369 O O . LEU A 1 1174 ? 3.451 -27.932 -5.696 1.00 74.50 1174 LEU A O 1
ATOM 9373 N N . CYS A 1 1175 ? 5.104 -28.235 -7.179 1.00 76.88 1175 CYS A N 1
ATOM 9374 C CA . CYS A 1 1175 ? 5.146 -29.702 -7.050 1.00 76.88 1175 CYS A CA 1
ATOM 9375 C C . CYS A 1 1175 ? 5.833 -30.126 -5.737 1.00 76.88 1175 CYS A C 1
ATOM 9377 O O . CYS A 1 1175 ? 6.506 -29.309 -5.112 1.00 76.88 1175 CYS A O 1
ATOM 9379 N N . ASP A 1 1176 ? 5.725 -31.391 -5.313 1.00 69.00 1176 ASP A N 1
ATOM 9380 C CA . ASP A 1 1176 ? 6.345 -31.824 -4.045 1.00 69.00 1176 ASP A CA 1
ATOM 9381 C C . ASP A 1 1176 ? 7.884 -31.707 -4.024 1.00 69.00 1176 ASP A C 1
ATOM 9383 O O . ASP A 1 1176 ? 8.442 -31.363 -2.982 1.00 69.00 1176 ASP A O 1
ATOM 9387 N N . GLU A 1 1177 ? 8.574 -31.901 -5.154 1.00 68.44 1177 GLU A N 1
ATOM 9388 C CA . GLU A 1 1177 ? 10.032 -31.704 -5.236 1.00 68.44 1177 GLU A CA 1
ATOM 9389 C C . GLU A 1 1177 ? 10.402 -30.232 -5.017 1.00 68.44 1177 GLU A C 1
ATOM 9391 O O . GLU A 1 1177 ? 11.162 -29.910 -4.106 1.00 68.44 1177 GLU A O 1
ATOM 9396 N N . HIS A 1 1178 ? 9.804 -29.306 -5.773 1.00 66.69 1178 HIS A N 1
ATOM 9397 C CA . HIS A 1 1178 ? 10.048 -27.869 -5.604 1.00 66.69 1178 HIS A CA 1
ATOM 9398 C C . HIS A 1 1178 ? 9.442 -27.290 -4.321 1.00 66.69 1178 HIS A C 1
ATOM 9400 O O . HIS A 1 1178 ? 9.928 -26.279 -3.832 1.00 66.69 1178 HIS A O 1
ATOM 9406 N N . LYS A 1 1179 ? 8.458 -27.944 -3.702 1.00 60.22 1179 LYS A N 1
ATOM 9407 C CA . LYS A 1 1179 ? 8.024 -27.642 -2.332 1.00 60.22 1179 LYS A CA 1
ATOM 9408 C C . LYS A 1 1179 ? 9.118 -27.985 -1.311 1.00 60.22 1179 LYS A C 1
ATOM 9410 O O . LYS A 1 1179 ? 9.230 -27.288 -0.309 1.00 60.22 1179 LYS A O 1
ATOM 9415 N N . SER A 1 1180 ? 9.929 -29.016 -1.570 1.00 49.34 1180 SER A N 1
ATOM 9416 C CA . SER A 1 1180 ? 11.115 -29.352 -0.765 1.00 49.34 1180 SER A CA 1
ATOM 9417 C C . SER A 1 1180 ? 12.390 -28.589 -1.160 1.00 49.34 1180 SER A C 1
ATOM 9419 O O . SER A 1 1180 ? 13.309 -28.531 -0.358 1.00 49.34 1180 SER A O 1
ATOM 9421 N N . LEU A 1 1181 ? 12.440 -27.982 -2.357 1.00 43.78 1181 LEU A N 1
ATOM 9422 C CA . LEU A 1 1181 ? 13.604 -27.245 -2.886 1.00 43.78 1181 LEU A CA 1
ATOM 9423 C C . LEU A 1 1181 ? 13.427 -25.718 -2.965 1.00 43.78 1181 LEU A C 1
ATOM 9425 O O . LEU A 1 1181 ? 14.411 -25.012 -3.161 1.00 43.78 1181 LEU A O 1
ATOM 9429 N N . ALA A 1 1182 ? 12.232 -25.167 -2.722 1.00 41.75 1182 ALA A N 1
ATOM 9430 C CA . ALA A 1 1182 ? 12.035 -23.724 -2.503 1.00 41.75 1182 ALA A CA 1
ATOM 9431 C C . ALA A 1 1182 ? 12.771 -23.206 -1.244 1.00 41.75 1182 ALA A C 1
ATOM 9433 O O . ALA A 1 1182 ? 12.814 -22.005 -0.976 1.00 41.75 1182 ALA A O 1
ATOM 9434 N N . SER A 1 1183 ? 13.376 -24.118 -0.480 1.00 44.84 1183 SER A N 1
ATOM 9435 C CA . SER A 1 1183 ? 14.343 -23.846 0.570 1.00 44.84 1183 SER A CA 1
ATOM 9436 C C . SER A 1 1183 ? 15.754 -23.527 0.052 1.00 44.84 1183 SER A C 1
ATOM 9438 O O . SER A 1 1183 ? 16.505 -22.916 0.802 1.00 44.84 1183 SER A O 1
ATOM 9440 N N . SER A 1 1184 ? 16.160 -23.875 -1.182 1.00 36.03 1184 SER A N 1
ATOM 9441 C CA . SER A 1 1184 ? 17.582 -24.016 -1.586 1.00 36.03 1184 SER A CA 1
ATOM 9442 C C . SER A 1 1184 ? 18.365 -22.703 -1.854 1.00 36.03 1184 SER A C 1
ATOM 9444 O O . SER A 1 1184 ? 19.141 -22.585 -2.807 1.00 36.03 1184 SER A O 1
ATOM 9446 N N . LYS A 1 1185 ? 18.149 -21.712 -0.989 1.00 35.22 1185 LYS A N 1
ATOM 9447 C CA . LYS A 1 1185 ? 19.003 -20.561 -0.622 1.00 35.22 1185 LYS A CA 1
ATOM 9448 C C . LYS A 1 1185 ? 18.608 -20.009 0.762 1.00 35.22 1185 LYS A C 1
ATOM 9450 O O . LYS A 1 1185 ? 19.430 -19.417 1.449 1.00 35.22 1185 LYS A O 1
ATOM 9455 N N . THR A 1 1186 ? 17.360 -20.243 1.159 1.00 37.06 1186 THR A N 1
ATOM 9456 C CA . THR A 1 1186 ? 16.676 -19.873 2.408 1.00 37.06 1186 THR A CA 1
ATOM 9457 C C . THR A 1 1186 ? 16.928 -20.842 3.583 1.00 37.06 1186 THR A C 1
ATOM 9459 O O . THR A 1 1186 ? 16.702 -20.486 4.738 1.00 37.06 1186 THR A O 1
ATOM 9462 N N . GLU A 1 1187 ? 17.386 -22.070 3.314 1.00 33.03 1187 GLU A N 1
ATOM 9463 C CA . GLU A 1 1187 ? 17.412 -23.204 4.262 1.00 33.03 1187 GLU A CA 1
ATOM 9464 C C . GLU A 1 1187 ? 18.368 -23.034 5.455 1.00 33.03 1187 GLU A C 1
ATOM 9466 O O . GLU A 1 1187 ? 18.225 -23.715 6.468 1.00 33.03 1187 GLU A O 1
ATOM 9471 N N . ALA A 1 1188 ? 19.309 -22.089 5.376 1.00 33.75 1188 ALA A N 1
ATOM 9472 C CA . ALA A 1 1188 ? 20.195 -21.747 6.489 1.00 33.75 1188 ALA A CA 1
ATOM 9473 C C . ALA A 1 1188 ? 19.463 -21.088 7.680 1.00 33.75 1188 ALA A C 1
ATOM 9475 O O . ALA A 1 1188 ? 20.023 -21.047 8.774 1.00 33.75 1188 ALA A O 1
ATOM 9476 N N . LEU A 1 1189 ? 18.239 -20.575 7.480 1.00 34.09 1189 LEU A N 1
ATOM 9477 C CA . LEU A 1 1189 ? 17.506 -19.768 8.469 1.00 34.09 1189 LEU A CA 1
ATOM 9478 C C . LEU A 1 1189 ? 16.130 -20.325 8.880 1.00 34.09 1189 LEU A C 1
ATOM 9480 O O . LEU A 1 1189 ? 15.657 -20.001 9.966 1.00 34.09 1189 LEU A O 1
ATOM 9484 N N . TYR A 1 1190 ? 15.475 -21.156 8.058 1.00 40.34 1190 TYR A N 1
ATOM 9485 C CA . TYR A 1 1190 ? 14.064 -21.535 8.260 1.00 40.34 1190 TYR A CA 1
ATOM 9486 C C . TYR A 1 1190 ? 13.849 -23.047 8.120 1.00 40.34 1190 TYR A C 1
ATOM 9488 O O . TYR A 1 1190 ? 13.449 -23.537 7.066 1.00 40.34 1190 TYR A O 1
ATOM 9496 N N . LYS A 1 1191 ? 14.144 -23.794 9.190 1.00 28.00 1191 LYS A N 1
ATOM 9497 C CA . LYS A 1 1191 ? 14.164 -25.269 9.167 1.00 28.00 1191 LYS A CA 1
ATOM 9498 C C . LYS A 1 1191 ? 12.823 -25.951 9.478 1.00 28.00 1191 LYS A C 1
ATOM 9500 O O . LYS A 1 1191 ? 12.679 -27.137 9.203 1.00 28.00 1191 LYS A O 1
ATOM 9505 N N . ASP A 1 1192 ? 11.853 -25.206 10.010 1.00 32.44 1192 ASP A N 1
ATOM 9506 C CA . ASP A 1 1192 ? 10.547 -25.705 10.456 1.00 32.44 1192 ASP A CA 1
ATOM 9507 C C . ASP A 1 1192 ? 9.380 -24.876 9.881 1.00 32.44 1192 ASP A C 1
ATOM 9509 O O . ASP A 1 1192 ? 9.526 -23.684 9.613 1.00 32.44 1192 ASP A O 1
ATOM 9513 N N . LYS A 1 1193 ? 8.197 -25.509 9.792 1.00 36.06 1193 LYS A N 1
ATOM 9514 C CA . LYS A 1 1193 ? 6.889 -24.969 9.340 1.00 36.06 1193 LYS A CA 1
ATOM 9515 C C . LYS A 1 1193 ? 6.736 -24.685 7.822 1.00 36.06 1193 LYS A C 1
ATOM 9517 O O . LYS A 1 1193 ? 6.778 -23.542 7.379 1.00 36.06 1193 LYS A O 1
ATOM 9522 N N . LEU A 1 1194 ? 6.375 -25.718 7.044 1.00 32.66 1194 LEU A N 1
ATOM 9523 C CA . LEU A 1 1194 ? 5.646 -25.577 5.764 1.00 32.66 1194 LEU A CA 1
ATOM 9524 C C . LEU A 1 1194 ? 4.226 -26.156 5.893 1.00 32.66 1194 LEU A C 1
ATOM 9526 O O . LEU A 1 1194 ? 4.044 -27.372 5.981 1.00 32.66 1194 LEU A O 1
ATOM 9530 N N . THR A 1 1195 ? 3.216 -25.290 5.896 1.00 32.12 1195 THR A N 1
ATOM 9531 C CA . THR A 1 1195 ? 1.807 -25.641 6.145 1.00 32.12 1195 THR A CA 1
ATOM 9532 C C . THR A 1 1195 ? 1.078 -26.052 4.857 1.00 32.12 1195 THR A C 1
ATOM 9534 O O . THR A 1 1195 ? 1.277 -25.456 3.802 1.00 32.12 1195 THR A O 1
ATOM 9537 N N . VAL A 1 1196 ? 0.200 -27.062 4.927 1.00 31.38 1196 VAL A N 1
ATOM 9538 C CA . VAL A 1 1196 ? -0.657 -27.493 3.803 1.00 31.38 1196 VAL A CA 1
ATOM 9539 C C . VAL A 1 1196 ? -2.119 -27.283 4.180 1.00 31.38 1196 VAL A C 1
ATOM 9541 O O . VAL A 1 1196 ? -2.604 -27.907 5.121 1.00 31.38 1196 VAL A O 1
ATOM 9544 N N . GLN A 1 1197 ? -2.835 -26.453 3.422 1.00 31.53 1197 GLN A N 1
ATOM 9545 C CA . GLN A 1 1197 ? -4.296 -26.417 3.477 1.00 31.53 1197 GLN A CA 1
ATOM 9546 C C . GLN A 1 1197 ? -4.860 -27.574 2.644 1.00 31.53 1197 GLN A C 1
ATOM 9548 O O . GLN A 1 1197 ? -4.583 -27.671 1.450 1.00 31.53 1197 GLN A O 1
ATOM 9553 N N . LYS A 1 1198 ? -5.661 -28.442 3.270 1.00 25.39 1198 LYS A N 1
ATOM 9554 C CA . LYS A 1 1198 ? -6.659 -29.239 2.546 1.00 25.39 1198 LYS A CA 1
ATOM 9555 C C . LYS A 1 1198 ? -7.889 -28.366 2.313 1.00 25.39 1198 LYS A C 1
ATOM 9557 O O . LYS A 1 1198 ? -8.212 -27.541 3.166 1.00 25.39 1198 LYS A O 1
ATOM 9562 N N . VAL A 1 1199 ? -8.565 -28.564 1.186 1.00 29.70 1199 VAL A N 1
ATOM 9563 C CA . VAL A 1 1199 ? -9.826 -27.887 0.868 1.00 29.70 1199 VAL A CA 1
ATOM 9564 C C . VAL A 1 1199 ? -10.867 -28.964 0.590 1.00 29.70 1199 VAL A C 1
ATOM 9566 O O . VAL A 1 1199 ? -10.798 -29.632 -0.436 1.00 29.70 1199 VAL A O 1
ATOM 9569 N N . ASP A 1 1200 ? -11.809 -29.143 1.511 1.00 26.00 1200 ASP A N 1
ATOM 9570 C CA . ASP A 1 1200 ? -12.953 -30.033 1.315 1.00 26.00 1200 ASP A CA 1
ATOM 9571 C C . ASP A 1 1200 ? -14.074 -29.238 0.620 1.00 26.00 1200 ASP A C 1
ATOM 9573 O O . ASP A 1 1200 ? -14.549 -28.235 1.159 1.00 26.00 1200 ASP A O 1
ATOM 9577 N N . ILE A 1 1201 ? -14.490 -29.656 -0.583 1.00 28.70 1201 ILE A N 1
ATOM 9578 C CA . ILE A 1 1201 ? -15.530 -28.982 -1.384 1.00 28.70 1201 ILE A CA 1
ATOM 9579 C C . ILE A 1 1201 ? -16.673 -29.971 -1.678 1.00 28.70 1201 ILE A C 1
ATOM 9581 O O . ILE A 1 1201 ? -16.407 -31.067 -2.171 1.00 28.70 1201 ILE A O 1
ATOM 9585 N N . PRO A 1 1202 ? -17.948 -29.624 -1.406 1.00 27.42 1202 PRO A N 1
ATOM 9586 C CA . PRO A 1 1202 ? -19.085 -30.469 -1.762 1.00 27.42 1202 PRO A CA 1
ATOM 9587 C C . PRO A 1 1202 ? -19.394 -30.389 -3.266 1.00 27.42 1202 PRO A C 1
ATOM 9589 O O . PRO A 1 1202 ? -19.506 -29.300 -3.826 1.00 27.42 1202 PRO A O 1
ATOM 9592 N N . ILE A 1 1203 ? -19.578 -31.547 -3.904 1.00 23.50 1203 ILE A N 1
ATOM 9593 C CA . ILE A 1 1203 ? -19.855 -31.677 -5.344 1.00 23.50 1203 ILE A CA 1
ATOM 9594 C C . ILE A 1 1203 ? -21.304 -31.244 -5.656 1.00 23.50 1203 ILE A C 1
ATOM 9596 O O . ILE A 1 1203 ? -22.232 -31.839 -5.101 1.00 23.50 1203 ILE A O 1
ATOM 9600 N N . PRO A 1 1204 ? -21.538 -30.270 -6.559 1.00 29.58 1204 PRO A N 1
ATOM 9601 C CA . PRO A 1 1204 ? -22.858 -29.990 -7.123 1.00 29.58 1204 PRO A CA 1
ATOM 9602 C C . PRO A 1 1204 ? -23.140 -30.903 -8.326 1.00 29.58 1204 PRO A C 1
ATOM 9604 O O . PRO A 1 1204 ? -22.277 -31.076 -9.186 1.00 29.58 1204 PRO A O 1
ATOM 9607 N N . THR A 1 1205 ? -24.351 -31.454 -8.415 1.00 28.50 1205 THR A N 1
ATOM 9608 C CA . THR A 1 1205 ? -24.825 -32.175 -9.608 1.00 28.50 1205 THR A CA 1
ATOM 9609 C C . THR A 1 1205 ? -25.631 -31.275 -10.545 1.00 28.50 1205 THR A C 1
ATOM 9611 O O . THR A 1 1205 ? -26.135 -30.226 -10.148 1.00 28.50 1205 THR A O 1
ATOM 9614 N N . ASP A 1 1206 ? -25.797 -31.787 -11.766 1.00 29.25 1206 ASP A N 1
ATOM 9615 C CA . ASP A 1 1206 ? -26.785 -31.408 -12.780 1.00 29.25 1206 ASP A CA 1
ATOM 9616 C C . ASP A 1 1206 ? -26.479 -30.184 -13.663 1.00 29.25 1206 ASP A C 1
ATOM 9618 O O . ASP A 1 1206 ? -26.018 -29.126 -13.238 1.00 29.25 1206 ASP A O 1
ATOM 9622 N N . VAL A 1 1207 ? -26.733 -30.385 -14.959 1.00 31.19 1207 VAL A N 1
ATOM 9623 C CA . VAL A 1 1207 ? -26.444 -29.471 -16.070 1.00 31.19 1207 VAL A CA 1
ATOM 9624 C C . VAL A 1 1207 ? -27.764 -29.111 -16.749 1.00 31.19 1207 VAL A C 1
ATOM 9626 O O . VAL A 1 1207 ? -28.573 -29.994 -17.026 1.00 31.19 1207 VAL A O 1
ATOM 9629 N N . ALA A 1 1208 ? -27.962 -27.830 -17.057 1.00 28.02 1208 ALA A N 1
ATOM 9630 C CA . ALA A 1 1208 ? -29.078 -27.340 -17.862 1.00 28.02 1208 ALA A CA 1
ATOM 9631 C C . ALA A 1 1208 ? -28.599 -26.261 -18.851 1.00 28.02 1208 ALA A C 1
ATOM 9633 O O . ALA A 1 1208 ? -27.576 -25.609 -18.636 1.00 28.02 1208 ALA A O 1
ATOM 9634 N N . GLU A 1 1209 ? -29.313 -26.126 -19.966 1.00 27.42 1209 GLU A N 1
ATOM 9635 C CA . GLU A 1 1209 ? -28.830 -25.476 -21.191 1.00 27.42 1209 GLU A CA 1
ATOM 9636 C C . GLU A 1 1209 ? -29.079 -23.955 -21.229 1.00 27.42 1209 GLU A C 1
ATOM 9638 O O . GLU A 1 1209 ? -29.973 -23.431 -20.564 1.00 27.42 1209 GLU A O 1
ATOM 9643 N N . ALA A 1 1210 ? -28.305 -23.237 -22.053 1.00 25.36 1210 ALA A N 1
ATOM 9644 C CA . ALA A 1 1210 ? -28.385 -21.782 -22.213 1.00 25.36 1210 ALA A CA 1
ATOM 9645 C C . ALA A 1 1210 ? -28.843 -21.371 -23.633 1.00 25.36 1210 ALA A C 1
ATOM 9647 O O . ALA A 1 1210 ? -28.248 -21.828 -24.611 1.00 25.36 1210 ALA A O 1
ATOM 9648 N N . PRO A 1 1211 ? -29.841 -20.473 -23.780 1.00 28.59 1211 PRO A N 1
ATOM 9649 C CA . PRO A 1 1211 ? -30.197 -19.867 -25.068 1.00 28.59 1211 PRO A CA 1
ATOM 9650 C C . PRO A 1 1211 ? -29.300 -18.682 -25.484 1.00 28.59 1211 PRO A C 1
ATOM 9652 O O . PRO A 1 1211 ? -28.708 -17.990 -24.659 1.00 28.59 1211 PRO A O 1
ATOM 9655 N N . VAL A 1 1212 ? -29.253 -18.435 -26.796 1.00 26.48 1212 VAL A N 1
ATOM 9656 C CA . VAL A 1 1212 ? -28.398 -17.456 -27.507 1.00 26.48 1212 VAL A CA 1
ATOM 9657 C C . VAL A 1 1212 ? -28.955 -16.009 -27.423 1.00 26.48 1212 VAL A C 1
ATOM 9659 O O . VAL A 1 1212 ? -30.175 -15.838 -27.382 1.00 26.48 1212 VAL A O 1
ATOM 9662 N N . PRO A 1 1213 ? -28.106 -14.953 -27.393 1.00 28.00 1213 PRO A N 1
ATOM 9663 C CA . PRO A 1 1213 ? -28.533 -13.560 -27.176 1.00 28.00 1213 PRO A CA 1
ATOM 9664 C C . PRO A 1 1213 ? -29.152 -12.864 -28.403 1.00 28.00 1213 PRO A C 1
ATOM 9666 O O . PRO A 1 1213 ? -28.955 -13.275 -29.544 1.00 28.00 1213 PRO A O 1
ATOM 9669 N N . ILE A 1 1214 ? -29.845 -11.740 -28.159 1.00 26.56 1214 ILE A N 1
ATOM 9670 C CA . ILE A 1 1214 ? -30.449 -10.880 -29.191 1.00 26.56 1214 ILE A CA 1
ATOM 9671 C C . ILE A 1 1214 ? -29.873 -9.451 -29.138 1.00 26.56 1214 ILE A C 1
ATOM 9673 O O . ILE A 1 1214 ? -29.853 -8.799 -28.097 1.00 26.56 1214 ILE A O 1
ATOM 9677 N N . SER A 1 1215 ? -29.424 -9.009 -30.313 1.00 24.80 1215 SER A N 1
ATOM 9678 C CA . SER A 1 1215 ? -28.904 -7.703 -30.758 1.00 24.80 1215 SER A CA 1
ATOM 9679 C C . SER A 1 1215 ? -29.269 -6.412 -29.997 1.00 24.80 1215 SER A C 1
ATOM 9681 O O . SER A 1 1215 ? -30.437 -6.136 -29.720 1.00 24.80 1215 SER A O 1
ATOM 9683 N N . GLN A 1 1216 ? -28.272 -5.524 -29.873 1.00 26.08 1216 GLN A N 1
ATOM 9684 C CA . GLN A 1 1216 ? -28.456 -4.066 -29.738 1.00 26.08 1216 GLN A CA 1
ATOM 9685 C C . GLN A 1 1216 ? -29.067 -3.440 -31.010 1.00 26.08 1216 GLN A C 1
ATOM 9687 O O . GLN A 1 1216 ? -28.958 -4.014 -32.096 1.00 26.08 1216 GLN A O 1
ATOM 9692 N N . PRO A 1 1217 ? -29.592 -2.207 -30.906 1.00 27.55 1217 PRO A N 1
ATOM 9693 C CA . PRO A 1 1217 ? -29.250 -1.186 -31.904 1.00 27.55 1217 PRO A CA 1
ATOM 9694 C C . PRO A 1 1217 ? -28.782 0.151 -31.290 1.00 27.55 1217 PRO A C 1
ATOM 9696 O O . PRO A 1 1217 ? -29.153 0.510 -30.173 1.00 27.55 1217 PRO A O 1
ATOM 9699 N N . GLN A 1 1218 ? -27.985 0.901 -32.058 1.00 25.11 1218 GLN A N 1
ATOM 9700 C CA . GLN A 1 1218 ? -27.570 2.287 -31.783 1.00 25.11 1218 GLN A CA 1
ATOM 9701 C C . GLN A 1 1218 ? -28.521 3.313 -32.438 1.00 25.11 1218 GLN A C 1
ATOM 9703 O O . GLN A 1 1218 ? -29.249 2.954 -33.359 1.00 25.11 1218 GLN A O 1
ATOM 9708 N N . VAL A 1 1219 ? -28.464 4.568 -31.961 1.00 24.58 1219 VAL A N 1
ATOM 9709 C CA . VAL A 1 1219 ? -28.680 5.902 -32.605 1.00 24.58 1219 VAL A CA 1
ATOM 9710 C C . VAL A 1 1219 ? -28.758 6.902 -31.421 1.00 24.58 1219 VAL A C 1
ATOM 9712 O O . VAL A 1 1219 ? -29.490 6.614 -30.478 1.00 24.58 1219 VAL A O 1
ATOM 9715 N N . GLU A 1 1220 ? -28.004 7.996 -31.230 1.00 22.92 1220 GLU A N 1
ATOM 9716 C CA . GLU A 1 1220 ? -27.272 8.990 -32.058 1.00 22.92 1220 GLU A CA 1
ATOM 9717 C C . GLU A 1 1220 ? -28.013 10.360 -32.145 1.00 22.92 1220 GLU A C 1
ATOM 9719 O O . GLU A 1 1220 ? -29.236 10.393 -32.227 1.00 22.92 1220 GLU A O 1
ATOM 9724 N N . GLU A 1 1221 ? -27.253 11.476 -32.111 1.00 24.48 1221 GLU A N 1
ATOM 9725 C CA . GLU A 1 1221 ? -27.669 12.904 -32.276 1.00 24.48 1221 GLU A CA 1
ATOM 9726 C C . GLU A 1 1221 ? -28.475 13.594 -31.121 1.00 24.48 1221 GLU A C 1
ATOM 9728 O O . GLU A 1 1221 ? -29.200 12.929 -30.391 1.00 24.48 1221 GLU A O 1
ATOM 9733 N N . LYS A 1 1222 ? -28.437 14.927 -30.850 1.00 22.38 1222 LYS A N 1
ATOM 9734 C CA . LYS A 1 1222 ? -27.516 16.058 -31.192 1.00 22.38 1222 LYS A CA 1
ATOM 9735 C C . LYS A 1 1222 ? -27.770 17.342 -30.326 1.00 22.38 1222 LYS A C 1
ATOM 9737 O O . LYS A 1 1222 ? -28.917 17.736 -30.177 1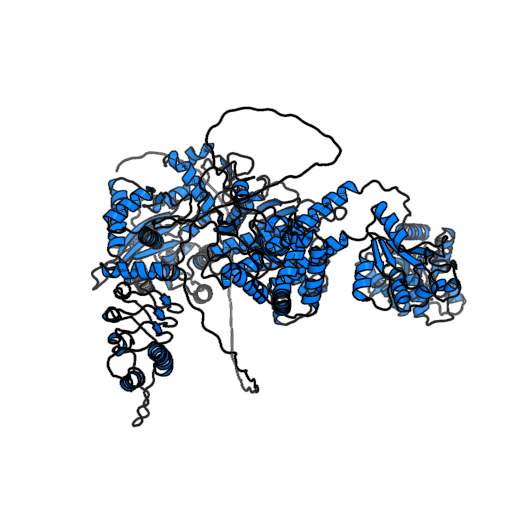.00 22.38 1222 LYS A O 1
ATOM 9742 N N . VAL A 1 1223 ? -26.681 18.041 -29.934 1.00 23.48 1223 VAL A N 1
ATOM 9743 C CA . VAL A 1 1223 ? -26.401 19.520 -30.048 1.00 23.48 1223 VAL A CA 1
ATOM 9744 C C . VAL A 1 1223 ? -27.164 20.610 -29.221 1.00 23.48 1223 VAL A C 1
ATOM 9746 O O . VAL A 1 1223 ? -28.264 20.406 -28.732 1.00 23.48 1223 VAL A O 1
ATOM 9749 N N . GLU A 1 1224 ? -26.493 21.783 -29.111 1.00 23.39 1224 GLU A N 1
ATOM 9750 C CA . GLU A 1 1224 ? -26.846 23.125 -28.554 1.00 23.39 1224 GLU A CA 1
ATOM 9751 C C . GLU A 1 1224 ? -26.931 23.281 -27.011 1.00 23.39 1224 GLU A C 1
ATOM 9753 O O . GLU A 1 1224 ? -27.579 22.485 -26.346 1.00 23.39 1224 GLU A O 1
ATOM 9758 N N . MET A 1 1225 ? -26.232 24.187 -26.285 1.00 24.19 1225 MET A N 1
ATOM 9759 C CA . MET A 1 1225 ? -25.540 25.505 -26.456 1.00 24.19 1225 MET A CA 1
ATOM 9760 C C . MET A 1 1225 ? -26.343 26.767 -26.049 1.00 24.19 1225 MET A C 1
ATOM 9762 O O . MET A 1 1225 ? -27.564 26.747 -26.055 1.00 24.19 1225 MET A O 1
ATOM 9766 N N . VAL A 1 1226 ? -25.606 27.864 -25.743 1.00 25.64 1226 VAL A N 1
ATOM 9767 C CA . VAL A 1 1226 ? -26.067 29.248 -25.412 1.00 25.64 1226 VAL A CA 1
ATOM 9768 C C . VAL A 1 1226 ? -26.607 29.402 -23.958 1.00 25.64 1226 VAL A C 1
ATOM 9770 O O . VAL A 1 1226 ? -27.387 28.575 -23.508 1.00 25.64 1226 VAL A O 1
ATOM 9773 N N . ASP A 1 1227 ? -26.221 30.374 -23.104 1.00 25.34 1227 ASP A N 1
ATOM 9774 C CA . ASP A 1 1227 ? -25.288 31.523 -23.219 1.00 25.34 1227 ASP A CA 1
ATOM 9775 C C . ASP A 1 1227 ? -24.569 31.897 -21.882 1.00 25.34 1227 ASP A C 1
ATOM 9777 O O . ASP A 1 1227 ? -24.805 31.286 -20.838 1.00 25.34 1227 ASP A O 1
ATOM 9781 N N . LYS A 1 1228 ? -23.727 32.949 -21.888 1.00 25.47 1228 LYS A N 1
ATOM 9782 C CA . LYS A 1 1228 ? -23.206 33.680 -20.701 1.00 25.47 1228 LYS A CA 1
ATOM 9783 C C . LYS A 1 1228 ? -23.610 35.169 -20.749 1.00 25.47 1228 LYS A C 1
ATOM 9785 O O . LYS A 1 1228 ? -23.826 35.696 -21.834 1.00 25.47 1228 LYS A O 1
ATOM 9790 N N . PRO A 1 1229 ? -23.611 35.901 -19.612 1.00 33.25 1229 PRO A N 1
ATOM 9791 C CA . PRO A 1 1229 ? -22.455 36.786 -19.370 1.00 33.25 1229 PRO A CA 1
ATOM 9792 C C . PRO A 1 1229 ? -22.026 36.975 -17.891 1.00 33.25 1229 PRO A C 1
ATOM 9794 O O . PRO A 1 1229 ? -22.729 36.636 -16.946 1.00 33.25 1229 PRO A O 1
ATOM 9797 N N . ASN A 1 1230 ? -20.825 37.544 -17.722 1.00 25.75 1230 ASN A N 1
ATOM 9798 C CA . ASN A 1 1230 ? -20.224 38.084 -16.474 1.00 25.75 1230 ASN A CA 1
ATOM 9799 C C . ASN A 1 1230 ? -20.508 39.637 -16.424 1.00 25.75 1230 ASN A C 1
ATOM 9801 O O . ASN A 1 1230 ? -21.341 40.028 -17.245 1.00 25.75 1230 ASN A O 1
ATOM 9805 N N . PRO A 1 1231 ? -19.892 40.571 -15.623 1.00 41.25 1231 PRO A N 1
ATOM 9806 C CA . PRO A 1 1231 ? -18.624 40.501 -14.855 1.00 41.25 1231 PRO A CA 1
ATOM 9807 C C . PRO A 1 1231 ? -18.462 41.296 -13.505 1.00 41.25 1231 PRO A C 1
ATOM 9809 O O . PRO A 1 1231 ? -18.806 42.469 -13.418 1.00 41.25 1231 PRO A O 1
ATOM 9812 N N . ALA A 1 1232 ? -17.649 40.747 -12.577 1.00 24.52 1232 ALA A N 1
ATOM 9813 C CA . ALA A 1 1232 ? -16.579 41.457 -11.803 1.00 24.52 1232 ALA A CA 1
ATOM 9814 C C . ALA A 1 1232 ? -16.982 42.642 -10.841 1.00 24.52 1232 ALA A C 1
ATOM 9816 O O . ALA A 1 1232 ? -18.178 42.838 -10.640 1.00 24.52 1232 ALA A O 1
ATOM 9817 N N . PRO A 1 1233 ? -16.065 43.441 -10.199 1.00 40.31 1233 PRO A N 1
ATOM 9818 C CA . PRO A 1 1233 ? -14.581 43.411 -10.151 1.00 40.31 1233 PRO A CA 1
ATOM 9819 C C . PRO A 1 1233 ? -13.862 43.693 -8.781 1.00 40.31 1233 PRO A C 1
ATOM 9821 O O . PRO A 1 1233 ? -14.470 44.065 -7.785 1.00 40.31 1233 PRO A O 1
ATOM 9824 N N . SER A 1 1234 ? -12.507 43.688 -8.818 1.00 24.58 1234 SER A N 1
ATOM 9825 C CA . SER A 1 1234 ? -11.501 44.250 -7.848 1.00 24.58 1234 SER A CA 1
ATOM 9826 C C . SER A 1 1234 ? -11.262 43.512 -6.503 1.00 24.58 1234 SER A C 1
ATOM 9828 O O . SER A 1 1234 ? -12.212 43.061 -5.890 1.00 24.58 1234 SER A O 1
ATOM 9830 N N . LYS A 1 1235 ? -10.033 43.232 -5.994 1.00 25.47 1235 LYS A N 1
ATOM 9831 C CA . LYS A 1 1235 ? -8.705 43.936 -5.893 1.00 25.47 1235 LYS A CA 1
ATOM 9832 C C . LYS A 1 1235 ? -8.682 45.037 -4.799 1.00 25.47 1235 LYS A C 1
ATOM 9834 O O . LYS A 1 1235 ? -9.628 45.804 -4.765 1.00 25.47 1235 LYS A O 1
ATOM 9839 N N . ARG A 1 1236 ? -7.636 45.268 -3.969 1.00 27.89 1236 ARG A N 1
ATOM 9840 C CA . ARG A 1 1236 ? -6.287 44.663 -3.692 1.00 27.89 1236 ARG A CA 1
ATOM 9841 C C . ARG A 1 1236 ? -5.656 45.371 -2.439 1.00 27.89 1236 ARG A C 1
ATOM 9843 O O . ARG A 1 1236 ? -6.294 46.270 -1.914 1.00 27.89 1236 ARG A O 1
ATOM 9850 N N . ILE A 1 1237 ? -4.366 45.087 -2.126 1.00 26.84 1237 ILE A N 1
ATOM 9851 C CA . ILE A 1 1237 ? -3.287 45.992 -1.580 1.00 26.84 1237 ILE A CA 1
ATOM 9852 C C . ILE A 1 1237 ? -2.721 45.674 -0.158 1.00 26.84 1237 ILE A C 1
ATOM 9854 O O . ILE A 1 1237 ? -3.364 46.007 0.820 1.00 26.84 1237 ILE A O 1
ATOM 9858 N N . PHE A 1 1238 ? -1.480 45.119 -0.118 1.00 26.22 1238 PHE A N 1
ATOM 9859 C CA . PHE A 1 1238 ? -0.260 45.398 0.724 1.00 26.22 1238 PHE A CA 1
ATOM 9860 C C . PHE A 1 1238 ? -0.354 45.688 2.266 1.00 26.22 1238 PHE A C 1
ATOM 9862 O O . PHE A 1 1238 ? -1.407 46.067 2.742 1.00 26.22 1238 PHE A O 1
ATOM 9869 N N . LYS A 1 1239 ? 0.664 45.586 3.167 1.00 25.58 1239 LYS A N 1
ATOM 9870 C CA . LYS A 1 1239 ? 2.175 45.613 3.204 1.00 25.58 1239 LYS A CA 1
ATOM 9871 C C . LYS A 1 1239 ? 2.646 45.153 4.651 1.00 25.58 1239 LYS A C 1
ATOM 9873 O O . LYS A 1 1239 ? 1.754 44.857 5.429 1.00 25.58 1239 LYS A O 1
ATOM 9878 N N . GLN A 1 1240 ? 3.896 45.072 5.188 1.00 27.69 1240 GLN A N 1
ATOM 9879 C CA . GLN A 1 1240 ? 5.318 45.257 4.773 1.00 27.69 1240 GLN A CA 1
ATOM 9880 C C . GLN A 1 1240 ? 6.361 44.610 5.772 1.00 27.69 1240 GLN A C 1
ATOM 9882 O O . GLN A 1 1240 ? 6.355 44.961 6.940 1.00 27.69 1240 GLN A O 1
ATOM 9887 N N . ARG A 1 1241 ? 7.314 43.782 5.283 1.00 25.91 1241 ARG A N 1
ATOM 9888 C CA . ARG A 1 1241 ? 8.738 43.506 5.714 1.00 25.91 1241 ARG A CA 1
ATOM 9889 C C . ARG A 1 1241 ? 9.255 43.512 7.201 1.00 25.91 1241 ARG A C 1
ATOM 9891 O O . ARG A 1 1241 ? 9.445 44.590 7.747 1.00 25.91 1241 ARG A O 1
ATOM 9898 N N . GLY A 1 1242 ? 9.832 42.365 7.634 1.00 21.34 1242 GLY A N 1
ATOM 9899 C CA . GLY A 1 1242 ? 11.176 42.169 8.289 1.00 21.34 1242 GLY A CA 1
ATOM 9900 C C . GLY A 1 1242 ? 11.462 42.696 9.724 1.00 21.34 1242 GLY A C 1
ATOM 9901 O O . GLY A 1 1242 ? 10.584 43.349 10.277 1.00 21.34 1242 GLY A O 1
ATOM 9902 N N . PRO A 1 1243 ? 12.683 42.501 10.318 1.00 41.69 1243 PRO A N 1
ATOM 9903 C CA . PRO A 1 1243 ? 13.866 41.720 9.864 1.00 41.69 1243 PRO A CA 1
ATOM 9904 C C . PRO A 1 1243 ? 14.671 40.883 10.939 1.00 41.69 1243 PRO A C 1
ATOM 9906 O O . PRO A 1 1243 ? 14.532 41.080 12.136 1.00 41.69 1243 PRO A O 1
ATOM 9909 N N . GLN A 1 1244 ? 15.560 39.988 10.458 1.00 25.91 1244 GLN A N 1
ATOM 9910 C CA . GLN A 1 1244 ? 16.931 39.573 10.912 1.00 25.91 1244 GLN A CA 1
ATOM 9911 C C . GLN A 1 1244 ? 17.449 39.491 12.394 1.00 25.91 1244 GLN A C 1
ATOM 9913 O O . GLN A 1 1244 ? 17.446 40.488 13.099 1.00 25.91 1244 GLN A O 1
ATOM 9918 N N . ILE A 1 1245 ? 18.182 38.376 12.678 1.00 26.69 1245 ILE A N 1
ATOM 9919 C CA . ILE A 1 1245 ? 19.503 38.230 13.403 1.00 26.69 1245 ILE A CA 1
ATOM 9920 C C . ILE A 1 1245 ? 19.526 38.509 14.943 1.00 26.69 1245 ILE A C 1
ATOM 9922 O O . ILE A 1 1245 ? 19.068 39.554 15.375 1.00 26.69 1245 ILE A O 1
ATOM 9926 N N . GLN A 1 1246 ? 20.029 37.630 15.845 1.00 26.89 1246 GLN A N 1
ATOM 9927 C CA . GLN A 1 1246 ? 21.471 37.393 16.148 1.00 26.89 1246 GLN A CA 1
ATOM 9928 C C . GLN A 1 1246 ? 21.794 36.144 17.044 1.00 26.89 1246 GLN A C 1
ATOM 9930 O O . GLN A 1 1246 ? 20.911 35.377 17.414 1.00 26.89 1246 GLN A O 1
ATOM 9935 N N . ASP A 1 1247 ? 23.089 35.938 17.338 1.00 24.53 1247 ASP A N 1
ATOM 9936 C CA . ASP A 1 1247 ? 23.797 34.773 17.923 1.00 24.53 1247 ASP A CA 1
ATOM 9937 C C . ASP A 1 1247 ? 23.635 34.423 19.432 1.00 24.53 1247 ASP A C 1
ATOM 9939 O O . ASP A 1 1247 ? 23.555 35.321 20.257 1.00 24.53 1247 ASP A O 1
ATOM 9943 N N . ARG A 1 1248 ? 23.788 33.106 19.741 1.00 24.92 1248 ARG A N 1
ATOM 9944 C CA . ARG A 1 1248 ? 24.638 32.404 20.775 1.00 24.92 1248 ARG A CA 1
ATOM 9945 C C . ARG A 1 1248 ? 24.707 32.902 22.258 1.00 24.92 1248 ARG A C 1
ATOM 9947 O O . ARG A 1 1248 ? 24.332 34.026 22.543 1.00 24.92 1248 ARG A O 1
ATOM 9954 N N . PRO A 1 1249 ? 25.313 32.143 23.220 1.00 35.16 1249 PRO A N 1
ATOM 9955 C CA . PRO A 1 1249 ? 25.788 30.746 23.211 1.00 35.16 1249 PRO A CA 1
ATOM 9956 C C . PRO A 1 1249 ? 25.261 29.841 24.360 1.00 35.16 1249 PRO A C 1
ATOM 9958 O O . PRO A 1 1249 ? 24.630 30.263 25.321 1.00 35.16 1249 PRO A O 1
ATOM 9961 N N . ARG A 1 1250 ? 25.644 28.561 24.250 1.00 25.34 1250 ARG A N 1
ATOM 9962 C CA . ARG A 1 1250 ? 25.641 27.483 25.261 1.00 25.34 1250 ARG A CA 1
ATOM 9963 C C . ARG A 1 1250 ? 26.073 27.907 26.679 1.00 25.34 1250 ARG A C 1
ATOM 9965 O O . ARG A 1 1250 ? 27.083 28.592 26.813 1.00 25.34 1250 ARG A O 1
ATOM 9972 N N . LEU A 1 1251 ? 25.517 27.231 27.690 1.00 26.05 1251 LEU A N 1
ATOM 9973 C CA . LEU A 1 1251 ? 26.305 26.697 28.808 1.00 26.05 1251 LEU A CA 1
ATOM 9974 C C . LEU A 1 1251 ? 25.784 25.325 29.274 1.00 26.05 1251 LEU A C 1
ATOM 9976 O O . LEU A 1 1251 ? 24.612 24.985 29.165 1.00 26.05 1251 LEU A O 1
ATOM 9980 N N . GLN A 1 1252 ? 26.761 24.546 29.714 1.00 23.12 1252 GLN A N 1
ATOM 9981 C CA . GLN A 1 1252 ? 26.795 23.173 30.209 1.00 23.12 1252 GLN A CA 1
ATOM 9982 C C . GLN A 1 1252 ? 25.855 22.921 31.406 1.00 23.12 1252 GLN A C 1
ATOM 9984 O O . GLN A 1 1252 ? 25.713 23.769 32.275 1.00 23.12 1252 GLN A O 1
ATOM 9989 N N . ARG A 1 1253 ? 25.121 21.797 31.412 1.00 26.03 1253 ARG A N 1
ATOM 9990 C CA . ARG A 1 1253 ? 25.466 20.536 32.120 1.00 26.03 1253 ARG A CA 1
ATOM 9991 C C . ARG A 1 1253 ? 25.815 20.712 33.609 1.00 26.03 1253 ARG A C 1
ATOM 9993 O O . ARG A 1 1253 ? 26.938 21.090 33.923 1.00 26.03 1253 ARG A O 1
ATOM 10000 N N . GLN A 1 1254 ? 24.962 20.169 34.476 1.00 26.31 1254 GLN A N 1
ATOM 10001 C CA . GLN A 1 1254 ? 25.394 19.288 35.570 1.00 26.31 1254 GLN A CA 1
ATOM 10002 C C . GLN A 1 1254 ? 24.284 18.280 35.911 1.00 26.31 1254 GLN A C 1
ATOM 10004 O O . GLN A 1 1254 ? 23.145 18.452 35.481 1.00 26.31 1254 GLN A O 1
ATOM 10009 N N . SER A 1 1255 ? 24.644 17.180 36.575 1.00 25.28 1255 SER A N 1
ATOM 10010 C CA . SER A 1 1255 ? 23.822 15.966 36.677 1.00 25.28 1255 SER A CA 1
ATOM 10011 C C . SER A 1 1255 ? 23.947 15.296 38.048 1.00 25.28 1255 SER A C 1
ATOM 10013 O O . SER A 1 1255 ? 25.056 14.947 38.452 1.00 25.28 1255 SER A O 1
ATOM 10015 N N . SER A 1 1256 ? 22.814 15.050 38.704 1.00 26.41 1256 SER A N 1
ATOM 10016 C CA . SER A 1 1256 ? 22.661 14.272 39.947 1.00 26.41 1256 SER A CA 1
ATOM 10017 C C . SER A 1 1256 ? 21.174 13.893 40.068 1.00 26.41 1256 SER A C 1
ATOM 10019 O O . SER A 1 1256 ? 20.345 14.793 39.980 1.00 26.41 1256 SER A O 1
ATOM 10021 N N . GLN A 1 1257 ? 20.754 12.623 40.012 1.00 26.20 1257 GLN A N 1
ATOM 10022 C CA . GLN A 1 1257 ? 20.979 11.481 40.929 1.00 26.20 1257 GLN A CA 1
ATOM 10023 C C . GLN A 1 1257 ? 19.971 11.408 42.092 1.00 26.20 1257 GLN A C 1
ATOM 10025 O O . GLN A 1 1257 ? 19.712 12.414 42.737 1.00 26.20 1257 GLN A O 1
ATOM 10030 N N . ALA A 1 1258 ? 19.533 10.169 42.379 1.00 25.97 1258 ALA A N 1
ATOM 10031 C CA . ALA A 1 1258 ? 18.575 9.718 43.406 1.00 25.97 1258 ALA A CA 1
ATOM 10032 C C . ALA A 1 1258 ? 17.121 10.224 43.221 1.00 25.97 1258 ALA A C 1
ATOM 10034 O O . ALA A 1 1258 ? 16.919 11.411 43.009 1.00 25.97 1258 ALA A O 1
ATOM 10035 N N . CYS A 1 1259 ? 16.046 9.420 43.177 1.00 23.05 1259 CYS A N 1
ATOM 10036 C CA . CYS A 1 1259 ? 15.651 8.093 43.714 1.00 23.05 1259 CYS A CA 1
ATOM 10037 C C . CYS A 1 1259 ? 14.813 8.155 45.003 1.00 23.05 1259 CYS A C 1
ATOM 10039 O O . CYS A 1 1259 ? 15.246 8.737 45.994 1.00 23.05 1259 CYS A O 1
ATOM 10041 N N . SER A 1 1260 ? 13.713 7.380 45.007 1.00 23.94 1260 SER A N 1
ATOM 10042 C CA . SER A 1 1260 ? 12.772 7.120 46.121 1.00 23.94 1260 SER A CA 1
ATOM 10043 C C . SER A 1 1260 ? 11.915 8.335 46.548 1.00 23.94 1260 SER A C 1
ATOM 10045 O O . SER A 1 1260 ? 12.353 9.469 46.395 1.00 23.94 1260 SER A O 1
ATOM 10047 N N . VAL A 1 1261 ? 10.672 8.197 47.034 1.00 28.81 1261 VAL A N 1
ATOM 10048 C CA . VAL A 1 1261 ? 9.907 7.033 47.547 1.00 28.81 1261 VAL A CA 1
ATOM 10049 C C . VAL A 1 1261 ? 8.445 7.092 47.037 1.00 28.81 1261 VAL A C 1
ATOM 10051 O O . VAL A 1 1261 ? 7.937 8.198 46.879 1.00 28.81 1261 VAL A O 1
ATOM 10054 N N . MET A 1 1262 ? 7.785 5.919 46.939 1.00 27.22 1262 MET A N 1
ATOM 10055 C CA . MET A 1 1262 ? 6.396 5.641 46.482 1.00 27.22 1262 MET A CA 1
ATOM 10056 C C . MET A 1 1262 ? 6.162 5.703 44.970 1.00 27.22 1262 MET A C 1
ATOM 10058 O O . MET A 1 1262 ? 6.438 6.751 44.356 1.00 27.22 1262 MET A O 1
#

Radius of gyration: 41.41 Å; chains: 1; bounding box: 109×117×118 Å

InterPro domains:
  IPR000157 Toll/interleukin-1 receptor homology (TIR) domain [PF13676] (815-884)
  IPR020859 Roc domain [PS51424] (154-328)
  IPR027417 P-loop containing nucleoside triphosphate hydrolase [G3DSA:3.40.50.300] (239-327)
  IPR027417 P-loop containing nucleoside triphosphate hydrolase [SSF52540] (159-340)
  IPR032171 C-terminal of Roc, COR-A domain [PF16095] (336-475)
  IPR032675 Leucine-rich repeat domain superfamily [G3DSA:3.80.10.10] (4-162)
  IPR035897 Toll/interleukin-1 receptor homology (TIR) domain superfamily [G3DSA:3.40.50.10140] (764-897)
  IPR035897 Toll/interleukin-1 receptor homology (TIR) domain superfamily [SSF52200] (814-888)
  IPR036388 Winged helix-like DNA-binding domain superfamily [G3DSA:1.10.10.10] (328-405)
  IPR057263 C-terminal of Roc, COR-B domain [PF25497] (497-633)